Protein AF-0000000078691474 (afdb_homodimer)

Solvent-accessible surface area (backbone atoms only — not comparable to full-atom values): 63925 Å² total; per-residue (Å²): 129,56,75,61,35,24,53,47,14,34,52,48,34,53,45,51,38,50,26,44,78,65,62,46,87,50,66,32,31,40,30,20,85,85,46,79,43,72,34,40,60,69,60,46,31,60,56,12,62,55,48,30,50,48,67,67,67,74,45,78,73,46,78,50,57,57,50,81,44,86,90,37,59,45,69,41,49,52,45,51,50,43,25,74,45,62,53,48,74,96,74,49,92,84,49,37,66,58,36,33,51,37,24,58,74,48,42,23,59,72,60,29,51,51,39,51,54,51,51,66,72,68,60,45,64,84,47,28,67,60,51,23,53,52,25,52,75,75,63,37,60,67,60,19,50,51,25,48,52,50,45,24,58,40,27,68,60,26,67,72,32,70,66,59,58,70,45,52,66,67,63,46,40,60,58,51,59,46,58,59,36,33,36,76,52,55,55,58,53,52,52,44,51,52,50,44,41,58,75,54,63,88,45,73,68,44,54,57,45,42,50,59,42,52,71,43,43,63,57,70,71,33,59,62,70,55,53,55,54,48,37,69,73,36,43,78,67,38,58,32,69,69,40,32,50,54,52,52,60,43,61,53,76,89,69,75,80,82,75,71,71,76,80,70,75,78,68,37,45,41,57,56,52,41,68,26,43,35,39,39,38,46,71,31,83,81,43,66,60,45,90,95,53,68,25,54,40,55,18,32,28,34,29,72,90,75,69,42,78,37,30,42,66,24,60,47,59,62,53,73,65,57,66,45,51,46,36,52,41,57,48,87,88,42,45,37,37,33,29,40,38,65,49,98,79,67,46,61,31,32,34,34,32,36,60,36,74,77,80,70,60,38,50,42,81,75,52,72,46,77,48,69,41,46,47,24,45,40,60,57,90,61,29,39,35,46,39,37,4,34,35,76,52,96,45,23,53,40,68,30,29,50,26,38,37,37,38,70,82,76,47,87,70,77,41,81,54,61,55,50,96,57,41,27,24,43,26,47,52,48,68,56,94,88,26,42,38,37,37,42,6,35,27,80,44,92,52,62,47,48,61,76,62,31,44,26,25,52,30,37,37,34,36,75,89,76,51,43,79,45,80,53,64,59,54,65,48,8,24,31,34,33,23,47,37,60,54,95,83,23,44,39,41,38,37,6,41,27,35,80,37,75,56,80,77,69,80,48,42,65,26,31,52,23,44,33,35,35,74,89,75,53,44,74,44,81,45,66,60,48,95,53,41,32,25,29,32,89,48,32,22,28,26,29,37,53,57,94,84,26,40,33,37,57,37,35,29,64,46,56,39,50,61,54,47,44,44,42,33,28,36,34,34,40,74,88,74,57,45,80,41,78,76,35,74,78,46,86,53,56,45,40,44,18,31,38,41,49,39,66,45,42,66,86,79,40,87,130,56,75,61,34,24,53,45,14,34,52,47,34,53,44,51,37,50,27,44,78,68,62,46,88,51,65,32,32,40,31,22,84,85,44,78,42,72,35,40,59,70,59,46,31,59,56,12,62,57,48,32,51,48,67,66,68,75,44,77,74,46,78,51,56,58,49,81,45,84,90,37,58,45,70,40,48,51,47,51,51,42,24,74,45,62,52,50,74,94,73,49,92,85,49,37,67,58,37,34,51,36,23,58,74,48,43,23,61,72,60,28,52,52,41,51,52,52,51,64,73,69,60,46,65,82,47,26,68,60,50,22,54,51,25,52,75,74,62,39,59,68,59,18,52,52,27,49,51,49,45,24,56,40,26,68,59,24,66,73,32,69,67,58,59,69,45,53,66,66,62,45,38,60,59,52,56,45,58,57,36,33,37,75,53,55,56,60,53,55,53,45,51,53,50,43,40,58,75,54,62,88,45,72,67,45,54,57,46,41,50,58,43,53,72,43,43,64,58,68,72,32,59,61,71,55,52,54,52,49,37,69,73,35,42,79,66,39,58,31,69,70,40,33,52,54,51,52,61,41,62,51,74,88,73,76,81,83,75,70,70,77,79,71,75,79,68,38,46,42,57,55,53,42,66,28,43,35,41,39,38,47,70,30,85,80,41,67,58,44,91,94,53,68,23,54,36,53,19,32,27,37,29,73,90,77,68,40,80,38,30,42,66,24,63,48,58,62,54,74,65,56,66,45,51,46,37,53,42,55,46,87,88,42,43,37,35,34,30,42,38,64,48,97,79,67,47,61,29,32,33,34,32,35,61,36,75,77,81,70,61,39,51,43,81,75,53,73,45,78,47,68,43,46,46,24,45,41,60,58,91,62,28,40,35,45,39,37,3,33,36,75,52,98,44,23,53,40,68,30,28,51,26,38,38,38,38,70,82,78,47,88,68,76,41,82,54,61,55,49,97,58,40,27,24,42,27,46,50,48,69,56,94,87,25,42,38,38,37,41,6,35,27,78,43,92,54,64,46,47,62,77,63,32,43,27,27,50,29,37,38,35,36,73,88,76,50,43,78,43,80,53,64,59,53,64,48,7,24,30,34,30,23,48,38,61,53,95,82,23,42,38,39,38,36,7,40,26,35,81,36,73,57,81,76,70,80,46,41,61,26,32,50,22,42,34,36,36,74,88,76,53,45,77,46,80,46,66,60,49,97,54,40,34,25,30,30,90,48,31,21,29,26,29,37,56,58,94,83,26,40,33,38,55,37,33,29,63,48,58,39,52,61,54,48,43,45,42,33,27,36,33,35,40,73,87,74,58,47,79,41,80,77,33,74,77,46,85,53,55,45,39,45,18,30,40,42,49,41,65,45,42,68,87,79,39,86

InterPro domains:
  IPR000210 BTB/POZ domain [PF00651] (16-121)
  IPR000210 BTB/POZ domain [PS50097] (26-93)
  IPR000210 BTB/POZ domain [SM00225] (26-123)
  IPR006652 Kelch repeat type 1 [PF01344] (424-476)
  IPR006652 Kelch repeat type 1 [PF01344] (479-531)
  IPR006652 Kelch repeat type 1 [SM00612] (383-434)
  IPR006652 Kelch repeat type 1 [SM00612] (435-489)
  IPR006652 Kelch repeat type 1 [SM00612] (490-544)
  IPR011333 SKP1/BTB/POZ domain superfamily [G3DSA:3.30.710.10] (1-152)
  IPR011333 SKP1/BTB/POZ domain superfamily [SSF54695] (5-120)
  IPR011705 BTB/Kelch-associated [PF07707] (128-229)
  IPR011705 BTB/Kelch-associated [SM00875] (128-232)
  IPR015915 Kelch-type beta-propeller [G3DSA:2.120.10.80] (265-600)
  IPR015915 Kelch-type beta-propeller [SSF117281] (276-597)
  IPR017096 BTB-kelch protein [PIRSF037037] (3-600)

Radius of gyration: 40.2 Å; Cα contacts (8 Å, |Δi|>4): 2580; chains: 2; bounding box: 98×126×91 Å

Nearest PDB structures (foldseek):
  7qzq-assembly2_B  TM=9.396E-01  e=5.297E-43  Homo sapiens
  8h37-assembly1_N  TM=5.622E-01  e=1.179E-32  Homo sapiens
  8h37-assembly1_P  TM=5.519E-01  e=1.524E-32  Homo sapiens
  8h33-assembly1_B  TM=5.808E-01  e=5.503E-32  Homo sapiens
  8h37-assembly1_A  TM=5.442E-01  e=7.611E-30  Homo sapiens

Organism: Tetraodon nigroviridis (NCBI:txid99883)

Structure (mmCIF, N/CA/C/O backbone):
data_AF-0000000078691474-model_v1
#
loop_
_entity.id
_entity.type
_entity.pdbx_description
1 polymer 'Kelch repeat and BTB domain containing 12'
#
loop_
_atom_site.group_PDB
_atom_site.id
_atom_site.type_symbol
_atom_site.label_atom_id
_atom_site.label_alt_id
_atom_site.label_comp_id
_atom_site.label_asym_id
_atom_site.label_entity_id
_atom_site.label_seq_id
_atom_site.pdbx_PDB_ins_code
_atom_site.Cartn_x
_atom_site.Cartn_y
_atom_site.Cartn_z
_atom_site.occupancy
_atom_site.B_iso_or_equiv
_atom_site.auth_seq_id
_atom_site.auth_comp_id
_atom_site.auth_asym_id
_atom_site.auth_atom_id
_atom_site.pdbx_PDB_model_num
ATOM 1 N N . MET A 1 1 ? -21.641 1.423 -4.473 1 51.44 1 MET A N 1
ATOM 2 C CA . MET A 1 1 ? -22.391 1.849 -3.293 1 51.44 1 MET A CA 1
ATOM 3 C C . MET A 1 1 ? -21.469 2.516 -2.275 1 51.44 1 MET A C 1
ATOM 5 O O . MET A 1 1 ? -20.359 2.029 -2.014 1 51.44 1 MET A O 1
ATOM 9 N N . SER A 1 2 ? -21.859 3.68 -1.994 1 68.56 2 SER A N 1
ATOM 10 C CA . SER A 1 2 ? -21.016 4.457 -1.081 1 68.56 2 SER A CA 1
ATOM 11 C C . SER A 1 2 ? -20.953 3.805 0.297 1 68.56 2 SER A C 1
ATOM 13 O O . SER A 1 2 ? -21.859 3.059 0.679 1 68.56 2 SER A O 1
ATOM 15 N N . THR A 1 3 ? -19.859 3.684 0.901 1 75.31 3 THR A N 1
ATOM 16 C CA . THR A 1 3 ? -19.656 3.188 2.256 1 75.31 3 THR A CA 1
ATOM 17 C C . THR A 1 3 ? -20.75 3.693 3.193 1 75.31 3 THR A C 1
ATOM 19 O O . THR A 1 3 ? -21.188 2.969 4.086 1 75.31 3 THR A O 1
ATOM 22 N N . THR A 1 4 ? -21.328 4.801 2.877 1 80.5 4 THR A N 1
ATOM 23 C CA . THR A 1 4 ? -22.344 5.398 3.727 1 80.5 4 THR A CA 1
ATOM 24 C C . THR A 1 4 ? -23.688 4.699 3.533 1 80.5 4 THR A C 1
ATOM 26 O O . THR A 1 4 ? -24.422 4.465 4.5 1 80.5 4 THR A O 1
ATOM 29 N N . GLN A 1 5 ? -23.984 4.301 2.375 1 82.06 5 GLN A N 1
ATOM 30 C CA . GLN A 1 5 ? -25.234 3.615 2.092 1 82.06 5 GLN A CA 1
ATOM 31 C C . GLN A 1 5 ? -25.25 2.209 2.684 1 82.06 5 GLN A C 1
ATOM 33 O O . GLN A 1 5 ? -26.281 1.736 3.166 1 82.06 5 GLN A O 1
ATOM 38 N N . ALA A 1 6 ? -24.094 1.66 2.635 1 85.12 6 ALA A N 1
ATOM 39 C CA . ALA A 1 6 ? -23.953 0.315 3.191 1 85.12 6 ALA A CA 1
ATOM 40 C C . ALA A 1 6 ? -24.203 0.318 4.699 1 85.12 6 ALA A C 1
ATOM 42 O O . ALA A 1 6 ? -24.906 -0.546 5.223 1 85.12 6 ALA A O 1
ATOM 43 N N . GLN A 1 7 ? -23.703 1.312 5.348 1 87.19 7 GLN A N 1
ATOM 44 C CA . GLN A 1 7 ? -23.922 1.427 6.789 1 87.19 7 GLN A CA 1
ATOM 45 C C . GLN A 1 7 ? -25.375 1.736 7.113 1 87.19 7 GLN A C 1
ATOM 47 O O . GLN A 1 7 ? -25.922 1.229 8.094 1 87.19 7 GLN A O 1
ATOM 52 N N . HIS A 1 8 ? -25.938 2.576 6.242 1 92.5 8 HIS A N 1
ATOM 53 C CA . HIS A 1 8 ? -27.344 2.938 6.398 1 92.5 8 HIS A CA 1
ATOM 54 C C . HIS A 1 8 ? -28.25 1.713 6.27 1 92.5 8 HIS A C 1
ATOM 56 O O . HIS A 1 8 ? -29.172 1.528 7.07 1 92.5 8 HIS A O 1
ATOM 62 N N . GLY A 1 9 ? -27.953 0.844 5.359 1 92.31 9 GLY A N 1
ATOM 63 C CA . GLY A 1 9 ? -28.703 -0.384 5.168 1 92.31 9 GLY A CA 1
ATOM 64 C C . GLY A 1 9 ? -28.531 -1.372 6.309 1 92.31 9 GLY A C 1
ATOM 65 O O . GLY A 1 9 ? -29.5 -2.008 6.734 1 92.31 9 GLY A O 1
ATOM 66 N N . SER A 1 10 ? -27.359 -1.49 6.695 1 92.12 10 SER A N 1
ATOM 67 C CA . SER A 1 10 ? -27.094 -2.385 7.816 1 92.12 10 SER A CA 1
ATOM 68 C C . SER A 1 10 ? -27.828 -1.934 9.07 1 92.12 10 SER A C 1
ATOM 70 O O . SER A 1 10 ? -28.281 -2.764 9.867 1 92.12 10 SER A O 1
ATOM 72 N N . TYR A 1 11 ? -27.938 -0.633 9.25 1 92.81 11 TYR A N 1
ATOM 73 C CA . TYR A 1 11 ? -28.672 -0.071 10.375 1 92.81 11 TYR A CA 1
ATOM 74 C C . TYR A 1 11 ? -30.141 -0.474 10.312 1 92.81 11 TYR A C 1
ATOM 76 O O . TYR A 1 11 ? -30.719 -0.895 11.32 1 92.81 11 TYR A O 1
ATOM 84 N N . LEU A 1 12 ? -30.672 -0.357 9.164 1 94.81 12 LEU A N 1
ATOM 85 C CA . LEU A 1 12 ? -32.062 -0.742 8.969 1 94.81 12 LEU A CA 1
ATOM 86 C C . LEU A 1 12 ? -32.281 -2.229 9.25 1 94.81 12 LEU A C 1
ATOM 88 O O . LEU A 1 12 ? -33.219 -2.613 9.938 1 94.81 12 LEU A O 1
ATOM 92 N N . LEU A 1 13 ? -31.391 -3.025 8.727 1 94.25 13 LEU A N 1
ATOM 93 C CA . LEU A 1 13 ? -31.469 -4.473 8.891 1 94.25 13 LEU A CA 1
ATOM 94 C C . LEU A 1 13 ? -31.438 -4.855 10.367 1 94.25 13 LEU A C 1
ATOM 96 O O . LEU A 1 13 ? -32.219 -5.707 10.812 1 94.25 13 LEU A O 1
ATOM 100 N N . MET A 1 14 ? -30.672 -4.293 11.117 1 94.38 14 MET A N 1
ATOM 101 C CA . MET A 1 14 ? -30.547 -4.559 12.547 1 94.38 14 MET A CA 1
ATOM 102 C C . MET A 1 14 ? -31.844 -4.254 13.273 1 94.38 14 MET A C 1
ATOM 104 O O . MET A 1 14 ? -32.281 -5.023 14.141 1 94.38 14 MET A O 1
ATOM 108 N N . HIS A 1 15 ? -32.438 -3.145 12.914 1 94.88 15 HIS A N 1
ATOM 109 C CA . HIS A 1 15 ? -33.688 -2.766 13.57 1 94.88 15 HIS A CA 1
ATOM 110 C C . HIS A 1 15 ? -34.812 -3.715 13.188 1 94.88 15 HIS A C 1
ATOM 112 O O . HIS A 1 15 ? -35.656 -4.062 14.031 1 94.88 15 HIS A O 1
ATOM 118 N N . LEU A 1 16 ? -34.812 -4.141 11.938 1 95.81 16 LEU A N 1
ATOM 119 C CA . LEU A 1 16 ? -35.844 -5.082 11.508 1 95.81 16 LEU A CA 1
ATOM 120 C C . LEU A 1 16 ? -35.688 -6.422 12.219 1 95.81 16 LEU A C 1
ATOM 122 O O . LEU A 1 16 ? -36.688 -7.055 12.594 1 95.81 16 LEU A O 1
ATOM 126 N N . GLN A 1 17 ? -34.469 -6.898 12.336 1 95.19 17 GLN A N 1
ATOM 127 C CA . GLN A 1 17 ? -34.219 -8.133 13.078 1 95.19 17 GLN A CA 1
ATOM 128 C C . GLN A 1 17 ? -34.688 -8.016 14.523 1 95.19 17 GLN A C 1
ATOM 130 O O . GLN A 1 17 ? -35.281 -8.961 15.062 1 95.19 17 GLN A O 1
ATOM 135 N N . ARG A 1 18 ? -34.5 -6.887 15.141 1 95.38 18 ARG A N 1
ATOM 136 C CA . ARG A 1 18 ? -34.969 -6.66 16.5 1 95.38 18 ARG A CA 1
ATOM 137 C C . ARG A 1 18 ? -36.469 -6.688 16.578 1 95.38 18 ARG A C 1
ATOM 139 O O . ARG A 1 18 ? -37.062 -7.27 17.5 1 95.38 18 ARG A O 1
ATOM 146 N N . MET A 1 19 ? -37.094 -6.055 15.609 1 95.88 19 MET A N 1
ATOM 147 C CA . MET A 1 19 ? -38.562 -6.043 15.562 1 95.88 19 MET A CA 1
ATOM 148 C C . MET A 1 19 ? -39.094 -7.457 15.414 1 95.88 19 MET A C 1
ATOM 150 O O . MET A 1 19 ? -40.125 -7.801 16.016 1 95.88 19 MET A O 1
ATOM 154 N N . ARG A 1 20 ? -38.438 -8.289 14.609 1 95.81 20 ARG A N 1
ATOM 155 C CA . ARG A 1 20 ? -38.875 -9.672 14.422 1 95.81 20 ARG A CA 1
ATOM 156 C C . ARG A 1 20 ? -38.75 -10.461 15.719 1 95.81 20 ARG A C 1
ATOM 158 O O . ARG A 1 20 ? -39.656 -11.172 16.109 1 95.81 20 ARG A O 1
ATOM 165 N N . SER A 1 21 ? -37.625 -10.32 16.359 1 94.94 21 SER A N 1
ATOM 166 C CA . SER A 1 21 ? -37.375 -11.047 17.609 1 94.94 21 SER A CA 1
ATOM 167 C C . SER A 1 21 ? -38.375 -10.68 18.672 1 94.94 21 SER A C 1
ATOM 169 O O . SER A 1 21 ? -38.812 -11.531 19.469 1 94.94 21 SER A O 1
ATOM 171 N N . SER A 1 22 ? -38.844 -9.375 18.625 1 94.12 22 SER A N 1
ATOM 172 C CA . SER A 1 22 ? -39.812 -8.914 19.609 1 94.12 22 SER A CA 1
ATOM 173 C C . SER A 1 22 ? -41.219 -9 19.078 1 94.12 22 SER A C 1
ATOM 175 O O . SER A 1 22 ? -42.188 -8.562 19.734 1 94.12 22 SER A O 1
ATOM 177 N N . LYS A 1 23 ? -41.438 -9.547 17.844 1 94.06 23 LYS A N 1
ATOM 178 C CA . LYS A 1 23 ? -42.719 -9.68 17.156 1 94.06 23 LYS A CA 1
ATOM 179 C C . LYS A 1 23 ? -43.406 -8.328 17.047 1 94.06 23 LYS A C 1
ATOM 181 O O . LYS A 1 23 ? -44.625 -8.234 17.266 1 94.06 23 LYS A O 1
ATOM 186 N N . GLU A 1 24 ? -42.5 -7.285 16.875 1 92.12 24 GLU A N 1
ATOM 187 C CA . GLU A 1 24 ? -43.062 -5.941 16.703 1 92.12 24 GLU A CA 1
ATOM 188 C C . GLU A 1 24 ? -43.344 -5.652 15.234 1 92.12 24 GLU A C 1
ATOM 190 O O . GLU A 1 24 ? -42.5 -5.887 14.367 1 92.12 24 GLU A O 1
ATOM 195 N N . LEU A 1 25 ? -44.531 -5.191 14.945 1 91.69 25 LEU A N 1
ATOM 196 C CA . LEU A 1 25 ? -45 -4.738 13.633 1 91.69 25 LEU A CA 1
ATOM 197 C C . LEU A 1 25 ? -44.938 -5.871 12.609 1 91.69 25 LEU A C 1
ATOM 199 O O . LEU A 1 25 ? -44.75 -5.629 11.414 1 91.69 25 LEU A O 1
ATOM 203 N N . THR A 1 26 ? -44.875 -7.137 13.109 1 94.06 26 THR A N 1
ATOM 204 C CA . THR A 1 26 ? -44.938 -8.266 12.188 1 94.06 26 THR A CA 1
ATOM 205 C C . THR A 1 26 ? -46.312 -8.398 11.586 1 94.06 26 THR A C 1
ATOM 207 O O . THR A 1 26 ? -47.312 -8.188 12.273 1 94.06 26 THR A O 1
ATOM 210 N N . ASP A 1 27 ? -46.375 -8.727 10.32 1 92 27 ASP A N 1
ATOM 211 C CA . ASP A 1 27 ? -47.656 -8.766 9.656 1 92 27 ASP A CA 1
ATOM 212 C C . ASP A 1 27 ? -47.875 -10.078 8.898 1 92 27 ASP A C 1
ATOM 214 O O . ASP A 1 27 ? -48.812 -10.219 8.133 1 92 27 ASP A O 1
ATOM 218 N N . MET A 1 28 ? -46.938 -11.148 9.102 1 93.25 28 MET A N 1
ATOM 219 C CA . MET A 1 28 ? -47.062 -12.453 8.445 1 93.25 28 MET A CA 1
ATOM 220 C C . MET A 1 28 ? -46.5 -13.562 9.328 1 93.25 28 MET A C 1
ATOM 222 O O . MET A 1 28 ? -45.469 -13.375 9.992 1 93.25 28 MET A O 1
ATOM 226 N N . VAL A 1 29 ? -47.188 -14.766 9.273 1 96.12 29 VAL A N 1
ATOM 227 C CA . VAL A 1 29 ? -46.719 -15.953 9.984 1 96.12 29 VAL A CA 1
ATOM 228 C C . VAL A 1 29 ? -46.562 -17.109 9 1 96.12 29 VAL A C 1
ATOM 230 O O . VAL A 1 29 ? -47.531 -17.5 8.336 1 96.12 29 VAL A O 1
ATOM 233 N N . LEU A 1 30 ? -45.406 -17.719 8.867 1 95.5 30 LEU A N 1
ATOM 234 C CA . LEU A 1 30 ? -45.156 -18.891 8.039 1 95.5 30 LEU A CA 1
ATOM 235 C C . LEU A 1 30 ? -45.188 -20.172 8.883 1 95.5 30 LEU A C 1
ATOM 237 O O . LEU A 1 30 ? -44.656 -20.188 10 1 95.5 30 LEU A O 1
ATOM 241 N N . LEU A 1 31 ? -45.75 -21.25 8.32 1 95.88 31 LEU A N 1
ATOM 242 C CA . LEU A 1 31 ? -45.844 -22.531 9.016 1 95.88 31 LEU A CA 1
ATOM 243 C C . LEU A 1 31 ? -45.094 -23.625 8.25 1 95.88 31 LEU A C 1
ATOM 245 O O . LEU A 1 31 ? -45.438 -23.891 7.098 1 95.88 31 LEU A O 1
ATOM 249 N N . ALA A 1 32 ? -44.094 -24.234 8.82 1 95.44 32 ALA A N 1
ATOM 250 C CA . ALA A 1 32 ? -43.344 -25.359 8.25 1 95.44 32 ALA A CA 1
ATOM 251 C C . ALA A 1 32 ? -43.25 -26.516 9.242 1 95.44 32 ALA A C 1
ATOM 253 O O . ALA A 1 32 ? -42.75 -26.344 10.359 1 95.44 32 ALA A O 1
ATOM 254 N N . GLU A 1 33 ? -43.656 -27.625 8.891 1 95 33 GLU A N 1
ATOM 255 C CA . GLU A 1 33 ? -43.688 -28.812 9.742 1 95 33 GLU A CA 1
ATOM 256 C C . GLU A 1 33 ? -44.312 -28.516 11.094 1 95 33 GLU A C 1
ATOM 258 O O . GLU A 1 33 ? -43.781 -28.922 12.133 1 95 33 GLU A O 1
ATOM 263 N N . GLY A 1 34 ? -45.312 -27.594 11.141 1 91.94 34 GLY A N 1
ATOM 264 C CA . GLY A 1 34 ? -46.094 -27.297 12.336 1 91.94 34 GLY A CA 1
ATOM 265 C C . GLY A 1 34 ? -45.469 -26.203 13.18 1 91.94 34 GLY A C 1
ATOM 266 O O . GLY A 1 34 ? -46.031 -25.781 14.188 1 91.94 34 GLY A O 1
ATOM 267 N N . VAL A 1 35 ? -44.375 -25.625 12.812 1 95.88 35 VAL A N 1
ATOM 268 C CA . VAL A 1 35 ? -43.688 -24.594 13.578 1 95.88 35 VAL A CA 1
ATOM 269 C C . VAL A 1 35 ? -43.969 -23.219 12.953 1 95.88 35 VAL A C 1
ATOM 271 O O . VAL A 1 35 ? -43.719 -23.016 11.766 1 95.88 35 VAL A O 1
ATOM 274 N N . PRO A 1 36 ? -44.469 -22.266 13.766 1 96.06 36 PRO A N 1
ATOM 275 C CA . PRO A 1 36 ? -44.75 -20.938 13.227 1 96.06 36 PRO A CA 1
ATOM 276 C C . PRO A 1 36 ? -43.531 -20.016 13.258 1 96.06 36 PRO A C 1
ATOM 278 O O . PRO A 1 36 ? -42.781 -20.047 14.219 1 96.06 36 PRO A O 1
ATOM 281 N N . PHE A 1 37 ? -43.406 -19.094 12.219 1 97.19 37 PHE A N 1
ATOM 282 C CA . PHE A 1 37 ? -42.344 -18.094 12.117 1 97.19 37 PHE A CA 1
ATOM 283 C C . PHE A 1 37 ? -42.938 -16.719 11.805 1 97.19 37 PHE A C 1
ATOM 285 O O . PHE A 1 37 ? -43.531 -16.531 10.734 1 97.19 37 PHE A O 1
ATOM 292 N N . HIS A 1 38 ? -42.781 -15.789 12.773 1 96.31 38 HIS A N 1
ATOM 293 C CA . HIS A 1 38 ? -43.281 -14.43 12.562 1 96.31 38 HIS A CA 1
ATOM 294 C C . HIS A 1 38 ? -42.312 -13.633 11.695 1 96.31 38 HIS A C 1
ATOM 296 O O . HIS A 1 38 ? -41.094 -13.633 11.953 1 96.31 38 HIS A O 1
ATOM 302 N N . CYS A 1 39 ? -42.875 -12.961 10.648 1 96.62 39 CYS A N 1
ATOM 303 C CA . CYS A 1 39 ? -42 -12.25 9.711 1 96.62 39 CYS A CA 1
ATOM 304 C C . CYS A 1 39 ? -42.688 -10.977 9.211 1 96.62 39 CYS A C 1
ATOM 306 O O . CYS A 1 39 ? -43.844 -10.711 9.547 1 96.62 39 CYS A O 1
ATOM 308 N N . HIS A 1 40 ? -42 -10.148 8.617 1 96 40 HIS A N 1
ATOM 309 C CA . HIS A 1 40 ? -42.5 -8.961 7.941 1 96 40 HIS A CA 1
ATOM 310 C C . HIS A 1 40 ? -42.656 -9.203 6.445 1 96 40 HIS A C 1
ATOM 312 O O . HIS A 1 40 ? -41.719 -9.664 5.785 1 96 40 HIS A O 1
ATOM 318 N N . LYS A 1 41 ? -43.781 -8.844 5.887 1 94.81 41 LYS A N 1
ATOM 319 C CA . LYS A 1 41 ? -44.062 -9.062 4.469 1 94.81 41 LYS A CA 1
ATOM 320 C C . LYS A 1 41 ? -43.031 -8.359 3.594 1 94.81 41 LYS A C 1
ATOM 322 O O . LYS A 1 41 ? -42.594 -8.898 2.566 1 94.81 41 LYS A O 1
ATOM 327 N N . VAL A 1 42 ? -42.594 -7.184 4.043 1 95.44 42 VAL A N 1
ATOM 328 C CA . VAL A 1 42 ? -41.688 -6.387 3.232 1 95.44 42 VAL A CA 1
ATOM 329 C C . VAL A 1 42 ? -40.312 -7.074 3.16 1 95.44 42 VAL A C 1
ATOM 331 O O . VAL A 1 42 ? -39.656 -7.059 2.113 1 95.44 42 VAL A O 1
ATOM 334 N N . VAL A 1 43 ? -39.875 -7.762 4.242 1 96.88 43 VAL A N 1
ATOM 335 C CA . VAL A 1 43 ? -38.594 -8.453 4.262 1 96.88 43 VAL A CA 1
ATOM 336 C C . VAL A 1 43 ? -38.688 -9.703 3.395 1 96.88 43 VAL A C 1
ATOM 338 O O . VAL A 1 43 ? -37.781 -9.953 2.572 1 96.88 43 VAL A O 1
ATOM 341 N N . LEU A 1 44 ? -39.75 -10.469 3.576 1 96.12 44 LEU A N 1
ATOM 342 C CA . LEU A 1 44 ? -39.938 -11.672 2.777 1 96.12 44 LEU A CA 1
ATOM 343 C C . LEU A 1 44 ? -39.969 -11.336 1.29 1 96.12 44 LEU A C 1
ATOM 345 O O . LEU A 1 44 ? -39.312 -12.008 0.487 1 96.12 44 LEU A O 1
ATOM 349 N N . SER A 1 45 ? -40.719 -10.258 0.985 1 94.75 45 SER A N 1
ATOM 350 C CA . SER A 1 45 ? -40.875 -9.859 -0.408 1 94.75 45 SER A CA 1
ATOM 351 C C . SER A 1 45 ? -39.594 -9.352 -1.001 1 94.75 45 SER A C 1
ATOM 353 O O . SER A 1 45 ? -39.344 -9.477 -2.205 1 94.75 45 SER A O 1
ATOM 355 N N . ALA A 1 46 ? -38.75 -8.805 -0.179 1 95.94 46 ALA A N 1
ATOM 356 C CA . ALA A 1 46 ? -37.469 -8.242 -0.65 1 95.94 46 ALA A CA 1
ATOM 357 C C . ALA A 1 46 ? -36.5 -9.352 -1.066 1 95.94 46 ALA A C 1
ATOM 359 O O . ALA A 1 46 ? -35.75 -9.195 -2.037 1 95.94 46 ALA A O 1
ATOM 360 N N . PHE A 1 47 ? -36.562 -10.508 -0.386 1 96.88 47 PHE A N 1
ATOM 361 C CA . PHE A 1 47 ? -35.531 -11.516 -0.594 1 96.88 47 PHE A CA 1
ATOM 362 C C . PHE A 1 47 ? -36.094 -12.719 -1.354 1 96.88 47 PHE A C 1
ATOM 364 O O . PHE A 1 47 ? -35.344 -13.586 -1.783 1 96.88 47 PHE A O 1
ATOM 371 N N . SER A 1 48 ? -37.406 -12.82 -1.562 1 96 48 SER A N 1
ATOM 372 C CA . SER A 1 48 ? -38 -13.977 -2.219 1 96 48 SER A CA 1
ATOM 373 C C . SER A 1 48 ? -39.094 -13.547 -3.205 1 96 48 SER A C 1
ATOM 375 O O . SER A 1 48 ? -40.188 -13.172 -2.801 1 96 48 SER A O 1
ATOM 377 N N . PRO A 1 49 ? -38.844 -13.648 -4.449 1 94.25 49 PRO A N 1
ATOM 378 C CA . PRO A 1 49 ? -39.875 -13.383 -5.445 1 94.25 49 PRO A CA 1
ATOM 379 C C . PRO A 1 49 ? -41.094 -14.266 -5.258 1 94.25 49 PRO A C 1
ATOM 381 O O . PRO A 1 49 ? -42.219 -13.859 -5.602 1 94.25 49 PRO A O 1
ATOM 384 N N . TYR A 1 50 ? -40.875 -15.5 -4.664 1 93.31 50 TYR A N 1
ATOM 385 C CA . TYR A 1 50 ? -42 -16.391 -4.332 1 93.31 50 TYR A CA 1
ATOM 386 C C . TYR A 1 50 ? -42.969 -15.703 -3.389 1 93.31 50 TYR A C 1
ATOM 388 O O . TYR A 1 50 ? -44.156 -15.633 -3.674 1 93.31 50 TYR A O 1
ATOM 396 N N . PHE A 1 51 ? -42.5 -15.039 -2.375 1 93.19 51 PHE A N 1
ATOM 397 C CA . PHE A 1 51 ? -43.344 -14.367 -1.404 1 93.19 51 PHE A CA 1
ATOM 398 C C . PHE A 1 51 ? -43.875 -13.039 -1.959 1 93.19 51 PHE A C 1
ATOM 400 O O . PHE A 1 51 ? -45 -12.648 -1.695 1 93.19 51 PHE A O 1
ATOM 407 N N . GLN A 1 52 ? -43 -12.328 -2.652 1 92.69 52 GLN A N 1
ATOM 408 C CA . GLN A 1 52 ? -43.438 -11.078 -3.26 1 92.69 52 GLN A CA 1
ATOM 409 C C . GLN A 1 52 ? -44.656 -11.281 -4.125 1 92.69 52 GLN A C 1
ATOM 411 O O . GLN A 1 52 ? -45.656 -10.531 -4.02 1 92.69 52 GLN A O 1
ATOM 416 N N . ALA A 1 53 ? -44.594 -12.312 -4.957 1 90.75 53 ALA A N 1
ATOM 417 C CA . ALA A 1 53 ? -45.75 -12.633 -5.82 1 90.75 53 ALA A CA 1
ATOM 418 C C . ALA A 1 53 ? -46.969 -13.023 -4.996 1 90.75 53 ALA A C 1
ATOM 420 O O . ALA A 1 53 ? -48.094 -12.656 -5.332 1 90.75 53 ALA A O 1
ATOM 421 N N . MET A 1 54 ? -46.719 -13.664 -3.945 1 89.19 54 MET A N 1
ATOM 422 C CA . MET A 1 54 ? -47.812 -14.125 -3.082 1 89.19 54 MET A CA 1
ATOM 423 C C . MET A 1 54 ? -48.562 -12.945 -2.453 1 89.19 54 MET A C 1
ATOM 425 O O . MET A 1 54 ? -49.781 -12.953 -2.361 1 89.19 54 MET A O 1
ATOM 429 N N . PHE A 1 55 ? -47.844 -11.844 -2.098 1 89.88 55 PHE A N 1
ATOM 430 C CA . PHE A 1 55 ? -48.406 -10.75 -1.339 1 89.88 55 PHE A CA 1
ATOM 431 C C . PHE A 1 55 ? -48.969 -9.672 -2.273 1 89.88 55 PHE A C 1
ATOM 433 O O . PHE A 1 55 ? -49.75 -8.828 -1.858 1 89.88 55 PHE A O 1
ATOM 440 N N . THR A 1 56 ? -48.5 -9.531 -3.439 1 85.19 56 THR A N 1
ATOM 441 C CA . THR A 1 56 ? -48.906 -8.438 -4.32 1 85.19 56 THR A CA 1
ATOM 442 C C . THR A 1 56 ? -49.938 -8.914 -5.328 1 85.19 56 THR A C 1
ATOM 444 O O . THR A 1 56 ? -50.656 -8.094 -5.938 1 85.19 56 THR A O 1
ATOM 447 N N . CYS A 1 57 ? -50.062 -10.188 -5.844 1 74.06 57 CYS A N 1
ATOM 448 C CA . CYS A 1 57 ? -50.938 -10.656 -6.914 1 74.06 57 CYS A CA 1
ATOM 449 C C . CYS A 1 57 ? -52.344 -10.844 -6.41 1 74.06 57 CYS A C 1
ATOM 451 O O . CYS A 1 57 ? -53.25 -11.195 -7.184 1 74.06 57 CYS A O 1
ATOM 453 N N . GLY A 1 58 ? -52.875 -10.164 -5.285 1 64.19 58 GLY A N 1
ATOM 454 C CA . GLY A 1 58 ? -54.281 -10.125 -4.918 1 64.19 58 GLY A CA 1
ATOM 455 C C . GLY A 1 58 ? -54.875 -11.492 -4.625 1 64.19 58 GLY A C 1
ATOM 456 O O . GLY A 1 58 ? -56.094 -11.68 -4.668 1 64.19 58 GLY A O 1
ATOM 457 N N . LEU A 1 59 ? -54.188 -12.633 -4.672 1 54.53 59 LEU A N 1
ATOM 458 C CA . LEU A 1 59 ? -54.812 -13.945 -4.496 1 54.53 59 LEU A CA 1
ATOM 459 C C . LEU A 1 59 ? -55.344 -14.094 -3.082 1 54.53 59 LEU A C 1
ATOM 461 O O . LEU A 1 59 ? -54.875 -13.461 -2.146 1 54.53 59 LEU A O 1
ATOM 465 N N . ARG A 1 60 ? -56.5 -14.719 -2.922 1 50.66 60 ARG A N 1
ATOM 466 C CA . ARG A 1 60 ? -57.312 -14.969 -1.722 1 50.66 60 ARG A CA 1
ATOM 467 C C . ARG A 1 60 ? -56.406 -15.383 -0.554 1 50.66 60 ARG A C 1
ATOM 469 O O . ARG A 1 60 ? -56.75 -15.109 0.604 1 50.66 60 ARG A O 1
ATOM 476 N N . GLU A 1 61 ? -55.406 -16.156 -0.817 1 50.69 61 GLU A N 1
ATOM 477 C CA . GLU A 1 61 ? -54.5 -16.656 0.203 1 50.69 61 GLU A CA 1
ATOM 478 C C . GLU A 1 61 ? -53.812 -15.5 0.919 1 50.69 61 GLU A C 1
ATOM 480 O O . GLU A 1 61 ? -53.219 -15.688 1.997 1 50.69 61 GLU A O 1
ATOM 485 N N . THR A 1 62 ? -53.844 -14.266 0.23 1 52.44 62 THR A N 1
ATOM 486 C CA . THR A 1 62 ? -53.156 -13.031 0.592 1 52.44 62 THR A CA 1
ATOM 487 C C . THR A 1 62 ? -53.875 -12.328 1.739 1 52.44 62 THR A C 1
ATOM 489 O O . THR A 1 62 ? -53.344 -11.398 2.34 1 52.44 62 THR A O 1
ATOM 492 N N . GLN A 1 63 ? -55.094 -12.641 1.741 1 55.88 63 GLN A N 1
ATOM 493 C CA . GLN A 1 63 ? -55.844 -11.883 2.738 1 55.88 63 GLN A CA 1
ATOM 494 C C . GLN A 1 63 ? -55.5 -12.336 4.152 1 55.88 63 GLN A C 1
ATOM 496 O O . GLN A 1 63 ? -55.688 -11.594 5.117 1 55.88 63 GLN A O 1
ATOM 501 N N . GLY A 1 64 ? -54.875 -13.586 4.27 1 67.06 64 GLY A N 1
ATOM 502 C CA . GLY A 1 64 ? -54.594 -14.07 5.613 1 67.06 64 GLY A CA 1
ATOM 503 C C . GLY A 1 64 ? -53.188 -13.773 6.078 1 67.06 64 GLY A C 1
ATOM 504 O O . GLY A 1 64 ? -52.312 -13.453 5.27 1 67.06 64 GLY A O 1
ATOM 505 N N . ASN A 1 65 ? -52.969 -13.641 7.406 1 83.81 65 ASN A N 1
ATOM 506 C CA . ASN A 1 65 ? -51.719 -13.367 8.07 1 83.81 65 ASN A CA 1
ATOM 507 C C . ASN A 1 65 ? -50.938 -14.648 8.352 1 83.81 65 ASN A C 1
ATOM 509 O O . ASN A 1 65 ? -50 -14.648 9.141 1 83.81 65 ASN A O 1
ATOM 513 N N . GLU A 1 66 ? -51.375 -15.852 7.543 1 90.81 66 GLU A N 1
ATOM 514 C CA . GLU A 1 66 ? -50.656 -17.109 7.77 1 90.81 66 GLU A CA 1
ATOM 515 C C . GLU A 1 66 ? -50.5 -17.891 6.469 1 90.81 66 GLU A C 1
ATOM 517 O O . GLU A 1 66 ? -51.438 -17.984 5.676 1 90.81 66 GLU A O 1
ATOM 522 N N . VAL A 1 67 ? -49.312 -18.516 6.164 1 91.25 67 VAL A N 1
ATOM 523 C CA . VAL A 1 67 ? -49 -19.312 4.977 1 91.25 67 VAL A CA 1
ATOM 524 C C . VAL A 1 67 ? -48.375 -20.641 5.391 1 91.25 67 VAL A C 1
ATOM 526 O O . VAL A 1 67 ? -47.438 -20.672 6.164 1 91.25 67 VAL A O 1
ATOM 529 N N . LEU A 1 68 ? -48.875 -21.797 4.832 1 92.5 68 LEU A N 1
ATOM 530 C CA . LEU A 1 68 ? -48.344 -23.125 5.094 1 92.5 68 LEU A CA 1
ATOM 531 C C . LEU A 1 68 ? -47.375 -23.547 4 1 92.5 68 LEU A C 1
ATOM 533 O O . LEU A 1 68 ? -47.719 -23.547 2.818 1 92.5 68 LEU A O 1
ATOM 537 N N . LEU A 1 69 ? -46.188 -24.016 4.426 1 93.31 69 LEU A N 1
ATOM 538 C CA . LEU A 1 69 ? -45.188 -24.5 3.504 1 93.31 69 LEU A CA 1
ATOM 539 C C . LEU A 1 69 ? -45.031 -26.016 3.615 1 93.31 69 LEU A C 1
ATOM 541 O O . LEU A 1 69 ? -44.562 -26.516 4.641 1 93.31 69 LEU A O 1
ATOM 545 N N . ARG A 1 70 ? -45.219 -26.875 2.705 1 90.62 70 ARG A N 1
ATOM 546 C CA . ARG A 1 70 ? -45.281 -28.328 2.771 1 90.62 70 ARG A CA 1
ATOM 547 C C . ARG A 1 70 ? -43.906 -28.953 2.457 1 90.62 70 ARG A C 1
ATOM 549 O O . ARG A 1 70 ? -43.531 -29.969 3.055 1 90.62 70 ARG A O 1
ATOM 556 N N . ASP A 1 71 ? -43.125 -28.625 1.574 1 88.56 71 ASP A N 1
ATOM 557 C CA . ASP A 1 71 ? -41.938 -29.297 1.096 1 88.56 71 ASP A CA 1
ATOM 558 C C . ASP A 1 71 ? -40.656 -28.609 1.606 1 88.56 71 ASP A C 1
ATOM 560 O O . ASP A 1 71 ? -39.625 -28.656 0.955 1 88.56 71 ASP A O 1
ATOM 564 N N . VAL A 1 72 ? -40.844 -27.938 2.811 1 94.06 72 VAL A N 1
ATOM 565 C CA . VAL A 1 72 ? -39.688 -27.25 3.365 1 94.06 72 VAL A CA 1
ATOM 566 C C . VAL A 1 72 ? -39.5 -27.641 4.828 1 94.06 72 VAL A C 1
ATOM 568 O O . VAL A 1 72 ? -40.375 -27.422 5.656 1 94.06 72 VAL A O 1
ATOM 571 N N . PRO A 1 73 ? -38.344 -28.297 5.109 1 95.25 73 PRO A N 1
ATOM 572 C CA . PRO A 1 73 ? -38.062 -28.609 6.516 1 95.25 73 PRO A CA 1
ATOM 573 C C . PRO A 1 73 ? -38 -27.359 7.391 1 95.25 73 PRO A C 1
ATOM 575 O O . PRO A 1 73 ? -37.531 -26.312 6.941 1 95.25 73 PRO A O 1
ATOM 578 N N . ALA A 1 74 ? -38.438 -27.5 8.609 1 96.62 74 ALA A N 1
ATOM 579 C CA . ALA A 1 74 ? -38.5 -26.375 9.547 1 96.62 74 ALA A CA 1
ATOM 580 C C . ALA A 1 74 ? -37.094 -25.797 9.789 1 96.62 74 ALA A C 1
ATOM 582 O O . ALA A 1 74 ? -36.938 -24.578 9.852 1 96.62 74 ALA A O 1
ATOM 583 N N . GLN A 1 75 ? -36.219 -26.688 9.914 1 95.62 75 GLN A N 1
ATOM 584 C CA . GLN A 1 75 ? -34.844 -26.234 10.195 1 95.62 75 GLN A CA 1
ATOM 585 C C . GLN A 1 75 ? -34.281 -25.438 9.023 1 95.62 75 GLN A C 1
ATOM 587 O O . GLN A 1 75 ? -33.625 -24.422 9.227 1 95.62 75 GLN A O 1
ATOM 592 N N . SER A 1 76 ? -34.562 -25.781 7.785 1 96.56 76 SER A N 1
ATOM 593 C CA . SER A 1 76 ? -34.094 -25.094 6.594 1 96.56 76 SER A CA 1
ATOM 594 C C . SER A 1 76 ? -34.75 -23.719 6.461 1 96.56 76 SER A C 1
ATOM 596 O O . SER A 1 76 ? -34.094 -22.75 6.074 1 96.56 76 SER A O 1
ATOM 598 N N . LEU A 1 77 ? -36.031 -23.703 6.859 1 97.12 77 LEU A N 1
ATOM 599 C CA . LEU A 1 77 ? -36.719 -22.422 6.801 1 97.12 77 LEU A CA 1
ATOM 600 C C . LEU A 1 77 ? -36.156 -21.438 7.809 1 97.12 77 LEU A C 1
ATOM 602 O O . LEU A 1 77 ? -35.969 -20.25 7.492 1 97.12 77 LEU A O 1
ATOM 606 N N . GLN A 1 78 ? -35.938 -21.984 8.953 1 96.75 78 GLN A N 1
ATOM 607 C CA . GLN A 1 78 ? -35.344 -21.141 9.992 1 96.75 78 GLN A CA 1
ATOM 608 C C . GLN A 1 78 ? -34.031 -20.531 9.516 1 96.75 78 GLN A C 1
ATOM 610 O O . GLN A 1 78 ? -33.781 -19.344 9.703 1 96.75 78 GLN A O 1
ATOM 615 N N . MET A 1 79 ? -33.219 -21.312 8.859 1 96.81 79 MET A N 1
ATOM 616 C CA . MET A 1 79 ? -31.922 -20.859 8.383 1 96.81 79 MET A CA 1
ATOM 617 C C . MET A 1 79 ? -32.094 -19.812 7.285 1 96.81 79 MET A C 1
ATOM 619 O O . MET A 1 79 ? -31.344 -18.812 7.25 1 96.81 79 MET A O 1
ATOM 623 N N . LEU A 1 80 ? -33.062 -19.969 6.48 1 97.44 80 LEU A N 1
ATOM 624 C CA . LEU A 1 80 ? -33.312 -19.016 5.398 1 97.44 80 LEU A CA 1
ATOM 625 C C . LEU A 1 80 ? -33.812 -17.688 5.941 1 97.44 80 LEU A C 1
ATOM 627 O O . LEU A 1 80 ? -33.438 -16.625 5.461 1 97.44 80 LEU A O 1
ATOM 631 N N . LEU A 1 81 ? -34.719 -17.734 6.926 1 97.31 81 LEU A N 1
ATOM 632 C CA . LEU A 1 81 ? -35.219 -16.516 7.543 1 97.31 81 LEU A CA 1
ATOM 633 C C . LEU A 1 81 ? -34.094 -15.773 8.258 1 97.31 81 LEU A C 1
ATOM 635 O O . LEU A 1 81 ? -34.031 -14.547 8.18 1 97.31 81 LEU A O 1
ATOM 639 N N . ASP A 1 82 ? -33.344 -16.562 8.953 1 95.94 82 ASP A N 1
ATOM 640 C CA . ASP A 1 82 ? -32.188 -15.93 9.602 1 95.94 82 ASP A CA 1
ATOM 641 C C . ASP A 1 82 ? -31.297 -15.242 8.586 1 95.94 82 ASP A C 1
ATOM 643 O O . ASP A 1 82 ? -30.781 -14.164 8.844 1 95.94 82 ASP A O 1
ATOM 647 N N . TYR A 1 83 ? -31.188 -15.812 7.469 1 96.06 83 TYR A N 1
ATOM 648 C CA . TYR A 1 83 ? -30.422 -15.211 6.387 1 96.06 83 TYR A CA 1
ATOM 649 C C . TYR A 1 83 ? -31.047 -13.906 5.93 1 96.06 83 TYR A C 1
ATOM 651 O O . TYR A 1 83 ? -30.359 -12.906 5.738 1 96.06 83 TYR A O 1
ATOM 659 N N . MET A 1 84 ? -32.312 -13.859 5.824 1 96.94 84 MET A N 1
ATOM 660 C CA . MET A 1 84 ? -33 -12.664 5.352 1 96.94 84 MET A CA 1
ATOM 661 C C . MET A 1 84 ? -32.844 -11.516 6.344 1 96.94 84 MET A C 1
ATOM 663 O O . MET A 1 84 ? -32.625 -10.367 5.949 1 96.94 84 MET A O 1
ATOM 667 N N . TYR A 1 85 ? -32.844 -11.859 7.59 1 96.38 85 TYR A N 1
ATOM 668 C CA . TYR A 1 85 ? -32.906 -10.828 8.617 1 96.38 85 TYR A CA 1
ATOM 669 C C . TYR A 1 85 ? -31.516 -10.484 9.125 1 96.38 85 TYR A C 1
ATOM 671 O O . TYR A 1 85 ? -31.312 -9.445 9.758 1 96.38 85 TYR A O 1
ATOM 679 N N . GLN A 1 86 ? -30.578 -11.414 8.914 1 93.5 86 GLN A N 1
ATOM 680 C CA . GLN A 1 86 ? -29.266 -11.195 9.508 1 93.5 86 GLN A CA 1
ATOM 681 C C . GLN A 1 86 ? -28.172 -11.211 8.453 1 93.5 86 GLN A C 1
ATOM 683 O O . GLN A 1 86 ? -27.062 -10.742 8.688 1 93.5 86 GLN A O 1
ATOM 688 N N . GLY A 1 87 ? -28.391 -11.836 7.391 1 92.94 87 GLY A N 1
ATOM 689 C CA . GLY A 1 87 ? -27.406 -11.914 6.328 1 92.94 87 GLY A CA 1
ATOM 690 C C . GLY A 1 87 ? -26.391 -13.023 6.543 1 92.94 87 GLY A C 1
ATOM 691 O O . GLY A 1 87 ? -25.312 -13.008 5.941 1 92.94 87 GLY A O 1
ATOM 692 N N . GLU A 1 88 ? -26.688 -13.992 7.449 1 92.56 88 GLU A N 1
ATOM 693 C CA . GLU A 1 88 ? -25.766 -15.094 7.734 1 92.56 88 GLU A CA 1
ATOM 694 C C . GLU A 1 88 ? -26.438 -16.438 7.488 1 92.56 88 GLU A C 1
ATOM 696 O O . GLU A 1 88 ? -27.625 -16.609 7.773 1 92.56 88 GLU A O 1
ATOM 701 N N . LEU A 1 89 ? -25.656 -17.359 6.84 1 93.81 89 LEU A N 1
ATOM 702 C CA . LEU A 1 89 ? -26.125 -18.703 6.551 1 93.81 89 LEU A CA 1
ATOM 703 C C . LEU A 1 89 ? -25.078 -19.75 6.934 1 93.81 89 LEU A C 1
ATOM 705 O O . LEU A 1 89 ? -24.25 -20.125 6.105 1 93.81 89 LEU A O 1
ATOM 709 N N . PRO A 1 90 ? -25.078 -20.234 8.195 1 94 90 PRO A N 1
ATOM 710 C CA . PRO A 1 90 ? -24.094 -21.234 8.633 1 94 90 PRO A CA 1
ATOM 711 C C . PRO A 1 90 ? -24.312 -22.594 7.984 1 94 90 PRO A C 1
ATOM 713 O O . PRO A 1 90 ? -25.234 -23.312 8.359 1 94 90 PRO A O 1
ATOM 716 N N . LEU A 1 91 ? -23.438 -22.953 7.066 1 92.88 91 LEU A N 1
ATOM 717 C CA . LEU A 1 91 ? -23.578 -24.172 6.297 1 92.88 91 LEU A CA 1
ATOM 718 C C . LEU A 1 91 ? -22.562 -25.219 6.75 1 92.88 91 LEU A C 1
ATOM 720 O O . LEU A 1 91 ? -21.469 -24.875 7.176 1 92.88 91 LEU A O 1
ATOM 724 N N . ASP A 1 92 ? -22.938 -26.422 6.777 1 89.19 92 ASP A N 1
ATOM 725 C CA . ASP A 1 92 ? -22.062 -27.562 7.008 1 89.19 92 ASP A CA 1
ATOM 726 C C . ASP A 1 92 ? -22.406 -28.719 6.078 1 89.19 92 ASP A C 1
ATOM 728 O O . ASP A 1 92 ? -23.359 -28.625 5.301 1 89.19 92 ASP A O 1
ATOM 732 N N . ASN A 1 93 ? -21.656 -29.859 6.094 1 81.38 93 ASN A N 1
ATOM 733 C CA . ASN A 1 93 ? -21.812 -30.969 5.168 1 81.38 93 ASN A CA 1
ATOM 734 C C . ASN A 1 93 ? -23.125 -31.719 5.398 1 81.38 93 ASN A C 1
ATOM 736 O O . ASN A 1 93 ? -23.688 -32.312 4.473 1 81.38 93 ASN A O 1
ATOM 740 N N . ASP A 1 94 ? -23.719 -31.547 6.531 1 86.12 94 ASP A N 1
ATOM 741 C CA . ASP A 1 94 ? -24.922 -32.312 6.879 1 86.12 94 ASP A CA 1
ATOM 742 C C . ASP A 1 94 ? -26.188 -31.578 6.449 1 86.12 94 ASP A C 1
ATOM 744 O O . ASP A 1 94 ? -27.203 -32.219 6.141 1 86.12 94 ASP A O 1
ATOM 748 N N . ASN A 1 95 ? -26.047 -30.266 6.469 1 92.12 95 ASN A N 1
ATOM 749 C CA . ASN A 1 95 ? -27.281 -29.531 6.238 1 92.12 95 ASN A CA 1
ATOM 750 C C . ASN A 1 95 ? -27.312 -28.891 4.852 1 92.12 95 ASN A C 1
ATOM 752 O O . ASN A 1 95 ? -28.359 -28.453 4.383 1 92.12 95 ASN A O 1
ATOM 756 N N . ILE A 1 96 ? -26.25 -28.906 4.133 1 91.56 96 ILE A N 1
ATOM 757 C CA . ILE A 1 96 ? -26.062 -28.078 2.949 1 91.56 96 ILE A CA 1
ATOM 758 C C . ILE A 1 96 ? -27.031 -28.516 1.854 1 91.56 96 ILE A C 1
ATOM 760 O O . ILE A 1 96 ? -27.641 -27.672 1.174 1 91.56 96 ILE A O 1
ATOM 764 N N . GLN A 1 97 ? -27.266 -29.719 1.659 1 87.94 97 GLN A N 1
ATOM 765 C CA . GLN A 1 97 ? -28.141 -30.188 0.582 1 87.94 97 GLN A CA 1
ATOM 766 C C . GLN A 1 97 ? -29.594 -29.812 0.848 1 87.94 97 GLN A C 1
ATOM 768 O O . GLN A 1 97 ? -30.297 -29.359 -0.053 1 87.94 97 GLN A O 1
ATOM 773 N N . ALA A 1 98 ? -30.031 -29.891 2.125 1 92.5 98 ALA A N 1
ATOM 774 C CA . ALA A 1 98 ? -31.406 -29.578 2.494 1 92.5 98 ALA A CA 1
ATOM 775 C C . ALA A 1 98 ? -31.688 -28.078 2.357 1 92.5 98 ALA A C 1
ATOM 777 O O . ALA A 1 98 ? -32.719 -27.688 1.819 1 92.5 98 ALA A O 1
ATOM 778 N N . VAL A 1 99 ? -30.781 -27.359 2.822 1 95.94 99 VAL A N 1
ATOM 779 C CA . VAL A 1 99 ? -30.922 -25.906 2.781 1 95.94 99 VAL A CA 1
ATOM 780 C C . VAL A 1 99 ? -30.922 -25.438 1.332 1 95.94 99 VAL A C 1
ATOM 782 O O . VAL A 1 99 ? -31.719 -24.578 0.947 1 95.94 99 VAL A O 1
ATOM 785 N N . ALA A 1 100 ? -29.984 -26.031 0.531 1 94.94 100 ALA A N 1
ATOM 786 C CA . ALA A 1 100 ? -29.906 -25.656 -0.88 1 94.94 100 ALA A CA 1
ATOM 787 C C . ALA A 1 100 ? -31.219 -25.984 -1.604 1 94.94 100 ALA A C 1
ATOM 789 O O . ALA A 1 100 ? -31.719 -25.172 -2.393 1 94.94 100 ALA A O 1
ATOM 790 N N . THR A 1 101 ? -31.812 -27.078 -1.281 1 92.94 101 THR A N 1
ATOM 791 C CA . THR A 1 101 ? -33.094 -27.469 -1.896 1 92.94 101 THR A CA 1
ATOM 792 C C . THR A 1 101 ? -34.188 -26.531 -1.479 1 92.94 101 THR A C 1
ATOM 794 O O . THR A 1 101 ? -35 -26.094 -2.316 1 92.94 101 THR A O 1
ATOM 797 N N . ALA A 1 102 ? -34.281 -26.125 -0.235 1 95.81 102 ALA A N 1
ATOM 798 C CA . ALA A 1 102 ? -35.281 -25.203 0.265 1 95.81 102 ALA A CA 1
ATOM 799 C C . ALA A 1 102 ? -35.125 -23.828 -0.385 1 95.81 102 ALA A C 1
ATOM 801 O O . ALA A 1 102 ? -36.125 -23.219 -0.784 1 95.81 102 ALA A O 1
ATOM 802 N N . ALA A 1 103 ? -33.875 -23.375 -0.409 1 96.75 103 ALA A N 1
ATOM 803 C CA . ALA A 1 103 ? -33.625 -22.094 -1.024 1 96.75 103 ALA A CA 1
ATOM 804 C C . ALA A 1 103 ? -34.031 -22.078 -2.486 1 96.75 103 ALA A C 1
ATOM 806 O O . ALA A 1 103 ? -34.594 -21.078 -2.971 1 96.75 103 ALA A O 1
ATOM 807 N N . PHE A 1 104 ? -33.844 -23.203 -3.125 1 93.56 104 PHE A N 1
ATOM 808 C CA . PHE A 1 104 ? -34.25 -23.328 -4.52 1 93.56 104 PHE A CA 1
ATOM 809 C C . PHE A 1 104 ? -35.781 -23.312 -4.648 1 93.56 104 PHE A C 1
ATOM 811 O O . PHE A 1 104 ? -36.312 -22.594 -5.492 1 93.56 104 PHE A O 1
ATOM 818 N N . LEU A 1 105 ? -36.531 -23.953 -3.746 1 94.12 105 LEU A N 1
ATOM 819 C CA . LEU A 1 105 ? -37.969 -24.062 -3.795 1 94.12 105 LEU A CA 1
ATOM 820 C C . LEU A 1 105 ? -38.625 -22.719 -3.508 1 94.12 105 LEU A C 1
ATOM 822 O O . LEU A 1 105 ? -39.625 -22.359 -4.137 1 94.12 105 LEU A O 1
ATOM 826 N N . LEU A 1 106 ? -38.094 -21.922 -2.596 1 95.5 106 LEU A N 1
ATOM 827 C CA . LEU A 1 106 ? -38.688 -20.656 -2.172 1 95.5 106 LEU A CA 1
ATOM 828 C C . LEU A 1 106 ? -38.094 -19.484 -2.957 1 95.5 106 LEU A C 1
ATOM 830 O O . LEU A 1 106 ? -38.406 -18.328 -2.68 1 95.5 106 LEU A O 1
ATOM 834 N N . ASP A 1 107 ? -37.219 -19.766 -3.84 1 95.5 107 ASP A N 1
ATOM 835 C CA . ASP A 1 107 ? -36.625 -18.797 -4.746 1 95.5 107 ASP A CA 1
ATOM 836 C C . ASP A 1 107 ? -35.875 -17.734 -3.975 1 95.5 107 ASP A C 1
ATOM 838 O O . ASP A 1 107 ? -36.062 -16.531 -4.188 1 95.5 107 ASP A O 1
ATOM 842 N N . VAL A 1 108 ? -35.094 -18.172 -3.01 1 96.81 108 VAL A N 1
ATOM 843 C CA . VAL A 1 108 ? -34.188 -17.281 -2.297 1 96.81 108 VAL A CA 1
ATOM 844 C C . VAL A 1 108 ? -32.812 -17.344 -2.941 1 96.81 108 VAL A C 1
ATOM 846 O O . VAL A 1 108 ? -31.922 -18.047 -2.463 1 96.81 108 VAL A O 1
ATOM 849 N N . ASP A 1 109 ? -32.594 -16.625 -3.895 1 93.94 109 ASP A N 1
ATOM 850 C CA . ASP A 1 109 ? -31.438 -16.703 -4.797 1 93.94 109 ASP A CA 1
ATOM 851 C C . ASP A 1 109 ? -30.125 -16.484 -4.043 1 93.94 109 ASP A C 1
ATOM 853 O O . ASP A 1 109 ? -29.141 -17.203 -4.266 1 93.94 109 ASP A O 1
ATOM 857 N N . GLY A 1 110 ? -30.109 -15.492 -3.15 1 94 110 GLY A N 1
ATOM 858 C CA . GLY A 1 110 ? -28.891 -15.203 -2.412 1 94 110 GLY A CA 1
ATOM 859 C C . GLY A 1 110 ? -28.406 -16.359 -1.563 1 94 110 GLY A C 1
ATOM 860 O O . GLY A 1 110 ? -27.219 -16.688 -1.564 1 94 110 GLY A O 1
ATOM 861 N N . ALA A 1 111 ? -29.266 -17.016 -0.922 1 95.69 111 ALA A N 1
ATOM 862 C CA . ALA A 1 111 ? -28.938 -18.156 -0.08 1 95.69 111 ALA A CA 1
ATOM 863 C C . ALA A 1 111 ? -28.5 -19.344 -0.925 1 95.69 111 ALA A C 1
ATOM 865 O O . ALA A 1 111 ? -27.562 -20.062 -0.563 1 95.69 111 ALA A O 1
ATOM 866 N N . PHE A 1 112 ? -29.172 -19.594 -1.988 1 95.25 112 PHE A N 1
ATOM 867 C CA . PHE A 1 112 ? -28.828 -20.703 -2.881 1 95.25 112 PHE A CA 1
ATOM 868 C C . PHE A 1 112 ? -27.422 -20.547 -3.432 1 95.25 112 PHE A C 1
ATOM 870 O O . PHE A 1 112 ? -26.672 -21.516 -3.502 1 95.25 112 PHE A O 1
ATOM 877 N N . LYS A 1 113 ? -27.125 -19.391 -3.793 1 93.69 113 LYS A N 1
ATOM 878 C CA . LYS A 1 113 ? -25.781 -19.109 -4.293 1 93.69 113 LYS A CA 1
ATOM 879 C C . LYS A 1 113 ? -24.734 -19.375 -3.217 1 93.69 113 LYS A C 1
ATOM 881 O O . LYS A 1 113 ? -23.656 -19.922 -3.506 1 93.69 113 LYS A O 1
ATOM 886 N N . LEU A 1 114 ? -25.047 -19 -2.01 1 93.56 114 LEU A N 1
ATOM 887 C CA . LEU A 1 114 ? -24.125 -19.25 -0.906 1 93.56 114 LEU A CA 1
ATOM 888 C C . LEU A 1 114 ? -23.906 -20.75 -0.71 1 93.56 114 LEU A C 1
ATOM 890 O O . LEU A 1 114 ? -22.797 -21.188 -0.435 1 93.56 114 LEU A O 1
ATOM 894 N N . CYS A 1 115 ? -24.906 -21.516 -0.855 1 94.12 115 CYS A N 1
ATOM 895 C CA . CYS A 1 115 ? -24.797 -22.969 -0.756 1 94.12 115 CYS A CA 1
ATOM 896 C C . CYS A 1 115 ? -23.906 -23.531 -1.85 1 94.12 115 CYS A C 1
ATOM 898 O O . CYS A 1 115 ? -23.031 -24.359 -1.58 1 94.12 115 CYS A O 1
ATOM 900 N N . GLN A 1 116 ? -24.094 -23.078 -3.031 1 91.81 116 GLN A N 1
ATOM 901 C CA . GLN A 1 116 ? -23.281 -23.531 -4.156 1 91.81 116 GLN A CA 1
ATOM 902 C C . GLN A 1 116 ? -21.812 -23.234 -3.934 1 91.81 116 GLN A C 1
ATOM 904 O O . GLN A 1 116 ? -20.953 -24.094 -4.156 1 91.81 116 GLN A O 1
ATOM 909 N N . ASN A 1 117 ? -21.562 -22.047 -3.5 1 91.38 117 ASN A N 1
ATOM 910 C CA . ASN A 1 117 ? -20.188 -21.656 -3.227 1 91.38 117 ASN A CA 1
ATOM 911 C C . ASN A 1 117 ? -19.547 -22.531 -2.164 1 91.38 117 ASN A C 1
ATOM 913 O O . ASN A 1 117 ? -18.375 -22.906 -2.281 1 91.38 117 ASN A O 1
ATOM 917 N N . HIS A 1 118 ? -20.328 -22.812 -1.172 1 92 118 HIS A N 1
ATOM 918 C CA . HIS A 1 118 ? -19.828 -23.672 -0.102 1 92 118 HIS A CA 1
ATOM 919 C C . HIS A 1 118 ? -19.516 -25.062 -0.618 1 92 118 HIS A C 1
ATOM 921 O O . HIS A 1 118 ? -18.484 -25.656 -0.263 1 92 118 HIS A O 1
ATOM 927 N N . MET A 1 119 ? -20.281 -25.594 -1.416 1 91.19 119 MET A N 1
ATOM 928 C CA . MET A 1 119 ? -20.078 -26.922 -1.993 1 91.19 119 MET A CA 1
ATOM 929 C C . MET A 1 119 ? -18.844 -26.953 -2.889 1 91.19 119 MET A C 1
ATOM 931 O O . MET A 1 119 ? -18.078 -27.922 -2.863 1 91.19 119 MET A O 1
ATOM 935 N N . GLU A 1 120 ? -18.688 -25.984 -3.629 1 88.31 120 GLU A N 1
ATOM 936 C CA . GLU A 1 120 ? -17.516 -25.875 -4.488 1 88.31 120 GLU A CA 1
ATOM 937 C C . GLU A 1 120 ? -16.234 -25.797 -3.668 1 88.31 120 GLU A C 1
ATOM 939 O O . GLU A 1 120 ? -15.227 -26.422 -4.02 1 88.31 120 GLU A O 1
ATOM 944 N N . ALA A 1 121 ? -16.328 -25.094 -2.604 1 85.19 121 ALA A N 1
ATOM 945 C CA . ALA A 1 121 ? -15.148 -24.875 -1.766 1 85.19 121 ALA A CA 1
ATOM 946 C C . ALA A 1 121 ? -14.766 -26.141 -1.016 1 85.19 121 ALA A C 1
ATOM 948 O O . ALA A 1 121 ? -13.594 -26.344 -0.673 1 85.19 121 ALA A O 1
ATOM 949 N N . ASN A 1 122 ? -15.656 -27.094 -0.77 1 87.06 122 ASN A N 1
ATOM 950 C CA . ASN A 1 122 ? -15.398 -28.281 0.031 1 87.06 122 ASN A CA 1
ATOM 951 C C . ASN A 1 122 ? -15.422 -29.547 -0.823 1 87.06 122 ASN A C 1
ATOM 953 O O . ASN A 1 122 ? -15.688 -30.641 -0.314 1 87.06 122 ASN A O 1
ATOM 957 N N . MET A 1 123 ? -15.094 -29.359 -2.021 1 88.69 123 MET A N 1
ATOM 958 C CA . MET A 1 123 ? -15.055 -30.484 -2.945 1 88.69 123 MET A CA 1
ATOM 959 C C . MET A 1 123 ? -13.773 -31.281 -2.766 1 88.69 123 MET A C 1
ATOM 961 O O . MET A 1 123 ? -12.695 -30.703 -2.582 1 88.69 123 MET A O 1
ATOM 965 N N . ASP A 1 124 ? -13.805 -32.625 -2.732 1 89.56 124 ASP A N 1
ATOM 966 C CA . ASP A 1 124 ? -12.664 -33.531 -2.611 1 89.56 124 ASP A CA 1
ATOM 967 C C . ASP A 1 124 ? -12.867 -34.812 -3.441 1 89.56 124 ASP A C 1
ATOM 969 O O . ASP A 1 124 ? -13.969 -35.031 -3.939 1 89.56 124 ASP A O 1
ATOM 973 N N . PRO A 1 125 ? -11.789 -35.594 -3.693 1 91.25 125 PRO A N 1
ATOM 974 C CA . PRO A 1 125 ? -11.898 -36.781 -4.551 1 91.25 125 PRO A CA 1
ATOM 975 C C . PRO A 1 125 ? -12.938 -37.781 -4.047 1 91.25 125 PRO A C 1
ATOM 977 O O . PRO A 1 125 ? -13.508 -38.531 -4.84 1 91.25 125 PRO A O 1
ATOM 980 N N . SER A 1 126 ? -13.297 -37.812 -2.826 1 89.88 126 SER A N 1
ATOM 981 C CA . SER A 1 126 ? -14.211 -38.781 -2.25 1 89.88 126 SER A CA 1
ATOM 982 C C . SER A 1 126 ? -15.664 -38.344 -2.453 1 89.88 126 SER A C 1
ATOM 984 O O . SER A 1 126 ? -16.578 -39.188 -2.355 1 89.88 126 SER A O 1
ATOM 986 N N . ASN A 1 127 ? -15.883 -37.094 -2.699 1 89.88 127 ASN A N 1
ATOM 987 C CA . ASN A 1 127 ? -17.281 -36.656 -2.754 1 89.88 127 ASN A CA 1
ATOM 988 C C . ASN A 1 127 ? -17.609 -36.031 -4.102 1 89.88 127 ASN A C 1
ATOM 990 O O . ASN A 1 127 ? -18.781 -35.719 -4.367 1 89.88 127 ASN A O 1
ATOM 994 N N . CYS A 1 128 ? -16.703 -35.812 -4.988 1 92.44 128 CYS A N 1
ATOM 995 C CA . CYS A 1 128 ? -16.891 -35.031 -6.207 1 92.44 128 CYS A CA 1
ATOM 996 C C . CYS A 1 128 ? -17.828 -35.75 -7.164 1 92.44 128 CYS A C 1
ATOM 998 O O . CYS A 1 128 ? -18.594 -35.125 -7.895 1 92.44 128 CYS A O 1
ATOM 1000 N N . VAL A 1 129 ? -17.812 -37.094 -7.164 1 93 129 VAL A N 1
ATOM 1001 C CA . VAL A 1 129 ? -18.703 -37.844 -8.047 1 93 129 VAL A CA 1
ATOM 1002 C C . VAL A 1 129 ? -20.156 -37.625 -7.625 1 93 129 VAL A C 1
ATOM 1004 O O . VAL A 1 129 ? -21 -37.312 -8.461 1 93 129 VAL A O 1
ATOM 1007 N N . GLY A 1 130 ? -20.469 -37.719 -6.34 1 90.19 130 GLY A N 1
ATOM 1008 C CA . GLY A 1 130 ? -21.797 -37.5 -5.816 1 90.19 130 GLY A CA 1
ATOM 1009 C C . GLY A 1 130 ? -22.281 -36.062 -6.043 1 90.19 130 GLY A C 1
ATOM 1010 O O . GLY A 1 130 ? -23.438 -35.844 -6.391 1 90.19 130 GLY A O 1
ATOM 1011 N N . LEU A 1 131 ? -21.438 -35.188 -5.785 1 91.62 131 LEU A N 1
ATOM 1012 C CA . LEU A 1 131 ? -21.766 -33.781 -5.98 1 91.62 131 LEU A CA 1
ATOM 1013 C C . LEU A 1 131 ? -22.125 -33.5 -7.434 1 91.62 131 LEU A C 1
ATOM 1015 O O . LEU A 1 131 ? -23.078 -32.781 -7.715 1 91.62 131 LEU A O 1
ATOM 1019 N N . TYR A 1 132 ? -21.359 -34.156 -8.367 1 93.38 132 TYR A N 1
ATOM 1020 C CA . TYR A 1 132 ? -21.625 -33.969 -9.789 1 93.38 132 TYR A CA 1
ATOM 1021 C C . TYR A 1 132 ? -23.031 -34.438 -10.141 1 93.38 132 TYR A C 1
ATOM 1023 O O . TYR A 1 132 ? -23.797 -33.75 -10.805 1 93.38 132 TYR A O 1
ATOM 1031 N N . HIS A 1 133 ? -23.484 -35.531 -9.672 1 91.25 133 HIS A N 1
ATOM 1032 C CA . HIS A 1 133 ? -24.797 -36.094 -10 1 91.25 133 HIS A CA 1
ATOM 1033 C C . HIS A 1 133 ? -25.906 -35.312 -9.32 1 91.25 133 HIS A C 1
ATOM 1035 O O . HIS A 1 133 ? -26.969 -35.094 -9.906 1 91.25 133 HIS A O 1
ATOM 1041 N N . TRP A 1 134 ? -25.656 -34.875 -8.109 1 89.88 134 TRP A N 1
ATOM 1042 C CA . TRP A 1 134 ? -26.625 -34.062 -7.395 1 89.88 134 TRP A CA 1
ATOM 1043 C C . TRP A 1 134 ? -26.875 -32.75 -8.141 1 89.88 134 TRP A C 1
ATOM 1045 O O . TRP A 1 134 ? -28.031 -32.375 -8.352 1 89.88 134 TRP A O 1
ATOM 1055 N N . ALA A 1 135 ? -25.844 -32.062 -8.477 1 92.81 135 ALA A N 1
ATOM 1056 C CA . ALA A 1 135 ? -25.938 -30.812 -9.195 1 92.81 135 ALA A CA 1
ATOM 1057 C C . ALA A 1 135 ? -26.656 -30.984 -10.539 1 92.81 135 ALA A C 1
ATOM 1059 O O . ALA A 1 135 ? -27.469 -30.156 -10.93 1 92.81 135 ALA A O 1
ATOM 1060 N N . ARG A 1 136 ? -26.344 -32.094 -11.148 1 91.38 136 ARG A N 1
ATOM 1061 C CA . ARG A 1 136 ? -26.969 -32.406 -12.438 1 91.38 136 ARG A CA 1
ATOM 1062 C C . ARG A 1 136 ? -28.469 -32.625 -12.266 1 91.38 136 ARG A C 1
ATOM 1064 O O . ARG A 1 136 ? -29.281 -32.125 -13.055 1 91.38 136 ARG A O 1
ATOM 1071 N N . ASP A 1 137 ? -28.953 -33.25 -11.234 1 90.62 137 ASP A N 1
ATOM 1072 C CA . ASP A 1 137 ? -30.359 -33.562 -10.984 1 90.62 137 ASP A CA 1
ATOM 1073 C C . ASP A 1 137 ? -31.156 -32.281 -10.664 1 90.62 137 ASP A C 1
ATOM 1075 O O . ASP A 1 137 ? -32.312 -32.188 -11.031 1 90.62 137 ASP A O 1
ATOM 1079 N N . LEU A 1 138 ? -30.469 -31.359 -9.984 1 89.25 138 LEU A N 1
ATOM 1080 C CA . LEU A 1 138 ? -31.125 -30.125 -9.602 1 89.25 138 LEU A CA 1
ATOM 1081 C C . LEU A 1 138 ? -31.078 -29.109 -10.742 1 89.25 138 LEU A C 1
ATOM 1083 O O . LEU A 1 138 ? -31.766 -28.078 -10.695 1 89.25 138 LEU A O 1
ATOM 1087 N N . GLY A 1 139 ? -30.25 -29.469 -11.734 1 88.81 139 GLY A N 1
ATOM 1088 C CA . GLY A 1 139 ? -30.156 -28.609 -12.898 1 88.81 139 GLY A CA 1
ATOM 1089 C C . GLY A 1 139 ? -29.203 -27.438 -12.703 1 88.81 139 GLY A C 1
ATOM 1090 O O . GLY A 1 139 ? -29.359 -26.391 -13.336 1 88.81 139 GLY A O 1
ATOM 1091 N N . VAL A 1 140 ? -28.375 -27.5 -11.781 1 91.69 140 VAL A N 1
ATOM 1092 C CA . VAL A 1 140 ? -27.391 -26.453 -11.531 1 91.69 140 VAL A CA 1
ATOM 1093 C C . VAL A 1 140 ? -26.156 -26.688 -12.406 1 91.69 140 VAL A C 1
ATOM 1095 O O . VAL A 1 140 ? -25.172 -27.281 -11.953 1 91.69 140 VAL A O 1
ATOM 1098 N N . ALA A 1 141 ? -26.141 -26.25 -13.531 1 91.44 141 ALA A N 1
ATOM 1099 C CA . ALA A 1 141 ? -25.125 -26.531 -14.555 1 91.44 141 ALA A CA 1
ATOM 1100 C C . ALA A 1 141 ? -23.75 -26.062 -14.109 1 91.44 141 ALA A C 1
ATOM 1102 O O . ALA A 1 141 ? -22.75 -26.734 -14.359 1 91.44 141 ALA A O 1
ATOM 1103 N N . GLY A 1 142 ? -23.797 -24.938 -13.5 1 90.44 142 GLY A N 1
ATOM 1104 C CA . GLY A 1 142 ? -22.516 -24.391 -13.07 1 90.44 142 GLY A CA 1
ATOM 1105 C C . GLY A 1 142 ? -21.781 -25.297 -12.086 1 90.44 142 GLY A C 1
ATOM 1106 O O . GLY A 1 142 ? -20.594 -25.594 -12.273 1 90.44 142 GLY A O 1
ATOM 1107 N N . LEU A 1 143 ? -22.438 -25.672 -11.102 1 91.31 143 LEU A N 1
ATOM 1108 C CA . LEU A 1 143 ? -21.844 -26.547 -10.086 1 91.31 143 LEU A CA 1
ATOM 1109 C C . LEU A 1 143 ? -21.484 -27.906 -10.672 1 91.31 143 LEU A C 1
ATOM 1111 O O . LEU A 1 143 ? -20.453 -28.484 -10.336 1 91.31 143 LEU A O 1
ATOM 1115 N N . ALA A 1 144 ? -22.266 -28.422 -11.516 1 92.88 144 ALA A N 1
ATOM 1116 C CA . ALA A 1 144 ? -22 -29.703 -12.18 1 92.88 144 ALA A CA 1
ATOM 1117 C C . ALA A 1 144 ? -20.719 -29.625 -13.016 1 92.88 144 ALA A C 1
ATOM 1119 O O . ALA A 1 144 ? -19.891 -30.547 -12.984 1 92.88 144 ALA A O 1
ATOM 1120 N N . GLY A 1 145 ? -20.641 -28.656 -13.742 1 92.06 145 GLY A N 1
ATOM 1121 C CA . GLY A 1 145 ? -19.438 -28.453 -14.539 1 92.06 145 GLY A CA 1
ATOM 1122 C C . GLY A 1 145 ? -18.172 -28.375 -13.695 1 92.06 145 GLY A C 1
ATOM 1123 O O . GLY A 1 145 ? -17.156 -28.969 -14.039 1 92.06 145 GLY A O 1
ATOM 1124 N N . CYS A 1 146 ? -18.297 -27.688 -12.617 1 90.62 146 CYS A N 1
ATOM 1125 C CA . CYS A 1 146 ? -17.156 -27.562 -11.711 1 90.62 146 CYS A CA 1
ATOM 1126 C C . CYS A 1 146 ? -16.766 -28.922 -11.133 1 90.62 146 CYS A C 1
ATOM 1128 O O . CYS A 1 146 ? -15.586 -29.234 -11.039 1 90.62 146 CYS A O 1
ATOM 1130 N N . ALA A 1 147 ? -17.734 -29.625 -10.719 1 92.19 147 ALA A N 1
ATOM 1131 C CA . ALA A 1 147 ? -17.469 -30.953 -10.156 1 92.19 147 ALA A CA 1
ATOM 1132 C C . ALA A 1 147 ? -16.812 -31.859 -11.195 1 92.19 147 ALA A C 1
ATOM 1134 O O . ALA A 1 147 ? -15.914 -32.625 -10.867 1 92.19 147 ALA A O 1
ATOM 1135 N N . LEU A 1 148 ? -17.203 -31.766 -12.391 1 92 148 LEU A N 1
ATOM 1136 C CA . LEU A 1 148 ? -16.625 -32.594 -13.461 1 92 148 LEU A CA 1
ATOM 1137 C C . LEU A 1 148 ? -15.172 -32.188 -13.703 1 92 148 LEU A C 1
ATOM 1139 O O . LEU A 1 148 ? -14.312 -33.062 -13.852 1 92 148 LEU A O 1
ATOM 1143 N N . ARG A 1 149 ? -14.914 -30.984 -13.781 1 88.69 149 ARG A N 1
ATOM 1144 C CA . ARG A 1 149 ? -13.547 -30.516 -13.961 1 88.69 149 ARG A CA 1
ATOM 1145 C C . ARG A 1 149 ? -12.648 -31.016 -12.836 1 88.69 149 ARG A C 1
ATOM 1147 O O . ARG A 1 149 ? -11.516 -31.453 -13.07 1 88.69 149 ARG A O 1
ATOM 1154 N N . PHE A 1 150 ? -13.125 -30.875 -11.664 1 90.06 150 PHE A N 1
ATOM 1155 C CA . PHE A 1 150 ? -12.383 -31.375 -10.508 1 90.06 150 PHE A CA 1
ATOM 1156 C C . PHE A 1 150 ? -12.078 -32.844 -10.648 1 90.06 150 PHE A C 1
ATOM 1158 O O . PHE A 1 150 ? -10.961 -33.281 -10.375 1 90.06 150 PHE A O 1
ATOM 1165 N N . MET A 1 151 ? -13.078 -33.562 -11.047 1 90.81 151 MET A N 1
ATOM 1166 C CA . MET A 1 151 ? -12.938 -35 -11.25 1 90.81 151 MET A CA 1
ATOM 1167 C C . MET A 1 151 ? -11.844 -35.281 -12.266 1 90.81 151 MET A C 1
ATOM 1169 O O . MET A 1 151 ? -11.008 -36.156 -12.039 1 90.81 151 MET A O 1
ATOM 1173 N N . CYS A 1 152 ? -11.773 -34.594 -13.305 1 89.19 152 CYS A N 1
ATOM 1174 C CA . CYS A 1 152 ? -10.781 -34.812 -14.352 1 89.19 152 CYS A CA 1
ATOM 1175 C C . CYS A 1 152 ? -9.391 -34.406 -13.867 1 89.19 152 CYS A C 1
ATOM 1177 O O . CYS A 1 152 ? -8.422 -35.156 -14.086 1 89.19 152 CYS A O 1
ATOM 1179 N N . GLN A 1 153 ? -9.398 -33.344 -13.195 1 86.19 153 GLN A N 1
ATOM 1180 C CA . GLN A 1 153 ? -8.117 -32.812 -12.734 1 86.19 153 GLN A CA 1
ATOM 1181 C C . GLN A 1 153 ? -7.492 -33.75 -11.695 1 86.19 153 GLN A C 1
ATOM 1183 O O . GLN A 1 153 ? -6.266 -33.875 -11.625 1 86.19 153 GLN A O 1
ATOM 1188 N N . HIS A 1 154 ? -8.312 -34.375 -10.898 1 88.44 154 HIS A N 1
ATOM 1189 C CA . HIS A 1 154 ? -7.816 -35.25 -9.828 1 88.44 154 HIS A CA 1
ATOM 1190 C C . HIS A 1 154 ? -8.172 -36.719 -10.086 1 88.44 154 HIS A C 1
ATOM 1192 O O . HIS A 1 154 ? -8.438 -37.469 -9.148 1 88.44 154 HIS A O 1
ATOM 1198 N N . PHE A 1 155 ? -8.117 -37.031 -11.266 1 92.06 155 PHE A N 1
ATOM 1199 C CA . PHE A 1 155 ? -8.648 -38.344 -11.641 1 92.06 155 PHE A CA 1
ATOM 1200 C C . PHE A 1 155 ? -7.773 -39.438 -11.078 1 92.06 155 PHE A C 1
ATOM 1202 O O . PHE A 1 155 ? -8.273 -40.531 -10.75 1 92.06 155 PHE A O 1
ATOM 1209 N N . ALA A 1 156 ? -6.438 -39.188 -11.031 1 89.25 156 ALA A N 1
ATOM 1210 C CA . ALA A 1 156 ? -5.543 -40.188 -10.5 1 89.25 156 ALA A CA 1
ATOM 1211 C C . ALA A 1 156 ? -5.973 -40.625 -9.102 1 89.25 156 ALA A C 1
ATOM 1213 O O . ALA A 1 156 ? -5.883 -41.812 -8.75 1 89.25 156 ALA A O 1
ATOM 1214 N N . GLU A 1 157 ? -6.512 -39.75 -8.32 1 91.62 157 GLU A N 1
ATOM 1215 C CA . GLU A 1 157 ? -6.992 -40.031 -6.973 1 91.62 157 GLU A CA 1
ATOM 1216 C C . GLU A 1 157 ? -8.445 -40.5 -6.992 1 91.62 157 GLU A C 1
ATOM 1218 O O . GLU A 1 157 ? -8.82 -41.406 -6.25 1 91.62 157 GLU A O 1
ATOM 1223 N N . VAL A 1 158 ? -9.227 -39.875 -7.812 1 93.31 158 VAL A N 1
ATOM 1224 C CA . VAL A 1 158 ? -10.656 -40.125 -7.895 1 93.31 158 VAL A CA 1
ATOM 1225 C C . VAL A 1 158 ? -10.883 -41.594 -8.305 1 93.31 158 VAL A C 1
ATOM 1227 O O . VAL A 1 158 ? -11.789 -42.25 -7.785 1 93.31 158 VAL A O 1
ATOM 1230 N N . CYS A 1 159 ? -10.031 -42.094 -9.172 1 92.88 159 CYS A N 1
ATOM 1231 C CA . CYS A 1 159 ? -10.211 -43.438 -9.703 1 92.88 159 CYS A CA 1
ATOM 1232 C C . CYS A 1 159 ? -9.992 -44.5 -8.625 1 92.88 159 CYS A C 1
ATOM 1234 O O . CYS A 1 159 ? -10.391 -45.656 -8.789 1 92.88 159 CYS A O 1
ATOM 1236 N N . GLU A 1 160 ? -9.375 -44.094 -7.547 1 92 160 GLU A N 1
ATOM 1237 C CA . GLU A 1 160 ? -9.117 -45.031 -6.453 1 92 160 GLU A CA 1
ATOM 1238 C C . GLU A 1 160 ? -10.273 -45.031 -5.453 1 92 160 GLU A C 1
ATOM 1240 O O . GLU A 1 160 ? -10.336 -45.906 -4.574 1 92 160 GLU A O 1
ATOM 1245 N N . GLU A 1 161 ? -11.164 -44.188 -5.633 1 91.5 161 GLU A N 1
ATOM 1246 C CA . GLU A 1 161 ? -12.266 -44.031 -4.68 1 91.5 161 GLU A CA 1
ATOM 1247 C C . GLU A 1 161 ? -13.406 -45 -5.016 1 91.5 161 GLU A C 1
ATOM 1249 O O . GLU A 1 161 ? -13.609 -45.344 -6.184 1 91.5 161 GLU A O 1
ATOM 1254 N N . GLU A 1 162 ? -14.266 -45.375 -4.039 1 90.38 162 GLU A N 1
ATOM 1255 C CA . GLU A 1 162 ? -15.336 -46.344 -4.199 1 90.38 162 GLU A CA 1
ATOM 1256 C C . GLU A 1 162 ? -16.5 -45.781 -4.996 1 90.38 162 GLU A C 1
ATOM 1258 O O . GLU A 1 162 ? -17.219 -46.5 -5.684 1 90.38 162 GLU A O 1
ATOM 1263 N N . GLU A 1 163 ? -16.562 -44.531 -4.949 1 89.81 163 GLU A N 1
ATOM 1264 C CA . GLU A 1 163 ? -17.703 -43.875 -5.586 1 89.81 163 GLU A CA 1
ATOM 1265 C C . GLU A 1 163 ? -17.688 -44.062 -7.098 1 89.81 163 GLU A C 1
ATOM 1267 O O . GLU A 1 163 ? -18.734 -44.188 -7.727 1 89.81 163 GLU A O 1
ATOM 1272 N N . VAL A 1 164 ? -16.531 -44.156 -7.617 1 91.81 164 VAL A N 1
ATOM 1273 C CA . VAL A 1 164 ? -16.406 -44.281 -9.062 1 91.81 164 VAL A CA 1
ATOM 1274 C C . VAL A 1 164 ? -16.844 -45.688 -9.484 1 91.81 164 VAL A C 1
ATOM 1276 O O . VAL A 1 164 ? -17.391 -45.875 -10.57 1 91.81 164 VAL A O 1
ATOM 1279 N N . LEU A 1 165 ? -16.641 -46.656 -8.609 1 91.06 165 LEU A N 1
ATOM 1280 C CA . LEU A 1 165 ? -16.984 -48.031 -8.906 1 91.06 165 LEU A CA 1
ATOM 1281 C C . LEU A 1 165 ? -18.5 -48.219 -8.867 1 91.06 165 LEU A C 1
ATOM 1283 O O . LEU A 1 165 ? -19.016 -49.219 -9.398 1 91.06 165 LEU A O 1
ATOM 1287 N N . LYS A 1 166 ? -19.172 -47.312 -8.234 1 89.88 166 LYS A N 1
ATOM 1288 C CA . LYS A 1 166 ? -20.625 -47.406 -8.125 1 89.88 166 LYS A CA 1
ATOM 1289 C C . LYS A 1 166 ? -21.312 -46.812 -9.352 1 89.88 166 LYS A C 1
ATOM 1291 O O . LYS A 1 166 ? -22.531 -46.969 -9.523 1 89.88 166 LYS A O 1
ATOM 1296 N N . LEU A 1 167 ? -20.547 -46.281 -10.188 1 91.88 167 LEU A N 1
ATOM 1297 C CA . LEU A 1 167 ? -21.109 -45.656 -11.383 1 91.88 167 LEU A CA 1
ATOM 1298 C C . LEU A 1 167 ? -21.594 -46.719 -12.367 1 91.88 167 LEU A C 1
ATOM 1300 O O . LEU A 1 167 ? -21.016 -47.812 -12.453 1 91.88 167 LEU A O 1
ATOM 1304 N N . ASP A 1 168 ? -22.672 -46.375 -13.07 1 91.25 168 ASP A N 1
ATOM 1305 C CA . ASP A 1 168 ? -23.125 -47.281 -14.133 1 91.25 168 ASP A CA 1
ATOM 1306 C C . ASP A 1 168 ? -22.188 -47.188 -15.344 1 91.25 168 ASP A C 1
ATOM 1308 O O . ASP A 1 168 ? -21.312 -46.344 -15.398 1 91.25 168 ASP A O 1
ATOM 1312 N N . ALA A 1 169 ? -22.312 -48.094 -16.234 1 92.44 169 ALA A N 1
ATOM 1313 C CA . ALA A 1 169 ? -21.422 -48.219 -17.391 1 92.44 169 ALA A CA 1
ATOM 1314 C C . ALA A 1 169 ? -21.438 -46.969 -18.25 1 92.44 169 ALA A C 1
ATOM 1316 O O . ALA A 1 169 ? -20.391 -46.531 -18.75 1 92.44 169 ALA A O 1
ATOM 1317 N N . GLN A 1 170 ? -22.562 -46.469 -18.328 1 92.44 170 GLN A N 1
ATOM 1318 C CA . GLN A 1 170 ? -22.672 -45.281 -19.172 1 92.44 170 GLN A CA 1
ATOM 1319 C C . GLN A 1 170 ? -21.938 -44.094 -18.547 1 92.44 170 GLN A C 1
ATOM 1321 O O . GLN A 1 170 ? -21.188 -43.406 -19.234 1 92.44 170 GLN A O 1
ATOM 1326 N N . SER A 1 171 ? -22.141 -43.812 -17.25 1 92.12 171 SER A N 1
ATOM 1327 C CA . SER A 1 171 ? -21.5 -42.719 -16.547 1 92.12 171 SER A CA 1
ATOM 1328 C C . SER A 1 171 ? -19.984 -42.875 -16.516 1 92.12 171 SER A C 1
ATOM 1330 O O . SER A 1 171 ? -19.25 -41.906 -16.719 1 92.12 171 SER A O 1
ATOM 1332 N N . LEU A 1 172 ? -19.547 -44.062 -16.312 1 93.94 172 LEU A N 1
ATOM 1333 C CA . LEU A 1 172 ? -18.109 -44.312 -16.297 1 93.94 172 LEU A CA 1
ATOM 1334 C C . LEU A 1 172 ? -17.516 -44.156 -17.703 1 93.94 172 LEU A C 1
ATOM 1336 O O . LEU A 1 172 ? -16.422 -43.625 -17.844 1 93.94 172 LEU A O 1
ATOM 1340 N N . GLY A 1 173 ? -18.172 -44.688 -18.656 1 93.75 173 GLY A N 1
ATOM 1341 C CA . GLY A 1 173 ? -17.734 -44.531 -20.031 1 93.75 173 GLY A CA 1
ATOM 1342 C C . GLY A 1 173 ? -17.547 -43.094 -20.438 1 93.75 173 GLY A C 1
ATOM 1343 O O . GLY A 1 173 ? -16.562 -42.75 -21.078 1 93.75 173 GLY A O 1
ATOM 1344 N N . ASN A 1 174 ? -18.422 -42.281 -20.016 1 91.12 174 ASN A N 1
ATOM 1345 C CA . ASN A 1 174 ? -18.344 -40.844 -20.297 1 91.12 174 ASN A CA 1
ATOM 1346 C C . ASN A 1 174 ? -17.094 -40.219 -19.656 1 91.12 174 ASN A C 1
ATOM 1348 O O . ASN A 1 174 ? -16.516 -39.312 -20.219 1 91.12 174 ASN A O 1
ATOM 1352 N N . LEU A 1 175 ? -16.75 -40.688 -18.547 1 91 175 LEU A N 1
ATOM 1353 C CA . LEU A 1 175 ? -15.555 -40.219 -17.875 1 91 175 LEU A CA 1
ATOM 1354 C C . LEU A 1 175 ? -14.297 -40.688 -18.594 1 91 175 LEU A C 1
ATOM 1356 O O . LEU A 1 175 ? -13.383 -39.906 -18.828 1 91 175 LEU A O 1
ATOM 1360 N N . LEU A 1 176 ? -14.266 -41.938 -19.031 1 92.94 176 LEU A N 1
ATOM 1361 C CA . LEU A 1 176 ? -13.086 -42.562 -19.625 1 92.94 176 LEU A CA 1
ATOM 1362 C C . LEU A 1 176 ? -12.805 -41.969 -21.016 1 92.94 176 LEU A C 1
ATOM 1364 O O . LEU A 1 176 ? -11.656 -41.969 -21.469 1 92.94 176 LEU A O 1
ATOM 1368 N N . CYS A 1 177 ? -13.773 -41.531 -21.625 1 90.5 177 CYS A N 1
ATOM 1369 C CA . CYS A 1 177 ? -13.617 -41.031 -22.984 1 90.5 177 CYS A CA 1
ATOM 1370 C C . CYS A 1 177 ? -13.008 -39.625 -22.969 1 90.5 177 CYS A C 1
ATOM 1372 O O . CYS A 1 177 ? -12.523 -39.156 -23.984 1 90.5 177 CYS A O 1
ATOM 1374 N N . SER A 1 178 ? -12.891 -39 -21.828 1 89.81 178 SER A N 1
ATOM 1375 C CA . SER A 1 178 ? -12.445 -37.625 -21.734 1 89.81 178 SER A CA 1
ATOM 1376 C C . SER A 1 178 ? -10.945 -37.5 -22 1 89.81 178 SER A C 1
ATOM 1378 O O . SER A 1 178 ? -10.164 -38.312 -21.5 1 89.81 178 SER A O 1
ATOM 1380 N N . ASP A 1 179 ? -10.523 -36.5 -22.766 1 87.88 179 ASP A N 1
ATOM 1381 C CA . ASP A 1 179 ? -9.117 -36.219 -23.016 1 87.88 179 ASP A CA 1
ATOM 1382 C C . ASP A 1 179 ? -8.5 -35.406 -21.859 1 87.88 179 ASP A C 1
ATOM 1384 O O . ASP A 1 179 ? -7.277 -35.281 -21.781 1 87.88 179 ASP A O 1
ATOM 1388 N N . ASP A 1 180 ? -9.359 -35.062 -20.938 1 87.44 180 ASP A N 1
ATOM 1389 C CA . ASP A 1 180 ? -8.922 -34.094 -19.938 1 87.44 180 ASP A CA 1
ATOM 1390 C C . ASP A 1 180 ? -8.516 -34.812 -18.641 1 87.44 180 ASP A C 1
ATOM 1392 O O . ASP A 1 180 ? -8.266 -34.125 -17.625 1 87.44 180 ASP A O 1
ATOM 1396 N N . LEU A 1 181 ? -8.453 -36.094 -18.688 1 89.69 181 LEU A N 1
ATOM 1397 C CA . LEU A 1 181 ? -8.07 -36.812 -17.484 1 89.69 181 LEU A CA 1
ATOM 1398 C C . LEU A 1 181 ? -6.605 -36.594 -17.141 1 89.69 181 LEU A C 1
ATOM 1400 O O . LEU A 1 181 ? -5.73 -36.75 -18 1 89.69 181 LEU A O 1
ATOM 1404 N N . ASN A 1 182 ? -6.414 -36.188 -15.992 1 87.75 182 ASN A N 1
ATOM 1405 C CA . ASN A 1 182 ? -5.051 -35.906 -15.531 1 87.75 182 ASN A CA 1
ATOM 1406 C C . ASN A 1 182 ? -4.383 -37.188 -15.008 1 87.75 182 ASN A C 1
ATOM 1408 O O . ASN A 1 182 ? -4.27 -37.375 -13.797 1 87.75 182 ASN A O 1
ATOM 1412 N N . ILE A 1 183 ? -3.936 -38 -15.914 1 88.25 183 ILE A N 1
ATOM 1413 C CA . ILE A 1 183 ? -3.211 -39.25 -15.602 1 88.25 183 ILE A CA 1
ATOM 1414 C C . ILE A 1 183 ? -1.871 -39.25 -16.328 1 88.25 183 ILE A C 1
ATOM 1416 O O . ILE A 1 183 ? -1.76 -38.719 -17.438 1 88.25 183 ILE A O 1
ATOM 1420 N N . SER A 1 184 ? -0.901 -39.781 -15.727 1 84.06 184 SER A N 1
ATOM 1421 C CA . SER A 1 184 ? 0.439 -39.812 -16.297 1 84.06 184 SER A CA 1
ATOM 1422 C C . SER A 1 184 ? 0.598 -40.969 -17.281 1 84.06 184 SER A C 1
ATOM 1424 O O . SER A 1 184 ? 1.424 -40.906 -18.203 1 84.06 184 SER A O 1
ATOM 1426 N N . GLU A 1 185 ? -0.149 -42 -17.047 1 89.19 185 GLU A N 1
ATOM 1427 C CA . GLU A 1 185 ? -0.083 -43.219 -17.859 1 89.19 185 GLU A CA 1
ATOM 1428 C C . GLU A 1 185 ? -1.479 -43.75 -18.172 1 89.19 185 GLU A C 1
ATOM 1430 O O . GLU A 1 185 ? -2.354 -43.75 -17.297 1 89.19 185 GLU A O 1
ATOM 1435 N N . GLU A 1 186 ? -1.704 -44.219 -19.328 1 91.75 186 GLU A N 1
ATOM 1436 C CA . GLU A 1 186 ? -3 -44.75 -19.75 1 91.75 186 GLU A CA 1
ATOM 1437 C C . GLU A 1 186 ? -3.344 -46.031 -19.016 1 91.75 186 GLU A C 1
ATOM 1439 O O . GLU A 1 186 ? -4.508 -46.438 -18.953 1 91.75 186 GLU A O 1
ATOM 1444 N N . GLN A 1 187 ? -2.312 -46.656 -18.469 1 91.94 187 GLN A N 1
ATOM 1445 C CA . GLN A 1 187 ? -2.508 -47.938 -17.766 1 91.94 187 GLN A CA 1
ATOM 1446 C C . GLN A 1 187 ? -3.48 -47.75 -16.609 1 91.94 187 GLN A C 1
ATOM 1448 O O . GLN A 1 187 ? -4.164 -48.719 -16.219 1 91.94 187 GLN A O 1
ATOM 1453 N N . VAL A 1 188 ? -3.59 -46.625 -16.094 1 92.62 188 VAL A N 1
ATOM 1454 C CA . VAL A 1 188 ? -4.473 -46.344 -14.961 1 92.62 188 VAL A CA 1
ATOM 1455 C C . VAL A 1 188 ? -5.922 -46.594 -15.359 1 92.62 188 VAL A C 1
ATOM 1457 O O . VAL A 1 188 ? -6.711 -47.125 -14.57 1 92.62 188 VAL A O 1
ATOM 1460 N N . LEU A 1 189 ? -6.297 -46.312 -16.516 1 94.06 189 LEU A N 1
ATOM 1461 C CA . LEU A 1 189 ? -7.66 -46.5 -17 1 94.06 189 LEU A CA 1
ATOM 1462 C C . LEU A 1 189 ? -7.973 -47.969 -17.21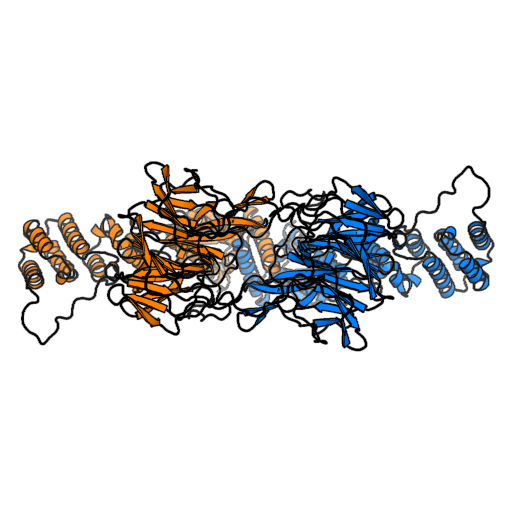9 1 94.06 189 LEU A C 1
ATOM 1464 O O . LEU A 1 189 ? -9.086 -48.438 -16.938 1 94.06 189 LEU A O 1
ATOM 1468 N N . LEU A 1 190 ? -6.98 -48.656 -17.719 1 94 190 LEU A N 1
ATOM 1469 C CA . LEU A 1 190 ? -7.18 -50.094 -17.891 1 94 190 LEU A CA 1
ATOM 1470 C C . LEU A 1 190 ? -7.441 -50.781 -16.547 1 94 190 LEU A C 1
ATOM 1472 O O . LEU A 1 190 ? -8.391 -51.562 -16.422 1 94 190 LEU A O 1
ATOM 1476 N N . GLU A 1 191 ? -6.699 -50.406 -15.609 1 93.75 191 GLU A N 1
ATOM 1477 C CA . GLU A 1 191 ? -6.863 -50.969 -14.273 1 93.75 191 GLU A CA 1
ATOM 1478 C C . GLU A 1 191 ? -8.227 -50.625 -13.695 1 93.75 191 GLU A C 1
ATOM 1480 O O . GLU A 1 191 ? -8.859 -51.469 -13.031 1 93.75 191 GLU A O 1
ATOM 1485 N N . LEU A 1 192 ? -8.664 -49.469 -13.914 1 94.69 192 LEU A N 1
ATOM 1486 C CA . LEU A 1 192 ? -9.961 -49.031 -13.414 1 94.69 192 LEU A CA 1
ATOM 1487 C C . LEU A 1 192 ? -11.086 -49.875 -14.016 1 94.69 192 LEU A C 1
ATOM 1489 O O . LEU A 1 192 ? -11.984 -50.312 -13.297 1 94.69 192 LEU A O 1
ATOM 1493 N N . VAL A 1 193 ? -11.078 -50.094 -15.266 1 93.25 193 VAL A N 1
ATOM 1494 C CA . VAL A 1 193 ? -12.094 -50.875 -15.945 1 93.25 193 VAL A CA 1
ATOM 1495 C C . VAL A 1 193 ? -12.094 -52.312 -15.406 1 93.25 193 VAL A C 1
ATOM 1497 O O . VAL A 1 193 ? -13.156 -52.906 -15.18 1 93.25 193 VAL A O 1
ATOM 1500 N N . LEU A 1 194 ? -10.922 -52.812 -15.195 1 91.31 194 LEU A N 1
ATOM 1501 C CA . LEU A 1 194 ? -10.812 -54.188 -14.664 1 91.31 194 LEU A CA 1
ATOM 1502 C C . LEU A 1 194 ? -11.383 -54.25 -13.258 1 91.31 194 LEU A C 1
ATOM 1504 O O . LEU A 1 194 ? -12.117 -55.188 -12.93 1 91.31 194 LEU A O 1
ATOM 1508 N N . ARG A 1 195 ? -11.18 -53.344 -12.438 1 92.38 195 ARG A N 1
ATOM 1509 C CA . ARG A 1 195 ? -11.734 -53.281 -11.094 1 92.38 195 ARG A CA 1
ATOM 1510 C C . ARG A 1 195 ? -13.25 -53.125 -11.125 1 92.38 195 ARG A C 1
ATOM 1512 O O . ARG A 1 195 ? -13.961 -53.75 -10.328 1 92.38 195 ARG A O 1
ATOM 1519 N N . TRP A 1 196 ? -13.641 -52.25 -11.906 1 93.19 196 TRP A N 1
ATOM 1520 C CA . TRP A 1 196 ? -15.07 -52.031 -12.086 1 93.19 196 TRP A CA 1
ATOM 1521 C C . TRP A 1 196 ? -15.781 -53.312 -12.469 1 93.19 196 TRP A C 1
ATOM 1523 O O . TRP A 1 196 ? -16.844 -53.625 -11.922 1 93.19 196 TRP A O 1
ATOM 1533 N N . ALA A 1 197 ? -15.25 -54.156 -13.328 1 89.25 197 ALA A N 1
ATOM 1534 C CA . ALA A 1 197 ? -15.82 -55.406 -13.781 1 89.25 197 ALA A CA 1
ATOM 1535 C C . ALA A 1 197 ? -15.758 -56.469 -12.68 1 89.25 197 ALA A C 1
ATOM 1537 O O . ALA A 1 197 ? -16.688 -57.25 -12.523 1 89.25 197 ALA A O 1
ATOM 1538 N N . GLN A 1 198 ? -14.711 -56.438 -11.969 1 87.75 198 GLN A N 1
ATOM 1539 C CA . GLN A 1 198 ? -14.523 -57.406 -10.906 1 87.75 198 GLN A CA 1
ATOM 1540 C C . GLN A 1 198 ? -15.547 -57.219 -9.789 1 87.75 198 GLN A C 1
ATOM 1542 O O . GLN A 1 198 ? -16.031 -58.188 -9.211 1 87.75 198 GLN A O 1
ATOM 1547 N N . LYS A 1 199 ? -15.836 -56.031 -9.508 1 86.88 199 LYS A N 1
ATOM 1548 C CA . LYS A 1 199 ? -16.781 -55.75 -8.445 1 86.88 199 LYS A CA 1
ATOM 1549 C C . LYS A 1 199 ? -18.188 -56.156 -8.82 1 86.88 199 LYS A C 1
ATOM 1551 O O . LYS A 1 199 ? -19 -56.531 -7.957 1 86.88 199 LYS A O 1
ATOM 1556 N N . ARG A 1 200 ? -18.484 -56.125 -10.086 1 81.94 200 ARG A N 1
ATOM 1557 C CA . ARG A 1 200 ? -19.812 -56.469 -10.562 1 81.94 200 ARG A CA 1
ATOM 1558 C C . ARG A 1 200 ? -19.859 -57.906 -11.086 1 81.94 200 ARG A C 1
ATOM 1560 O O . ARG A 1 200 ? -20.844 -58.312 -11.703 1 81.94 200 ARG A O 1
ATOM 1567 N N . SER A 1 201 ? -18.844 -58.75 -10.734 1 73.19 201 SER A N 1
ATOM 1568 C CA . SER A 1 201 ? -18.609 -60.125 -11.242 1 73.19 201 SER A CA 1
ATOM 1569 C C . SER A 1 201 ? -19.859 -60.969 -11.094 1 73.19 201 SER A C 1
ATOM 1571 O O . SER A 1 201 ? -20.641 -60.812 -10.148 1 73.19 201 SER A O 1
ATOM 1573 N N . GLY A 1 202 ? -20.266 -61.688 -12.156 1 63.12 202 GLY A N 1
ATOM 1574 C CA . GLY A 1 202 ? -21.25 -62.75 -12.203 1 63.12 202 GLY A CA 1
ATOM 1575 C C . GLY A 1 202 ? -22.25 -62.594 -13.344 1 63.12 202 GLY A C 1
ATOM 1576 O O . GLY A 1 202 ? -22.969 -63.531 -13.68 1 63.12 202 GLY A O 1
ATOM 1577 N N . ASP A 1 203 ? -22.312 -61.344 -13.789 1 70.38 203 ASP A N 1
ATOM 1578 C CA . ASP A 1 203 ? -23.391 -61.219 -14.758 1 70.38 203 ASP A CA 1
ATOM 1579 C C . ASP A 1 203 ? -22.859 -60.969 -16.172 1 70.38 203 ASP A C 1
ATOM 1581 O O . ASP A 1 203 ? -21.844 -60.281 -16.344 1 70.38 203 ASP A O 1
ATOM 1585 N N . LEU A 1 204 ? -23.25 -61.719 -17.188 1 74.5 204 LEU A N 1
ATOM 1586 C CA . LEU A 1 204 ? -22.922 -61.594 -18.594 1 74.5 204 LEU A CA 1
ATOM 1587 C C . LEU A 1 204 ? -23.062 -60.156 -19.078 1 74.5 204 LEU A C 1
ATOM 1589 O O . LEU A 1 204 ? -22.266 -59.656 -19.875 1 74.5 204 LEU A O 1
ATOM 1593 N N . GLN A 1 205 ? -23.969 -59.5 -18.562 1 82.25 205 GLN A N 1
ATOM 1594 C CA . GLN A 1 205 ? -24.203 -58.125 -18.953 1 82.25 205 GLN A CA 1
ATOM 1595 C C . GLN A 1 205 ? -23.031 -57.219 -18.547 1 82.25 205 GLN A C 1
ATOM 1597 O O . GLN A 1 205 ? -22.641 -56.344 -19.297 1 82.25 205 GLN A O 1
ATOM 1602 N N . THR A 1 206 ? -22.438 -57.562 -17.547 1 84.56 206 THR A N 1
ATOM 1603 C CA . THR A 1 206 ? -21.312 -56.781 -17.047 1 84.56 206 THR A CA 1
ATOM 1604 C C . THR A 1 206 ? -20.094 -56.938 -17.953 1 84.56 206 THR A C 1
ATOM 1606 O O . THR A 1 206 ? -19.344 -55.969 -18.172 1 84.56 206 THR A O 1
ATOM 1609 N N . GLU A 1 207 ? -20.016 -58.094 -18.453 1 81.88 207 GLU A N 1
ATOM 1610 C CA . GLU A 1 207 ? -18.875 -58.375 -19.328 1 81.88 207 GLU A CA 1
ATOM 1611 C C . GLU A 1 207 ? -19 -57.562 -20.641 1 81.88 207 GLU A C 1
ATOM 1613 O O . GLU A 1 207 ? -18 -57.031 -21.141 1 81.88 207 GLU A O 1
ATOM 1618 N N . THR A 1 208 ? -20.172 -57.594 -21.125 1 85.62 208 THR A N 1
ATOM 1619 C CA . THR A 1 208 ? -20.406 -56.812 -22.344 1 85.62 208 THR A CA 1
ATOM 1620 C C . THR A 1 208 ? -20.156 -55.312 -22.078 1 85.62 208 THR A C 1
ATOM 1622 O O . THR A 1 208 ? -19.594 -54.625 -22.922 1 85.62 208 THR A O 1
ATOM 1625 N N . GLU A 1 209 ? -20.562 -54.906 -20.953 1 90.06 209 GLU A N 1
ATOM 1626 C CA . GLU A 1 209 ? -20.375 -53.5 -20.594 1 90.06 209 GLU A CA 1
ATOM 1627 C C . GLU A 1 209 ? -18.906 -53.188 -20.391 1 90.06 209 GLU A C 1
ATOM 1629 O O . GLU A 1 209 ? -18.438 -52.094 -20.766 1 90.06 209 GLU A O 1
ATOM 1634 N N . ALA A 1 210 ? -18.188 -54.062 -19.859 1 89.88 210 ALA A N 1
ATOM 1635 C CA . ALA A 1 210 ? -16.766 -53.875 -19.625 1 89.88 210 ALA A CA 1
ATOM 1636 C C . ALA A 1 210 ? -16.016 -53.781 -20.953 1 89.88 210 ALA A C 1
ATOM 1638 O O . ALA A 1 210 ? -15.07 -52.969 -21.078 1 89.88 210 ALA A O 1
ATOM 1639 N N . ALA A 1 211 ? -16.406 -54.594 -21.875 1 88.69 211 ALA A N 1
ATOM 1640 C CA . ALA A 1 211 ? -15.805 -54.531 -23.203 1 88.69 211 ALA A CA 1
ATOM 1641 C C . ALA A 1 211 ? -16.047 -53.156 -23.844 1 88.69 211 ALA A C 1
ATOM 1643 O O . ALA A 1 211 ? -15.172 -52.594 -24.5 1 88.69 211 ALA A O 1
ATOM 1644 N N . GLY A 1 212 ? -17.234 -52.75 -23.656 1 89.94 212 GLY A N 1
ATOM 1645 C CA . GLY A 1 212 ? -17.562 -51.406 -24.141 1 89.94 212 GLY A CA 1
ATOM 1646 C C . GLY A 1 212 ? -16.719 -50.312 -23.484 1 89.94 212 GLY A C 1
ATOM 1647 O O . GLY A 1 212 ? -16.312 -49.344 -24.125 1 89.94 212 GLY A O 1
ATOM 1648 N N . LEU A 1 213 ? -16.391 -50.406 -22.219 1 93.5 213 LEU A N 1
ATOM 1649 C CA . LEU A 1 213 ? -15.57 -49.438 -21.484 1 93.5 213 LEU A CA 1
ATOM 1650 C C . LEU A 1 213 ? -14.125 -49.469 -21.984 1 93.5 213 LEU A C 1
ATOM 1652 O O . LEU A 1 213 ? -13.469 -48.438 -22.062 1 93.5 213 LEU A O 1
ATOM 1656 N N . LEU A 1 214 ? -13.633 -50.625 -22.328 1 92.06 214 LEU A N 1
ATOM 1657 C CA . LEU A 1 214 ? -12.258 -50.812 -22.781 1 92.06 214 LEU A CA 1
ATOM 1658 C C . LEU A 1 214 ? -12.008 -50.062 -24.078 1 92.06 214 LEU A C 1
ATOM 1660 O O . LEU A 1 214 ? -10.867 -49.688 -24.391 1 92.06 214 LEU A O 1
ATOM 1664 N N . ARG A 1 215 ? -13.055 -49.875 -24.859 1 90.25 215 ARG A N 1
ATOM 1665 C CA . ARG A 1 215 ? -12.953 -49.125 -26.109 1 90.25 215 ARG A CA 1
ATOM 1666 C C . ARG A 1 215 ? -12.539 -47.688 -25.875 1 90.25 215 ARG A C 1
ATOM 1668 O O . ARG A 1 215 ? -11.977 -47.031 -26.75 1 90.25 215 ARG A O 1
ATOM 1675 N N . HIS A 1 216 ? -12.781 -47.219 -24.672 1 93.12 216 HIS A N 1
ATOM 1676 C CA . HIS A 1 216 ? -12.453 -45.812 -24.344 1 93.12 216 HIS A CA 1
ATOM 1677 C C . HIS A 1 216 ? -11.047 -45.719 -23.781 1 93.12 216 HIS A C 1
ATOM 1679 O O . HIS A 1 216 ? -10.555 -44.594 -23.531 1 93.12 216 HIS A O 1
ATOM 1685 N N . VAL A 1 217 ? -10.461 -46.844 -23.562 1 93.69 217 VAL A N 1
ATOM 1686 C CA . VAL A 1 217 ? -9.07 -46.844 -23.125 1 93.69 217 VAL A CA 1
ATOM 1687 C C . VAL A 1 217 ? -8.141 -46.844 -24.328 1 93.69 217 VAL A C 1
ATOM 1689 O O . VAL A 1 217 ? -8.305 -47.656 -25.234 1 93.69 217 VAL A O 1
ATOM 1692 N N . ARG A 1 218 ? -7.211 -45.969 -24.375 1 92.25 218 ARG A N 1
ATOM 1693 C CA . ARG A 1 218 ? -6.25 -45.875 -25.469 1 92.25 218 ARG A CA 1
ATOM 1694 C C . ARG A 1 218 ? -5.125 -46.906 -25.281 1 92.25 218 ARG A C 1
ATOM 1696 O O . ARG A 1 218 ? -4.02 -46.531 -24.875 1 92.25 218 ARG A O 1
ATOM 1703 N N . LEU A 1 219 ? -5.316 -48.062 -25.734 1 90.25 219 LEU A N 1
ATOM 1704 C CA . LEU A 1 219 ? -4.465 -49.219 -25.453 1 90.25 219 LEU A CA 1
ATOM 1705 C C . LEU A 1 219 ? -3.109 -49.062 -26.141 1 90.25 219 LEU A C 1
ATOM 1707 O O . LEU A 1 219 ? -2.111 -49.594 -25.672 1 90.25 219 LEU A O 1
ATOM 1711 N N . GLU A 1 220 ? -3.053 -48.156 -27.219 1 88.25 220 GLU A N 1
ATOM 1712 C CA . GLU A 1 220 ? -1.814 -47.938 -27.953 1 88.25 220 GLU A CA 1
ATOM 1713 C C . GLU A 1 220 ? -0.793 -47.188 -27.125 1 88.25 220 GLU A C 1
ATOM 1715 O O . GLU A 1 220 ? 0.404 -47.219 -27.422 1 88.25 220 GLU A O 1
ATOM 1720 N N . LEU A 1 221 ? -1.28 -46.469 -26.156 1 88.94 221 LEU A N 1
ATOM 1721 C CA . LEU A 1 221 ? -0.393 -45.625 -25.344 1 88.94 221 LEU A CA 1
ATOM 1722 C C . LEU A 1 221 ? 0.139 -46.438 -24.156 1 88.94 221 LEU A C 1
ATOM 1724 O O . LEU A 1 221 ? 0.961 -45.938 -23.391 1 88.94 221 LEU A O 1
ATOM 1728 N N . ILE A 1 222 ? -0.378 -47.656 -23.984 1 90.69 222 ILE A N 1
ATOM 1729 C CA . ILE A 1 222 ? 0.032 -48.5 -22.859 1 90.69 222 ILE A CA 1
ATOM 1730 C C . ILE A 1 222 ? 1.256 -49.312 -23.234 1 90.69 222 ILE A C 1
ATOM 1732 O O . ILE A 1 222 ? 1.367 -49.781 -24.375 1 90.69 222 ILE A O 1
ATOM 1736 N N . ASP A 1 223 ? 2.123 -49.469 -22.281 1 89 223 ASP A N 1
ATOM 1737 C CA . ASP A 1 223 ? 3.297 -50.312 -22.469 1 89 223 ASP A CA 1
ATOM 1738 C C . ASP A 1 223 ? 2.893 -51.75 -22.875 1 89 223 ASP A C 1
ATOM 1740 O O . ASP A 1 223 ? 2.043 -52.344 -22.234 1 89 223 ASP A O 1
ATOM 1744 N N . PRO A 1 224 ? 3.459 -52.25 -23.922 1 89.19 224 PRO A N 1
ATOM 1745 C CA . PRO A 1 224 ? 3.098 -53.594 -24.406 1 89.19 224 PRO A CA 1
ATOM 1746 C C . PRO A 1 224 ? 3.328 -54.688 -23.359 1 89.19 224 PRO A C 1
ATOM 1748 O O . PRO A 1 224 ? 2.537 -55.625 -23.25 1 89.19 224 PRO A O 1
ATOM 1751 N N . GLY A 1 225 ? 4.406 -54.531 -22.641 1 90.44 225 GLY A N 1
ATOM 1752 C CA . GLY A 1 225 ? 4.641 -55.469 -21.578 1 90.44 225 GLY A CA 1
ATOM 1753 C C . GLY A 1 225 ? 3.533 -55.5 -20.531 1 90.44 225 GLY A C 1
ATOM 1754 O O . GLY A 1 225 ? 3.102 -56.562 -20.094 1 90.44 225 GLY A O 1
ATOM 1755 N N . PHE A 1 226 ? 3.068 -54.406 -20.297 1 91.5 226 PHE A N 1
ATOM 1756 C CA . PHE A 1 226 ? 1.993 -54.312 -19.312 1 91.5 226 PHE A CA 1
ATOM 1757 C C . PHE A 1 226 ? 0.696 -54.875 -19.859 1 91.5 226 PHE A C 1
ATOM 1759 O O . PHE A 1 226 ? -0.047 -55.531 -19.125 1 91.5 226 PHE A O 1
ATOM 1766 N N . LEU A 1 227 ? 0.39 -54.656 -21.031 1 90.06 227 LEU A N 1
ATOM 1767 C CA . LEU A 1 227 ? -0.825 -55.156 -21.656 1 90.06 227 LEU A CA 1
ATOM 1768 C C . LEU A 1 227 ? -0.846 -56.688 -21.672 1 90.06 227 LEU A C 1
ATOM 1770 O O . LEU A 1 227 ? -1.871 -57.312 -21.359 1 90.06 227 LEU A O 1
ATOM 1774 N N . ARG A 1 228 ? 0.231 -57.281 -21.938 1 89.44 228 ARG A N 1
ATOM 1775 C CA . ARG A 1 228 ? 0.333 -58.75 -21.953 1 89.44 228 ARG A CA 1
ATOM 1776 C C . ARG A 1 228 ? 0.146 -59.312 -20.562 1 89.44 228 ARG A C 1
ATOM 1778 O O . ARG A 1 228 ? -0.552 -60.312 -20.391 1 89.44 228 ARG A O 1
ATOM 1785 N N . LYS A 1 229 ? 0.747 -58.656 -19.672 1 91.69 229 LYS A N 1
ATOM 1786 C CA . LYS A 1 229 ? 0.616 -59.094 -18.281 1 91.69 229 LYS A CA 1
ATOM 1787 C C . LYS A 1 229 ? -0.833 -59.031 -17.812 1 91.69 229 LYS A C 1
ATOM 1789 O O . LYS A 1 229 ? -1.329 -59.938 -17.156 1 91.69 229 LYS A O 1
ATOM 1794 N N . SER A 1 230 ? -1.432 -57.969 -18.188 1 90.75 230 SER A N 1
ATOM 1795 C CA . SER A 1 230 ? -2.818 -57.781 -17.781 1 90.75 230 SER A CA 1
ATOM 1796 C C . SER A 1 230 ? -3.738 -58.812 -18.422 1 90.75 230 SER A C 1
ATOM 1798 O O . SER A 1 230 ? -4.691 -59.281 -17.781 1 90.75 230 SER A O 1
ATOM 1800 N N . ARG A 1 231 ? -3.514 -59.156 -19.609 1 88.62 231 ARG A N 1
ATOM 1801 C CA . ARG A 1 231 ? -4.305 -60.188 -20.297 1 88.62 231 ARG A CA 1
ATOM 1802 C C . ARG A 1 231 ? -4.195 -61.531 -19.609 1 88.62 231 ARG A C 1
ATOM 1804 O O . ARG A 1 231 ? -5.188 -62.25 -19.484 1 88.62 231 ARG A O 1
ATOM 1811 N N . ARG A 1 232 ? -3.064 -61.812 -19.125 1 87.81 232 ARG A N 1
ATOM 1812 C CA . ARG A 1 232 ? -2.83 -63.094 -18.453 1 87.81 232 ARG A CA 1
ATOM 1813 C C . ARG A 1 232 ? -3.537 -63.125 -17.109 1 87.81 232 ARG A C 1
ATOM 1815 O O . ARG A 1 232 ? -4.066 -64.188 -16.703 1 87.81 232 ARG A O 1
ATOM 1822 N N . ARG A 1 233 ? -3.57 -62.031 -16.531 1 88.31 233 ARG A N 1
ATOM 1823 C CA . ARG A 1 233 ? -4.117 -61.969 -15.18 1 88.31 233 ARG A CA 1
ATOM 1824 C C . ARG A 1 233 ? -5.641 -61.906 -15.203 1 88.31 233 ARG A C 1
ATOM 1826 O O . ARG A 1 233 ? -6.297 -62.219 -14.219 1 88.31 233 ARG A O 1
ATOM 1833 N N . ASN A 1 234 ? -6.156 -61.375 -16.297 1 85.88 234 ASN A N 1
ATOM 1834 C CA . ASN A 1 234 ? -7.602 -61.219 -16.406 1 85.88 234 ASN A CA 1
ATOM 1835 C C . ASN A 1 234 ? -8.141 -61.938 -17.641 1 85.88 234 ASN A C 1
ATOM 1837 O O . ASN A 1 234 ? -8.727 -61.312 -18.531 1 85.88 234 ASN A O 1
ATOM 1841 N N . PRO A 1 235 ? -8.117 -63.188 -17.656 1 80.62 235 PRO A N 1
ATOM 1842 C CA . PRO A 1 235 ? -8.438 -63.938 -18.875 1 80.62 235 PRO A CA 1
ATOM 1843 C C . PRO A 1 235 ? -9.922 -63.875 -19.234 1 80.62 235 PRO A C 1
ATOM 1845 O O . PRO A 1 235 ? -10.273 -63.812 -20.422 1 80.62 235 PRO A O 1
ATOM 1848 N N . ILE A 1 236 ? -10.75 -63.938 -18.281 1 75.44 236 ILE A N 1
ATOM 1849 C CA . ILE A 1 236 ? -12.18 -64 -18.547 1 75.44 236 ILE A CA 1
ATOM 1850 C C . ILE A 1 236 ? -12.609 -62.75 -19.328 1 75.44 236 ILE A C 1
ATOM 1852 O O . ILE A 1 236 ? -13.328 -62.844 -20.328 1 75.44 236 ILE A O 1
ATOM 1856 N N . LEU A 1 237 ? -12.125 -61.656 -18.891 1 76 237 LEU A N 1
ATOM 1857 C CA . LEU A 1 237 ? -12.547 -60.406 -19.516 1 76 237 LEU A CA 1
ATOM 1858 C C . LEU A 1 237 ? -11.695 -60.094 -20.75 1 76 237 LEU A C 1
ATOM 1860 O O . LEU A 1 237 ? -12.227 -59.812 -21.828 1 76 237 LEU A O 1
ATOM 1864 N N . LEU A 1 238 ? -10.461 -60.312 -20.688 1 74.56 238 LEU A N 1
ATOM 1865 C CA . LEU A 1 238 ? -9.562 -59.812 -21.703 1 74.56 238 LEU A CA 1
ATOM 1866 C C . LEU A 1 238 ? -9.289 -60.875 -22.766 1 74.56 238 LEU A C 1
ATOM 1868 O O . LEU A 1 238 ? -8.672 -60.562 -23.797 1 74.56 238 LEU A O 1
ATOM 1872 N N . GLN A 1 239 ? -9.852 -62.094 -22.578 1 69.38 239 GLN A N 1
ATOM 1873 C CA . GLN A 1 239 ? -9.695 -63.125 -23.609 1 69.38 239 GLN A CA 1
ATOM 1874 C C . GLN A 1 239 ? -10.977 -63.312 -24.406 1 69.38 239 GLN A C 1
ATOM 1876 O O . GLN A 1 239 ? -11.023 -64.062 -25.375 1 69.38 239 GLN A O 1
ATOM 1881 N N . ASP A 1 240 ? -11.891 -62.5 -23.891 1 75.19 240 ASP A N 1
ATOM 1882 C CA . ASP A 1 240 ? -13.102 -62.469 -24.719 1 75.19 240 ASP A CA 1
ATOM 1883 C C . ASP A 1 240 ? -12.781 -61.969 -26.125 1 75.19 240 ASP A C 1
ATOM 1885 O O . ASP A 1 240 ? -11.844 -61.219 -26.328 1 75.19 240 ASP A O 1
ATOM 1889 N N . ALA A 1 241 ? -13.523 -62.406 -27.047 1 79.19 241 ALA A N 1
ATOM 1890 C CA . ALA A 1 241 ? -13.203 -62.219 -28.469 1 79.19 241 ALA A CA 1
ATOM 1891 C C . ALA A 1 241 ? -13.016 -60.75 -28.766 1 79.19 241 ALA A C 1
ATOM 1893 O O . ALA A 1 241 ? -12.031 -60.344 -29.406 1 79.19 241 ALA A O 1
ATOM 1894 N N . VAL A 1 242 ? -13.883 -59.969 -28.328 1 84.31 242 VAL A N 1
ATOM 1895 C CA . VAL A 1 242 ? -13.859 -58.562 -28.656 1 84.31 242 VAL A CA 1
ATOM 1896 C C . VAL A 1 242 ? -12.664 -57.875 -27.984 1 84.31 242 VAL A C 1
ATOM 1898 O O . VAL A 1 242 ? -11.922 -57.125 -28.625 1 84.31 242 VAL A O 1
ATOM 1901 N N . CYS A 1 243 ? -12.469 -58.156 -26.75 1 87.62 243 CYS A N 1
ATOM 1902 C CA . CYS A 1 243 ? -11.375 -57.562 -25.984 1 87.62 243 CYS A CA 1
ATOM 1903 C C . CYS A 1 243 ? -10.023 -58.031 -26.5 1 87.62 243 CYS A C 1
ATOM 1905 O O . CYS A 1 243 ? -9.078 -57.25 -26.578 1 87.62 243 CYS A O 1
ATOM 1907 N N . SER A 1 244 ? -10.023 -59.281 -26.828 1 87.38 244 SER A N 1
ATOM 1908 C CA . SER A 1 244 ? -8.781 -59.844 -27.328 1 87.38 244 SER A CA 1
ATOM 1909 C C . SER A 1 244 ? -8.375 -59.188 -28.656 1 87.38 244 SER A C 1
ATOM 1911 O O . SER A 1 244 ? -7.191 -58.906 -28.875 1 87.38 244 SER A O 1
ATOM 1913 N N . GLU A 1 245 ? -9.328 -58.969 -29.469 1 87.88 245 GLU A N 1
ATOM 1914 C CA . GLU A 1 245 ? -9.055 -58.281 -30.734 1 87.88 245 GLU A CA 1
ATOM 1915 C C . GLU A 1 245 ? -8.508 -56.875 -30.5 1 87.88 245 GLU A C 1
ATOM 1917 O O . GLU A 1 245 ? -7.598 -56.438 -31.203 1 87.88 245 GLU A O 1
ATOM 1922 N N . MET A 1 246 ? -9.031 -56.219 -29.578 1 89 246 MET A N 1
ATOM 1923 C CA . MET A 1 246 ? -8.594 -54.844 -29.266 1 89 246 MET A CA 1
ATOM 1924 C C . MET A 1 246 ? -7.152 -54.844 -28.766 1 89 246 MET A C 1
ATOM 1926 O O . MET A 1 246 ? -6.355 -54 -29.172 1 89 246 MET A O 1
ATOM 1930 N N . ILE A 1 247 ? -6.844 -55.75 -27.969 1 89.25 247 ILE A N 1
ATOM 1931 C CA . ILE A 1 247 ? -5.512 -55.844 -27.375 1 89.25 247 ILE A CA 1
ATOM 1932 C C . ILE A 1 247 ? -4.5 -56.219 -28.453 1 89.25 247 ILE A C 1
ATOM 1934 O O . ILE A 1 247 ? -3.404 -55.656 -28.516 1 89.25 247 ILE A O 1
ATOM 1938 N N . ASP A 1 248 ? -4.879 -57.125 -29.328 1 87.94 248 ASP A N 1
ATOM 1939 C CA . ASP A 1 248 ? -3.996 -57.562 -30.406 1 87.94 248 ASP A CA 1
ATOM 1940 C C . ASP A 1 248 ? -3.703 -56.406 -31.375 1 87.94 248 ASP A C 1
ATOM 1942 O O . ASP A 1 248 ? -2.576 -56.281 -31.844 1 87.94 248 ASP A O 1
ATOM 1946 N N . ALA A 1 249 ? -4.652 -55.656 -31.578 1 86.12 249 ALA A N 1
ATOM 1947 C CA . ALA A 1 249 ? -4.477 -54.5 -32.469 1 86.12 249 ALA A CA 1
ATOM 1948 C C . ALA A 1 249 ? -3.5 -53.5 -31.844 1 86.12 249 ALA A C 1
ATOM 1950 O O . ALA A 1 249 ? -2.703 -52.906 -32.562 1 86.12 249 ALA A O 1
ATOM 1951 N N . ALA A 1 250 ? -3.588 -53.344 -30.531 1 87.69 250 ALA A N 1
ATOM 1952 C CA . ALA A 1 250 ? -2.721 -52.375 -29.844 1 87.69 250 ALA A CA 1
ATOM 1953 C C . ALA A 1 250 ? -1.285 -52.906 -29.781 1 87.69 250 ALA A C 1
ATOM 1955 O O . ALA A 1 250 ? -0.339 -52.125 -29.719 1 87.69 250 ALA A O 1
ATOM 1956 N N . LEU A 1 251 ? -1.068 -54.219 -29.812 1 86.81 251 LEU A N 1
ATOM 1957 C CA . LEU A 1 251 ? 0.254 -54.844 -29.672 1 86.81 251 LEU A CA 1
ATOM 1958 C C . LEU A 1 251 ? 0.937 -54.969 -31.031 1 86.81 251 LEU A C 1
ATOM 1960 O O . LEU A 1 251 ? 2.127 -55.281 -31.109 1 86.81 251 LEU A O 1
ATOM 1964 N N . ARG A 1 252 ? 0.308 -54.75 -32.156 1 79.25 252 ARG A N 1
ATOM 1965 C CA . ARG A 1 252 ? 0.904 -54.844 -33.5 1 79.25 252 ARG A CA 1
ATOM 1966 C C . ARG A 1 252 ? 1.925 -53.719 -33.719 1 79.25 252 ARG A C 1
ATOM 1968 O O . ARG A 1 252 ? 1.66 -52.562 -33.406 1 79.25 252 ARG A O 1
ATOM 1975 N N . PRO A 1 253 ? 3.23 -54.031 -33.812 1 61.12 253 PRO A N 1
ATOM 1976 C CA . PRO A 1 253 ? 4.285 -53.031 -34.031 1 61.12 253 PRO A CA 1
ATOM 1977 C C . PRO A 1 253 ? 3.943 -52.062 -35.156 1 61.12 253 PRO A C 1
ATOM 1979 O O . PRO A 1 253 ? 3.242 -52.406 -36.094 1 61.12 253 PRO A O 1
ATOM 1982 N N . SER A 1 254 ? 3.885 -50.75 -34.875 1 55.19 254 SER A N 1
ATOM 1983 C CA . SER A 1 254 ? 3.754 -49.75 -35.906 1 55.19 254 SER A CA 1
ATOM 1984 C C . SER A 1 254 ? 4.715 -50 -37.062 1 55.19 254 SER A C 1
ATOM 1986 O O . SER A 1 254 ? 5.738 -49.312 -37.188 1 55.19 254 SER A O 1
ATOM 1988 N N . GLY A 1 255 ? 5.371 -51 -37.281 1 43.28 255 GLY A N 1
ATOM 1989 C CA . GLY A 1 255 ? 6.402 -51.125 -38.281 1 43.28 255 GLY A CA 1
ATOM 1990 C C . GLY A 1 255 ? 6.016 -50.5 -39.625 1 43.28 255 GLY A C 1
ATOM 1991 O O . GLY A 1 255 ? 6.809 -49.781 -40.219 1 43.28 255 GLY A O 1
ATOM 1992 N N . LEU A 1 256 ? 5.414 -51.281 -40.656 1 40.59 256 LEU A N 1
ATOM 1993 C CA . LEU A 1 256 ? 5.621 -51.344 -42.125 1 40.59 256 LEU A CA 1
ATOM 1994 C C . LEU A 1 256 ? 5.141 -50.062 -42.781 1 40.59 256 LEU A C 1
ATOM 1996 O O . LEU A 1 256 ? 5.785 -49.531 -43.688 1 40.59 256 LEU A O 1
ATOM 2000 N N . CYS A 1 257 ? 3.756 -49.906 -43.25 1 38.75 257 CYS A N 1
ATOM 2001 C CA . CYS A 1 257 ? 3.465 -49.062 -44.406 1 38.75 257 CYS A CA 1
ATOM 2002 C C . CYS A 1 257 ? 3.842 -47.594 -44.125 1 38.75 257 CYS A C 1
ATOM 2004 O O . CYS A 1 257 ? 3.479 -47.062 -43.094 1 38.75 257 CYS A O 1
ATOM 2006 N N . GLU A 1 258 ? 4.949 -47.062 -44.75 1 42.62 258 GLU A N 1
ATOM 2007 C CA . GLU A 1 258 ? 5.492 -45.719 -45 1 42.62 258 GLU A CA 1
ATOM 2008 C C . GLU A 1 258 ? 4.391 -44.656 -44.938 1 42.62 258 GLU A C 1
ATOM 2010 O O . GLU A 1 258 ? 4.664 -43.469 -44.75 1 42.62 258 GLU A O 1
ATOM 2015 N N . THR A 1 259 ? 3.34 -44.938 -45.812 1 42.03 259 THR A N 1
ATOM 2016 C CA . THR A 1 259 ? 2.488 -43.812 -46.219 1 42.03 259 THR A CA 1
ATOM 2017 C C . THR A 1 259 ? 1.744 -43.25 -45.031 1 42.03 259 THR A C 1
ATOM 2019 O O . THR A 1 259 ? 1.414 -42.062 -45 1 42.03 259 THR A O 1
ATOM 2022 N N . ALA A 1 260 ? 0.641 -44 -44.562 1 43.53 260 ALA A N 1
ATOM 2023 C CA . ALA A 1 260 ? -0.333 -43.344 -43.688 1 43.53 260 ALA A CA 1
ATOM 2024 C C . ALA A 1 260 ? 0.181 -43.25 -42.25 1 43.53 260 ALA A C 1
ATOM 2026 O O . ALA A 1 260 ? 0.453 -44.281 -41.625 1 43.53 260 ALA A O 1
ATOM 2027 N N . ALA A 1 261 ? 0.977 -42.312 -41.875 1 44.66 261 ALA A N 1
ATOM 2028 C CA . ALA A 1 261 ? 1.386 -41.938 -40.531 1 44.66 261 ALA A CA 1
ATOM 2029 C C . ALA A 1 261 ? 0.334 -42.375 -39.5 1 44.66 261 ALA A C 1
ATOM 2031 O O . ALA A 1 261 ? -0.81 -41.906 -39.562 1 44.66 261 ALA A O 1
ATOM 2032 N N . PRO A 1 262 ? 0.244 -43.531 -38.969 1 46.69 262 PRO A N 1
ATOM 2033 C CA . PRO A 1 262 ? -0.793 -43.812 -37.969 1 46.69 262 PRO A CA 1
ATOM 2034 C C . PRO A 1 262 ? -1 -42.656 -37 1 46.69 262 PRO A C 1
ATOM 2036 O O . PRO A 1 262 ? -0.03 -42.062 -36.531 1 46.69 262 PRO A O 1
ATOM 2039 N N . THR A 1 263 ? -2.107 -42 -37.094 1 55.56 263 THR A N 1
ATOM 2040 C CA . THR A 1 263 ? -2.521 -40.844 -36.281 1 55.56 263 THR A CA 1
ATOM 2041 C C . THR A 1 263 ? -2.4 -41.188 -34.781 1 55.56 263 THR A C 1
ATOM 2043 O O . THR A 1 263 ? -3.076 -42.062 -34.281 1 55.56 263 THR A O 1
ATOM 2046 N N . ARG A 1 264 ? -1.25 -41.156 -34.094 1 63.44 264 ARG A N 1
ATOM 2047 C CA . ARG A 1 264 ? -1.103 -41.312 -32.656 1 63.44 264 ARG A CA 1
ATOM 2048 C C . ARG A 1 264 ? -2.266 -40.656 -31.922 1 63.44 264 ARG A C 1
ATOM 2050 O O . ARG A 1 264 ? -2.676 -39.531 -32.25 1 63.44 264 ARG A O 1
ATOM 2057 N N . PRO A 1 265 ? -2.803 -41.531 -31.062 1 77.75 265 PRO A N 1
ATOM 2058 C CA . PRO A 1 265 ? -3.906 -40.969 -30.297 1 77.75 265 PRO A CA 1
ATOM 2059 C C . PRO A 1 265 ? -3.482 -39.719 -29.5 1 77.75 265 PRO A C 1
ATOM 2061 O O . PRO A 1 265 ? -2.299 -39.562 -29.188 1 77.75 265 PRO A O 1
ATOM 2064 N N . ALA A 1 266 ? -4.355 -38.906 -29.453 1 81.31 266 ALA A N 1
ATOM 2065 C CA . ALA A 1 266 ? -4.117 -37.688 -28.672 1 81.31 266 ALA A CA 1
ATOM 2066 C C . ALA A 1 266 ? -3.744 -38.031 -27.219 1 81.31 266 ALA A C 1
ATOM 2068 O O . ALA A 1 266 ? -4.316 -38.938 -26.641 1 81.31 266 ALA A O 1
ATOM 2069 N N . LEU A 1 267 ? -2.68 -37.438 -26.688 1 82.88 267 LEU A N 1
ATOM 2070 C CA . LEU A 1 267 ? -2.264 -37.656 -25.312 1 82.88 267 LEU A CA 1
ATOM 2071 C C . LEU A 1 267 ? -3.289 -37.062 -24.344 1 82.88 267 LEU A C 1
ATOM 2073 O O . LEU A 1 267 ? -3.994 -36.125 -24.688 1 82.88 267 LEU A O 1
ATOM 2077 N N . ARG A 1 268 ? -3.299 -37.844 -23.219 1 86.31 268 ARG A N 1
ATOM 2078 C CA . ARG A 1 268 ? -4.156 -37.281 -22.172 1 86.31 268 ARG A CA 1
ATOM 2079 C C . ARG A 1 268 ? -3.529 -36.062 -21.547 1 86.31 268 ARG A C 1
ATOM 2081 O O . ARG A 1 268 ? -2.348 -35.781 -21.75 1 86.31 268 ARG A O 1
ATOM 2088 N N . TYR A 1 269 ? -4.312 -35.312 -20.922 1 81.88 269 TYR A N 1
ATOM 2089 C CA . TYR A 1 269 ? -3.879 -34.062 -20.297 1 81.88 269 TYR A CA 1
ATOM 2090 C C . TYR A 1 269 ? -2.58 -34.281 -19.531 1 81.88 269 TYR A C 1
ATOM 2092 O O . TYR A 1 269 ? -1.602 -33.562 -19.75 1 81.88 269 TYR A O 1
ATOM 2100 N N . GLY A 1 270 ? -2.443 -35.25 -18.734 1 77.12 270 GLY A N 1
ATOM 2101 C CA . GLY A 1 270 ? -1.301 -35.438 -17.844 1 77.12 270 GLY A CA 1
ATOM 2102 C C . GLY A 1 270 ? -0.044 -35.875 -18.594 1 77.12 270 GLY A C 1
ATOM 2103 O O . GLY A 1 270 ? 1.06 -35.781 -18.047 1 77.12 270 GLY A O 1
ATOM 2104 N N . MET A 1 271 ? -0.081 -36.25 -19.828 1 80.31 271 MET A N 1
ATOM 2105 C CA . MET A 1 271 ? 1.036 -36.75 -20.609 1 80.31 271 MET A CA 1
ATOM 2106 C C . MET A 1 271 ? 1.681 -35.656 -21.438 1 80.31 271 MET A C 1
ATOM 2108 O O . MET A 1 271 ? 2.738 -35.844 -22.031 1 80.31 271 MET A O 1
ATOM 2112 N N . GLU A 1 272 ? 1.205 -34.531 -21.453 1 81.56 272 GLU A N 1
ATOM 2113 C CA . GLU A 1 272 ? 1.661 -33.406 -22.266 1 81.56 272 GLU A CA 1
ATOM 2114 C C . GLU A 1 272 ? 2.543 -32.469 -21.469 1 81.56 272 GLU A C 1
ATOM 2116 O O . GLU A 1 272 ? 3.041 -31.469 -22 1 81.56 272 GLU A O 1
ATOM 2121 N N . SER A 1 273 ? 3.045 -32.75 -20.359 1 82.62 273 SER A N 1
ATOM 2122 C CA . SER A 1 273 ? 3.846 -31.844 -19.531 1 82.62 273 SER A CA 1
ATOM 2123 C C . SER A 1 273 ? 5.25 -31.688 -20.109 1 82.62 273 SER A C 1
ATOM 2125 O O . SER A 1 273 ? 5.812 -32.625 -20.672 1 82.62 273 SER A O 1
ATOM 2127 N N . THR A 1 274 ? 5.855 -30.453 -20.125 1 86.56 274 THR A N 1
ATOM 2128 C CA . THR A 1 274 ? 7.184 -30.141 -20.625 1 86.56 274 THR A CA 1
ATOM 2129 C C . THR A 1 274 ? 7.895 -29.156 -19.688 1 86.56 274 THR A C 1
ATOM 2131 O O . THR A 1 274 ? 7.25 -28.469 -18.906 1 86.56 274 THR A O 1
ATOM 2134 N N . ASP A 1 275 ? 9.289 -29.203 -19.859 1 91.12 275 ASP A N 1
ATOM 2135 C CA . ASP A 1 275 ? 10.07 -28.25 -19.062 1 91.12 275 ASP A CA 1
ATOM 2136 C C . ASP A 1 275 ? 10.031 -26.859 -19.688 1 91.12 275 ASP A C 1
ATOM 2138 O O . ASP A 1 275 ? 10.258 -26.703 -20.891 1 91.12 275 ASP A O 1
ATOM 2142 N N . LEU A 1 276 ? 9.734 -25.938 -18.875 1 94.06 276 LEU A N 1
ATOM 2143 C CA . LEU A 1 276 ? 9.602 -24.562 -19.328 1 94.06 276 LEU A CA 1
ATOM 2144 C C . LEU A 1 276 ? 10.492 -23.641 -18.516 1 94.06 276 LEU A C 1
ATOM 2146 O O . LEU A 1 276 ? 10.805 -23.922 -17.359 1 94.06 276 LEU A O 1
ATOM 2150 N N . LEU A 1 277 ? 10.977 -22.562 -19.188 1 96.56 277 LEU A N 1
ATOM 2151 C CA . LEU A 1 277 ? 11.602 -21.422 -18.5 1 96.56 277 LEU A CA 1
ATOM 2152 C C . LEU A 1 277 ? 10.547 -20.438 -18 1 96.56 277 LEU A C 1
ATOM 2154 O O . LEU A 1 277 ? 9.758 -19.922 -18.797 1 96.56 277 LEU A O 1
ATOM 2158 N N . LEU A 1 278 ? 10.531 -20.234 -16.688 1 95.81 278 LEU A N 1
ATOM 2159 C CA . LEU A 1 278 ? 9.555 -19.344 -16.094 1 95.81 278 LEU A CA 1
ATOM 2160 C C . LEU A 1 278 ? 10.219 -18.031 -15.664 1 95.81 278 LEU A C 1
ATOM 2162 O O . LEU A 1 278 ? 11.156 -18.031 -14.859 1 95.81 278 LEU A O 1
ATOM 2166 N N . CYS A 1 279 ? 9.844 -16.906 -16.141 1 94.81 279 CYS A N 1
ATOM 2167 C CA . CYS A 1 279 ? 10.281 -15.594 -15.703 1 94.81 279 CYS A CA 1
ATOM 2168 C C . CYS A 1 279 ? 9.219 -14.93 -14.836 1 94.81 279 CYS A C 1
ATOM 2170 O O . CYS A 1 279 ? 8.273 -14.328 -15.352 1 94.81 279 CYS A O 1
ATOM 2172 N N . LEU A 1 280 ? 9.461 -14.938 -13.547 1 92.75 280 LEU A N 1
ATOM 2173 C CA . LEU A 1 280 ? 8.406 -14.562 -12.609 1 92.75 280 LEU A CA 1
ATOM 2174 C C . LEU A 1 280 ? 8.664 -13.172 -12.039 1 92.75 280 LEU A C 1
ATOM 2176 O O . LEU A 1 280 ? 9.812 -12.812 -11.758 1 92.75 280 LEU A O 1
ATOM 2180 N N . GLY A 1 281 ? 7.566 -12.477 -11.781 1 85.06 281 GLY A N 1
ATOM 2181 C CA . GLY A 1 281 ? 7.621 -11.164 -11.156 1 85.06 281 GLY A CA 1
ATOM 2182 C C . GLY A 1 281 ? 7.543 -10.023 -12.148 1 85.06 281 GLY A C 1
ATOM 2183 O O . GLY A 1 281 ? 7.262 -10.242 -13.328 1 85.06 281 GLY A O 1
ATOM 2184 N N . GLY A 1 282 ? 7.773 -8.836 -11.617 1 72.88 282 GLY A N 1
ATOM 2185 C CA . GLY A 1 282 ? 7.754 -7.637 -12.438 1 72.88 282 GLY A CA 1
ATOM 2186 C C . GLY A 1 282 ? 6.355 -7.094 -12.656 1 72.88 282 GLY A C 1
ATOM 2187 O O . GLY A 1 282 ? 5.371 -7.832 -12.562 1 72.88 282 GLY A O 1
ATOM 2188 N N . VAL A 1 283 ? 6.145 -5.785 -12.57 1 59.78 283 VAL A N 1
ATOM 2189 C CA . VAL A 1 283 ? 4.855 -5.18 -12.875 1 59.78 283 VAL A CA 1
ATOM 2190 C C . VAL A 1 283 ? 4.969 -4.332 -14.141 1 59.78 283 VAL A C 1
ATOM 2192 O O . VAL A 1 283 ? 5.914 -3.549 -14.289 1 59.78 283 VAL A O 1
ATOM 2195 N N . ASN A 1 284 ? 4.734 -5.109 -15.359 1 55.69 284 ASN A N 1
ATOM 2196 C CA . ASN A 1 284 ? 4.73 -4.207 -16.5 1 55.69 284 ASN A CA 1
ATOM 2197 C C . ASN A 1 284 ? 3.572 -3.215 -16.438 1 55.69 284 ASN A C 1
ATOM 2199 O O . ASN A 1 284 ? 2.408 -3.615 -16.391 1 55.69 284 ASN A O 1
ATOM 2203 N N . ARG A 1 285 ? 3.881 -2.033 -16.141 1 48.22 285 ARG A N 1
ATOM 2204 C CA . ARG A 1 285 ? 2.859 -0.991 -16.141 1 48.22 285 ARG A CA 1
ATOM 2205 C C . ARG A 1 285 ? 2.139 -0.924 -17.484 1 48.22 285 ARG A C 1
ATOM 2207 O O . ARG A 1 285 ? 0.959 -0.571 -17.547 1 48.22 285 ARG A O 1
ATOM 2214 N N . ASP A 1 286 ? 2.877 -1.02 -18.578 1 46.75 286 ASP A N 1
ATOM 2215 C CA . ASP A 1 286 ? 2.334 -0.93 -19.938 1 46.75 286 ASP A CA 1
ATOM 2216 C C . ASP A 1 286 ? 1.99 -2.312 -20.469 1 46.75 286 ASP A C 1
ATOM 2218 O O . ASP A 1 286 ? 1.751 -2.471 -21.672 1 46.75 286 ASP A O 1
ATOM 2222 N N . GLY A 1 287 ? 2.27 -3.262 -19.859 1 42.28 287 GLY A N 1
ATOM 2223 C CA . GLY A 1 287 ? 2.232 -4.578 -20.484 1 42.28 287 GLY A CA 1
ATOM 2224 C C . GLY A 1 287 ? 0.85 -4.969 -20.969 1 42.28 287 GLY A C 1
ATOM 2225 O O . GLY A 1 287 ? -0.123 -4.25 -20.734 1 42.28 287 GLY A O 1
ATOM 2226 N N . VAL A 1 288 ? 0.84 -6.121 -21.891 1 40.06 288 VAL A N 1
ATOM 2227 C CA . VAL A 1 288 ? -0.17 -6.754 -22.734 1 40.06 288 VAL A CA 1
ATOM 2228 C C . VAL A 1 288 ? -1.38 -7.141 -21.891 1 40.06 288 VAL A C 1
ATOM 2230 O O . VAL A 1 288 ? -1.25 -7.883 -20.906 1 40.06 288 VAL A O 1
ATOM 2233 N N . PRO A 1 289 ? -2.338 -6.438 -22.031 1 42.81 289 PRO A N 1
ATOM 2234 C CA . PRO A 1 289 ? -3.604 -6.859 -21.422 1 42.81 289 PRO A CA 1
ATOM 2235 C C . PRO A 1 289 ? -3.887 -8.344 -21.625 1 42.81 289 PRO A C 1
ATOM 2237 O O . PRO A 1 289 ? -3.607 -8.891 -22.703 1 42.81 289 PRO A O 1
ATOM 2240 N N . SER A 1 290 ? -3.666 -9.242 -20.641 1 41.16 290 SER A N 1
ATOM 2241 C CA . SER A 1 290 ? -4.242 -10.555 -20.906 1 41.16 290 SER A CA 1
ATOM 2242 C C . SER A 1 290 ? -5.676 -10.43 -21.422 1 41.16 290 SER A C 1
ATOM 2244 O O . SER A 1 290 ? -6.359 -9.445 -21.141 1 41.16 290 SER A O 1
ATOM 2246 N N . LYS A 1 291 ? -5.961 -11.008 -22.5 1 41.53 291 LYS A N 1
ATOM 2247 C CA . LYS A 1 291 ? -7.32 -11.023 -23.031 1 41.53 291 LYS A CA 1
ATOM 2248 C C . LYS A 1 291 ? -8.352 -10.883 -21.922 1 41.53 291 LYS A C 1
ATOM 2250 O O . LYS A 1 291 ? -9.438 -10.328 -22.141 1 41.53 291 LYS A O 1
ATOM 2255 N N . ARG A 1 292 ? -8.406 -11.648 -21.016 1 37.75 292 ARG A N 1
ATOM 2256 C CA . ARG A 1 292 ? -9.469 -11.836 -20.031 1 37.75 292 ARG A CA 1
ATOM 2257 C C . ARG A 1 292 ? -9.117 -11.156 -18.719 1 37.75 292 ARG A C 1
ATOM 2259 O O . ARG A 1 292 ? -9.734 -11.438 -17.688 1 37.75 292 ARG A O 1
ATOM 2266 N N . GLY A 1 293 ? -8.352 -9.75 -18.625 1 39.09 293 GLY A N 1
ATOM 2267 C CA . GLY A 1 293 ? -8.086 -8.742 -17.609 1 39.09 293 GLY A CA 1
ATOM 2268 C C . GLY A 1 293 ? -6.684 -8.164 -17.703 1 39.09 293 GLY A C 1
ATOM 2269 O O . GLY A 1 293 ? -5.914 -8.523 -18.594 1 39.09 293 GLY A O 1
ATOM 2270 N N . GLY A 1 294 ? -5.914 -7.391 -16.516 1 40.41 294 GLY A N 1
ATOM 2271 C CA . GLY A 1 294 ? -4.828 -6.438 -16.359 1 40.41 294 GLY A CA 1
ATOM 2272 C C . GLY A 1 294 ? -3.467 -7.027 -16.688 1 40.41 294 GLY A C 1
ATOM 2273 O O . GLY A 1 294 ? -3.246 -8.227 -16.516 1 40.41 294 GLY A O 1
ATOM 2274 N N . LEU A 1 295 ? -2.725 -6.648 -17.766 1 48 295 LEU A N 1
ATOM 2275 C CA . LEU A 1 295 ? -1.383 -6.93 -18.25 1 48 295 LEU A CA 1
ATOM 2276 C C . LEU A 1 295 ? -0.443 -7.293 -17.109 1 48 295 LEU A C 1
ATOM 2278 O O . LEU A 1 295 ? 0.429 -8.148 -17.266 1 48 295 LEU A O 1
ATOM 2282 N N . ALA A 1 296 ? -0.612 -6.754 -16 1 55.94 296 ALA A N 1
ATOM 2283 C CA . ALA A 1 296 ? 0.267 -6.844 -14.844 1 55.94 296 ALA A CA 1
ATOM 2284 C C . ALA A 1 296 ? -0.041 -8.094 -14.016 1 55.94 296 ALA A C 1
ATOM 2286 O O . ALA A 1 296 ? 0.656 -8.391 -13.047 1 55.94 296 ALA A O 1
ATOM 2287 N N . ASP A 1 297 ? -0.893 -9.133 -14.742 1 74.88 297 ASP A N 1
ATOM 2288 C CA . ASP A 1 297 ? -1.333 -10.234 -13.883 1 74.88 297 ASP A CA 1
ATOM 2289 C C . ASP A 1 297 ? -0.713 -11.555 -14.328 1 74.88 297 ASP A C 1
ATOM 2291 O O . ASP A 1 297 ? -0.885 -12.586 -13.664 1 74.88 297 ASP A O 1
ATOM 2295 N N . LEU A 1 298 ? 0.049 -11.609 -15.484 1 83.94 298 LEU A N 1
ATOM 2296 C CA . LEU A 1 298 ? 0.642 -12.844 -15.984 1 83.94 298 LEU A CA 1
ATOM 2297 C C . LEU A 1 298 ? 2.162 -12.734 -16.031 1 83.94 298 LEU A C 1
ATOM 2299 O O . LEU A 1 298 ? 2.711 -11.641 -16.141 1 83.94 298 LEU A O 1
ATOM 2303 N N . SER A 1 299 ? 2.812 -13.883 -15.953 1 90.25 299 SER A N 1
ATOM 2304 C CA . SER A 1 299 ? 4.262 -13.992 -16.062 1 90.25 299 SER A CA 1
ATOM 2305 C C . SER A 1 299 ? 4.656 -14.797 -17.312 1 90.25 299 SER A C 1
ATOM 2307 O O . SER A 1 299 ? 3.982 -15.766 -17.656 1 90.25 299 SER A O 1
ATOM 2309 N N . PHE A 1 300 ? 5.75 -14.523 -17.891 1 91.62 300 PHE A N 1
ATOM 2310 C CA . PHE A 1 300 ? 6.254 -15.086 -19.141 1 91.62 300 PHE A CA 1
ATOM 2311 C C . PHE A 1 300 ? 6.832 -16.484 -18.906 1 91.62 300 PHE A C 1
ATOM 2313 O O . PHE A 1 300 ? 7.566 -16.703 -17.953 1 91.62 300 PHE A O 1
ATOM 2320 N N . CYS A 1 301 ? 6.426 -17.422 -19.797 1 93.5 301 CYS A N 1
ATOM 2321 C CA . CYS A 1 301 ? 6.992 -18.766 -19.859 1 93.5 301 CYS A CA 1
ATOM 2322 C C . CYS A 1 301 ? 7.422 -19.109 -21.266 1 93.5 301 CYS A C 1
ATOM 2324 O O . CYS A 1 301 ? 6.793 -18.688 -22.234 1 93.5 301 CYS A O 1
ATOM 2326 N N . PHE A 1 302 ? 8.539 -19.906 -21.297 1 95.25 302 PHE A N 1
ATOM 2327 C CA . PHE A 1 302 ? 9.062 -20.234 -22.625 1 95.25 302 PHE A CA 1
ATOM 2328 C C . PHE A 1 302 ? 9.461 -21.703 -22.688 1 95.25 302 PHE A C 1
ATOM 2330 O O . PHE A 1 302 ? 10.164 -22.203 -21.797 1 95.25 302 PHE A O 1
ATOM 2337 N N . ALA A 1 303 ? 8.906 -22.375 -23.734 1 93.88 303 ALA A N 1
ATOM 2338 C CA . ALA A 1 303 ? 9.336 -23.75 -24.031 1 93.88 303 ALA A CA 1
ATOM 2339 C C . ALA A 1 303 ? 10.383 -23.766 -25.141 1 93.88 303 ALA A C 1
ATOM 2341 O O . ALA A 1 303 ? 10.039 -23.672 -26.312 1 93.88 303 ALA A O 1
ATOM 2342 N N . PRO A 1 304 ? 11.586 -23.969 -24.688 1 93.06 304 PRO A N 1
ATOM 2343 C CA . PRO A 1 304 ? 12.633 -23.844 -25.703 1 93.06 304 PRO A CA 1
ATOM 2344 C C . PRO A 1 304 ? 12.578 -24.953 -26.75 1 93.06 304 PRO A C 1
ATOM 2346 O O . PRO A 1 304 ? 12.945 -24.734 -27.906 1 93.06 304 PRO A O 1
ATOM 2349 N N . HIS A 1 305 ? 12.133 -26.156 -26.453 1 87.94 305 HIS A N 1
ATOM 2350 C CA . HIS A 1 305 ? 12.117 -27.281 -27.375 1 87.94 305 HIS A CA 1
ATOM 2351 C C . HIS A 1 305 ? 11.227 -26.984 -28.578 1 87.94 305 HIS A C 1
ATOM 2353 O O . HIS A 1 305 ? 11.586 -27.281 -29.719 1 87.94 305 HIS A O 1
ATOM 2359 N N . ILE A 1 306 ? 10.141 -26.422 -28.281 1 87.38 306 ILE A N 1
ATOM 2360 C CA . ILE A 1 306 ? 9.195 -26.141 -29.359 1 87.38 306 ILE A CA 1
ATOM 2361 C C . ILE A 1 306 ? 9.188 -24.641 -29.641 1 87.38 306 ILE A C 1
ATOM 2363 O O . ILE A 1 306 ? 8.461 -24.172 -30.531 1 87.38 306 ILE A O 1
ATOM 2367 N N . ARG A 1 307 ? 9.984 -23.844 -29 1 90.38 307 ARG A N 1
ATOM 2368 C CA . ARG A 1 307 ? 10.109 -22.406 -29.156 1 90.38 307 ARG A CA 1
ATOM 2369 C C . ARG A 1 307 ? 8.75 -21.719 -29.078 1 90.38 307 ARG A C 1
ATOM 2371 O O . ARG A 1 307 ? 8.398 -20.922 -29.953 1 90.38 307 ARG A O 1
ATOM 2378 N N . LYS A 1 308 ? 8.039 -22.062 -28.094 1 92.06 308 LYS A N 1
ATOM 2379 C CA . LYS A 1 308 ? 6.703 -21.5 -27.891 1 92.06 308 LYS A CA 1
ATOM 2380 C C . LYS A 1 308 ? 6.625 -20.734 -26.578 1 92.06 308 LYS A C 1
ATOM 2382 O O . LYS A 1 308 ? 7.215 -21.156 -25.578 1 92.06 308 LYS A O 1
ATOM 2387 N N . THR A 1 309 ? 5.891 -19.625 -26.656 1 91.62 309 THR A N 1
ATOM 2388 C CA . THR A 1 309 ? 5.711 -18.766 -25.5 1 91.62 309 THR A CA 1
ATOM 2389 C C . THR A 1 309 ? 4.379 -19.062 -24.812 1 91.62 309 THR A C 1
ATOM 2391 O O . THR A 1 309 ? 3.359 -19.25 -25.469 1 91.62 309 THR A O 1
ATOM 2394 N N . TYR A 1 310 ? 4.43 -19.219 -23.531 1 90.56 310 TYR A N 1
ATOM 2395 C CA . TYR A 1 310 ? 3.248 -19.375 -22.688 1 90.56 310 TYR A CA 1
ATOM 2396 C C . TYR A 1 310 ? 3.23 -18.344 -21.578 1 90.56 310 TYR A C 1
ATOM 2398 O O . TYR A 1 310 ? 4.164 -17.547 -21.438 1 90.56 310 TYR A O 1
ATOM 2406 N N . TYR A 1 311 ? 2.119 -18.281 -20.812 1 89.12 311 TYR A N 1
ATOM 2407 C CA . TYR A 1 311 ? 2.021 -17.391 -19.672 1 89.12 311 TYR A CA 1
ATOM 2408 C C . TYR A 1 311 ? 1.399 -18.109 -18.469 1 89.12 311 TYR A C 1
ATOM 2410 O O . TYR A 1 311 ? 0.576 -19.016 -18.641 1 89.12 311 TYR A O 1
ATOM 2418 N N . ILE A 1 312 ? 1.825 -17.719 -17.328 1 88.62 312 ILE A N 1
ATOM 2419 C CA . ILE A 1 312 ? 1.262 -18.219 -16.078 1 88.62 312 ILE A CA 1
ATOM 2420 C C . ILE A 1 312 ? 0.841 -17.062 -15.188 1 88.62 312 ILE A C 1
ATOM 2422 O O . ILE A 1 312 ? 1.357 -15.945 -15.328 1 88.62 312 ILE A O 1
ATOM 2426 N N . PRO A 1 313 ? -0.116 -17.297 -14.219 1 85.62 313 PRO A N 1
ATOM 2427 C CA . PRO A 1 313 ? -0.493 -16.203 -13.328 1 85.62 313 PRO A CA 1
ATOM 2428 C C . PRO A 1 313 ? 0.681 -15.68 -12.492 1 85.62 313 PRO A C 1
ATOM 2430 O O . PRO A 1 313 ? 1.509 -16.469 -12.031 1 85.62 313 PRO A O 1
ATOM 2433 N N . SER A 1 314 ? 0.738 -14.367 -12.328 1 88.38 314 SER A N 1
ATOM 2434 C CA . SER A 1 314 ? 1.8 -13.75 -11.539 1 88.38 314 SER A CA 1
ATOM 2435 C C . SER A 1 314 ? 1.619 -14.031 -10.055 1 88.38 314 SER A C 1
ATOM 2437 O O . SER A 1 314 ? 0.499 -13.992 -9.539 1 88.38 314 SER A O 1
ATOM 2439 N N . PRO A 1 315 ? 2.695 -14.336 -9.422 1 88.44 315 PRO A N 1
ATOM 2440 C CA . PRO A 1 315 ? 2.588 -14.508 -7.973 1 88.44 315 PRO A CA 1
ATOM 2441 C C . PRO A 1 315 ? 2.107 -13.242 -7.262 1 88.44 315 PRO A C 1
ATOM 2443 O O . PRO A 1 315 ? 1.57 -13.32 -6.152 1 88.44 315 PRO A O 1
ATOM 2446 N N . LEU A 1 316 ? 2.295 -12.117 -7.781 1 83.19 316 LEU A N 1
ATOM 2447 C CA . LEU A 1 316 ? 1.944 -10.852 -7.152 1 83.19 316 LEU A CA 1
ATOM 2448 C C . LEU A 1 316 ? 0.431 -10.656 -7.125 1 83.19 316 LEU A C 1
ATOM 2450 O O . LEU A 1 316 ? -0.082 -9.859 -6.34 1 83.19 316 LEU A O 1
ATOM 2454 N N . LYS A 1 317 ? -0.282 -11.32 -7.988 1 77.81 317 LYS A N 1
ATOM 2455 C CA . LYS A 1 317 ? -1.741 -11.281 -7.953 1 77.81 317 LYS A CA 1
ATOM 2456 C C . LYS A 1 317 ? -2.275 -11.836 -6.637 1 77.81 317 LYS A C 1
ATOM 2458 O O . LYS A 1 317 ? -3.25 -11.312 -6.09 1 77.81 317 LYS A O 1
ATOM 2463 N N . ALA A 1 318 ? -1.605 -12.812 -6.25 1 75.69 318 ALA A N 1
ATOM 2464 C CA . ALA A 1 318 ? -2.039 -13.469 -5.02 1 75.69 318 ALA A CA 1
ATOM 2465 C C . ALA A 1 318 ? -1.729 -12.617 -3.797 1 75.69 318 ALA A C 1
ATOM 2467 O O . ALA A 1 318 ? -2.346 -12.781 -2.742 1 75.69 318 ALA A O 1
ATOM 2468 N N . CYS A 1 319 ? -0.818 -11.711 -3.852 1 75.31 319 CYS A N 1
ATOM 2469 C CA . CYS A 1 319 ? -0.413 -10.891 -2.713 1 75.31 319 CYS A CA 1
ATOM 2470 C C . CYS A 1 319 ? -1.125 -9.547 -2.727 1 75.31 319 CYS A C 1
ATOM 2472 O O . CYS A 1 319 ? -0.767 -8.641 -1.97 1 75.31 319 CYS A O 1
ATOM 2474 N N . GLY A 1 320 ? -2.18 -9.43 -3.436 1 67.31 320 GLY A N 1
ATOM 2475 C CA . GLY A 1 320 ? -2.93 -8.188 -3.48 1 67.31 320 GLY A CA 1
ATOM 2476 C C . GLY A 1 320 ? -2.232 -7.102 -4.281 1 67.31 320 GLY A C 1
ATOM 2477 O O . GLY A 1 320 ? -2.59 -5.926 -4.18 1 67.31 320 GLY A O 1
ATOM 2478 N N . GLY A 1 321 ? -1.305 -7.535 -5.043 1 63.88 321 GLY A N 1
ATOM 2479 C CA . GLY A 1 321 ? -0.645 -6.602 -5.938 1 63.88 321 GLY A CA 1
ATOM 2480 C C . GLY A 1 321 ? 0.444 -5.789 -5.262 1 63.88 321 GLY A C 1
ATOM 2481 O O . GLY A 1 321 ? 1.164 -5.035 -5.918 1 63.88 321 GLY A O 1
ATOM 2482 N N . ALA A 1 322 ? 0.431 -5.938 -3.908 1 69.5 322 ALA A N 1
ATOM 2483 C CA . ALA A 1 322 ? 1.429 -5.152 -3.186 1 69.5 322 ALA A CA 1
ATOM 2484 C C . ALA A 1 322 ? 2.635 -6.008 -2.812 1 69.5 322 ALA A C 1
ATOM 2486 O O . ALA A 1 322 ? 2.508 -7.219 -2.613 1 69.5 322 ALA A O 1
ATOM 2487 N N . GLY A 1 323 ? 3.898 -5.785 -3.381 1 76.38 323 GLY A N 1
ATOM 2488 C CA . GLY A 1 323 ? 5.105 -6.5 -2.998 1 76.38 323 GLY A CA 1
ATOM 2489 C C . GLY A 1 323 ? 6.078 -6.688 -4.148 1 76.38 323 GLY A C 1
ATOM 2490 O O . GLY A 1 323 ? 5.832 -6.207 -5.258 1 76.38 323 GLY A O 1
ATOM 2491 N N . GLN A 1 324 ? 7.188 -7.441 -3.859 1 84.38 324 GLN A N 1
ATOM 2492 C CA . GLN A 1 324 ? 8.227 -7.73 -4.844 1 84.38 324 GLN A CA 1
ATOM 2493 C C . GLN A 1 324 ? 8.758 -9.148 -4.676 1 84.38 324 GLN A C 1
ATOM 2495 O O . GLN A 1 324 ? 9.102 -9.562 -3.566 1 84.38 324 GLN A O 1
ATOM 2500 N N . VAL A 1 325 ? 8.703 -9.891 -5.832 1 91.75 325 VAL A N 1
ATOM 2501 C CA . VAL A 1 325 ? 9.359 -11.195 -5.793 1 91.75 325 VAL A CA 1
ATOM 2502 C C . VAL A 1 325 ? 10.867 -11.008 -5.637 1 91.75 325 VAL A C 1
ATOM 2504 O O . VAL A 1 325 ? 11.484 -10.234 -6.371 1 91.75 325 VAL A O 1
ATOM 2507 N N . THR A 1 326 ? 11.43 -11.695 -4.676 1 93 326 THR A N 1
ATOM 2508 C CA . THR A 1 326 ? 12.852 -11.484 -4.398 1 93 326 THR A CA 1
ATOM 2509 C C . THR A 1 326 ? 13.664 -12.727 -4.746 1 93 326 THR A C 1
ATOM 2511 O O . THR A 1 326 ? 14.852 -12.633 -5.047 1 93 326 THR A O 1
ATOM 2514 N N . ALA A 1 327 ? 13.039 -13.867 -4.664 1 94.62 327 ALA A N 1
ATOM 2515 C CA . ALA A 1 327 ? 13.742 -15.117 -4.945 1 94.62 327 ALA A CA 1
ATOM 2516 C C . ALA A 1 327 ? 12.766 -16.234 -5.301 1 94.62 327 ALA A C 1
ATOM 2518 O O . ALA A 1 327 ? 11.547 -16.062 -5.164 1 94.62 327 ALA A O 1
ATOM 2519 N N . GLY A 1 328 ? 13.312 -17.344 -5.793 1 95.31 328 GLY A N 1
ATOM 2520 C CA . GLY A 1 328 ? 12.508 -18.516 -6.129 1 95.31 328 GLY A CA 1
ATOM 2521 C C . GLY A 1 328 ? 13.328 -19.766 -6.316 1 95.31 328 GLY A C 1
ATOM 2522 O O . GLY A 1 328 ? 14.547 -19.703 -6.488 1 95.31 328 GLY A O 1
ATOM 2523 N N . ALA A 1 329 ? 12.617 -20.859 -6.234 1 94.38 329 ALA A N 1
ATOM 2524 C CA . ALA A 1 329 ? 13.211 -22.188 -6.461 1 94.38 329 ALA A CA 1
ATOM 2525 C C . ALA A 1 329 ? 12.164 -23.172 -6.953 1 94.38 329 ALA A C 1
ATOM 2527 O O . ALA A 1 329 ? 10.984 -23.062 -6.617 1 94.38 329 ALA A O 1
ATOM 2528 N N . ALA A 1 330 ? 12.648 -24.109 -7.762 1 92.94 330 ALA A N 1
ATOM 2529 C CA . ALA A 1 330 ? 11.719 -25.078 -8.312 1 92.94 330 ALA A CA 1
ATOM 2530 C C . ALA A 1 330 ? 12.297 -26.484 -8.25 1 92.94 330 ALA A C 1
ATOM 2532 O O . ALA A 1 330 ? 13.516 -26.672 -8.344 1 92.94 330 ALA A O 1
ATOM 2533 N N . SER A 1 331 ? 11.398 -27.438 -8.039 1 88.25 331 SER A N 1
ATOM 2534 C CA . SER A 1 331 ? 11.664 -28.875 -8.148 1 88.25 331 SER A CA 1
ATOM 2535 C C . SER A 1 331 ? 10.633 -29.547 -9.047 1 88.25 331 SER A C 1
ATOM 2537 O O . SER A 1 331 ? 9.867 -28.875 -9.742 1 88.25 331 SER A O 1
ATOM 2539 N N . ARG A 1 332 ? 10.664 -30.766 -9.008 1 79.44 332 ARG A N 1
ATOM 2540 C CA . ARG A 1 332 ? 9.75 -31.516 -9.859 1 79.44 332 ARG A CA 1
ATOM 2541 C C . ARG A 1 332 ? 8.297 -31.266 -9.469 1 79.44 332 ARG A C 1
ATOM 2543 O O . ARG A 1 332 ? 7.422 -31.172 -10.336 1 79.44 332 ARG A O 1
ATOM 2550 N N . ASP A 1 333 ? 8.156 -31.078 -8.227 1 78.5 333 ASP A N 1
ATOM 2551 C CA . ASP A 1 333 ? 6.777 -31.047 -7.746 1 78.5 333 ASP A CA 1
ATOM 2552 C C . ASP A 1 333 ? 6.406 -29.672 -7.211 1 78.5 333 ASP A C 1
ATOM 2554 O O . ASP A 1 333 ? 5.23 -29.391 -6.957 1 78.5 333 ASP A O 1
ATOM 2558 N N . ASN A 1 334 ? 7.465 -28.906 -7.121 1 87.12 334 ASN A N 1
ATOM 2559 C CA . ASN A 1 334 ? 7.184 -27.656 -6.43 1 87.12 334 ASN A CA 1
ATOM 2560 C C . ASN A 1 334 ? 7.766 -26.453 -7.172 1 87.12 334 ASN A C 1
ATOM 2562 O O . ASN A 1 334 ? 8.875 -26.531 -7.695 1 87.12 334 ASN A O 1
ATOM 2566 N N . ILE A 1 335 ? 6.969 -25.453 -7.289 1 93.38 335 ILE A N 1
ATOM 2567 C CA . ILE A 1 335 ? 7.422 -24.125 -7.711 1 93.38 335 ILE A CA 1
ATOM 2568 C C . ILE A 1 335 ? 7.172 -23.125 -6.594 1 93.38 335 ILE A C 1
ATOM 2570 O O . ILE A 1 335 ? 6.023 -22.844 -6.242 1 93.38 335 ILE A O 1
ATOM 2574 N N . LEU A 1 336 ? 8.25 -22.609 -6.082 1 95.62 336 LEU A N 1
ATOM 2575 C CA . LEU A 1 336 ? 8.141 -21.719 -4.93 1 95.62 336 LEU A CA 1
ATOM 2576 C C . LEU A 1 336 ? 8.742 -20.344 -5.242 1 95.62 336 LEU A C 1
ATOM 2578 O O . LEU A 1 336 ? 9.75 -20.25 -5.957 1 95.62 336 LEU A O 1
ATOM 2582 N N . VAL A 1 337 ? 8.164 -19.297 -4.664 1 95.44 337 VAL A N 1
ATOM 2583 C CA . VAL A 1 337 ? 8.727 -17.953 -4.766 1 95.44 337 VAL A CA 1
ATOM 2584 C C . VAL A 1 337 ? 8.688 -17.266 -3.404 1 95.44 337 VAL A C 1
ATOM 2586 O O . VAL A 1 337 ? 7.793 -17.531 -2.596 1 95.44 337 VAL A O 1
ATOM 2589 N N . ALA A 1 338 ? 9.68 -16.484 -3.145 1 95.56 338 ALA A N 1
ATOM 2590 C CA . ALA A 1 338 ? 9.727 -15.617 -1.969 1 95.56 338 ALA A CA 1
ATOM 2591 C C . ALA A 1 338 ? 9.352 -14.188 -2.326 1 95.56 338 ALA A C 1
ATOM 2593 O O . ALA A 1 338 ? 9.922 -13.594 -3.248 1 95.56 338 ALA A O 1
ATOM 2594 N N . VAL A 1 339 ? 8.367 -13.625 -1.565 1 93 339 VAL A N 1
ATOM 2595 C CA . VAL A 1 339 ? 7.867 -12.281 -1.842 1 93 339 VAL A CA 1
ATOM 2596 C C . VAL A 1 339 ? 8.07 -11.391 -0.618 1 93 339 VAL A C 1
ATOM 2598 O O . VAL A 1 339 ? 7.707 -11.766 0.499 1 93 339 VAL A O 1
ATOM 2601 N N . GLU A 1 340 ? 8.734 -10.234 -0.829 1 90.75 340 GLU A N 1
ATOM 2602 C CA . GLU A 1 340 ? 8.781 -9.211 0.214 1 90.75 340 GLU A CA 1
ATOM 2603 C C . GLU A 1 340 ? 7.457 -8.469 0.321 1 90.75 340 G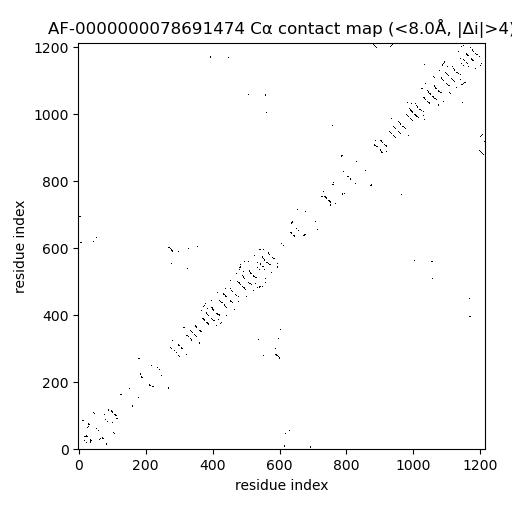LU A C 1
ATOM 2605 O O . GLU A 1 340 ? 6.961 -7.93 -0.67 1 90.75 340 GLU A O 1
ATOM 2610 N N . ALA A 1 341 ? 6.793 -8.469 1.497 1 84.31 341 ALA A N 1
ATOM 2611 C CA . ALA A 1 341 ? 5.508 -7.82 1.739 1 84.31 341 ALA A CA 1
ATOM 2612 C C . ALA A 1 341 ? 5.57 -6.922 2.969 1 84.31 341 ALA A C 1
ATOM 2614 O O . ALA A 1 341 ? 6.449 -7.082 3.82 1 84.31 341 ALA A O 1
ATOM 2615 N N . GLU A 1 342 ? 4.801 -5.816 2.92 1 77.62 342 GLU A N 1
ATOM 2616 C CA . GLU A 1 342 ? 4.684 -4.891 4.043 1 77.62 342 GLU A CA 1
ATOM 2617 C C . GLU A 1 342 ? 3.27 -4.902 4.621 1 77.62 342 GLU A C 1
ATOM 2619 O O . GLU A 1 342 ? 2.289 -4.852 3.877 1 77.62 342 GLU A O 1
ATOM 2624 N N . ASP A 1 343 ? 3.221 -5.039 5.871 1 71.81 343 ASP A N 1
ATOM 2625 C CA . ASP A 1 343 ? 1.9 -5.074 6.496 1 71.81 343 ASP A CA 1
ATOM 2626 C C . ASP A 1 343 ? 1.368 -3.664 6.734 1 71.81 343 ASP A C 1
ATOM 2628 O O . ASP A 1 343 ? 1.991 -2.682 6.328 1 71.81 343 ASP A O 1
ATOM 2632 N N . GLN A 1 344 ? 0.231 -3.598 7.301 1 61.38 344 GLN A N 1
ATOM 2633 C CA . GLN A 1 344 ? -0.444 -2.328 7.539 1 61.38 344 GLN A CA 1
ATOM 2634 C C . GLN A 1 344 ? 0.371 -1.44 8.477 1 61.38 344 GLN A C 1
ATOM 2636 O O . GLN A 1 344 ? 0.236 -0.215 8.453 1 61.38 344 GLN A O 1
ATOM 2641 N N . HIS A 1 345 ? 1.284 -2.076 9.273 1 60 345 HIS A N 1
ATOM 2642 C CA . HIS A 1 345 ? 2.113 -1.335 10.219 1 60 345 HIS A CA 1
ATOM 2643 C C . HIS A 1 345 ? 3.484 -1.028 9.625 1 60 345 HIS A C 1
ATOM 2645 O O . HIS A 1 345 ? 4.414 -0.666 10.352 1 60 345 HIS A O 1
ATOM 2651 N N . ARG A 1 346 ? 3.59 -1.286 8.359 1 66.94 346 ARG A N 1
ATOM 2652 C CA . ARG A 1 346 ? 4.801 -1 7.594 1 66.94 346 ARG A CA 1
ATOM 2653 C C . ARG A 1 346 ? 5.957 -1.879 8.055 1 66.94 346 ARG A C 1
ATOM 2655 O O . ARG A 1 346 ? 7.113 -1.453 8.023 1 66.94 346 ARG A O 1
ATOM 2662 N N . VAL A 1 347 ? 5.492 -2.955 8.633 1 74.69 347 VAL A N 1
ATOM 2663 C CA . VAL A 1 347 ? 6.52 -3.936 8.969 1 74.69 347 VAL A CA 1
ATOM 2664 C C . VAL A 1 347 ? 6.77 -4.848 7.766 1 74.69 347 VAL A C 1
ATOM 2666 O O . VAL A 1 347 ? 5.836 -5.441 7.223 1 74.69 347 VAL A O 1
ATOM 2669 N N . LYS A 1 348 ? 8.023 -4.848 7.434 1 82.12 348 LYS A N 1
ATOM 2670 C CA . LYS A 1 348 ? 8.406 -5.672 6.293 1 82.12 348 LYS A CA 1
ATOM 2671 C C . LYS A 1 348 ? 8.586 -7.133 6.703 1 82.12 348 LYS A C 1
ATOM 2673 O O . LYS A 1 348 ? 9.078 -7.418 7.793 1 82.12 348 LYS A O 1
ATOM 2678 N N . ARG A 1 349 ? 8.141 -8.086 5.871 1 89.38 349 ARG A N 1
ATOM 2679 C CA . ARG A 1 349 ? 8.297 -9.523 6.051 1 89.38 349 ARG A CA 1
ATOM 2680 C C . ARG A 1 349 ? 8.578 -10.211 4.719 1 89.38 349 ARG A C 1
ATOM 2682 O O . ARG A 1 349 ? 8.438 -9.602 3.656 1 89.38 349 ARG A O 1
ATOM 2689 N N . VAL A 1 350 ? 9.141 -11.5 4.781 1 93.81 350 VAL A N 1
ATOM 2690 C CA . VAL A 1 350 ? 9.273 -12.352 3.604 1 93.81 350 VAL A CA 1
ATOM 2691 C C . VAL A 1 350 ? 8.211 -13.445 3.633 1 93.81 350 VAL A C 1
ATOM 2693 O O . VAL A 1 350 ? 8.133 -14.219 4.586 1 93.81 350 VAL A O 1
ATOM 2696 N N . GLU A 1 351 ? 7.391 -13.5 2.568 1 94 351 GLU A N 1
ATOM 2697 C CA . GLU A 1 351 ? 6.355 -14.523 2.445 1 94 351 GLU A CA 1
ATOM 2698 C C . GLU A 1 351 ? 6.691 -15.523 1.341 1 94 351 GLU A C 1
ATOM 2700 O O . GLU A 1 351 ? 7.172 -15.133 0.273 1 94 351 GLU A O 1
ATOM 2705 N N . ILE A 1 352 ? 6.43 -16.812 1.586 1 95.38 352 ILE A N 1
ATOM 2706 C CA . ILE A 1 352 ? 6.711 -17.859 0.611 1 95.38 352 ILE A CA 1
ATOM 2707 C C . ILE A 1 352 ? 5.406 -18.359 -0.005 1 95.38 352 ILE A C 1
ATOM 2709 O O . ILE A 1 352 ? 4.457 -18.672 0.713 1 95.38 352 ILE A O 1
ATOM 2713 N N . TYR A 1 353 ? 5.383 -18.391 -1.372 1 93.62 353 TYR A N 1
ATOM 2714 C CA . TYR A 1 353 ? 4.215 -18.859 -2.107 1 93.62 353 TYR A CA 1
ATOM 2715 C C . TYR A 1 353 ? 4.547 -20.094 -2.941 1 93.62 353 TYR A C 1
ATOM 2717 O O . TYR A 1 353 ? 5.66 -20.219 -3.459 1 93.62 353 TYR A O 1
ATOM 2725 N N . ARG A 1 354 ? 3.572 -20.922 -3.102 1 93.19 354 ARG A N 1
ATOM 2726 C CA . ARG A 1 354 ? 3.674 -22.109 -3.943 1 93.19 354 ARG A CA 1
ATOM 2727 C C . ARG A 1 354 ? 2.645 -22.078 -5.066 1 93.19 354 ARG A C 1
ATOM 2729 O O . ARG A 1 354 ? 1.5 -21.656 -4.855 1 93.19 354 ARG A O 1
ATOM 2736 N N . TYR A 1 355 ? 3.057 -22.453 -6.234 1 91.62 355 TYR A N 1
ATOM 2737 C CA . TYR A 1 355 ? 2.131 -22.484 -7.363 1 91.62 355 TYR A CA 1
ATOM 2738 C C . TYR A 1 355 ? 1.306 -23.766 -7.348 1 91.62 355 TYR A C 1
ATOM 2740 O O . TYR A 1 355 ? 1.856 -24.859 -7.258 1 91.62 355 TYR A O 1
ATOM 2748 N N . ASP A 1 356 ? -0.047 -23.484 -7.391 1 78.5 356 ASP A N 1
ATOM 2749 C CA . ASP A 1 356 ? -0.975 -24.594 -7.484 1 78.5 356 ASP A CA 1
ATOM 2750 C C . ASP A 1 356 ? -1.479 -24.781 -8.914 1 78.5 356 ASP A C 1
ATOM 2752 O O . ASP A 1 356 ? -2.301 -23.984 -9.391 1 78.5 356 ASP A O 1
ATOM 2756 N N . HIS A 1 357 ? -0.927 -25.625 -9.656 1 65.31 357 HIS A N 1
ATOM 2757 C CA . HIS A 1 357 ? -1.294 -25.781 -11.055 1 65.31 357 HIS A CA 1
ATOM 2758 C C . HIS A 1 357 ? -2.557 -26.625 -11.203 1 65.31 357 HIS A C 1
ATOM 2760 O O . HIS A 1 357 ? -3.166 -26.656 -12.281 1 65.31 357 HIS A O 1
ATOM 2766 N N . ALA A 1 358 ? -2.902 -27.344 -10.227 1 57.94 358 ALA A N 1
ATOM 2767 C CA . ALA A 1 358 ? -4.02 -28.266 -10.406 1 57.94 358 ALA A CA 1
ATOM 2768 C C . ALA A 1 358 ? -5.352 -27.516 -10.398 1 57.94 358 ALA A C 1
ATOM 2770 O O . ALA A 1 358 ? -6.172 -27.688 -11.305 1 57.94 358 ALA A O 1
ATOM 2771 N N . GLU A 1 359 ? -5.551 -26.797 -9.289 1 54.69 359 GLU A N 1
ATOM 2772 C CA . GLU A 1 359 ? -6.93 -26.375 -9.055 1 54.69 359 GLU A CA 1
ATOM 2773 C C . GLU A 1 359 ? -7.156 -24.938 -9.508 1 54.69 359 GLU A C 1
ATOM 2775 O O . GLU A 1 359 ? -8.055 -24.672 -10.305 1 54.69 359 GLU A O 1
ATOM 2780 N N . LEU A 1 360 ? -6.363 -24.141 -9.008 1 55.53 360 LEU A N 1
ATOM 2781 C CA . LEU A 1 360 ? -6.789 -22.734 -9.039 1 55.53 360 LEU A CA 1
ATOM 2782 C C . LEU A 1 360 ? -5.855 -21.906 -9.914 1 55.53 360 LEU A C 1
ATOM 2784 O O . LEU A 1 360 ? -6.191 -20.781 -10.297 1 55.53 360 LEU A O 1
ATOM 2788 N N . LYS A 1 361 ? -4.809 -22.719 -10.758 1 71.69 361 LYS A N 1
ATOM 2789 C CA . LYS A 1 361 ? -3.844 -21.938 -11.523 1 71.69 361 LYS A CA 1
ATOM 2790 C C . LYS A 1 361 ? -3.52 -20.625 -10.812 1 71.69 361 LYS A C 1
ATOM 2792 O O . LYS A 1 361 ? -3.635 -19.547 -11.398 1 71.69 361 LYS A O 1
ATOM 2797 N N . SER A 1 362 ? -3.266 -20.844 -9.453 1 84.19 362 SER A N 1
ATOM 2798 C CA . SER A 1 362 ? -3.002 -19.656 -8.633 1 84.19 362 SER A CA 1
ATOM 2799 C C . SER A 1 362 ? -1.887 -19.922 -7.629 1 84.19 362 SER A C 1
ATOM 2801 O O . SER A 1 362 ? -1.458 -21.078 -7.453 1 84.19 362 SER A O 1
ATOM 2803 N N . TRP A 1 363 ? -1.357 -18.875 -7.059 1 90.44 363 TRP A N 1
ATOM 2804 C CA . TRP A 1 363 ? -0.314 -18.938 -6.043 1 90.44 363 TRP A CA 1
ATOM 2805 C C . TRP A 1 363 ? -0.92 -18.938 -4.641 1 90.44 363 TRP A C 1
ATOM 2807 O O . TRP A 1 363 ? -1.841 -18.172 -4.355 1 90.44 363 TRP A O 1
ATOM 2817 N N . GLU A 1 364 ? -0.453 -19.906 -3.795 1 89.88 364 GLU A N 1
ATOM 2818 C CA . GLU A 1 364 ? -0.943 -20.016 -2.424 1 89.88 364 GLU A CA 1
ATOM 2819 C C . GLU A 1 364 ? 0.159 -19.703 -1.416 1 89.88 364 GLU A C 1
ATOM 2821 O O . GLU A 1 364 ? 1.287 -20.188 -1.551 1 89.88 364 GLU A O 1
ATOM 2826 N N . LYS A 1 365 ? -0.165 -18.969 -0.334 1 91.25 365 LYS A N 1
ATOM 2827 C CA . LYS A 1 365 ? 0.8 -18.625 0.709 1 91.25 365 LYS A CA 1
ATOM 2828 C C . LYS A 1 365 ? 1.064 -19.828 1.617 1 91.25 365 LYS A C 1
ATOM 2830 O O . LYS A 1 365 ? 0.127 -20.438 2.133 1 91.25 365 LYS A O 1
ATOM 2835 N N . MET A 1 366 ? 2.344 -20.141 1.842 1 92.06 366 MET A N 1
ATOM 2836 C CA . MET A 1 366 ? 2.719 -21.297 2.66 1 92.06 366 MET A CA 1
ATOM 2837 C C . MET A 1 366 ? 3.125 -20.859 4.062 1 92.06 366 MET A C 1
ATOM 2839 O O . MET A 1 366 ? 2.693 -21.453 5.055 1 92.06 366 MET A O 1
ATOM 2843 N N . CYS A 1 367 ? 3.994 -19.891 4.098 1 93.56 367 CYS A N 1
ATOM 2844 C CA . CYS A 1 367 ? 4.527 -19.422 5.367 1 93.56 367 CYS A CA 1
ATOM 2845 C C . CYS A 1 367 ? 5.121 -18.031 5.227 1 93.56 367 CYS A C 1
ATOM 2847 O O . CYS A 1 367 ? 5.07 -17.438 4.145 1 93.56 367 CYS A O 1
ATOM 2849 N N . SER A 1 368 ? 5.609 -17.438 6.355 1 93 368 SER A N 1
ATOM 2850 C CA . SER A 1 368 ? 6.285 -16.141 6.402 1 93 368 SER A CA 1
ATOM 2851 C C . SER A 1 368 ? 7.426 -16.156 7.414 1 93 368 SER A C 1
ATOM 2853 O O . SER A 1 368 ? 7.465 -17 8.305 1 93 368 SER A O 1
ATOM 2855 N N . THR A 1 369 ? 8.406 -15.305 7.211 1 92.69 369 THR A N 1
ATOM 2856 C CA . THR A 1 369 ? 9.539 -15.148 8.117 1 92.69 369 THR A CA 1
ATOM 2857 C C . THR A 1 369 ? 9.938 -13.68 8.234 1 92.69 369 THR A C 1
ATOM 2859 O O . THR A 1 369 ? 9.383 -12.828 7.547 1 92.69 369 THR A O 1
ATOM 2862 N N . GLY A 1 370 ? 10.828 -13.461 9.258 1 90.12 370 GLY A N 1
ATOM 2863 C CA . GLY A 1 370 ? 11.328 -12.102 9.406 1 90.12 370 GLY A CA 1
ATOM 2864 C C . GLY A 1 370 ? 11.945 -11.547 8.141 1 90.12 370 GLY A C 1
ATOM 2865 O O . GLY A 1 370 ? 12.43 -12.305 7.297 1 90.12 370 GLY A O 1
ATOM 2866 N N . HIS A 1 371 ? 11.883 -10.25 8.094 1 90.5 371 HIS A N 1
ATOM 2867 C CA . HIS A 1 371 ? 12.383 -9.578 6.895 1 90.5 371 HIS A CA 1
ATOM 2868 C C . HIS A 1 371 ? 13.875 -9.836 6.707 1 90.5 371 HIS A C 1
ATOM 2870 O O . HIS A 1 371 ? 14.641 -9.82 7.676 1 90.5 371 HIS A O 1
ATOM 2876 N N . ARG A 1 372 ? 14.258 -10.078 5.477 1 92.19 372 ARG A N 1
ATOM 2877 C CA . ARG A 1 372 ? 15.625 -10.273 5.008 1 92.19 372 ARG A CA 1
ATOM 2878 C C . ARG A 1 372 ? 15.766 -9.859 3.549 1 92.19 372 ARG A C 1
ATOM 2880 O O . ARG A 1 372 ? 14.891 -10.133 2.73 1 92.19 372 ARG A O 1
ATOM 2887 N N . ASP A 1 373 ? 16.922 -9.109 3.41 1 89.69 373 ASP A N 1
ATOM 2888 C CA . ASP A 1 373 ? 17.188 -8.664 2.045 1 89.69 373 ASP A CA 1
ATOM 2889 C C . ASP A 1 373 ? 18.406 -9.352 1.46 1 89.69 373 ASP A C 1
ATOM 2891 O O . ASP A 1 373 ? 19.297 -9.789 2.199 1 89.69 373 ASP A O 1
ATOM 2895 N N . MET A 1 374 ? 18.438 -9.5 0.155 1 94.25 374 MET A N 1
ATOM 2896 C CA . MET A 1 374 ? 19.594 -9.938 -0.604 1 94.25 374 MET A CA 1
ATOM 2897 C C . MET A 1 374 ? 20.062 -11.32 -0.144 1 94.25 374 MET A C 1
ATOM 2899 O O . MET A 1 374 ? 21.266 -11.57 -0.019 1 94.25 374 MET A O 1
ATOM 2903 N N . PHE A 1 375 ? 19.203 -12.141 0.266 1 96.38 375 PHE A N 1
ATOM 2904 C CA . PHE A 1 375 ? 19.516 -13.508 0.683 1 96.38 375 PHE A CA 1
ATOM 2905 C C . PHE A 1 375 ? 19.5 -14.453 -0.511 1 96.38 375 PHE A C 1
ATOM 2907 O O . PHE A 1 375 ? 19.062 -14.078 -1.604 1 96.38 375 PHE A O 1
ATOM 2914 N N . ALA A 1 376 ? 20.031 -15.633 -0.324 1 96.94 376 ALA A N 1
ATOM 2915 C CA . ALA A 1 376 ? 19.906 -16.719 -1.302 1 96.94 376 ALA A CA 1
ATOM 2916 C C . ALA A 1 376 ? 18.828 -17.703 -0.882 1 96.94 376 ALA A C 1
ATOM 2918 O O . ALA A 1 376 ? 18.625 -17.953 0.31 1 96.94 376 ALA A O 1
ATOM 2919 N N . PHE A 1 377 ? 18.141 -18.203 -1.88 1 96.38 377 PHE A N 1
ATOM 2920 C CA . PHE A 1 377 ? 17 -19.109 -1.687 1 96.38 377 PHE A CA 1
ATOM 2921 C C . PHE A 1 377 ? 17.266 -20.469 -2.324 1 96.38 377 PHE A C 1
ATOM 2923 O O . PHE A 1 377 ? 17.688 -20.547 -3.484 1 96.38 377 PHE A O 1
ATOM 2930 N N . GLY A 1 378 ? 17.094 -21.547 -1.496 1 94.75 378 GLY A N 1
ATOM 2931 C CA . GLY A 1 378 ? 17.391 -22.875 -2.021 1 94.75 378 GLY A CA 1
ATOM 2932 C C . GLY A 1 378 ? 16.344 -23.906 -1.644 1 94.75 378 GLY A C 1
ATOM 2933 O O . GLY A 1 378 ? 15.664 -23.766 -0.626 1 94.75 378 GLY A O 1
ATOM 2934 N N . LEU A 1 379 ? 16.234 -24.891 -2.48 1 95.06 379 LEU A N 1
ATOM 2935 C CA . LEU A 1 379 ? 15.352 -26.031 -2.254 1 95.06 379 LEU A CA 1
ATOM 2936 C C . LEU A 1 379 ? 16.125 -27.344 -2.297 1 95.06 379 LEU A C 1
ATOM 2938 O O . LEU A 1 379 ? 16.812 -27.625 -3.283 1 95.06 379 LEU A O 1
ATOM 2942 N N . LEU A 1 380 ? 16.109 -28.078 -1.213 1 93.06 380 LEU A N 1
ATOM 2943 C CA . LEU A 1 380 ? 16.703 -29.406 -1.097 1 93.06 380 LEU A CA 1
ATOM 2944 C C . LEU A 1 380 ? 15.664 -30.422 -0.631 1 93.06 380 LEU A C 1
ATOM 2946 O O . LEU A 1 380 ? 15.242 -30.406 0.529 1 93.06 380 LEU A O 1
ATOM 2950 N N . GLY A 1 381 ? 15.281 -31.297 -1.505 1 88.19 381 GLY A N 1
ATOM 2951 C CA . GLY A 1 381 ? 14.195 -32.219 -1.156 1 88.19 381 GLY A CA 1
ATOM 2952 C C . GLY A 1 381 ? 12.891 -31.484 -0.856 1 88.19 381 GLY A C 1
ATOM 2953 O O . GLY A 1 381 ? 12.398 -30.719 -1.68 1 88.19 381 GLY A O 1
ATOM 2954 N N . ASP A 1 382 ? 12.422 -31.734 0.366 1 90.19 382 ASP A N 1
ATOM 2955 C CA . ASP A 1 382 ? 11.156 -31.109 0.753 1 90.19 382 ASP A CA 1
ATOM 2956 C C . ASP A 1 382 ? 11.391 -29.984 1.756 1 90.19 382 ASP A C 1
ATOM 2958 O O . ASP A 1 382 ? 10.586 -29.766 2.66 1 90.19 382 ASP A O 1
ATOM 2962 N N . SER A 1 383 ? 12.602 -29.391 1.524 1 94.44 383 SER A N 1
ATOM 2963 C CA . SER A 1 383 ? 12.922 -28.328 2.459 1 94.44 383 SER A CA 1
ATOM 2964 C C . SER A 1 383 ? 13.391 -27.062 1.725 1 94.44 383 SER A C 1
ATOM 2966 O O . SER A 1 383 ? 14.117 -27.156 0.734 1 94.44 383 SER A O 1
ATOM 2968 N N . VAL A 1 384 ? 12.992 -25.969 2.32 1 95.94 384 VAL A N 1
ATOM 2969 C CA . VAL A 1 384 ? 13.398 -24.656 1.793 1 95.94 384 VAL A CA 1
ATOM 2970 C C . VAL A 1 384 ? 14.453 -24.047 2.701 1 95.94 384 VAL A C 1
ATOM 2972 O O . VAL A 1 384 ? 14.359 -24.141 3.928 1 95.94 384 VAL A O 1
ATOM 2975 N N . TYR A 1 385 ? 15.477 -23.453 2.084 1 97 385 TYR A N 1
ATOM 2976 C CA . TYR A 1 385 ? 16.562 -22.828 2.838 1 97 385 TYR A CA 1
ATOM 2977 C C . TYR A 1 385 ? 16.656 -21.344 2.51 1 97 385 TYR A C 1
ATOM 2979 O O . TYR A 1 385 ? 16.594 -20.953 1.34 1 97 385 TYR A O 1
ATOM 2987 N N . ILE A 1 386 ? 16.812 -20.531 3.492 1 97.31 386 ILE A N 1
ATOM 2988 C CA . ILE A 1 386 ? 17.203 -19.125 3.369 1 97.31 386 ILE A CA 1
ATOM 2989 C C . ILE A 1 386 ? 18.625 -18.938 3.924 1 97.31 386 ILE A C 1
ATOM 2991 O O . ILE A 1 386 ? 18.875 -19.234 5.09 1 97.31 386 ILE A O 1
ATOM 2995 N N . VAL A 1 387 ? 19.484 -18.422 3.062 1 97.81 387 VAL A N 1
ATOM 2996 C CA . VAL A 1 387 ? 20.906 -18.406 3.398 1 97.81 387 VAL A CA 1
ATOM 2997 C C . VAL A 1 387 ? 21.422 -16.969 3.332 1 97.81 387 VAL A C 1
ATOM 2999 O O . VAL A 1 387 ? 21.344 -16.328 2.285 1 97.81 387 VAL A O 1
ATOM 3002 N N . GLY A 1 388 ? 22.031 -16.547 4.449 1 97.38 388 GLY A N 1
ATOM 3003 C CA . GLY A 1 388 ? 22.672 -15.242 4.492 1 97.38 388 GLY A CA 1
ATOM 3004 C C . GLY A 1 388 ? 21.719 -14.094 4.234 1 97.38 388 GLY A C 1
ATOM 3005 O O . GLY A 1 388 ? 20.562 -14.148 4.641 1 97.38 388 GLY A O 1
ATOM 3006 N N . GLY A 1 389 ? 22.328 -13.023 3.646 1 95.31 389 GLY A N 1
ATOM 3007 C CA . GLY A 1 389 ? 21.562 -11.812 3.395 1 95.31 389 GLY A CA 1
ATOM 3008 C C . GLY A 1 389 ? 21.812 -10.719 4.41 1 95.31 389 GLY A C 1
ATOM 3009 O O . GLY A 1 389 ? 22.812 -10.758 5.133 1 95.31 389 GLY A O 1
ATOM 3010 N N . GLN A 1 390 ? 20.984 -9.727 4.352 1 91.44 390 GLN A N 1
ATOM 3011 C CA . GLN A 1 390 ? 21.062 -8.602 5.277 1 91.44 390 GLN A CA 1
ATOM 3012 C C . GLN A 1 390 ? 19.844 -8.547 6.191 1 91.44 390 GLN A C 1
ATOM 3014 O O . GLN A 1 390 ? 18.719 -8.719 5.734 1 91.44 390 GLN A O 1
ATOM 3019 N N . MET A 1 391 ? 20.047 -8.422 7.457 1 88.5 391 MET A N 1
ATOM 3020 C CA . MET A 1 391 ? 18.984 -8.352 8.453 1 88.5 391 MET A CA 1
ATOM 3021 C C . MET A 1 391 ? 19.141 -7.121 9.344 1 88.5 391 MET A C 1
ATOM 3023 O O . MET A 1 391 ? 20.25 -6.594 9.484 1 88.5 391 MET A O 1
ATOM 3027 N N . LYS A 1 392 ? 18.047 -6.773 9.898 1 78.31 392 LYS A N 1
ATOM 3028 C CA . LYS A 1 392 ? 18.062 -5.672 10.852 1 78.31 392 LYS A CA 1
ATOM 3029 C C . LYS A 1 392 ? 18.234 -6.184 12.281 1 78.31 392 LYS A C 1
ATOM 3031 O O . LYS A 1 392 ? 17.422 -6.98 12.758 1 78.31 392 LYS A O 1
ATOM 3036 N N . VAL A 1 393 ? 19.359 -5.867 12.93 1 75.56 393 VAL A N 1
ATOM 3037 C CA . VAL A 1 393 ? 19.641 -6.23 14.312 1 75.56 393 VAL A CA 1
ATOM 3038 C C . VAL A 1 393 ? 19.875 -4.973 15.148 1 75.56 393 VAL A C 1
ATOM 3040 O O . VAL A 1 393 ? 20.797 -4.203 14.859 1 75.56 393 VAL A O 1
ATOM 3043 N N . GLU A 1 394 ? 19.188 -4.793 16.25 1 71.69 394 GLU A N 1
ATOM 3044 C CA . GLU A 1 394 ? 19.328 -3.639 17.141 1 71.69 394 GLU A CA 1
ATOM 3045 C C . GLU A 1 394 ? 19.359 -2.338 16.344 1 71.69 394 GLU A C 1
ATOM 3047 O O . GLU A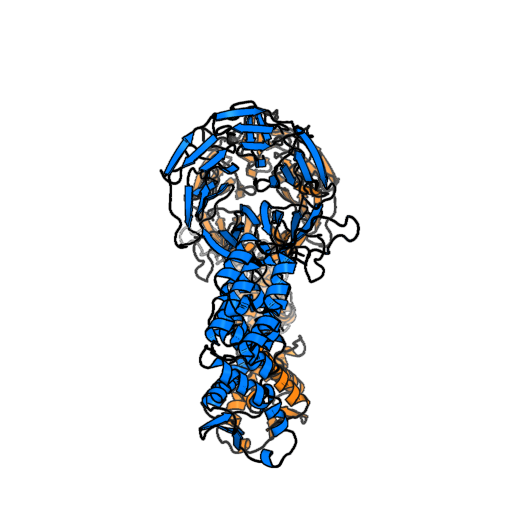 1 394 ? 20.266 -1.515 16.531 1 71.69 394 GLU A O 1
ATOM 3052 N N . HIS A 1 395 ? 18.609 -2.248 15.266 1 66.62 395 HIS A N 1
ATOM 3053 C CA . HIS A 1 395 ? 18.406 -1.06 14.445 1 66.62 395 HIS A CA 1
ATOM 3054 C C . HIS A 1 395 ? 19.578 -0.846 13.484 1 66.62 395 HIS A C 1
ATOM 3056 O O . HIS A 1 395 ? 19.797 0.269 13.008 1 66.62 395 HIS A O 1
ATOM 3062 N N . HIS A 1 396 ? 20.391 -1.902 13.328 1 72.62 396 HIS A N 1
ATOM 3063 C CA . HIS A 1 396 ? 21.469 -1.894 12.344 1 72.62 396 HIS A CA 1
ATOM 3064 C C . HIS A 1 396 ? 21.297 -3.01 11.32 1 72.62 396 HIS A C 1
ATOM 3066 O O . HIS A 1 396 ? 20.938 -4.137 11.68 1 72.62 396 HIS A O 1
ATOM 3072 N N . TYR A 1 397 ? 21.453 -2.51 10.031 1 76.62 397 TYR A N 1
ATOM 3073 C CA . TYR A 1 397 ? 21.484 -3.564 9.023 1 76.62 397 TYR A CA 1
ATOM 3074 C C . TYR A 1 397 ? 22.859 -4.227 8.969 1 76.62 397 TYR A C 1
ATOM 3076 O O . TYR A 1 397 ? 23.891 -3.545 8.883 1 76.62 397 TYR A O 1
ATOM 3084 N N . ILE A 1 398 ? 22.844 -5.5 9.039 1 83.44 398 ILE A N 1
ATOM 3085 C CA . ILE A 1 398 ? 24.094 -6.242 9.016 1 83.44 398 ILE A CA 1
ATOM 3086 C C . ILE A 1 398 ? 23.984 -7.41 8.039 1 83.44 398 ILE A C 1
ATOM 3088 O O . ILE A 1 398 ? 22.922 -8.023 7.898 1 83.44 398 ILE A O 1
ATOM 3092 N N . ILE A 1 399 ? 25.109 -7.605 7.336 1 90.25 399 ILE A N 1
ATOM 3093 C CA . ILE A 1 399 ? 25.203 -8.828 6.547 1 90.25 399 ILE A CA 1
ATOM 3094 C C . ILE A 1 399 ? 25.391 -10.031 7.477 1 90.25 399 ILE A C 1
ATOM 3096 O O . ILE A 1 399 ? 26.297 -10.039 8.312 1 90.25 399 ILE A O 1
ATOM 3100 N N . THR A 1 400 ? 24.562 -11.031 7.309 1 93.12 400 THR A N 1
ATOM 3101 C CA . THR A 1 400 ? 24.531 -12.125 8.273 1 93.12 400 THR A CA 1
ATOM 3102 C C . THR A 1 400 ? 25.047 -13.422 7.648 1 93.12 400 THR A C 1
ATOM 3104 O O . THR A 1 400 ? 25.109 -13.539 6.422 1 93.12 400 THR A O 1
ATOM 3107 N N . ASP A 1 401 ? 25.453 -14.352 8.555 1 96.5 401 ASP A N 1
ATOM 3108 C CA . ASP A 1 401 ? 25.844 -15.703 8.148 1 96.5 401 ASP A CA 1
ATOM 3109 C C . ASP A 1 401 ? 24.75 -16.719 8.492 1 96.5 401 ASP A C 1
ATOM 3111 O O . ASP A 1 401 ? 24.953 -17.922 8.367 1 96.5 401 ASP A O 1
ATOM 3115 N N . SER A 1 402 ? 23.609 -16.281 8.812 1 96.56 402 SER A N 1
ATOM 3116 C CA . SER A 1 402 ? 22.516 -17.125 9.305 1 96.56 402 SER A CA 1
ATOM 3117 C C . SER A 1 402 ? 21.953 -18.016 8.203 1 96.56 402 SER A C 1
ATOM 3119 O O . SER A 1 402 ? 21.812 -17.578 7.059 1 96.56 402 SER A O 1
ATOM 3121 N N . VAL A 1 403 ? 21.641 -19.281 8.578 1 97.75 403 VAL A N 1
ATOM 3122 C CA . VAL A 1 403 ? 20.984 -20.25 7.703 1 97.75 403 VAL A CA 1
ATOM 3123 C C . VAL A 1 403 ? 19.766 -20.859 8.414 1 97.75 403 VAL A C 1
ATOM 3125 O O . VAL A 1 403 ? 19.891 -21.406 9.508 1 97.75 403 VAL A O 1
ATOM 3128 N N . VAL A 1 404 ? 18.594 -20.734 7.754 1 97.12 404 VAL A N 1
ATOM 3129 C CA . VAL A 1 404 ? 17.391 -21.312 8.352 1 97.12 404 VAL A CA 1
ATOM 3130 C C . VAL A 1 404 ? 16.703 -22.203 7.336 1 97.12 404 VAL A C 1
ATOM 3132 O O . VAL A 1 404 ? 16.859 -22.031 6.125 1 97.12 404 VAL A O 1
ATOM 3135 N N . ARG A 1 405 ? 15.906 -23.203 7.855 1 96.19 405 ARG A N 1
ATOM 3136 C CA . ARG A 1 405 ? 15.227 -24.203 7.035 1 96.19 405 ARG A CA 1
ATOM 3137 C C . ARG A 1 405 ? 13.758 -24.328 7.43 1 96.19 405 ARG A C 1
ATOM 3139 O O . ARG A 1 405 ? 13.414 -24.219 8.609 1 96.19 405 ARG A O 1
ATOM 3146 N N . TRP A 1 406 ? 12.891 -24.547 6.484 1 96.5 406 TRP A N 1
ATOM 3147 C CA . TRP A 1 406 ? 11.469 -24.828 6.688 1 96.5 406 TRP A CA 1
ATOM 3148 C C . TRP A 1 406 ? 11.031 -26.047 5.891 1 96.5 406 TRP A C 1
ATOM 3150 O O . TRP A 1 406 ? 11.344 -26.172 4.703 1 96.5 406 TRP A O 1
ATOM 3160 N N . SER A 1 407 ? 10.25 -26.906 6.473 1 94.19 407 SER A N 1
ATOM 3161 C CA . SER A 1 407 ? 9.812 -28.156 5.84 1 94.19 407 SER A CA 1
ATOM 3162 C C . SER A 1 407 ? 8.484 -27.953 5.105 1 94.19 407 SER A C 1
ATOM 3164 O O . SER A 1 407 ? 7.496 -27.531 5.703 1 94.19 407 SER A O 1
ATOM 3166 N N . LEU A 1 408 ? 8.438 -28.328 3.871 1 90.5 408 LEU A N 1
ATOM 3167 C CA . LEU A 1 408 ? 7.223 -28.234 3.074 1 90.5 408 LEU A CA 1
ATOM 3168 C C . LEU A 1 408 ? 6.199 -29.281 3.514 1 90.5 408 LEU A C 1
ATOM 3170 O O . LEU A 1 408 ? 4.992 -29.078 3.369 1 90.5 408 LEU A O 1
ATOM 3174 N N . ARG A 1 409 ? 6.594 -30.375 3.936 1 85.38 409 ARG A N 1
ATOM 3175 C CA . ARG A 1 409 ? 5.734 -31.484 4.32 1 85.38 409 ARG A CA 1
ATOM 3176 C C . ARG A 1 409 ? 5.156 -31.281 5.715 1 85.38 409 ARG A C 1
ATOM 3178 O O . ARG A 1 409 ? 3.949 -31.422 5.918 1 85.38 409 ARG A O 1
ATOM 3185 N N . ARG A 1 410 ? 6.016 -30.906 6.59 1 87.19 410 ARG A N 1
ATOM 3186 C CA . ARG A 1 410 ? 5.621 -30.812 7.992 1 87.19 410 ARG A CA 1
ATOM 3187 C C . ARG A 1 410 ? 5.09 -29.422 8.32 1 87.19 410 ARG A C 1
ATOM 3189 O O . ARG A 1 410 ? 4.262 -29.266 9.227 1 87.19 410 ARG A O 1
ATOM 3196 N N . GLY A 1 411 ? 5.508 -28.5 7.547 1 87.56 411 GLY A N 1
ATOM 3197 C CA . GLY A 1 411 ? 5.188 -27.141 7.91 1 87.56 411 GLY A CA 1
ATOM 3198 C C . GLY A 1 411 ? 5.742 -26.734 9.266 1 87.56 411 GLY A C 1
ATOM 3199 O O . GLY A 1 411 ? 6.801 -27.203 9.672 1 87.56 411 GLY A O 1
ATOM 3200 N N . GLY A 1 412 ? 5.211 -25.688 9.914 1 86 412 GLY A N 1
ATOM 3201 C CA . GLY A 1 412 ? 5.594 -25.297 11.258 1 86 412 GLY A CA 1
ATOM 3202 C C . GLY A 1 412 ? 6.551 -24.109 11.289 1 86 412 GLY A C 1
ATOM 3203 O O . GLY A 1 412 ? 6.328 -23.109 10.609 1 86 412 GLY A O 1
ATOM 3204 N N . SER A 1 413 ? 7.703 -24.312 12.289 1 90.81 413 SER A N 1
ATOM 3205 C CA . SER A 1 413 ? 8.602 -23.188 12.539 1 90.81 413 SER A CA 1
ATOM 3206 C C . SER A 1 413 ? 9.875 -23.312 11.711 1 90.81 413 SER A C 1
ATOM 3208 O O . SER A 1 413 ? 10.242 -24.406 11.281 1 90.81 413 SER A O 1
ATOM 3210 N N . TRP A 1 414 ? 10.445 -22.25 11.539 1 94.81 414 TRP A N 1
ATOM 3211 C CA . TRP A 1 414 ? 11.766 -22.219 10.922 1 94.81 414 TRP A CA 1
ATOM 3212 C C . TRP A 1 414 ? 12.828 -22.703 11.898 1 94.81 414 TRP A C 1
ATOM 3214 O O . TRP A 1 414 ? 12.805 -22.359 13.086 1 94.81 414 TRP A O 1
ATOM 3224 N N . LEU A 1 415 ? 13.812 -23.547 11.414 1 95.12 415 LEU A N 1
ATOM 3225 C CA . LEU A 1 415 ? 14.891 -24.062 12.242 1 95.12 415 LEU A CA 1
ATOM 3226 C C . LEU A 1 415 ? 16.234 -23.516 11.805 1 95.12 415 LEU A C 1
ATOM 3228 O O . LEU A 1 415 ? 16.484 -23.359 10.602 1 95.12 415 LEU A O 1
ATOM 3232 N N . SER A 1 416 ? 17.109 -23.266 12.805 1 95.88 416 SER A N 1
ATOM 3233 C CA . SER A 1 416 ? 18.438 -22.781 12.5 1 95.88 416 SER A CA 1
ATOM 3234 C C . SER A 1 416 ? 19.391 -23.938 12.219 1 95.88 416 SER A C 1
ATOM 3236 O O . SER A 1 416 ? 19.359 -24.969 12.898 1 95.88 416 SER A O 1
ATOM 3238 N N . PHE A 1 417 ? 20.297 -23.781 11.273 1 96.56 417 PHE A N 1
ATOM 3239 C CA . PHE A 1 417 ? 21.312 -24.75 10.883 1 96.56 417 PHE A CA 1
ATOM 3240 C C . PHE A 1 417 ? 22.703 -24.125 10.93 1 96.56 417 PHE A C 1
ATOM 3242 O O . PHE A 1 417 ? 22.875 -22.984 11.367 1 96.56 417 PHE A O 1
ATOM 3249 N N . ALA A 1 418 ? 23.734 -24.922 10.547 1 97.25 418 ALA A N 1
ATOM 3250 C CA . ALA A 1 418 ? 25.109 -24.422 10.578 1 97.25 418 ALA A CA 1
ATOM 3251 C C . ALA A 1 418 ? 25.234 -23.109 9.82 1 97.25 418 ALA A C 1
ATOM 3253 O O . ALA A 1 418 ? 24.828 -23.016 8.656 1 97.25 418 ALA A O 1
ATOM 3254 N N . PRO A 1 419 ? 25.797 -22.125 10.461 1 97.69 419 PRO A N 1
ATOM 3255 C CA . PRO A 1 419 ? 25.953 -20.844 9.781 1 97.69 419 PRO A CA 1
ATOM 3256 C C . PRO A 1 419 ? 26.984 -20.906 8.656 1 97.69 419 PRO A C 1
ATOM 3258 O O . PRO A 1 419 ? 27.875 -21.766 8.672 1 97.69 419 PRO A O 1
ATOM 3261 N N . LEU A 1 420 ? 26.859 -19.984 7.742 1 97.31 420 LEU A N 1
ATOM 3262 C CA . LEU A 1 420 ? 27.875 -19.828 6.707 1 97.31 420 LEU A CA 1
ATOM 3263 C C . LEU A 1 420 ? 29.234 -19.547 7.32 1 97.31 420 LEU A C 1
ATOM 3265 O O . LEU A 1 420 ? 29.328 -18.859 8.344 1 97.31 420 LEU A O 1
ATOM 3269 N N . PRO A 1 421 ? 30.25 -20.047 6.664 1 96.62 421 PRO A N 1
ATOM 3270 C CA . PRO A 1 421 ? 31.594 -19.719 7.141 1 96.62 421 PRO A CA 1
ATOM 3271 C C . PRO A 1 421 ? 31.922 -18.234 7.016 1 96.62 421 PRO A C 1
ATOM 3273 O O . PRO A 1 421 ? 32.844 -17.75 7.664 1 96.62 421 PRO A O 1
ATOM 3276 N N . LEU A 1 422 ? 31.266 -17.578 6.148 1 94.56 422 LEU A N 1
ATOM 3277 C CA . LEU A 1 422 ? 31.406 -16.156 5.871 1 94.56 422 LEU A CA 1
ATOM 3278 C C . LEU A 1 422 ? 30.047 -15.5 5.648 1 94.56 422 LEU A C 1
ATOM 3280 O O . LEU A 1 422 ? 29.234 -16 4.867 1 94.56 422 LEU A O 1
ATOM 3284 N N . PRO A 1 423 ? 29.844 -14.305 6.402 1 95.19 423 PRO A N 1
ATOM 3285 C CA . PRO A 1 423 ? 28.594 -13.625 6.074 1 95.19 423 PRO A CA 1
ATOM 3286 C C . PRO A 1 423 ? 28.547 -13.156 4.621 1 95.19 423 PRO A C 1
ATOM 3288 O O . PRO A 1 423 ? 29.531 -12.633 4.098 1 95.19 423 PRO A O 1
ATOM 3291 N N . LEU A 1 424 ? 27.375 -13.344 3.953 1 96.62 424 LEU A N 1
ATOM 3292 C CA . LEU A 1 424 ? 27.281 -13.031 2.531 1 96.62 424 LEU A CA 1
ATOM 3293 C C . LEU A 1 424 ? 25.938 -12.391 2.211 1 96.62 424 LEU A C 1
ATOM 3295 O O . LEU A 1 424 ? 24.906 -12.766 2.787 1 96.62 424 LEU A O 1
ATOM 3299 N N . ALA A 1 425 ? 25.984 -11.43 1.299 1 95.25 425 ALA A N 1
ATOM 3300 C CA . ALA A 1 425 ? 24.797 -10.844 0.686 1 95.25 425 ALA A CA 1
ATOM 3301 C C . ALA A 1 425 ? 24.922 -10.789 -0.833 1 95.25 425 ALA A C 1
ATOM 3303 O O . ALA A 1 425 ? 26.047 -10.797 -1.364 1 95.25 425 ALA A O 1
ATOM 3304 N N . CYS A 1 426 ? 23.781 -10.805 -1.587 1 95.56 426 CYS A N 1
ATOM 3305 C CA . CYS A 1 426 ? 23.75 -10.766 -3.045 1 95.56 426 CYS A CA 1
ATOM 3306 C C . CYS A 1 426 ? 24.516 -11.945 -3.633 1 95.56 426 CYS A C 1
ATOM 3308 O O . CYS A 1 426 ? 25.203 -11.812 -4.656 1 95.56 426 CYS A O 1
ATOM 3310 N N . HIS A 1 427 ? 24.625 -13.055 -2.947 1 97.31 427 HIS A N 1
ATOM 3311 C CA . HIS A 1 427 ? 25.266 -14.281 -3.404 1 97.31 427 HIS A CA 1
ATOM 3312 C C . HIS A 1 427 ? 24.25 -15.211 -4.062 1 97.31 427 HIS A C 1
ATOM 3314 O O . HIS A 1 427 ? 23.047 -14.945 -4.051 1 97.31 427 HIS A O 1
ATOM 3320 N N . CYS A 1 428 ? 24.781 -16.266 -4.672 1 96.38 428 CYS A N 1
ATOM 3321 C CA . CYS A 1 428 ? 23.938 -17.234 -5.367 1 96.38 428 CYS A CA 1
ATOM 3322 C C . CYS A 1 428 ? 23.922 -18.578 -4.621 1 96.38 428 CYS A C 1
ATOM 3324 O O . CYS A 1 428 ? 24.875 -18.891 -3.898 1 96.38 428 CYS A O 1
ATOM 3326 N N . ALA A 1 429 ? 22.844 -19.266 -4.816 1 96.44 429 ALA A N 1
ATOM 3327 C CA . ALA A 1 429 ? 22.719 -20.625 -4.312 1 96.44 429 ALA A CA 1
ATOM 3328 C C . ALA A 1 429 ? 22.172 -21.562 -5.387 1 96.44 429 ALA A C 1
ATOM 3330 O O . ALA A 1 429 ? 21.266 -21.188 -6.137 1 96.44 429 ALA A O 1
ATOM 3331 N N . VAL A 1 430 ? 22.703 -22.781 -5.477 1 96.19 430 VAL A N 1
ATOM 3332 C CA . VAL A 1 430 ? 22.219 -23.766 -6.43 1 96.19 430 VAL A CA 1
ATOM 3333 C C . VAL A 1 430 ? 22.281 -25.156 -5.801 1 96.19 430 VAL A C 1
ATOM 3335 O O . VAL A 1 430 ? 23.156 -25.438 -4.973 1 96.19 430 VAL A O 1
ATOM 3338 N N . THR A 1 431 ? 21.344 -25.969 -6.191 1 96.06 431 THR A N 1
ATOM 3339 C CA . THR A 1 431 ? 21.297 -27.344 -5.699 1 96.06 431 THR A CA 1
ATOM 3340 C C . THR A 1 431 ? 21.922 -28.297 -6.703 1 96.06 431 THR A C 1
ATOM 3342 O O . THR A 1 431 ? 21.594 -28.266 -7.891 1 96.06 431 THR A O 1
ATOM 3345 N N . LEU A 1 432 ? 22.828 -29.094 -6.246 1 96.25 432 LEU A N 1
ATOM 3346 C CA . LEU A 1 432 ? 23.484 -30.109 -7.074 1 96.25 432 LEU A CA 1
ATOM 3347 C C . LEU A 1 432 ? 23.828 -31.344 -6.254 1 96.25 432 LEU A C 1
ATOM 3349 O O . LEU A 1 432 ? 24.469 -31.234 -5.199 1 96.25 432 LEU A O 1
ATOM 3353 N N . LYS A 1 433 ? 23.375 -32.5 -6.684 1 93.19 433 LYS A N 1
ATOM 3354 C CA . LYS A 1 433 ? 23.656 -33.812 -6.051 1 93.19 433 LYS A CA 1
ATOM 3355 C C . LYS A 1 433 ? 23.297 -33.781 -4.57 1 93.19 433 LYS A C 1
ATOM 3357 O O . LYS A 1 433 ? 24.109 -34.125 -3.717 1 93.19 433 LYS A O 1
ATOM 3362 N N . GLU A 1 434 ? 22.188 -33.281 -4.223 1 93.31 434 GLU A N 1
ATOM 3363 C CA . GLU A 1 434 ? 21.594 -33.281 -2.893 1 93.31 434 GLU A CA 1
ATOM 3364 C C . GLU A 1 434 ? 22.391 -32.375 -1.937 1 93.31 434 GLU A C 1
ATOM 3366 O O . GLU A 1 434 ? 22.375 -32.594 -0.723 1 93.31 434 GLU A O 1
ATOM 3371 N N . HIS A 1 435 ? 23.188 -31.5 -2.59 1 97.06 435 HIS A N 1
ATOM 3372 C CA . HIS A 1 435 ? 23.891 -30.484 -1.82 1 97.06 435 HIS A CA 1
ATOM 3373 C C . HIS A 1 435 ? 23.516 -29.078 -2.289 1 97.06 435 HIS A C 1
ATOM 3375 O O . HIS A 1 435 ? 23.047 -28.906 -3.412 1 97.06 435 HIS A O 1
ATOM 3381 N N . LEU A 1 436 ? 23.766 -28.188 -1.332 1 97.06 436 LEU A N 1
ATOM 3382 C CA . LEU A 1 436 ? 23.578 -26.781 -1.662 1 97.06 436 LEU A CA 1
ATOM 3383 C C . LEU A 1 436 ? 24.922 -26.078 -1.821 1 97.06 436 LEU A C 1
ATOM 3385 O O . LEU A 1 436 ? 25.781 -26.172 -0.943 1 97.06 436 LEU A O 1
ATOM 3389 N N . TYR A 1 437 ? 25.188 -25.469 -2.947 1 98.19 437 TYR A N 1
ATOM 3390 C CA . TYR A 1 437 ? 26.391 -24.688 -3.203 1 98.19 437 TYR A CA 1
ATOM 3391 C C . TYR A 1 437 ? 26.109 -23.188 -3.131 1 98.19 437 TYR A C 1
ATOM 3393 O O . TYR A 1 437 ? 25.156 -22.703 -3.738 1 98.19 437 TYR A O 1
ATOM 3401 N N . VAL A 1 438 ? 26.938 -22.453 -2.424 1 98.12 438 VAL A N 1
ATOM 3402 C CA . VAL A 1 438 ? 26.828 -21.016 -2.287 1 98.12 438 VAL A CA 1
ATOM 3403 C C . VAL A 1 438 ? 28.078 -20.328 -2.838 1 98.12 438 VAL A C 1
ATOM 3405 O O . VAL A 1 438 ? 29.203 -20.719 -2.502 1 98.12 438 VAL A O 1
ATOM 3408 N N . LEU A 1 439 ? 27.891 -19.312 -3.699 1 97.38 439 LEU A N 1
ATOM 3409 C CA . LEU A 1 439 ? 29.047 -18.688 -4.34 1 97.38 439 LEU A CA 1
ATOM 3410 C C . LEU A 1 439 ? 28.812 -17.203 -4.57 1 97.38 439 LEU A C 1
ATOM 3412 O O . LEU A 1 439 ? 27.656 -16.75 -4.645 1 97.38 439 LEU A O 1
ATOM 3416 N N . ALA A 1 440 ? 29.953 -16.391 -4.684 1 97.19 440 ALA A N 1
ATOM 3417 C CA . ALA A 1 440 ? 29.969 -14.961 -5.016 1 97.19 440 ALA A CA 1
ATOM 3418 C C . ALA A 1 440 ? 29.312 -14.133 -3.912 1 97.19 440 ALA A C 1
ATOM 3420 O O . ALA A 1 440 ? 29.156 -14.602 -2.781 1 97.19 440 ALA A O 1
ATOM 3421 N N . GLY A 1 441 ? 29.109 -12.844 -4.238 1 95.88 441 GLY A N 1
ATOM 3422 C CA . GLY A 1 441 ? 28.375 -11.977 -3.33 1 95.88 441 GLY A CA 1
ATOM 3423 C C . GLY A 1 441 ? 29.25 -10.953 -2.645 1 95.88 441 GLY A C 1
ATOM 3424 O O . GLY A 1 441 ? 30.406 -10.766 -3.027 1 95.88 441 GLY A O 1
ATOM 3425 N N . TRP A 1 442 ? 28.578 -10.266 -1.659 1 92.31 442 TRP A N 1
ATOM 3426 C CA . TRP A 1 442 ? 29.219 -9.25 -0.833 1 92.31 442 TRP A CA 1
ATOM 3427 C C . TRP A 1 442 ? 29.531 -9.789 0.555 1 92.31 442 TRP A C 1
ATOM 3429 O O . TRP A 1 442 ? 28.781 -10.586 1.109 1 92.31 442 TRP A O 1
ATOM 3439 N N . THR A 1 443 ? 30.641 -9.32 1.106 1 92.25 443 THR A N 1
ATOM 3440 C CA . THR A 1 443 ? 31.016 -9.594 2.488 1 92.25 443 THR A CA 1
ATOM 3441 C C . THR A 1 443 ? 31.516 -8.328 3.176 1 92.25 443 THR A C 1
ATOM 3443 O O . THR A 1 443 ? 32.062 -7.441 2.523 1 92.25 443 THR A O 1
ATOM 3446 N N . PRO A 1 444 ? 31.234 -8.234 4.477 1 85.12 444 PRO A N 1
ATOM 3447 C CA . PRO A 1 444 ? 31.609 -6.996 5.164 1 85.12 444 PRO A CA 1
ATOM 3448 C C . PRO A 1 444 ? 33.125 -6.715 5.094 1 85.12 444 PRO A C 1
ATOM 3450 O O . PRO A 1 444 ? 33.938 -7.648 5.066 1 85.12 444 PRO A O 1
ATOM 3453 N N . GLN A 1 445 ? 33.344 -5.363 5.188 1 77.25 445 GLN A N 1
ATOM 3454 C CA . GLN A 1 445 ? 34.75 -4.93 5.312 1 77.25 445 GLN A CA 1
ATOM 3455 C C . GLN A 1 445 ? 35.25 -5.156 6.73 1 77.25 445 GLN A C 1
ATOM 3457 O O . GLN A 1 445 ? 34.469 -5.457 7.641 1 77.25 445 GLN A O 1
ATOM 3462 N N . GLN A 1 446 ? 36.625 -4.992 6.801 1 67.69 446 GLN A N 1
ATOM 3463 C CA . GLN A 1 446 ? 37.281 -5.156 8.102 1 67.69 446 GLN A CA 1
ATOM 3464 C C . GLN A 1 446 ? 36.844 -4.043 9.062 1 67.69 446 GLN A C 1
ATOM 3466 O O . GLN A 1 446 ? 36.594 -4.297 10.234 1 67.69 446 GLN A O 1
ATOM 3471 N N . LEU A 1 447 ? 36.875 -2.865 8.453 1 63.12 447 LEU A N 1
ATOM 3472 C CA . LEU A 1 447 ? 36.406 -1.757 9.281 1 63.12 447 LEU A CA 1
ATOM 3473 C C . LEU A 1 447 ? 34.938 -1.425 8.969 1 63.12 447 LEU A C 1
ATOM 3475 O O . LEU A 1 447 ? 34.625 -0.882 7.902 1 63.12 447 LEU A O 1
ATOM 3479 N N . PRO A 1 448 ? 34.062 -1.787 9.883 1 60 448 PRO A N 1
ATOM 3480 C CA . PRO A 1 448 ? 32.625 -1.733 9.641 1 60 448 PRO A CA 1
ATOM 3481 C C . PRO A 1 448 ? 32.156 -0.345 9.219 1 60 448 PRO A C 1
ATOM 3483 O O . PRO A 1 448 ? 31.094 -0.215 8.578 1 60 448 PRO A O 1
ATOM 3486 N N . GLU A 1 449 ? 33 0.59 9.586 1 61.12 449 GLU A N 1
ATOM 3487 C CA . GLU A 1 449 ? 32.562 1.957 9.312 1 61.12 449 GLU A CA 1
ATOM 3488 C C . GLU A 1 449 ? 32.938 2.375 7.891 1 61.12 449 GLU A C 1
ATOM 3490 O O . GLU A 1 449 ? 32.5 3.424 7.41 1 61.12 449 GLU A O 1
ATOM 3495 N N . ASP A 1 450 ? 33.625 1.442 7.129 1 63.34 450 ASP A N 1
ATOM 3496 C CA . ASP A 1 450 ? 34.094 1.831 5.801 1 63.34 450 ASP A CA 1
ATOM 3497 C C . ASP A 1 450 ? 33.188 1.278 4.711 1 63.34 450 ASP A C 1
ATOM 3499 O O . ASP A 1 450 ? 32.531 0.235 4.895 1 63.34 450 ASP A O 1
ATOM 3503 N N . GLU A 1 451 ? 32.688 2.137 3.773 1 64.69 451 GLU A N 1
ATOM 3504 C CA . GLU A 1 451 ? 32.062 1.7 2.527 1 64.69 451 GLU A CA 1
ATOM 3505 C C . GLU A 1 451 ? 33.031 1.825 1.353 1 64.69 451 GLU A C 1
ATOM 3507 O O . GLU A 1 451 ? 33.969 2.605 1.406 1 64.69 451 GLU A O 1
ATOM 3512 N N . PRO A 1 452 ? 32.906 0.791 0.225 1 64.69 452 PRO A N 1
ATOM 3513 C CA . PRO A 1 452 ? 31.859 -0.229 0.118 1 64.69 452 PRO A CA 1
ATOM 3514 C C . PRO A 1 452 ? 32.281 -1.575 0.7 1 64.69 452 PRO A C 1
ATOM 3516 O O . PRO A 1 452 ? 33.469 -1.811 0.913 1 64.69 452 PRO A O 1
ATOM 3519 N N . ASP A 1 453 ? 31.328 -2.547 0.864 1 77.19 453 ASP A N 1
ATOM 3520 C CA . ASP A 1 453 ? 31.609 -3.934 1.227 1 77.19 453 ASP A CA 1
ATOM 3521 C C . ASP A 1 453 ? 32.469 -4.617 0.161 1 77.19 453 ASP A C 1
ATOM 3523 O O . ASP A 1 453 ? 32.5 -4.176 -0.99 1 77.19 453 ASP A O 1
ATOM 3527 N N . LYS A 1 454 ? 33.125 -5.652 0.57 1 86.5 454 LYS A N 1
ATOM 3528 C CA . LYS A 1 454 ? 34 -6.395 -0.328 1 86.5 454 LYS A CA 1
ATOM 3529 C C . LYS A 1 454 ? 33.219 -7.457 -1.103 1 86.5 454 LYS A C 1
ATOM 3531 O O . LYS A 1 454 ? 32.219 -7.988 -0.61 1 86.5 454 LYS A O 1
ATOM 3536 N N . LEU A 1 455 ? 33.781 -7.746 -2.326 1 91.69 455 LEU A N 1
ATOM 3537 C CA . LEU A 1 455 ? 33.219 -8.844 -3.109 1 91.69 455 LEU A CA 1
ATOM 3538 C C . LEU A 1 455 ? 33.906 -10.164 -2.754 1 91.69 455 LEU A C 1
ATOM 3540 O O . LEU A 1 455 ? 35.062 -10.18 -2.35 1 91.69 455 LEU A O 1
ATOM 3544 N N . SER A 1 456 ? 33.156 -11.234 -2.932 1 95.94 456 SER A N 1
ATOM 3545 C CA . SER A 1 456 ? 33.656 -12.562 -2.617 1 95.94 456 SER A CA 1
ATOM 3546 C C . SER A 1 456 ? 33.812 -13.406 -3.875 1 95.94 456 SER A C 1
ATOM 3548 O O . SER A 1 456 ? 32.969 -13.359 -4.77 1 95.94 456 SER A O 1
ATOM 3550 N N . ASN A 1 457 ? 34.906 -14.25 -3.936 1 97.81 457 ASN A N 1
ATOM 3551 C CA . ASN A 1 457 ? 35.062 -15.281 -4.953 1 97.81 457 ASN A CA 1
ATOM 3552 C C . ASN A 1 457 ? 35.062 -16.672 -4.344 1 97.81 457 ASN A C 1
ATOM 3554 O O . ASN A 1 457 ? 35.406 -17.656 -5.008 1 97.81 457 ASN A O 1
ATOM 3558 N N . ARG A 1 458 ? 34.625 -16.812 -3.154 1 97.56 458 ARG A N 1
ATOM 3559 C CA . ARG A 1 458 ? 34.656 -18.078 -2.436 1 97.56 458 ARG A CA 1
ATOM 3560 C C . ARG A 1 458 ? 33.438 -18.922 -2.74 1 97.56 458 ARG A C 1
ATOM 3562 O O . ARG A 1 458 ? 32.406 -18.406 -3.139 1 97.56 458 ARG A O 1
ATOM 3569 N N . VAL A 1 459 ? 33.625 -20.297 -2.566 1 98.38 459 VAL A N 1
ATOM 3570 C CA . VAL A 1 459 ? 32.562 -21.266 -2.834 1 98.38 459 VAL A CA 1
ATOM 3571 C C . VAL A 1 459 ? 32.406 -22.203 -1.64 1 98.38 459 VAL A C 1
ATOM 3573 O O . VAL A 1 459 ? 33.406 -22.766 -1.154 1 98.38 459 VAL A O 1
ATOM 3576 N N . PHE A 1 460 ? 31.156 -22.391 -1.213 1 98.5 460 PHE A N 1
ATOM 3577 C CA . PHE A 1 460 ? 30.875 -23.266 -0.073 1 98.5 460 PHE A CA 1
ATOM 3578 C C . PHE A 1 460 ? 29.828 -24.312 -0.437 1 98.5 460 PHE A C 1
ATOM 3580 O O . PHE A 1 460 ? 28.875 -24.031 -1.149 1 98.5 460 PHE A O 1
ATOM 3587 N N . ARG A 1 461 ? 30.031 -25.484 0.033 1 98.38 461 ARG A N 1
ATOM 3588 C CA . ARG A 1 461 ? 29.109 -26.594 -0.157 1 98.38 461 ARG A CA 1
ATOM 3589 C C . ARG A 1 461 ? 28.484 -27.016 1.166 1 98.38 461 ARG A C 1
ATOM 3591 O O . ARG A 1 461 ? 29.188 -27.234 2.154 1 98.38 461 ARG A O 1
ATOM 3598 N N . PHE A 1 462 ? 27.219 -27.203 1.149 1 97.88 462 PHE A N 1
ATOM 3599 C CA . PHE A 1 462 ? 26.484 -27.578 2.355 1 97.88 462 PHE A CA 1
ATOM 3600 C C . PHE A 1 462 ? 25.984 -29.016 2.26 1 97.88 462 PHE A C 1
ATOM 3602 O O . PHE A 1 462 ? 25.359 -29.391 1.267 1 97.88 462 PHE A O 1
ATOM 3609 N N . ASP A 1 463 ? 26.172 -29.719 3.332 1 95.94 463 ASP A N 1
ATOM 3610 C CA . ASP A 1 463 ? 25.625 -31.078 3.488 1 95.94 463 ASP A CA 1
ATOM 3611 C C . ASP A 1 463 ? 24.469 -31.094 4.484 1 95.94 463 ASP A C 1
ATOM 3613 O O . ASP A 1 463 ? 24.688 -31.016 5.695 1 95.94 463 ASP A O 1
ATOM 3617 N N . PRO A 1 464 ? 23.312 -31.328 4.047 1 93.44 464 PRO A N 1
ATOM 3618 C CA . PRO A 1 464 ? 22.156 -31.266 4.949 1 93.44 464 PRO A CA 1
ATOM 3619 C C . PRO A 1 464 ? 22.125 -32.406 5.945 1 93.44 464 PRO A C 1
ATOM 3621 O O . PRO A 1 464 ? 21.516 -32.281 7.016 1 93.44 464 PRO A O 1
ATOM 3624 N N . VAL A 1 465 ? 22.656 -33.5 5.578 1 92.31 465 VAL A N 1
ATOM 3625 C CA . VAL A 1 465 ? 22.656 -34.656 6.457 1 92.31 465 VAL A CA 1
ATOM 3626 C C . VAL A 1 465 ? 23.594 -34.438 7.633 1 92.31 465 VAL A C 1
ATOM 3628 O O . VAL A 1 465 ? 23.234 -34.656 8.789 1 92.31 465 VAL A O 1
ATOM 3631 N N . ARG A 1 466 ? 24.734 -33.875 7.398 1 94.81 466 ARG A N 1
ATOM 3632 C CA . ARG A 1 466 ? 25.734 -33.656 8.43 1 94.81 466 ARG A CA 1
ATOM 3633 C C . ARG A 1 466 ? 25.594 -32.25 9.031 1 94.81 466 ARG A C 1
ATOM 3635 O O . ARG A 1 466 ? 26.25 -31.938 10.031 1 94.81 466 ARG A O 1
ATOM 3642 N N . ASP A 1 467 ? 24.812 -31.422 8.406 1 95.94 467 ASP A N 1
ATOM 3643 C CA . ASP A 1 467 ? 24.672 -30.031 8.82 1 95.94 467 ASP A CA 1
ATOM 3644 C C . ASP A 1 467 ? 26.031 -29.344 8.938 1 95.94 467 ASP A C 1
ATOM 3646 O O . ASP A 1 467 ? 26.359 -28.797 9.984 1 95.94 467 ASP A O 1
ATOM 3650 N N . ARG A 1 468 ? 26.703 -29.344 7.84 1 97.31 468 ARG A N 1
ATOM 3651 C CA . ARG A 1 468 ? 28.062 -28.797 7.832 1 97.31 468 ARG A CA 1
ATOM 3652 C C . ARG A 1 468 ? 28.391 -28.188 6.473 1 97.31 468 ARG A C 1
ATOM 3654 O O . ARG A 1 468 ? 27.922 -28.672 5.438 1 97.31 468 ARG A O 1
ATOM 3661 N N . TRP A 1 469 ? 29.297 -27.203 6.562 1 98.12 469 TRP A N 1
ATOM 3662 C CA . TRP A 1 469 ? 29.766 -26.547 5.348 1 98.12 469 TRP A CA 1
ATOM 3663 C C . TRP A 1 469 ? 31.188 -26.984 5.02 1 98.12 469 TRP A C 1
ATOM 3665 O O . TRP A 1 469 ? 32.031 -27.141 5.914 1 98.12 469 TRP A O 1
ATOM 3675 N N . THR A 1 470 ? 31.484 -27.109 3.76 1 98 470 THR A N 1
ATOM 3676 C CA . THR A 1 470 ? 32.812 -27.359 3.244 1 98 470 THR A CA 1
ATOM 3677 C C . THR A 1 470 ? 33.219 -26.312 2.217 1 98 470 THR A C 1
ATOM 3679 O O . THR A 1 470 ? 32.438 -26 1.306 1 98 470 THR A O 1
ATOM 3682 N N . GLU A 1 471 ? 34.406 -25.734 2.379 1 98 471 GLU A N 1
ATOM 3683 C CA . GLU A 1 471 ? 34.906 -24.75 1.414 1 98 471 GLU A CA 1
ATOM 3684 C C . GLU A 1 471 ? 35.531 -25.438 0.197 1 98 471 GLU A C 1
ATOM 3686 O O . GLU A 1 471 ? 36.375 -26.312 0.337 1 98 471 GLU A O 1
ATOM 3691 N N . CYS A 1 472 ? 35.125 -25.016 -0.971 1 98.25 472 CYS A N 1
ATOM 3692 C CA . CYS A 1 472 ? 35.625 -25.547 -2.238 1 98.25 472 CYS A CA 1
ATOM 3693 C C . CYS A 1 472 ? 36.625 -24.562 -2.887 1 98.25 472 CYS A C 1
ATOM 3695 O O . CYS A 1 472 ? 36.938 -23.531 -2.309 1 98.25 472 CYS A O 1
ATOM 3697 N N . THR A 1 473 ? 37.094 -24.984 -4.082 1 98.25 473 THR A N 1
ATOM 3698 C CA . THR A 1 473 ? 38.031 -24.125 -4.809 1 98.25 473 THR A CA 1
ATOM 3699 C C . THR A 1 473 ? 37.344 -22.812 -5.211 1 98.25 473 THR A C 1
ATOM 3701 O O . THR A 1 473 ? 36.219 -22.828 -5.723 1 98.25 473 THR A O 1
ATOM 3704 N N . SER A 1 474 ? 38.094 -21.688 -5.066 1 98.12 474 SER A N 1
ATOM 3705 C CA . SER A 1 474 ? 37.531 -20.375 -5.332 1 98.12 474 SER A CA 1
ATOM 3706 C C . SER A 1 474 ? 37.438 -20.109 -6.828 1 98.12 474 SER A C 1
ATOM 3708 O O . SER A 1 474 ? 38.188 -20.672 -7.617 1 98.12 474 SER A O 1
ATOM 3710 N N . MET A 1 475 ? 36.562 -19.219 -7.133 1 98.12 475 MET A N 1
ATOM 3711 C CA . MET A 1 475 ? 36.438 -18.719 -8.5 1 98.12 475 MET A CA 1
ATOM 3712 C C . MET A 1 475 ? 37.594 -17.781 -8.828 1 98.12 475 MET A C 1
ATOM 3714 O O . MET A 1 475 ? 38.281 -17.297 -7.926 1 98.12 475 MET A O 1
ATOM 3718 N N . ARG A 1 476 ? 37.719 -17.5 -10.023 1 97.56 476 ARG A N 1
ATOM 3719 C CA . ARG A 1 476 ? 38.719 -16.531 -10.445 1 97.56 476 ARG A CA 1
ATOM 3720 C C . ARG A 1 476 ? 38.281 -15.117 -10.086 1 97.56 476 ARG A C 1
ATOM 3722 O O . ARG A 1 476 ? 39.094 -14.336 -9.562 1 97.56 476 ARG A O 1
ATOM 3729 N N . PHE A 1 477 ? 37.125 -14.781 -10.398 1 96.81 477 PHE A N 1
ATOM 3730 C CA . PHE A 1 477 ? 36.625 -13.422 -10.195 1 96.81 477 PHE A CA 1
ATOM 3731 C C . PHE A 1 477 ? 35.781 -13.336 -8.93 1 96.81 477 PHE A C 1
ATOM 3733 O O . PHE A 1 477 ? 35 -14.234 -8.633 1 96.81 477 PHE A O 1
ATOM 3740 N N . SER A 1 478 ? 36.062 -12.219 -8.172 1 96.06 478 SER A N 1
ATOM 3741 C CA . SER A 1 478 ? 35.062 -11.781 -7.203 1 96.06 478 SER A CA 1
ATOM 3742 C C . SER A 1 478 ? 33.938 -11.031 -7.883 1 96.06 478 SER A C 1
ATOM 3744 O O . SER A 1 478 ? 34.156 -10.133 -8.695 1 96.06 478 SER A O 1
ATOM 3746 N N . ARG A 1 479 ? 32.719 -11.43 -7.586 1 95.25 479 ARG A N 1
ATOM 3747 C CA . ARG A 1 479 ? 31.656 -10.812 -8.391 1 95.25 479 ARG A CA 1
ATOM 3748 C C . ARG A 1 479 ? 30.312 -10.898 -7.688 1 95.25 479 ARG A C 1
ATOM 3750 O O . ARG A 1 479 ? 30.156 -11.617 -6.699 1 95.25 479 ARG A O 1
ATOM 3757 N N . TYR A 1 480 ? 29.422 -10.086 -8.125 1 93.06 480 TYR A N 1
ATOM 3758 C CA . TYR A 1 480 ? 28 -10.148 -7.789 1 93.06 480 TYR A CA 1
ATOM 3759 C C . TYR A 1 480 ? 27.141 -9.836 -9 1 93.06 480 TYR A C 1
ATOM 3761 O O . TYR A 1 480 ? 27.656 -9.531 -10.078 1 93.06 480 TYR A O 1
ATOM 3769 N N . ARG A 1 481 ? 25.75 -10.055 -8.953 1 92 481 ARG A N 1
ATOM 3770 C CA . ARG A 1 481 ? 24.797 -9.852 -10.039 1 92 481 ARG A CA 1
ATOM 3771 C C . ARG A 1 481 ? 25.125 -10.758 -11.227 1 92 481 ARG A C 1
ATOM 3773 O O . ARG A 1 481 ? 25.125 -10.312 -12.375 1 92 481 ARG A O 1
ATOM 3780 N N . CYS A 1 482 ? 25.453 -11.914 -10.93 1 95.31 482 CYS A N 1
ATOM 3781 C CA . CYS A 1 482 ? 25.797 -12.922 -11.93 1 95.31 482 CYS A CA 1
ATOM 3782 C C . CYS A 1 482 ? 24.734 -14.008 -12.008 1 95.31 482 CYS A C 1
ATOM 3784 O O . CYS A 1 482 ? 23.953 -14.188 -11.062 1 95.31 482 CYS A O 1
ATOM 3786 N N . GLY A 1 483 ? 24.641 -14.68 -13.148 1 95.38 483 GLY A N 1
ATOM 3787 C CA . GLY A 1 483 ? 23.75 -15.82 -13.312 1 95.38 483 GLY A CA 1
ATOM 3788 C C . GLY A 1 483 ? 24.391 -17.141 -12.961 1 95.38 483 GLY A C 1
ATOM 3789 O O . GLY A 1 483 ? 25.594 -17.312 -13.148 1 95.38 483 GLY A O 1
ATOM 3790 N N . VAL A 1 484 ? 23.547 -18.078 -12.492 1 97.06 484 VAL A N 1
ATOM 3791 C CA . VAL A 1 484 ? 24.078 -19.391 -12.141 1 97.06 484 VAL A CA 1
ATOM 3792 C C . VAL A 1 484 ? 23.062 -20.469 -12.516 1 97.06 484 VAL A C 1
ATOM 3794 O O . VAL A 1 484 ? 21.859 -20.25 -12.438 1 97.06 484 VAL A O 1
ATOM 3797 N N . ALA A 1 485 ? 23.547 -21.609 -12.961 1 97.06 485 ALA A N 1
ATOM 3798 C CA . ALA A 1 485 ? 22.719 -22.766 -13.273 1 97.06 485 ALA A CA 1
ATOM 3799 C C . ALA A 1 485 ? 23.531 -24.047 -13.273 1 97.06 485 ALA A C 1
ATOM 3801 O O . ALA A 1 485 ? 24.766 -24.016 -13.336 1 97.06 485 ALA A O 1
ATOM 3802 N N . VAL A 1 486 ? 22.812 -25.141 -13.164 1 97.19 486 VAL A N 1
ATOM 3803 C CA . VAL A 1 486 ? 23.438 -26.453 -13.234 1 97.19 486 VAL A CA 1
ATOM 3804 C C . VAL A 1 486 ? 23.141 -27.109 -14.586 1 97.19 486 VAL A C 1
ATOM 3806 O O . VAL A 1 486 ? 21.984 -27.203 -14.984 1 97.19 486 VAL A O 1
ATOM 3809 N N . LEU A 1 487 ? 24.125 -27.453 -15.234 1 96.94 487 LEU A N 1
ATOM 3810 C CA . LEU A 1 487 ? 24.031 -28.172 -16.5 1 96.94 487 LEU A CA 1
ATOM 3811 C C . LEU A 1 487 ? 24.984 -29.359 -16.531 1 96.94 487 LEU A C 1
ATOM 3813 O O . LEU A 1 487 ? 26.172 -29.219 -16.266 1 96.94 487 LEU A O 1
ATOM 3817 N N . ASN A 1 488 ? 24.469 -30.531 -16.828 1 94.62 488 ASN A N 1
ATOM 3818 C CA . ASN A 1 488 ? 25.266 -31.766 -16.906 1 94.62 488 ASN A CA 1
ATOM 3819 C C . ASN A 1 488 ? 26.078 -31.984 -15.625 1 94.62 488 ASN A C 1
ATOM 3821 O O . ASN A 1 488 ? 27.281 -32.25 -15.68 1 94.62 488 ASN A O 1
ATOM 3825 N N . GLU A 1 489 ? 25.5 -31.672 -14.492 1 96.06 489 GLU A N 1
ATOM 3826 C CA . GLU A 1 489 ? 26.047 -31.906 -13.164 1 96.06 489 GLU A CA 1
ATOM 3827 C C . GLU A 1 489 ? 27.25 -31 -12.891 1 96.06 489 GLU A C 1
ATOM 3829 O O . GLU A 1 489 ? 28.141 -31.359 -12.109 1 96.06 489 GLU A O 1
ATOM 3834 N N . GLU A 1 490 ? 27.312 -29.969 -13.602 1 97.94 490 GLU A N 1
ATOM 3835 C CA . GLU A 1 490 ? 28.297 -28.938 -13.336 1 97.94 490 GLU A CA 1
ATOM 3836 C C . GLU A 1 490 ? 27.625 -27.594 -13.086 1 97.94 490 GLU A C 1
ATOM 3838 O O . GLU A 1 490 ? 26.516 -27.344 -13.555 1 97.94 490 GLU A O 1
ATOM 3843 N N . ILE A 1 491 ? 28.375 -26.719 -12.383 1 98.31 491 ILE A N 1
ATOM 3844 C CA . ILE A 1 491 ? 27.812 -25.406 -12.062 1 98.31 491 ILE A CA 1
ATOM 3845 C C . ILE A 1 491 ? 28.375 -24.359 -13.016 1 98.31 491 ILE A C 1
ATOM 3847 O O . ILE A 1 491 ? 29.594 -24.234 -13.164 1 98.31 491 ILE A O 1
ATOM 3851 N N . TYR A 1 492 ? 27.562 -23.641 -13.703 1 98.12 492 TYR A N 1
ATOM 3852 C CA . TYR A 1 492 ? 27.906 -22.531 -14.594 1 98.12 492 TYR A CA 1
ATOM 3853 C C . TYR A 1 492 ? 27.641 -21.188 -13.93 1 98.12 492 TYR A C 1
ATOM 3855 O O . TYR A 1 492 ? 26.547 -20.953 -13.406 1 98.12 492 TYR A O 1
ATOM 3863 N N . ILE A 1 493 ? 28.594 -20.266 -13.867 1 97.94 493 ILE A N 1
ATOM 3864 C CA . ILE A 1 493 ? 28.391 -18.906 -13.391 1 97.94 493 ILE A CA 1
ATOM 3865 C C . ILE A 1 493 ? 28.688 -17.906 -14.523 1 97.94 493 ILE A C 1
ATOM 3867 O O . ILE A 1 493 ? 29.719 -18.031 -15.203 1 97.94 493 ILE A O 1
ATOM 3871 N N . LEU A 1 494 ? 27.781 -16.953 -14.719 1 97.12 494 LEU A N 1
ATOM 3872 C CA . LEU A 1 494 ? 27.828 -16.125 -15.914 1 97.12 494 LEU A CA 1
ATOM 3873 C C . LEU A 1 494 ? 27.828 -14.641 -15.547 1 97.12 494 LEU A C 1
ATOM 3875 O O . LEU A 1 494 ? 26.953 -14.164 -14.836 1 97.12 494 LEU A O 1
ATOM 3879 N N . GLY A 1 495 ? 28.828 -13.883 -16.094 1 94.81 495 GLY A N 1
ATOM 3880 C CA . GLY A 1 495 ? 28.844 -12.43 -16.062 1 94.81 495 GLY A CA 1
ATOM 3881 C C . GLY A 1 495 ? 28.875 -11.867 -14.648 1 94.81 495 GLY A C 1
ATOM 3882 O O . GLY A 1 495 ? 29.578 -12.391 -13.781 1 94.81 495 GLY A O 1
ATOM 3883 N N . GLY A 1 496 ? 28.219 -10.641 -14.523 1 92.44 496 GLY A N 1
ATOM 3884 C CA . GLY A 1 496 ? 28.203 -9.93 -13.25 1 92.44 496 GLY A CA 1
ATOM 3885 C C . GLY A 1 496 ? 29.125 -8.734 -13.219 1 92.44 496 GLY A C 1
ATOM 3886 O O . GLY A 1 496 ? 29.625 -8.305 -14.266 1 92.44 496 GLY A O 1
ATOM 3887 N N . ILE A 1 497 ? 29.219 -8.133 -12.086 1 88.88 497 ILE A N 1
ATOM 3888 C CA . ILE A 1 497 ? 30.141 -7.047 -11.797 1 88.88 497 ILE A CA 1
ATOM 3889 C C . ILE A 1 497 ? 31.203 -7.527 -10.805 1 88.88 497 ILE A C 1
ATOM 3891 O O . ILE A 1 497 ? 30.875 -8.141 -9.789 1 88.88 497 ILE A O 1
ATOM 3895 N N . GLY A 1 498 ? 32.375 -7.258 -11.188 1 89.19 498 GLY A N 1
ATOM 3896 C CA . GLY A 1 498 ? 33.406 -7.727 -10.25 1 89.19 498 GLY A CA 1
ATOM 3897 C C . GLY A 1 498 ? 34.812 -7.297 -10.633 1 89.19 498 GLY A C 1
ATOM 3898 O O . GLY A 1 498 ? 35 -6.277 -11.305 1 89.19 498 GLY A O 1
ATOM 3899 N N . CYS A 1 499 ? 35.75 -7.992 -9.977 1 88.5 499 CYS A N 1
ATOM 3900 C CA . CYS A 1 499 ? 37.188 -7.758 -10.219 1 88.5 499 CYS A CA 1
ATOM 3901 C C . CYS A 1 499 ? 37.969 -9.07 -10.242 1 88.5 499 CYS A C 1
ATOM 3903 O O . CYS A 1 499 ? 37.469 -10.102 -9.773 1 88.5 499 CYS A O 1
ATOM 3905 N N . ASP A 1 500 ? 39.094 -8.922 -10.82 1 93.06 500 ASP A N 1
ATOM 3906 C CA . ASP A 1 500 ? 39.938 -10.109 -10.945 1 93.06 500 ASP A CA 1
ATOM 3907 C C . ASP A 1 500 ? 40.594 -10.469 -9.609 1 93.06 500 ASP A C 1
ATOM 3909 O O . ASP A 1 500 ? 41.188 -9.609 -8.961 1 93.06 500 ASP A O 1
ATOM 3913 N N . GLY A 1 501 ? 40.406 -11.68 -9.227 1 94 501 GLY A N 1
ATOM 3914 C CA . GLY A 1 501 ? 40.969 -12.148 -7.977 1 94 501 GLY A CA 1
ATOM 3915 C C . GLY A 1 501 ? 40.188 -11.719 -6.758 1 94 501 GLY A C 1
ATOM 3916 O O . GLY A 1 501 ? 39 -11.422 -6.855 1 94 501 GLY A O 1
ATOM 3917 N N . GLN A 1 502 ? 40.875 -11.75 -5.629 1 91.44 502 GLN A N 1
ATOM 3918 C CA . GLN A 1 502 ? 40.25 -11.312 -4.379 1 91.44 502 GLN A CA 1
ATOM 3919 C C . GLN A 1 502 ? 40.062 -9.805 -4.355 1 91.44 502 GLN A C 1
ATOM 3921 O O . GLN A 1 502 ? 40.938 -9.055 -4.797 1 91.44 502 GLN A O 1
ATOM 3926 N N . ASP A 1 503 ? 38.969 -9.406 -3.881 1 87.75 503 ASP A N 1
ATOM 3927 C CA . ASP A 1 503 ? 38.688 -7.977 -3.84 1 87.75 503 ASP A CA 1
ATOM 3928 C C . ASP A 1 503 ? 39.469 -7.273 -2.746 1 87.75 503 ASP A C 1
ATOM 3930 O O . ASP A 1 503 ? 39.188 -7.434 -1.559 1 87.75 503 ASP A O 1
ATOM 3934 N N . GLY A 1 504 ? 40.438 -6.492 -3.127 1 76.44 504 GLY A N 1
ATOM 3935 C CA . GLY A 1 504 ? 41.219 -5.68 -2.221 1 76.44 504 GLY A CA 1
ATOM 3936 C C . GLY A 1 504 ? 40.938 -4.195 -2.346 1 76.44 504 GLY A C 1
ATOM 3937 O O . GLY A 1 504 ? 41.781 -3.365 -2.014 1 76.44 504 GLY A O 1
ATOM 3938 N N . GLY A 1 505 ? 39.844 -3.947 -2.971 1 70.94 505 GLY A N 1
ATOM 3939 C CA . GLY A 1 505 ? 39.5 -2.547 -3.135 1 70.94 505 GLY A CA 1
ATOM 3940 C C . GLY A 1 505 ? 39.75 -2.023 -4.535 1 70.94 505 GLY A C 1
ATOM 3941 O O . GLY A 1 505 ? 39.5 -0.851 -4.82 1 70.94 505 GLY A O 1
ATOM 3942 N N . GLN A 1 506 ? 40.156 -2.785 -5.406 1 72.94 506 GLN A N 1
ATOM 3943 C CA . GLN A 1 506 ? 40.406 -2.352 -6.773 1 72.94 506 GLN A CA 1
ATOM 3944 C C . GLN A 1 506 ? 39.125 -2.021 -7.516 1 72.94 506 GLN A C 1
ATOM 3946 O O . GLN A 1 506 ? 38.031 -2.34 -7.043 1 72.94 506 GLN A O 1
ATOM 3951 N N . SER A 1 507 ? 39.25 -1.439 -8.703 1 72.31 507 SER A N 1
ATOM 3952 C CA . SER A 1 507 ? 38.125 -1.02 -9.508 1 72.31 507 SER A CA 1
ATOM 3953 C C . SER A 1 507 ? 37.312 -2.221 -9.977 1 72.31 507 SER A C 1
ATOM 3955 O O . SER A 1 507 ? 37.875 -3.242 -10.375 1 72.31 507 SER A O 1
ATOM 3957 N N . ARG A 1 508 ? 36.062 -2.047 -9.898 1 80.56 508 ARG A N 1
ATOM 3958 C CA . ARG A 1 508 ? 35.094 -3.07 -10.336 1 80.56 508 ARG A CA 1
ATOM 3959 C C . ARG A 1 508 ? 34.562 -2.744 -11.719 1 80.56 508 ARG A C 1
ATOM 3961 O O . ARG A 1 508 ? 34.406 -1.574 -12.07 1 80.56 508 ARG A O 1
ATOM 3968 N N . TYR A 1 509 ? 34.281 -3.801 -12.523 1 80.12 509 TYR A N 1
ATOM 3969 C CA . TYR A 1 509 ? 33.75 -3.604 -13.867 1 80.12 509 TYR A CA 1
ATOM 3970 C C . TYR A 1 509 ? 32.781 -4.727 -14.25 1 80.12 509 TYR A C 1
ATOM 3972 O O . TYR A 1 509 ? 32.719 -5.758 -13.578 1 80.12 509 TYR A O 1
ATOM 3980 N N . CYS A 1 510 ? 32.031 -4.512 -15.352 1 86.25 510 CYS A N 1
ATOM 3981 C CA . CYS A 1 510 ? 31.125 -5.531 -15.852 1 86.25 510 CYS A CA 1
ATOM 3982 C C . CYS A 1 510 ? 31.875 -6.648 -16.562 1 86.25 510 CYS A C 1
ATOM 3984 O O . CYS A 1 510 ? 32.781 -6.387 -17.344 1 86.25 510 CYS A O 1
ATOM 3986 N N . LEU A 1 511 ? 31.438 -7.898 -16.312 1 91.31 511 LEU A N 1
ATOM 3987 C CA . LEU A 1 511 ? 32.156 -9.07 -16.797 1 91.31 511 LEU A CA 1
ATOM 3988 C C . LEU A 1 511 ? 31.391 -9.758 -17.922 1 91.31 511 LEU A C 1
ATOM 3990 O O . LEU A 1 511 ? 30.156 -9.812 -17.891 1 91.31 511 LEU A O 1
ATOM 3994 N N . SER A 1 512 ? 32.156 -10.398 -18.859 1 93.44 512 SER A N 1
ATOM 3995 C CA . SER A 1 512 ? 31.594 -11.281 -19.875 1 93.44 512 SER A CA 1
ATOM 3996 C C . SER A 1 512 ? 32.062 -12.719 -19.656 1 93.44 512 SER A C 1
ATOM 3998 O O . SER A 1 512 ? 31.812 -13.586 -20.5 1 93.44 512 SER A O 1
ATOM 4000 N N . SER A 1 513 ? 32.625 -13 -18.609 1 95.81 513 SER A N 1
ATOM 4001 C CA . SER A 1 513 ? 33.25 -14.297 -18.344 1 95.81 513 SER A CA 1
ATOM 4002 C C . SER A 1 513 ? 32.219 -15.344 -17.969 1 95.81 513 SER A C 1
ATOM 4004 O O . SER A 1 513 ? 31.172 -15.023 -17.391 1 95.81 513 SER A O 1
ATOM 4006 N N . VAL A 1 514 ? 32.5 -16.609 -18.344 1 97.75 514 VAL A N 1
ATOM 4007 C CA . VAL A 1 514 ? 31.781 -17.797 -17.906 1 97.75 514 VAL A CA 1
ATOM 4008 C C . VAL A 1 514 ? 32.75 -18.781 -17.234 1 97.75 514 VAL A C 1
ATOM 4010 O O . VAL A 1 514 ? 33.75 -19.172 -17.828 1 97.75 514 VAL A O 1
ATOM 4013 N N . GLU A 1 515 ? 32.438 -19.125 -15.984 1 98.25 515 GLU A N 1
ATOM 4014 C CA . GLU A 1 515 ? 33.219 -20.109 -15.266 1 98.25 515 GLU A CA 1
ATOM 4015 C C . GLU A 1 515 ? 32.406 -21.375 -14.977 1 98.25 515 GLU A C 1
ATOM 4017 O O . GLU A 1 515 ? 31.219 -21.281 -14.648 1 98.25 515 GLU A O 1
ATOM 4022 N N . ILE A 1 516 ? 33.062 -22.516 -15.141 1 98.38 516 ILE A N 1
ATOM 4023 C CA . ILE A 1 516 ? 32.375 -23.797 -14.961 1 98.38 516 ILE A CA 1
ATOM 4024 C C . ILE A 1 516 ? 33.094 -24.594 -13.859 1 98.38 516 ILE A C 1
ATOM 4026 O O . ILE A 1 516 ? 34.281 -24.812 -13.922 1 98.38 516 ILE A O 1
ATOM 4030 N N . TYR A 1 517 ? 32.312 -25.062 -12.961 1 98.56 517 TYR A N 1
ATOM 4031 C CA . TYR A 1 517 ? 32.812 -25.781 -11.812 1 98.56 517 TYR A CA 1
ATOM 4032 C C . TYR A 1 517 ? 32.469 -27.266 -11.898 1 98.56 517 TYR A C 1
ATOM 4034 O O . TYR A 1 517 ? 31.297 -27.625 -12.086 1 98.56 517 TYR A O 1
ATOM 4042 N N . ASN A 1 518 ? 33.375 -28.109 -11.68 1 98.06 518 ASN A N 1
ATOM 4043 C CA . ASN A 1 518 ? 33.188 -29.547 -11.562 1 98.06 518 ASN A CA 1
ATOM 4044 C C . ASN A 1 518 ? 33.25 -30.016 -10.109 1 98.06 518 ASN A C 1
ATOM 4046 O O . ASN A 1 518 ? 34.312 -30.031 -9.516 1 98.06 518 ASN A O 1
ATOM 4050 N N . PRO A 1 519 ? 32.188 -30.438 -9.594 1 96.88 519 PRO A N 1
ATOM 4051 C CA . PRO A 1 519 ? 32.188 -30.797 -8.172 1 96.88 519 PRO A CA 1
ATOM 4052 C C . PRO A 1 519 ? 32.969 -32.094 -7.875 1 96.88 519 PRO A C 1
ATOM 4054 O O . PRO A 1 519 ? 33.406 -32.281 -6.746 1 96.88 519 PRO A O 1
ATOM 4057 N N . ASP A 1 520 ? 33.094 -32.906 -8.82 1 96.81 520 ASP A N 1
ATOM 4058 C CA . ASP A 1 520 ? 33.812 -34.188 -8.602 1 96.81 520 ASP A CA 1
ATOM 4059 C C . ASP A 1 520 ? 35.312 -33.938 -8.477 1 96.81 520 ASP A C 1
ATOM 4061 O O . ASP A 1 520 ? 35.969 -34.562 -7.633 1 96.81 520 ASP A O 1
ATOM 4065 N N . THR A 1 521 ? 35.844 -33.031 -9.219 1 97.44 521 THR A N 1
ATOM 4066 C CA . THR A 1 521 ? 37.281 -32.75 -9.188 1 97.44 521 THR A CA 1
ATOM 4067 C C . THR A 1 521 ? 37.562 -31.484 -8.398 1 97.44 521 THR A C 1
ATOM 4069 O O . THR A 1 521 ? 38.719 -31.156 -8.141 1 97.44 521 THR A O 1
ATOM 4072 N N . ASP A 1 522 ? 36.594 -30.781 -8.047 1 97.88 522 ASP A N 1
ATOM 4073 C CA . ASP A 1 522 ? 36.75 -29.516 -7.332 1 97.88 522 ASP A CA 1
ATOM 4074 C C . ASP A 1 522 ? 37.656 -28.547 -8.094 1 97.88 522 ASP A C 1
ATOM 4076 O O . ASP A 1 522 ? 38.625 -28.031 -7.539 1 97.88 522 ASP A O 1
ATOM 4080 N N . THR A 1 523 ? 37.312 -28.375 -9.336 1 98.19 523 THR A N 1
ATOM 4081 C CA . THR A 1 523 ? 38.125 -27.516 -10.188 1 98.19 523 THR A CA 1
ATOM 4082 C C . THR A 1 523 ? 37.219 -26.625 -11.047 1 98.19 523 THR A C 1
ATOM 4084 O O . THR A 1 523 ? 36.062 -26.938 -11.266 1 98.19 523 THR A O 1
ATOM 4087 N N . TRP A 1 524 ? 37.875 -25.547 -11.484 1 98.25 524 TRP A N 1
ATOM 4088 C CA . TRP A 1 524 ? 37.188 -24.609 -12.367 1 98.25 524 TRP A CA 1
ATOM 4089 C C . TRP A 1 524 ? 37.812 -24.625 -13.766 1 98.25 524 TRP A C 1
ATOM 4091 O O . TRP A 1 524 ? 39.031 -24.797 -13.906 1 98.25 524 TRP A O 1
ATOM 4101 N N . ARG A 1 525 ? 37.031 -24.422 -14.695 1 97.25 525 ARG A N 1
ATOM 4102 C CA . ARG A 1 525 ? 37.5 -24.172 -16.047 1 97.25 525 ARG A CA 1
ATOM 4103 C C . ARG A 1 525 ? 36.75 -23 -16.688 1 97.25 525 ARG A C 1
ATOM 4105 O O . ARG A 1 525 ? 35.656 -22.672 -16.25 1 97.25 525 ARG A O 1
ATOM 4112 N N . GLU A 1 526 ? 37.312 -22.438 -17.719 1 96.5 526 GLU A N 1
ATOM 4113 C CA . GLU A 1 526 ? 36.688 -21.312 -18.422 1 96.5 526 GLU A CA 1
ATOM 4114 C C . GLU A 1 526 ? 35.719 -21.812 -19.484 1 96.5 526 GLU A C 1
ATOM 4116 O O . GLU A 1 526 ? 36.031 -22.734 -20.25 1 96.5 526 GLU A O 1
ATOM 4121 N N . GLY A 1 527 ? 34.562 -21.25 -19.438 1 96.31 527 GLY A N 1
ATOM 4122 C CA . GLY A 1 527 ? 33.594 -21.516 -20.484 1 96.31 527 GLY A CA 1
ATOM 4123 C C . GLY A 1 527 ? 33.594 -20.469 -21.594 1 96.31 527 GLY A C 1
ATOM 4124 O O . GLY A 1 527 ? 34.406 -19.547 -21.578 1 96.31 527 GLY A O 1
ATOM 4125 N N . PRO A 1 528 ? 32.719 -20.75 -22.562 1 96.12 528 PRO A N 1
ATOM 4126 C CA . PRO A 1 528 ? 32.625 -19.75 -23.641 1 96.12 528 PRO A CA 1
ATOM 4127 C C . PRO A 1 528 ? 32.125 -18.391 -23.141 1 96.12 528 PRO A C 1
ATOM 4129 O O . PRO A 1 528 ? 31.078 -18.312 -22.516 1 96.12 528 PRO A O 1
ATOM 4132 N N . SER A 1 529 ? 32.875 -17.375 -23.531 1 95.69 529 SER A N 1
ATOM 4133 C CA . SER A 1 529 ? 32.531 -16.031 -23.078 1 95.69 529 SER A CA 1
ATOM 4134 C C . SER A 1 529 ? 31.156 -15.609 -23.609 1 95.69 529 SER A C 1
ATOM 4136 O O . SER A 1 529 ? 30.766 -15.992 -24.719 1 95.69 529 SER A O 1
ATOM 4138 N N . LEU A 1 530 ? 30.5 -14.789 -22.812 1 95.5 530 LEU A N 1
ATOM 4139 C CA . LEU A 1 530 ? 29.234 -14.195 -23.25 1 95.5 530 LEU A CA 1
ATOM 4140 C C . LEU A 1 530 ? 29.469 -13.211 -24.391 1 95.5 530 LEU A C 1
ATOM 4142 O O . LEU A 1 530 ? 30.562 -12.664 -24.531 1 95.5 530 LEU A O 1
ATOM 4146 N N . PRO A 1 531 ? 28.484 -13 -25.203 1 91.44 531 PRO A N 1
ATOM 4147 C CA . PRO A 1 531 ? 28.641 -12.07 -26.328 1 91.44 531 PRO A CA 1
ATOM 4148 C C . PRO A 1 531 ? 28.922 -10.641 -25.875 1 91.44 531 PRO A C 1
ATOM 4150 O O . PRO A 1 531 ? 29.578 -9.875 -26.578 1 91.44 531 PRO A O 1
ATOM 4153 N N . THR A 1 532 ? 28.406 -10.195 -24.781 1 88.62 532 THR A N 1
ATOM 4154 C CA . THR A 1 532 ? 28.641 -8.906 -24.125 1 88.62 532 THR A CA 1
ATOM 4155 C C . THR A 1 532 ? 28.641 -9.062 -22.609 1 88.62 532 THR A C 1
ATOM 4157 O O . THR A 1 532 ? 28.297 -10.125 -22.094 1 88.62 532 THR A O 1
ATOM 4160 N N . SER A 1 533 ? 29.109 -7.922 -22 1 88.56 533 SER A N 1
ATOM 4161 C CA . SER A 1 533 ? 29 -7.949 -20.547 1 88.56 533 SER A CA 1
ATOM 4162 C C . SER A 1 533 ? 27.547 -7.859 -20.094 1 88.56 533 SER A C 1
ATOM 4164 O O . SER A 1 533 ? 26.797 -6.98 -20.547 1 88.56 533 SER A O 1
ATOM 4166 N N . LEU A 1 534 ? 27.188 -8.828 -19.312 1 89.38 534 LEU A N 1
ATOM 4167 C CA . LEU A 1 534 ? 25.781 -8.914 -18.953 1 89.38 534 LEU A CA 1
ATOM 4168 C C . LEU A 1 534 ? 25.594 -9.016 -17.453 1 89.38 534 LEU A C 1
ATOM 4170 O O . LEU A 1 534 ? 26.453 -9.578 -16.75 1 89.38 534 LEU A O 1
ATOM 4174 N N . LEU A 1 535 ? 24.5 -8.422 -17 1 90 535 LEU A N 1
ATOM 4175 C CA . LEU A 1 535 ? 24.094 -8.516 -15.602 1 90 535 LEU A CA 1
ATOM 4176 C C . LEU A 1 535 ? 22.766 -9.258 -15.469 1 90 535 LEU A C 1
ATOM 4178 O O . LEU A 1 535 ? 21.906 -9.172 -16.359 1 90 535 LEU A O 1
ATOM 4182 N N . THR A 1 536 ? 22.688 -9.914 -14.352 1 91.81 536 THR A N 1
ATOM 4183 C CA . THR A 1 536 ? 21.438 -10.602 -14.062 1 91.81 536 THR A CA 1
ATOM 4184 C C . THR A 1 536 ? 20.359 -9.602 -13.609 1 91.81 536 THR A C 1
ATOM 4186 O O . THR A 1 536 ? 20.453 -8.414 -13.914 1 91.81 536 THR A O 1
ATOM 4189 N N . LEU A 1 537 ? 19.406 -10.18 -12.969 1 89.31 537 LEU A N 1
ATOM 4190 C CA . LEU A 1 537 ? 18.219 -9.414 -12.578 1 89.31 537 LEU A CA 1
ATOM 4191 C C . LEU A 1 537 ? 18.531 -8.469 -11.43 1 89.31 537 LEU A C 1
ATOM 4193 O O . LEU A 1 537 ? 19.547 -8.633 -10.742 1 89.31 537 LEU A O 1
ATOM 4197 N N . ARG A 1 538 ? 17.75 -7.504 -11.211 1 82.56 538 ARG A N 1
ATOM 4198 C CA . ARG A 1 538 ? 17.969 -6.496 -10.18 1 82.56 538 ARG A CA 1
ATOM 4199 C C . ARG A 1 538 ? 17.828 -7.098 -8.789 1 82.56 538 ARG A C 1
ATOM 4201 O O . ARG A 1 538 ? 18.391 -6.586 -7.82 1 82.56 538 ARG A O 1
ATOM 4208 N N . THR A 1 539 ? 17.094 -8.109 -8.695 1 85.94 539 THR A N 1
ATOM 4209 C CA . THR A 1 539 ? 16.938 -8.812 -7.422 1 85.94 539 THR A CA 1
ATOM 4210 C C . THR A 1 539 ? 18.172 -9.641 -7.105 1 85.94 539 THR A C 1
ATOM 4212 O O . THR A 1 539 ? 18.281 -10.234 -6.031 1 85.94 539 THR A O 1
ATOM 4215 N N . ASN A 1 540 ? 19.078 -9.727 -7.973 1 88.5 540 ASN A N 1
ATOM 4216 C CA . ASN A 1 540 ? 20.281 -10.539 -7.871 1 88.5 540 ASN A CA 1
ATOM 4217 C C . ASN A 1 540 ? 19.984 -12.016 -8.07 1 88.5 540 ASN A C 1
ATOM 4219 O O . ASN A 1 540 ? 20.891 -12.859 -7.973 1 88.5 540 ASN A O 1
ATOM 4223 N N . ALA A 1 541 ? 18.766 -12.297 -8.32 1 91.38 541 ALA A N 1
ATOM 4224 C CA . ALA A 1 541 ? 18.422 -13.68 -8.656 1 91.38 541 ALA A CA 1
ATOM 4225 C C . ALA A 1 541 ? 18.922 -14.047 -10.047 1 91.38 541 ALA A C 1
ATOM 4227 O O . ALA A 1 541 ? 19.203 -13.164 -10.867 1 91.38 541 ALA A O 1
ATOM 4228 N N . SER A 1 542 ? 18.922 -15.32 -10.289 1 91.81 542 SER A N 1
ATOM 4229 C CA . SER A 1 542 ? 19.484 -15.789 -11.555 1 91.81 542 SER A CA 1
ATOM 4230 C C . SER A 1 542 ? 18.469 -15.656 -12.68 1 91.81 542 SER A C 1
ATOM 4232 O O . SER A 1 542 ? 17.266 -15.797 -12.461 1 91.81 542 SER A O 1
ATOM 4234 N N . ASN A 1 543 ? 18.984 -15.398 -13.844 1 96 543 ASN A N 1
ATOM 4235 C CA . ASN A 1 543 ? 18.188 -15.344 -15.062 1 96 543 ASN A CA 1
ATOM 4236 C C . ASN A 1 543 ? 18.531 -16.484 -16.016 1 96 543 ASN A C 1
ATOM 4238 O O . ASN A 1 543 ? 18.281 -16.406 -17.219 1 96 543 ASN A O 1
ATOM 4242 N N . THR A 1 544 ? 19.094 -17.547 -15.484 1 96.75 544 THR A N 1
ATOM 4243 C CA . THR A 1 544 ? 19.594 -18.672 -16.297 1 96.75 544 THR A CA 1
ATOM 4244 C C . THR A 1 544 ? 18.922 -19.969 -15.859 1 96.75 544 THR A C 1
ATOM 4246 O O . THR A 1 544 ? 18.625 -20.172 -14.68 1 96.75 544 THR A O 1
ATOM 4249 N N . GLY A 1 545 ? 18.688 -20.859 -16.859 1 96.12 545 GLY A N 1
ATOM 4250 C CA . GLY A 1 545 ? 18.125 -22.172 -16.609 1 96.12 545 GLY A CA 1
ATOM 4251 C C . GLY A 1 545 ? 18.547 -23.219 -17.625 1 96.12 545 GLY A C 1
ATOM 4252 O O . GLY A 1 545 ? 18.844 -22.891 -18.766 1 96.12 545 GLY A O 1
ATOM 4253 N N . ALA A 1 546 ? 18.547 -24.438 -17.141 1 96.62 546 ALA A N 1
ATOM 4254 C CA . ALA A 1 546 ? 18.891 -25.547 -18.016 1 96.62 546 ALA A CA 1
ATOM 4255 C C . ALA A 1 546 ? 17.656 -26.344 -18.422 1 96.62 546 ALA A C 1
ATOM 4257 O O . ALA A 1 546 ? 16.891 -26.781 -17.562 1 96.62 546 ALA A O 1
ATOM 4258 N N . VAL A 1 547 ? 17.484 -26.5 -19.672 1 95.5 547 VAL A N 1
ATOM 4259 C CA . VAL A 1 547 ? 16.391 -27.297 -20.219 1 95.5 547 VAL A CA 1
ATOM 4260 C C . VAL A 1 547 ? 16.891 -28.156 -21.375 1 95.5 547 VAL A C 1
ATOM 4262 O O . VAL A 1 547 ? 17.562 -27.656 -22.281 1 95.5 547 VAL A O 1
ATOM 4265 N N . GLY A 1 548 ? 16.609 -29.422 -21.344 1 91.94 548 GLY A N 1
ATOM 4266 C CA . GLY A 1 548 ? 16.953 -30.312 -22.438 1 91.94 548 GLY A CA 1
ATOM 4267 C C . GLY A 1 548 ? 18.453 -30.422 -22.688 1 91.94 548 GLY A C 1
ATOM 4268 O O . GLY A 1 548 ? 18.891 -30.438 -23.828 1 91.94 548 GLY A O 1
ATOM 4269 N N . GLY A 1 549 ? 19.219 -30.25 -21.719 1 94.06 549 GLY A N 1
ATOM 4270 C CA . GLY A 1 549 ? 20.656 -30.406 -21.844 1 94.06 549 GLY A CA 1
ATOM 4271 C C . GLY A 1 549 ? 21.344 -29.156 -22.359 1 94.06 549 GLY A C 1
ATOM 4272 O O . GLY A 1 549 ? 22.516 -29.188 -22.734 1 94.06 549 GLY A O 1
ATOM 4273 N N . LYS A 1 550 ? 20.656 -28.172 -22.406 1 96.44 550 LYS A N 1
ATOM 4274 C CA . LYS A 1 550 ? 21.219 -26.891 -22.828 1 96.44 550 LYS A CA 1
ATOM 4275 C C . LYS A 1 550 ? 21 -25.812 -21.781 1 96.44 550 LYS A C 1
ATOM 4277 O O . LYS A 1 550 ? 20.172 -25.984 -20.875 1 96.44 550 LYS A O 1
ATOM 4282 N N . LEU A 1 551 ? 21.828 -24.781 -21.953 1 97.44 551 LEU A N 1
ATOM 4283 C CA . LEU A 1 551 ? 21.734 -23.656 -21.031 1 97.44 551 LEU A CA 1
ATOM 4284 C C . LEU A 1 551 ? 21.062 -22.453 -21.688 1 97.44 551 LEU A C 1
ATOM 4286 O O . LEU A 1 551 ? 21.406 -22.109 -22.828 1 97.44 551 LEU A O 1
ATOM 4290 N N . TYR A 1 552 ? 20.125 -21.891 -20.984 1 97.75 552 TYR A N 1
ATOM 4291 C CA . TYR A 1 552 ? 19.422 -20.75 -21.531 1 97.75 552 TYR A CA 1
ATOM 4292 C C . TYR A 1 552 ? 19.547 -19.547 -20.609 1 97.75 552 TYR A C 1
ATOM 4294 O O . TYR A 1 552 ? 19.484 -19.672 -19.391 1 97.75 552 TYR A O 1
ATOM 4302 N N . LEU A 1 553 ? 19.781 -18.438 -21.172 1 96.88 553 LEU A N 1
ATOM 4303 C CA . LEU A 1 553 ? 19.781 -17.141 -20.5 1 96.88 553 LEU A CA 1
ATOM 4304 C C . LEU A 1 553 ? 18.578 -16.297 -20.938 1 96.88 553 LEU A C 1
ATOM 4306 O O . LEU A 1 553 ? 18.469 -15.938 -22.109 1 96.88 553 LEU A O 1
ATOM 4310 N N . CYS A 1 554 ? 17.719 -15.984 -19.938 1 96.56 554 CYS A N 1
ATOM 4311 C CA . CYS A 1 554 ? 16.469 -15.305 -20.25 1 96.56 554 CYS A CA 1
ATOM 4312 C C . CYS A 1 554 ? 16.531 -13.828 -19.906 1 96.56 554 CYS A C 1
ATOM 4314 O O . CYS A 1 554 ? 16.312 -13.438 -18.75 1 96.56 554 CYS A O 1
ATOM 4316 N N . GLY A 1 555 ? 16.766 -12.961 -20.906 1 93.56 555 GLY A N 1
ATOM 4317 C CA . GLY A 1 555 ? 16.859 -11.531 -20.656 1 93.56 555 GLY A CA 1
ATOM 4318 C C . GLY A 1 555 ? 18.031 -11.156 -19.766 1 93.56 555 GLY A C 1
ATOM 4319 O O . GLY A 1 555 ? 18.469 -11.945 -18.922 1 93.56 555 GLY A O 1
ATOM 4320 N N . PHE A 1 556 ? 18.516 -9.977 -19.922 1 91.62 556 PHE A N 1
ATOM 4321 C CA . PHE A 1 556 ? 19.672 -9.531 -19.156 1 91.62 556 PHE A CA 1
ATOM 4322 C C . PHE A 1 556 ? 19.844 -8.016 -19.266 1 91.62 556 PHE A C 1
ATOM 4324 O O . PHE A 1 556 ? 19.234 -7.379 -20.109 1 91.62 556 PHE A O 1
ATOM 4331 N N . PHE A 1 557 ? 20.578 -7.457 -18.328 1 87.56 557 PHE A N 1
ATOM 4332 C CA . PHE A 1 557 ? 20.969 -6.051 -18.391 1 87.56 557 PHE A CA 1
ATOM 4333 C C . PHE A 1 557 ? 22.375 -5.902 -18.984 1 87.56 557 PHE A C 1
ATOM 4335 O O . PHE A 1 557 ? 23.25 -6.715 -18.719 1 87.56 557 PHE A O 1
ATOM 4342 N N . ARG A 1 558 ? 22.422 -4.84 -19.703 1 80.62 558 ARG A N 1
ATOM 4343 C CA . ARG A 1 558 ? 23.734 -4.543 -20.281 1 80.62 558 ARG A CA 1
ATOM 4344 C C . ARG A 1 558 ? 24.469 -3.496 -19.453 1 80.62 558 ARG A C 1
ATOM 4346 O O . ARG A 1 558 ? 23.922 -2.438 -19.141 1 80.62 558 ARG A O 1
ATOM 4353 N N . GLY A 1 559 ? 25.656 -3.799 -19.125 1 70.75 559 GLY A N 1
ATOM 4354 C CA . GLY A 1 559 ? 26.484 -2.842 -18.406 1 70.75 559 GLY A CA 1
ATOM 4355 C C . GLY A 1 559 ? 25.922 -2.461 -17.047 1 70.75 559 GLY A C 1
ATOM 4356 O O . GLY A 1 559 ? 24.922 -3.033 -16.609 1 70.75 559 GLY A O 1
ATOM 4357 N N . ALA A 1 560 ? 26.734 -1.689 -16.344 1 59.75 560 ALA A N 1
ATOM 4358 C CA . ALA A 1 560 ? 26.328 -1.272 -15.008 1 59.75 560 ALA A CA 1
ATOM 4359 C C . ALA A 1 560 ? 25.328 -0.128 -15.07 1 59.75 560 ALA A C 1
ATOM 4361 O O . ALA A 1 560 ? 24.953 0.437 -14.039 1 59.75 560 ALA A O 1
ATOM 4362 N N . GLY A 1 561 ? 24.953 0.139 -16.297 1 57.38 561 GLY A N 1
ATOM 4363 C CA . GLY A 1 561 ? 24.047 1.265 -16.406 1 57.38 561 GLY A CA 1
ATOM 4364 C C . GLY A 1 561 ? 22.734 1.03 -15.695 1 57.38 561 GLY A C 1
ATOM 4365 O O . GLY A 1 561 ? 22.406 -0.104 -15.336 1 57.38 561 GLY A O 1
ATOM 4366 N N . ARG A 1 562 ? 22.25 1.955 -14.992 1 63.38 562 ARG A N 1
ATOM 4367 C CA . ARG A 1 562 ? 21 1.953 -14.227 1 63.38 562 ARG A CA 1
ATOM 4368 C C . ARG A 1 562 ? 19.797 1.78 -15.148 1 63.38 562 ARG A C 1
ATOM 4370 O O . ARG A 1 562 ? 18.953 2.678 -15.258 1 63.38 562 ARG A O 1
ATOM 4377 N N . HIS A 1 563 ? 19.844 0.581 -15.891 1 62.38 563 HIS A N 1
ATOM 4378 C CA . HIS A 1 563 ? 18.734 0.306 -16.797 1 62.38 563 HIS A CA 1
ATOM 4379 C C . HIS A 1 563 ? 17.531 -0.246 -16.031 1 62.38 563 HIS A C 1
ATOM 4381 O O . HIS A 1 563 ? 17.688 -1.039 -15.109 1 62.38 563 HIS A O 1
ATOM 4387 N N . GLU A 1 564 ? 16.406 0.301 -16.484 1 68 564 GLU A N 1
ATOM 4388 C CA . GLU A 1 564 ? 15.18 -0.167 -15.844 1 68 564 GLU A CA 1
ATOM 4389 C C . GLU A 1 564 ? 14.586 -1.356 -16.594 1 68 564 GLU A C 1
ATOM 4391 O O . GLU A 1 564 ? 13.922 -2.205 -16 1 68 564 GLU A O 1
ATOM 4396 N N . ILE A 1 565 ? 14.898 -1.332 -18.016 1 77.81 565 ILE A N 1
ATOM 4397 C CA . ILE A 1 565 ? 14.273 -2.379 -18.812 1 77.81 565 ILE A CA 1
ATOM 4398 C C . ILE A 1 565 ? 15.312 -3.414 -19.219 1 77.81 565 ILE A C 1
ATOM 4400 O O . ILE A 1 565 ? 16.406 -3.061 -19.656 1 77.81 565 ILE A O 1
ATOM 4404 N N . ILE A 1 566 ? 15.031 -4.613 -19.156 1 84.81 566 ILE A N 1
ATOM 4405 C CA . ILE A 1 566 ? 15.914 -5.723 -19.484 1 84.81 566 ILE A CA 1
ATOM 4406 C C . ILE A 1 566 ? 15.984 -5.891 -21 1 84.81 566 ILE A C 1
ATOM 4408 O O . ILE A 1 566 ? 15.047 -5.531 -21.719 1 84.81 566 ILE A O 1
ATOM 4412 N N . THR A 1 567 ? 17.125 -6.277 -21.5 1 87.81 567 THR A N 1
ATOM 4413 C CA . THR A 1 567 ? 17.188 -6.766 -22.875 1 87.81 567 THR A CA 1
ATOM 4414 C C . THR A 1 567 ? 16.406 -8.062 -23.031 1 87.81 567 THR A C 1
ATOM 4416 O O . THR A 1 567 ? 16.734 -9.078 -22.422 1 87.81 567 THR A O 1
ATOM 4419 N N . LYS A 1 568 ? 15.383 -8.016 -23.875 1 91.19 568 LYS A N 1
ATOM 4420 C CA . LYS A 1 568 ? 14.422 -9.109 -23.953 1 91.19 568 LYS A CA 1
ATOM 4421 C C . LYS A 1 568 ? 14.844 -10.148 -25 1 91.19 568 LYS A C 1
ATOM 4423 O O . LYS A 1 568 ? 14.078 -10.477 -25.906 1 91.19 568 LYS A O 1
ATOM 4428 N N . GLU A 1 569 ? 16.016 -10.688 -24.859 1 95.06 569 GLU A N 1
ATOM 4429 C CA . GLU A 1 569 ? 16.547 -11.773 -25.688 1 95.06 569 GLU A CA 1
ATOM 4430 C C . GLU A 1 569 ? 16.781 -13.039 -24.859 1 95.06 569 GLU A C 1
ATOM 4432 O O . GLU A 1 569 ? 17.094 -12.953 -23.672 1 95.06 569 GLU A O 1
ATOM 4437 N N . ILE A 1 570 ? 16.516 -14.133 -25.5 1 97.12 570 ILE A N 1
ATOM 4438 C CA . ILE A 1 570 ? 16.859 -15.414 -24.891 1 97.12 570 ILE A CA 1
ATOM 4439 C C . ILE A 1 570 ? 18.047 -16.031 -25.609 1 97.12 570 ILE A C 1
ATOM 4441 O O . ILE A 1 570 ? 18 -16.25 -26.812 1 97.12 570 ILE A O 1
ATOM 4445 N N . LEU A 1 571 ? 19.141 -16.281 -24.844 1 97.31 571 LEU A N 1
ATOM 4446 C CA . LEU A 1 571 ? 20.344 -16.891 -25.391 1 97.31 571 LEU A CA 1
ATOM 4447 C C . LEU A 1 571 ? 20.406 -18.375 -25.031 1 97.31 571 LEU A C 1
ATOM 4449 O O . LEU A 1 571 ? 19.891 -18.797 -24 1 97.31 571 LEU A O 1
ATOM 4453 N N . GLU A 1 572 ? 20.969 -19.078 -25.891 1 97.06 572 GLU A N 1
ATOM 4454 C CA . GLU A 1 572 ? 21.156 -20.5 -25.688 1 97.06 572 GLU A CA 1
ATOM 4455 C C . GLU A 1 572 ? 22.625 -20.891 -25.844 1 97.06 572 GLU A C 1
ATOM 4457 O O . GLU A 1 572 ? 23.312 -20.391 -26.734 1 97.06 572 GLU A O 1
ATOM 4462 N N . LEU A 1 573 ? 23.094 -21.703 -24.953 1 97.38 573 LEU A N 1
ATOM 4463 C CA . LEU A 1 573 ? 24.391 -22.344 -25.047 1 97.38 573 LEU A CA 1
ATOM 4464 C C . LEU A 1 573 ? 24.266 -23.859 -25.156 1 97.38 573 LEU A C 1
ATOM 4466 O O . LEU A 1 573 ? 23.734 -24.5 -24.25 1 97.38 573 LEU A O 1
ATOM 4470 N N . ASP A 1 574 ? 24.672 -24.328 -26.219 1 94.56 574 ASP A N 1
ATOM 4471 C CA . ASP A 1 574 ? 24.844 -25.766 -26.375 1 94.56 574 ASP A CA 1
ATOM 4472 C C . ASP A 1 574 ? 26.25 -26.203 -25.984 1 94.56 574 ASP A C 1
ATOM 4474 O O . ASP A 1 574 ? 27.219 -25.828 -26.625 1 94.56 574 ASP A O 1
ATOM 4478 N N . PRO A 1 575 ? 26.312 -26.922 -24.953 1 92.12 575 PRO A N 1
ATOM 4479 C CA . PRO A 1 575 ? 27.656 -27.312 -24.484 1 92.12 575 PRO A CA 1
ATOM 4480 C C . PRO A 1 575 ? 28.438 -28.094 -25.531 1 92.12 575 PRO A C 1
ATOM 4482 O O . PRO A 1 575 ? 29.672 -28.141 -25.469 1 92.12 575 PRO A O 1
ATOM 4485 N N . THR A 1 576 ? 27.781 -28.703 -26.438 1 91.44 576 THR A N 1
ATOM 4486 C CA . THR A 1 576 ? 28.469 -29.438 -27.5 1 91.44 576 THR A CA 1
ATOM 4487 C C . THR A 1 576 ? 29.125 -28.484 -28.484 1 91.44 576 THR A C 1
ATOM 4489 O O . THR A 1 576 ? 30.266 -28.688 -28.891 1 91.44 576 THR A O 1
ATOM 4492 N N . ASP A 1 577 ? 28.547 -27.438 -28.844 1 90.31 577 ASP A N 1
ATOM 4493 C CA . ASP A 1 577 ? 29.047 -26.469 -29.812 1 90.31 577 ASP A CA 1
ATOM 4494 C C . ASP A 1 577 ? 29.859 -25.375 -29.125 1 90.31 577 ASP A C 1
ATOM 4496 O O . ASP A 1 577 ? 30.656 -24.688 -29.75 1 90.31 577 ASP A O 1
ATOM 4500 N N . ASN A 1 578 ? 29.656 -25.156 -27.922 1 91.88 578 ASN A N 1
ATOM 4501 C CA . ASN A 1 578 ? 30.328 -24.156 -27.109 1 91.88 578 ASN A CA 1
ATOM 4502 C C . ASN A 1 578 ? 30.156 -22.75 -27.703 1 91.88 578 ASN A C 1
ATOM 4504 O O . ASN A 1 578 ? 31.141 -22 -27.797 1 91.88 578 ASN A O 1
ATOM 4508 N N . ARG A 1 579 ? 28.984 -22.531 -28.141 1 93.19 579 ARG A N 1
ATOM 4509 C CA . ARG A 1 579 ? 28.672 -21.219 -28.703 1 93.19 579 ARG A CA 1
ATOM 4510 C C . ARG A 1 579 ? 27.297 -20.75 -28.25 1 93.19 579 ARG A C 1
ATOM 4512 O O . ARG A 1 579 ? 26.375 -21.547 -28.094 1 93.19 579 ARG A O 1
ATOM 4519 N N . TRP A 1 580 ? 27.281 -19.391 -28.078 1 95.94 580 TRP A N 1
ATOM 4520 C CA . TRP A 1 580 ? 26.016 -18.766 -27.703 1 95.94 580 TRP A CA 1
ATOM 4521 C C . TRP A 1 580 ? 25.203 -18.375 -28.938 1 95.94 580 TRP A C 1
ATOM 4523 O O . TRP A 1 580 ? 25.766 -17.844 -29.906 1 95.94 580 TRP A O 1
ATOM 4533 N N . THR A 1 581 ? 23.969 -18.734 -28.891 1 95.44 581 THR A N 1
ATOM 4534 C CA . THR A 1 581 ? 23.062 -18.359 -29.984 1 95.44 581 THR A CA 1
ATOM 4535 C C . THR A 1 581 ? 21.797 -17.703 -29.422 1 95.44 581 THR A C 1
ATOM 4537 O O . THR A 1 581 ? 21.391 -17.984 -28.297 1 95.44 581 THR A O 1
ATOM 4540 N N . VAL A 1 582 ? 21.203 -16.797 -30.266 1 95.19 582 VAL A N 1
ATOM 4541 C CA . VAL A 1 582 ? 19.953 -16.156 -29.875 1 95.19 582 VAL A CA 1
ATOM 4542 C C . VAL A 1 582 ? 18.766 -17.016 -30.312 1 95.19 582 VAL A C 1
ATOM 4544 O O . VAL A 1 582 ? 18.641 -17.344 -31.484 1 95.19 582 VAL A O 1
ATOM 4547 N N . VAL A 1 583 ? 17.984 -17.422 -29.375 1 94.94 583 VAL A N 1
ATOM 4548 C CA . VAL A 1 583 ? 16.828 -18.25 -29.672 1 94.94 583 VAL A CA 1
ATOM 4549 C C . VAL A 1 583 ? 15.594 -17.375 -29.891 1 94.94 583 VAL A C 1
ATOM 4551 O O . VAL A 1 583 ? 14.742 -17.688 -30.719 1 94.94 583 VAL A O 1
ATOM 4554 N N . GLU A 1 584 ? 15.477 -16.422 -29.094 1 94.19 584 GLU A N 1
ATOM 4555 C CA . GLU A 1 584 ? 14.375 -15.453 -29.172 1 94.19 584 GLU A CA 1
ATOM 4556 C C . GLU A 1 584 ? 14.883 -14.023 -29.031 1 94.19 584 GLU A C 1
ATOM 4558 O O . GLU A 1 584 ? 15.547 -13.688 -28.047 1 94.19 584 GLU A O 1
ATOM 4563 N N . ARG A 1 585 ? 14.641 -13.172 -29.938 1 91.19 585 ARG A N 1
ATOM 4564 C CA . ARG A 1 585 ? 15.172 -11.82 -29.953 1 91.19 585 ARG A CA 1
ATOM 4565 C C . ARG A 1 585 ? 14.227 -10.852 -29.25 1 91.19 585 ARG A C 1
ATOM 4567 O O . ARG A 1 585 ? 14.672 -9.875 -28.625 1 91.19 585 ARG A O 1
ATOM 4574 N N . ARG A 1 586 ? 12.953 -11.055 -29.422 1 89.62 586 ARG A N 1
ATOM 4575 C CA . ARG A 1 586 ? 11.961 -10.18 -28.797 1 89.62 586 ARG A CA 1
ATOM 4576 C C . ARG A 1 586 ? 10.961 -10.977 -27.984 1 89.62 586 ARG A C 1
ATOM 4578 O O . ARG A 1 586 ? 9.781 -11.055 -28.328 1 89.62 586 ARG A O 1
ATOM 4585 N N . ALA A 1 587 ? 11.586 -11.469 -26.906 1 90.5 587 ALA A N 1
ATOM 4586 C CA . ALA A 1 587 ? 10.719 -12.266 -26.031 1 90.5 587 ALA A CA 1
ATOM 4587 C C . ALA A 1 587 ? 9.672 -11.391 -25.359 1 90.5 587 ALA A C 1
ATOM 4589 O O . ALA A 1 587 ? 9.961 -10.266 -24.938 1 90.5 587 ALA A O 1
ATOM 4590 N N . ALA A 1 588 ? 8.508 -11.859 -25.219 1 86.88 588 ALA A N 1
ATOM 4591 C CA . ALA A 1 588 ? 7.402 -11.094 -24.656 1 86.88 588 ALA A CA 1
ATOM 4592 C C . ALA A 1 588 ? 7.438 -11.133 -23.125 1 86.88 588 ALA A C 1
ATOM 4594 O O . ALA A 1 588 ? 6.422 -11.391 -22.484 1 86.88 588 ALA A O 1
ATOM 4595 N N . MET A 1 589 ? 8.609 -10.969 -22.562 1 88.25 589 MET A N 1
ATOM 4596 C CA . MET A 1 589 ? 8.734 -10.945 -21.109 1 88.25 589 MET A CA 1
ATOM 4597 C C . MET A 1 589 ? 8.555 -9.531 -20.562 1 88.25 589 MET A C 1
ATOM 4599 O O . MET A 1 589 ? 8.523 -8.562 -21.344 1 88.25 589 MET A O 1
ATOM 4603 N N . HIS A 1 590 ? 8.375 -9.406 -19.297 1 83.06 590 HIS A N 1
ATOM 4604 C CA . HIS A 1 590 ? 8.234 -8.109 -18.641 1 83.06 590 HIS A CA 1
ATOM 4605 C C . HIS A 1 590 ? 9.516 -7.285 -18.781 1 83.06 590 HIS A C 1
ATOM 4607 O O . HIS A 1 590 ? 10.602 -7.84 -18.969 1 83.06 590 HIS A O 1
ATOM 4613 N N . ASP A 1 591 ? 9.352 -5.93 -18.75 1 80.25 591 ASP A N 1
ATOM 4614 C CA . ASP A 1 591 ? 10.5 -5.023 -18.812 1 80.25 591 ASP A CA 1
ATOM 4615 C C . ASP A 1 591 ? 11.492 -5.32 -17.688 1 80.25 591 ASP A C 1
ATOM 4617 O O . ASP A 1 591 ? 12.688 -5.039 -17.828 1 80.25 591 ASP A O 1
ATOM 4621 N N . SER A 1 592 ? 10.875 -5.715 -16.703 1 82.44 592 SER A N 1
ATOM 4622 C CA . SER A 1 592 ? 11.68 -6.203 -15.578 1 82.44 592 SER A CA 1
ATOM 4623 C C . SER A 1 592 ? 10.961 -7.332 -14.844 1 82.44 592 SER A C 1
ATOM 4625 O O . SER A 1 592 ? 9.75 -7.27 -14.625 1 82.44 592 SER A O 1
ATOM 4627 N N . TYR A 1 593 ? 11.602 -8.453 -14.789 1 89.12 593 TYR A N 1
ATOM 4628 C CA . TYR A 1 593 ? 11.078 -9.531 -13.961 1 89.12 593 TYR A CA 1
ATOM 4629 C C . TYR A 1 593 ? 12.047 -9.859 -12.828 1 89.12 593 TYR A C 1
ATOM 463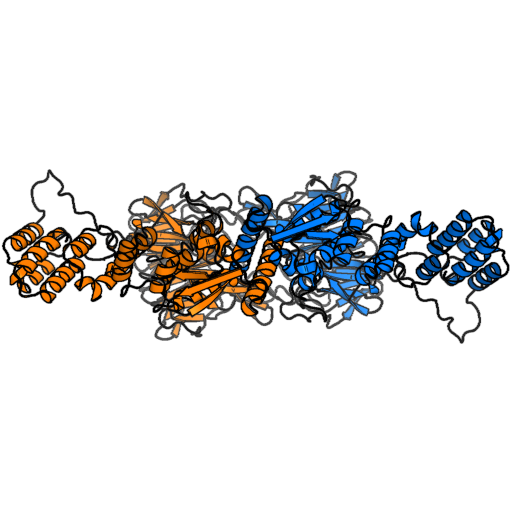1 O O . TYR A 1 593 ? 13.125 -9.273 -12.734 1 89.12 593 TYR A O 1
ATOM 4639 N N . ASP A 1 594 ? 11.734 -10.789 -11.984 1 90.81 594 ASP A N 1
ATOM 4640 C CA . ASP A 1 594 ? 12.445 -10.852 -10.703 1 90.81 594 ASP A CA 1
ATOM 4641 C C . ASP A 1 594 ? 13.242 -12.141 -10.586 1 90.81 594 ASP A C 1
ATOM 4643 O O . ASP A 1 594 ? 14.289 -12.172 -9.922 1 90.81 594 ASP A O 1
ATOM 4647 N N . VAL A 1 595 ? 12.727 -13.234 -11.172 1 94.44 595 VAL A N 1
ATOM 4648 C CA . VAL A 1 595 ? 13.43 -14.508 -11.008 1 94.44 595 VAL A CA 1
ATOM 4649 C C . VAL A 1 595 ? 13.125 -15.414 -12.195 1 94.44 595 VAL A C 1
ATOM 4651 O O . VAL A 1 595 ? 12.016 -15.406 -12.734 1 94.44 595 VAL A O 1
ATOM 4654 N N . CYS A 1 596 ? 14.078 -16.203 -12.586 1 96.56 596 CYS A N 1
ATOM 4655 C CA . CYS A 1 596 ? 13.914 -17.203 -13.633 1 96.56 596 CYS A CA 1
ATOM 4656 C C . CYS A 1 596 ? 14.023 -18.625 -13.055 1 96.56 596 CYS A C 1
ATOM 4658 O O . CYS A 1 596 ? 15.008 -18.953 -12.391 1 96.56 596 CYS A O 1
ATOM 4660 N N . LEU A 1 597 ? 13.008 -19.453 -13.344 1 96.38 597 LEU A N 1
ATOM 4661 C CA . LEU A 1 597 ? 12.977 -20.828 -12.859 1 96.38 597 LEU A CA 1
ATOM 4662 C C . LEU A 1 597 ? 12.711 -21.812 -14 1 96.38 597 LEU A C 1
ATOM 4664 O O . LEU A 1 597 ? 12.289 -21.406 -15.086 1 96.38 597 LEU A O 1
ATOM 4668 N N . VAL A 1 598 ? 13.062 -23.047 -13.758 1 95.88 598 VAL A N 1
ATOM 4669 C CA . VAL A 1 598 ? 12.719 -24.125 -14.672 1 95.88 598 VAL A CA 1
ATOM 4670 C C . VAL A 1 598 ? 11.719 -25.062 -14 1 95.88 598 VAL A C 1
ATOM 4672 O O . VAL A 1 598 ? 11.945 -25.531 -12.883 1 95.88 598 VAL A O 1
ATOM 4675 N N . ALA A 1 599 ? 10.625 -25.266 -14.695 1 93.25 599 ALA A N 1
ATOM 4676 C CA . ALA A 1 599 ? 9.609 -26.156 -14.133 1 93.25 599 ALA A CA 1
ATOM 4677 C C . ALA A 1 599 ? 8.945 -26.984 -15.227 1 93.25 599 ALA A C 1
ATOM 4679 O O . ALA A 1 599 ? 8.945 -26.594 -16.391 1 93.25 599 ALA A O 1
ATOM 4680 N N . ASN A 1 600 ? 8.406 -28.109 -14.766 1 89.25 600 ASN A N 1
ATOM 4681 C CA . ASN A 1 600 ? 7.641 -28.984 -15.656 1 89.25 600 ASN A CA 1
ATOM 4682 C C . ASN A 1 600 ? 6.141 -28.703 -15.555 1 89.25 600 ASN A C 1
ATOM 4684 O O . ASN A 1 600 ? 5.527 -28.969 -14.516 1 89.25 600 ASN A O 1
ATOM 4688 N N . LEU A 1 601 ? 5.602 -28.125 -16.641 1 88.5 601 LEU A N 1
ATOM 4689 C CA . LEU A 1 601 ? 4.188 -27.766 -16.641 1 88.5 601 LEU A CA 1
ATOM 4690 C C . LEU A 1 601 ? 3.51 -28.266 -17.922 1 88.5 601 LEU A C 1
ATOM 4692 O O . LEU A 1 601 ? 4.176 -28.516 -18.922 1 88.5 601 LEU A O 1
ATOM 4696 N N . ASN A 1 602 ? 2.127 -28.422 -17.797 1 83.56 602 ASN A N 1
ATOM 4697 C CA . ASN A 1 602 ? 1.337 -28.781 -18.969 1 83.56 602 ASN A CA 1
ATOM 4698 C C . ASN A 1 602 ? 0.909 -27.547 -19.766 1 83.56 602 ASN A C 1
ATOM 4700 O O . ASN A 1 602 ? 0.22 -26.672 -19.234 1 83.56 602 ASN A O 1
ATOM 4704 N N . PRO A 1 603 ? 1.253 -27.453 -20.969 1 83.12 603 PRO A N 1
ATOM 4705 C CA . PRO A 1 603 ? 0.935 -26.281 -21.797 1 83.12 603 PRO A CA 1
ATOM 4706 C C . PRO A 1 603 ? -0.565 -26.016 -21.875 1 83.12 603 PRO A C 1
ATOM 4708 O O . PRO A 1 603 ? -0.976 -24.875 -22.094 1 83.12 603 PRO A O 1
ATOM 4711 N N . ARG A 1 604 ? -1.38 -26.984 -21.609 1 79.62 604 ARG A N 1
ATOM 4712 C CA . ARG A 1 604 ? -2.828 -26.812 -21.688 1 79.62 604 ARG A CA 1
ATOM 4713 C C . ARG A 1 604 ? -3.336 -25.938 -20.547 1 79.62 604 ARG A C 1
ATOM 4715 O O . ARG A 1 604 ? -4.445 -25.406 -20.609 1 79.62 604 ARG A O 1
ATOM 4722 N N . ASP A 1 605 ? -2.518 -25.906 -19.531 1 81.06 605 ASP A N 1
ATOM 4723 C CA . ASP A 1 605 ? -2.92 -25.156 -18.359 1 81.06 605 ASP A CA 1
ATOM 4724 C C . ASP A 1 605 ? -2.355 -23.734 -18.406 1 81.06 605 ASP A C 1
ATOM 4726 O O . ASP A 1 605 ? -2.51 -22.969 -17.453 1 81.06 605 ASP A O 1
ATOM 4730 N N . LEU A 1 606 ? -1.672 -23.5 -19.406 1 84.62 606 LEU A N 1
ATOM 4731 C CA . LEU A 1 606 ? -1.03 -22.188 -19.531 1 84.62 606 LEU A CA 1
ATOM 4732 C C . LEU A 1 606 ? -1.792 -21.297 -20.516 1 84.62 606 LEU A C 1
ATOM 4734 O O . LEU A 1 606 ? -2.748 -21.75 -21.141 1 84.62 606 LEU A O 1
ATOM 4738 N N . PHE A 1 607 ? -1.615 -20.094 -20.5 1 81.5 607 PHE A N 1
ATOM 4739 C CA . PHE A 1 607 ? -2.303 -19.156 -21.359 1 81.5 607 PHE A CA 1
ATOM 4740 C C . PHE A 1 607 ? -1.455 -18.812 -22.578 1 81.5 607 PHE A C 1
ATOM 4742 O O . PHE A 1 607 ? -0.23 -18.719 -22.484 1 81.5 607 PHE A O 1
ATOM 4749 N N . MET B 1 1 ? -18.812 -4.953 11.117 1 51.34 1 MET B N 1
ATOM 4750 C CA . MET B 1 1 ? -19.797 -5.496 10.203 1 51.34 1 MET B CA 1
ATOM 4751 C C . MET B 1 1 ? -19.141 -6.043 8.945 1 51.34 1 MET B C 1
ATOM 4753 O O . MET B 1 1 ? -18.234 -5.414 8.383 1 51.34 1 MET B O 1
ATOM 4757 N N . SER B 1 2 ? -19.422 -7.266 8.742 1 68.69 2 SER B N 1
ATOM 4758 C CA . SER B 1 2 ? -18.781 -7.934 7.605 1 68.69 2 SER B CA 1
ATOM 4759 C C . SER B 1 2 ? -19.219 -7.312 6.285 1 68.69 2 SER B C 1
ATOM 4761 O O . SER B 1 2 ? -20.297 -6.711 6.199 1 68.69 2 SER B O 1
ATOM 4763 N N . THR B 1 3 ? -18.375 -7.051 5.387 1 75.69 3 THR B N 1
ATOM 4764 C CA . THR B 1 3 ? -18.656 -6.559 4.043 1 75.69 3 THR B CA 1
ATOM 4765 C C . THR B 1 3 ? -19.891 -7.238 3.459 1 75.69 3 THR B C 1
ATOM 4767 O O . THR B 1 3 ? -20.672 -6.602 2.754 1 75.69 3 THR B O 1
ATOM 4770 N N . THR B 1 4 ? -20.172 -8.398 3.92 1 80.75 4 THR B N 1
ATOM 4771 C CA . THR B 1 4 ? -21.312 -9.164 3.395 1 80.75 4 THR B CA 1
ATOM 4772 C C . THR B 1 4 ? -22.625 -8.656 3.986 1 80.75 4 THR B C 1
ATOM 4774 O O . THR B 1 4 ? -23.625 -8.555 3.279 1 80.75 4 THR B O 1
ATOM 4777 N N . GLN B 1 5 ? -22.625 -8.289 5.199 1 82.25 5 GLN B N 1
ATOM 4778 C CA . GLN B 1 5 ? -23.828 -7.785 5.852 1 82.25 5 GLN B CA 1
ATOM 4779 C C . GLN B 1 5 ? -24.203 -6.406 5.316 1 82.25 5 GLN B C 1
ATOM 4781 O O . GLN B 1 5 ? -25.391 -6.098 5.168 1 82.25 5 GLN B O 1
ATOM 4786 N N . ALA B 1 6 ? -23.172 -5.703 5.031 1 85.25 6 ALA B N 1
ATOM 4787 C CA . ALA B 1 6 ? -23.406 -4.367 4.492 1 85.25 6 ALA B CA 1
ATOM 4788 C C . ALA B 1 6 ? -24.078 -4.438 3.123 1 85.25 6 ALA B C 1
ATOM 4790 O O . ALA B 1 6 ? -25.016 -3.693 2.848 1 85.25 6 ALA B O 1
ATOM 4791 N N . GLN B 1 7 ? -23.656 -5.367 2.33 1 87.44 7 GLN B N 1
ATOM 4792 C CA . GLN B 1 7 ? -24.266 -5.539 1.013 1 87.44 7 GLN B CA 1
ATOM 4793 C C . GLN B 1 7 ? -25.688 -6.059 1.125 1 87.44 7 GLN B C 1
ATOM 4795 O O . GLN B 1 7 ? -26.562 -5.656 0.358 1 87.44 7 GLN B O 1
ATOM 4800 N N . HIS B 1 8 ? -25.844 -6.949 2.109 1 92.56 8 HIS B N 1
ATOM 4801 C CA . HIS B 1 8 ? -27.172 -7.512 2.365 1 92.56 8 HIS B CA 1
ATOM 4802 C C . HIS B 1 8 ? -28.156 -6.426 2.779 1 92.56 8 HIS B C 1
ATOM 4804 O O . HIS B 1 8 ? -29.297 -6.395 2.291 1 92.56 8 HIS B O 1
ATOM 4810 N N . GLY B 1 9 ? -27.734 -5.512 3.582 1 92.31 9 GLY B N 1
ATOM 4811 C CA . GLY B 1 9 ? -28.578 -4.402 4.012 1 92.31 9 GLY B CA 1
ATOM 4812 C C . GLY B 1 9 ? -28.891 -3.424 2.896 1 92.31 9 GLY B C 1
ATOM 4813 O O . GLY B 1 9 ? -30.016 -2.938 2.789 1 92.31 9 GLY B O 1
ATOM 4814 N N . SER B 1 10 ? -27.922 -3.148 2.186 1 92.31 10 SER B N 1
ATOM 4815 C CA . SER B 1 10 ? -28.125 -2.248 1.054 1 92.31 10 SER B CA 1
ATOM 4816 C C . SER B 1 10 ? -29.125 -2.824 0.062 1 92.31 10 SER B C 1
ATOM 4818 O O . SER B 1 10 ? -29.906 -2.084 -0.54 1 92.31 10 SER B O 1
ATOM 4820 N N . TYR B 1 11 ? -29.078 -4.148 -0.097 1 92.88 11 TYR B N 1
ATOM 4821 C CA . TYR B 1 11 ? -30.031 -4.832 -0.964 1 92.88 11 TYR B CA 1
ATOM 4822 C C . TYR B 1 11 ? -31.469 -4.648 -0.463 1 92.88 11 TYR B C 1
ATOM 4824 O O . TYR B 1 11 ? -32.375 -4.332 -1.242 1 92.88 11 TYR B O 1
ATOM 4832 N N . LEU B 1 12 ? -31.625 -4.805 0.772 1 94.81 12 LEU B N 1
ATOM 4833 C CA . LEU B 1 12 ? -32.938 -4.621 1.383 1 94.81 12 LEU B CA 1
ATOM 4834 C C . LEU B 1 12 ? -33.406 -3.184 1.208 1 94.81 12 LEU B C 1
ATOM 4836 O O . LEU B 1 12 ? -34.562 -2.953 0.842 1 94.81 12 LEU B O 1
ATOM 4840 N N . LEU B 1 13 ? -32.531 -2.254 1.46 1 94.31 13 LEU B N 1
ATOM 4841 C CA . LEU B 1 13 ? -32.875 -0.838 1.357 1 94.31 13 LEU B CA 1
ATOM 4842 C C . LEU B 1 13 ? -33.312 -0.49 -0.053 1 94.31 13 LEU B C 1
ATOM 4844 O O . LEU B 1 13 ? -34.312 0.231 -0.227 1 94.31 13 LEU B O 1
ATOM 4848 N N . MET B 1 14 ? -32.75 -0.949 -1.007 1 94.44 14 MET B N 1
ATOM 4849 C CA . MET B 1 14 ? -33.094 -0.7 -2.404 1 94.44 14 MET B CA 1
ATOM 4850 C C . MET B 1 14 ? -34.5 -1.209 -2.719 1 94.44 14 MET B C 1
ATOM 4852 O O . MET B 1 14 ? -35.25 -0.531 -3.398 1 94.44 14 MET B O 1
ATOM 4856 N N . HIS B 1 15 ? -34.781 -2.385 -2.219 1 94.88 15 HIS B N 1
ATOM 4857 C CA . HIS B 1 15 ? -36.094 -2.957 -2.48 1 94.88 15 HIS B CA 1
ATOM 4858 C C . HIS B 1 15 ? -37.188 -2.174 -1.767 1 94.88 15 HIS B C 1
ATOM 4860 O O . HIS B 1 15 ? -38.281 -1.975 -2.316 1 94.88 15 HIS B O 1
ATOM 4866 N N . LEU B 1 16 ? -36.906 -1.72 -0.559 1 95.81 16 LEU B N 1
ATOM 4867 C CA . LEU B 1 16 ? -37.875 -0.927 0.173 1 95.81 16 LEU B CA 1
ATOM 4868 C C . LEU B 1 16 ? -38.125 0.403 -0.527 1 95.81 16 LEU B C 1
ATOM 4870 O O . LEU B 1 16 ? -39.281 0.874 -0.578 1 95.81 16 LEU B O 1
ATOM 4874 N N . GLN B 1 17 ? -37.094 1.049 -0.997 1 95.19 17 GLN B N 1
ATOM 4875 C CA . GLN B 1 17 ? -37.219 2.285 -1.758 1 95.19 17 GLN B CA 1
ATOM 4876 C C . GLN B 1 17 ? -38.094 2.07 -2.994 1 95.19 17 GLN B C 1
ATOM 4878 O O . GLN B 1 17 ? -38.938 2.91 -3.32 1 95.19 17 GLN B O 1
ATOM 4883 N N . ARG B 1 18 ? -37.938 0.969 -3.67 1 95.44 18 ARG B N 1
ATOM 4884 C CA . ARG B 1 18 ? -38.75 0.643 -4.84 1 95.44 18 ARG B CA 1
ATOM 4885 C C . ARG B 1 18 ? -40.188 0.45 -4.457 1 95.44 18 ARG B C 1
ATOM 4887 O O . ARG B 1 18 ? -41.094 0.919 -5.16 1 95.44 18 ARG B O 1
ATOM 4894 N N . MET B 1 19 ? -40.406 -0.244 -3.361 1 95.81 19 MET B N 1
ATOM 4895 C CA . MET B 1 19 ? -41.781 -0.466 -2.885 1 95.81 19 MET B CA 1
ATOM 4896 C C . MET B 1 19 ? -42.469 0.856 -2.549 1 95.81 19 MET B C 1
ATOM 4898 O O . MET B 1 19 ? -43.656 1.032 -2.818 1 95.81 19 MET B O 1
ATOM 4902 N N . ARG B 1 20 ? -41.688 1.797 -1.971 1 95.88 20 ARG B N 1
ATOM 4903 C CA . ARG B 1 20 ? -42.25 3.104 -1.638 1 95.88 20 ARG B CA 1
ATOM 4904 C C . ARG B 1 20 ? -42.625 3.875 -2.898 1 95.88 20 ARG B C 1
ATOM 4906 O O . ARG B 1 20 ? -43.719 4.43 -2.986 1 95.88 20 ARG B O 1
ATOM 4913 N N . SER B 1 21 ? -41.75 3.883 -3.842 1 95 21 SER B N 1
ATOM 4914 C CA . SER B 1 21 ? -41.969 4.605 -5.09 1 95 21 SER B CA 1
ATOM 4915 C C . SER B 1 21 ? -43.188 4.07 -5.816 1 95 21 SER B C 1
ATOM 4917 O O . SER B 1 21 ? -43.938 4.832 -6.434 1 95 21 SER B O 1
ATOM 4919 N N . SER B 1 22 ? -43.406 2.707 -5.664 1 94.19 22 SER B N 1
ATOM 4920 C CA . SER B 1 22 ? -44.562 2.084 -6.332 1 94.19 22 SER B CA 1
ATOM 4921 C C . SER B 1 22 ? -45.75 1.973 -5.395 1 94.19 22 SER B C 1
ATOM 4923 O O . SER B 1 22 ? -46.781 1.386 -5.754 1 94.19 22 SER B O 1
ATOM 4925 N N . LYS B 1 23 ? -45.656 2.521 -4.141 1 94.12 23 LYS B N 1
ATOM 4926 C CA . LYS B 1 23 ? -46.688 2.48 -3.111 1 94.12 23 LYS B CA 1
ATOM 4927 C C . LYS B 1 23 ? -47.125 1.045 -2.824 1 94.12 23 LYS B C 1
ATOM 4929 O O . LYS B 1 23 ? -48.312 0.771 -2.664 1 94.12 23 LYS B O 1
ATOM 4934 N N . GLU B 1 24 ? -46.062 0.147 -2.953 1 92.31 24 GLU B N 1
ATOM 4935 C CA . GLU B 1 24 ? -46.312 -1.259 -2.656 1 92.31 24 GLU B CA 1
ATOM 4936 C C . GLU B 1 24 ? -46.125 -1.554 -1.171 1 92.31 24 GLU B C 1
ATOM 4938 O O . GLU B 1 24 ? -45.125 -1.176 -0.579 1 92.31 24 GLU B O 1
ATOM 4943 N N . LEU B 1 25 ? -47.125 -2.186 -0.545 1 91.69 25 LEU B N 1
ATOM 4944 C CA . LEU B 1 25 ? -47.094 -2.668 0.832 1 91.69 25 LEU B CA 1
ATOM 4945 C C . LEU B 1 25 ? -46.906 -1.512 1.809 1 91.69 25 LEU B C 1
ATOM 4947 O O . LEU B 1 25 ? -46.344 -1.695 2.896 1 91.69 25 LEU B O 1
ATOM 4951 N N . THR B 1 26 ? -47.156 -0.259 1.34 1 94.12 26 THR B N 1
ATOM 4952 C CA . THR B 1 26 ? -47.125 0.872 2.26 1 94.12 26 THR B CA 1
ATOM 4953 C C . THR B 1 26 ? -48.281 0.812 3.252 1 94.12 26 THR B C 1
ATOM 4955 O O . THR B 1 26 ? -49.406 0.449 2.885 1 94.12 26 THR B O 1
ATOM 4958 N N . ASP B 1 27 ? -48 1.171 4.492 1 91.94 27 ASP B N 1
ATOM 4959 C CA . ASP B 1 27 ? -49.031 1.031 5.508 1 91.94 27 ASP B CA 1
ATOM 4960 C C . ASP B 1 27 ? -49.188 2.32 6.316 1 91.94 27 ASP B C 1
ATOM 4962 O O . ASP B 1 27 ? -49.875 2.34 7.336 1 91.94 27 ASP B O 1
ATOM 4966 N N . MET B 1 28 ? -48.531 3.51 5.867 1 93.25 28 MET B N 1
ATOM 4967 C CA . MET B 1 28 ? -48.625 4.793 6.555 1 93.25 28 MET B CA 1
ATOM 4968 C C . MET B 1 28 ? -48.531 5.949 5.57 1 93.25 28 MET B C 1
ATOM 4970 O O . MET B 1 28 ? -47.719 5.902 4.637 1 93.25 28 MET B O 1
ATOM 4974 N N . VAL B 1 29 ? -49.344 7.039 5.84 1 96.25 29 VAL B N 1
ATOM 4975 C CA . VAL B 1 29 ? -49.281 8.266 5.051 1 96.25 29 VAL B CA 1
ATOM 4976 C C . VAL B 1 29 ? -49.031 9.453 5.969 1 96.25 29 VAL B C 1
ATOM 4978 O O . VAL B 1 29 ? -49.781 9.711 6.898 1 96.25 29 VAL B O 1
ATOM 4981 N N . LEU B 1 30 ? -47.969 10.227 5.762 1 95.44 30 LEU B N 1
ATOM 4982 C CA . LEU B 1 30 ? -47.656 11.445 6.496 1 95.44 30 LEU B CA 1
ATOM 4983 C C . LEU B 1 30 ? -48.125 12.68 5.719 1 95.44 30 LEU B C 1
ATOM 4985 O O . LEU B 1 30 ? -47.938 12.75 4.5 1 95.44 30 LEU B O 1
ATOM 4989 N N . LEU B 1 31 ? -48.656 13.68 6.445 1 95.81 31 LEU B N 1
ATOM 4990 C CA . LEU B 1 31 ? -49.125 14.914 5.824 1 95.81 31 LEU B CA 1
ATOM 4991 C C . LEU B 1 31 ? -48.375 16.125 6.355 1 95.81 31 LEU B C 1
ATOM 4993 O O . LEU B 1 31 ? -48.375 16.375 7.559 1 95.81 31 LEU B O 1
ATOM 4997 N N . ALA B 1 32 ? -47.656 16.859 5.531 1 95.38 32 ALA B N 1
ATOM 4998 C CA . ALA B 1 32 ? -46.969 18.094 5.871 1 95.38 32 ALA B CA 1
ATOM 4999 C C . ALA B 1 32 ? -47.344 19.219 4.914 1 95.38 32 ALA B C 1
ATOM 5001 O O . ALA B 1 32 ? -47.156 19.094 3.699 1 95.38 32 ALA B O 1
ATOM 5002 N N . GLU B 1 33 ? -47.781 20.281 5.398 1 94.94 33 GLU B N 1
ATOM 5003 C CA . GLU B 1 33 ? -48.219 21.422 4.609 1 94.94 33 GLU B CA 1
ATOM 5004 C C . GLU B 1 33 ? -49.188 21 3.504 1 94.94 33 GLU B C 1
ATOM 5006 O O . GLU B 1 33 ? -49.062 21.438 2.361 1 94.94 33 GLU B O 1
ATOM 5011 N N . GLY B 1 34 ? -50 19.938 3.744 1 91.88 34 GLY B N 1
ATOM 5012 C CA . GLY B 1 34 ? -51.031 19.5 2.82 1 91.88 34 GLY B CA 1
ATOM 5013 C C . GLY B 1 34 ? -50.531 18.484 1.81 1 91.88 34 GLY B C 1
ATOM 5014 O O . GLY B 1 34 ? -51.281 17.953 1.01 1 91.88 34 GLY B O 1
ATOM 5015 N N . VAL B 1 35 ? -49.281 18.094 1.826 1 95.88 35 VAL B N 1
ATOM 5016 C CA . VAL B 1 35 ? -48.719 17.141 0.875 1 95.88 35 VAL B CA 1
ATOM 5017 C C . VAL B 1 35 ? -48.594 15.773 1.529 1 95.88 35 VAL B C 1
ATOM 5019 O O . VAL B 1 35 ? -48 15.633 2.59 1 95.88 35 VAL B O 1
ATOM 5022 N N . PRO B 1 36 ? -49.188 14.742 0.887 1 96 36 PRO B N 1
ATOM 5023 C CA . PRO B 1 36 ? -49.125 13.398 1.459 1 96 36 PRO B CA 1
ATOM 5024 C C . PRO B 1 36 ? -47.844 12.656 1.051 1 96 36 PRO B C 1
ATOM 5026 O O . PRO B 1 36 ? -47.406 12.773 -0.095 1 96 36 PRO B O 1
ATOM 5029 N N . PHE B 1 37 ? -47.281 11.797 1.986 1 97.12 37 PHE B N 1
ATOM 5030 C CA . PHE B 1 37 ? -46.094 10.961 1.753 1 97.12 37 PHE B CA 1
ATOM 5031 C C . PHE B 1 37 ? -46.344 9.531 2.205 1 97.12 37 PHE B C 1
ATOM 5033 O O . PHE B 1 37 ? -46.562 9.273 3.395 1 97.12 37 PHE B O 1
ATOM 5040 N N . HIS B 1 38 ? -46.375 8.602 1.216 1 96.25 38 HIS B N 1
ATOM 5041 C CA . HIS B 1 38 ? -46.562 7.195 1.531 1 96.25 38 HIS B CA 1
ATOM 5042 C C . HIS B 1 38 ? -45.281 6.57 2.057 1 96.25 38 HIS B C 1
ATOM 5044 O O . HIS B 1 38 ? -44.219 6.746 1.464 1 96.25 38 HIS B O 1
ATOM 5050 N N . CYS B 1 39 ? -45.406 5.844 3.217 1 96.62 39 CYS B N 1
ATOM 5051 C CA . CYS B 1 39 ? -44.219 5.285 3.846 1 96.62 39 CYS B CA 1
ATOM 5052 C C . CYS B 1 39 ? -44.5 3.939 4.496 1 96.62 39 CYS B C 1
ATOM 5054 O O . CYS B 1 39 ? -45.656 3.5 4.508 1 96.62 39 CYS B O 1
ATOM 5056 N N . HIS B 1 40 ? -43.562 3.242 4.848 1 96 40 HIS B N 1
ATOM 5057 C CA . HIS B 1 40 ? -43.688 2.01 5.621 1 96 40 HIS B CA 1
ATOM 5058 C C . HIS B 1 40 ? -43.406 2.264 7.102 1 96 40 HIS B C 1
ATOM 5060 O O . HIS B 1 40 ? -42.406 2.869 7.465 1 96 40 HIS B O 1
ATOM 5066 N N . LYS B 1 41 ? -44.281 1.768 7.961 1 94.81 41 LYS B N 1
ATOM 5067 C CA . LYS B 1 41 ? -44.156 1.975 9.398 1 94.81 41 LYS B CA 1
ATOM 5068 C C . LYS B 1 41 ? -42.812 1.455 9.922 1 94.81 41 LYS B C 1
ATOM 5070 O O . LYS B 1 41 ? -42.188 2.074 10.789 1 94.81 41 LYS B O 1
ATOM 5075 N N . VAL B 1 42 ? -42.344 0.34 9.328 1 95.44 42 VAL B N 1
ATOM 5076 C CA . VAL B 1 42 ? -41.125 -0.297 9.82 1 95.44 42 VAL B CA 1
ATOM 5077 C C . VAL B 1 42 ? -39.938 0.582 9.508 1 95.44 42 VAL B C 1
ATOM 5079 O O . VAL B 1 42 ? -39 0.689 10.312 1 95.44 42 VAL B O 1
ATOM 5082 N N . VAL B 1 43 ? -39.938 1.301 8.359 1 96.88 43 VAL B N 1
ATOM 5083 C CA . VAL B 1 43 ? -38.812 2.166 7.973 1 96.88 43 VAL B CA 1
ATOM 5084 C C . VAL B 1 43 ? -38.812 3.42 8.844 1 96.88 43 VAL B C 1
ATOM 5086 O O . VAL B 1 43 ? -37.781 3.812 9.375 1 96.88 43 VAL B O 1
ATOM 5089 N N . LEU B 1 44 ? -40 4.02 9 1 96.12 44 LEU B N 1
ATOM 5090 C CA . LEU B 1 44 ? -40.125 5.203 9.844 1 96.12 44 LEU B CA 1
ATOM 5091 C C . LEU B 1 44 ? -39.656 4.906 11.266 1 96.12 44 LEU B C 1
ATOM 5093 O O . LEU B 1 44 ? -38.906 5.688 11.859 1 96.12 44 LEU B O 1
ATOM 5097 N N . SER B 1 45 ? -40.125 3.738 11.758 1 94.75 45 SER B N 1
ATOM 5098 C CA . SER B 1 45 ? -39.812 3.355 13.133 1 94.75 45 SER B CA 1
ATOM 5099 C C . SER B 1 45 ? -38.344 3.055 13.305 1 94.75 45 SER B C 1
ATOM 5101 O O . SER B 1 45 ? -37.781 3.248 14.391 1 94.75 45 SER B O 1
ATOM 5103 N N . ALA B 1 46 ? -37.688 2.611 12.266 1 95.94 46 ALA B N 1
ATOM 5104 C CA . ALA B 1 46 ? -36.281 2.256 12.328 1 95.94 46 ALA B CA 1
ATOM 5105 C C . ALA B 1 46 ? -35.406 3.5 12.461 1 95.94 46 ALA B C 1
ATOM 5107 O O . ALA B 1 46 ? -34.406 3.484 13.172 1 95.94 46 ALA B O 1
ATOM 5108 N N . PHE B 1 47 ? -35.844 4.625 11.852 1 96.81 47 PHE B N 1
ATOM 5109 C CA . PHE B 1 47 ? -34.938 5.773 11.766 1 96.81 47 PHE B CA 1
ATOM 5110 C C . PHE B 1 47 ? -35.406 6.902 12.672 1 96.81 47 PHE B C 1
ATOM 5112 O O . PHE B 1 47 ? -34.688 7.883 12.883 1 96.81 47 PHE B O 1
ATOM 5119 N N . SER B 1 48 ? -36.625 6.82 13.242 1 95.94 48 SER B N 1
ATOM 5120 C CA . SER B 1 48 ? -37.156 7.891 14.07 1 95.94 48 SER B CA 1
ATOM 5121 C C . SER B 1 48 ? -37.844 7.332 15.328 1 95.94 48 SER B C 1
ATOM 5123 O O . SER B 1 48 ? -38.938 6.797 15.258 1 95.94 48 SER B O 1
ATOM 5125 N N . PRO B 1 49 ? -37.219 7.504 16.438 1 94.19 49 PRO B N 1
ATOM 5126 C CA . PRO B 1 49 ? -37.875 7.117 17.703 1 94.19 49 PRO B CA 1
ATOM 5127 C C . PRO B 1 49 ? -39.219 7.809 17.906 1 94.19 49 PRO B C 1
ATOM 5129 O O . PRO B 1 49 ? -40.125 7.25 18.547 1 94.19 49 PRO B O 1
ATOM 5132 N N . TYR B 1 50 ? -39.375 9.047 17.297 1 93.25 50 TYR B N 1
ATOM 5133 C CA . TYR B 1 50 ? -40.625 9.758 17.328 1 93.25 50 TYR B CA 1
ATOM 5134 C C . TYR B 1 50 ? -41.75 8.914 16.703 1 93.25 50 TYR B C 1
ATOM 5136 O O . TYR B 1 50 ? -42.781 8.68 17.328 1 93.25 50 TYR B O 1
ATOM 5144 N N . PHE B 1 51 ? -41.531 8.289 15.586 1 93.19 51 PHE B N 1
ATOM 5145 C CA . PHE B 1 51 ? -42.5 7.473 14.898 1 93.19 51 PHE B CA 1
ATOM 5146 C C . PHE B 1 51 ? -42.625 6.102 15.555 1 93.19 51 PHE B C 1
ATOM 5148 O O . PHE B 1 51 ? -43.75 5.547 15.633 1 93.19 51 PHE B O 1
ATOM 5155 N N . GLN B 1 52 ? -41.5 5.547 15.945 1 92.69 52 GLN B N 1
ATOM 5156 C CA . GLN B 1 52 ? -41.562 4.258 16.625 1 92.69 52 GLN B CA 1
ATOM 5157 C C . GLN B 1 52 ? -42.5 4.305 17.828 1 92.69 52 GLN B C 1
ATOM 5159 O O . GLN B 1 52 ? -43.344 3.418 18 1 92.69 52 GLN B O 1
ATOM 5164 N N . ALA B 1 53 ? -42.344 5.336 18.609 1 90.62 53 ALA B N 1
ATOM 5165 C CA . ALA B 1 53 ? -43.219 5.512 19.781 1 90.62 53 ALA B CA 1
ATOM 5166 C C . ALA B 1 53 ? -44.656 5.703 19.359 1 90.62 53 ALA B C 1
ATOM 5168 O O . ALA B 1 53 ? -45.562 5.184 20 1 90.62 53 ALA B O 1
ATOM 5169 N N . MET B 1 54 ? -44.844 6.348 18.312 1 89.19 54 MET B N 1
ATOM 5170 C CA . MET B 1 54 ? -46.188 6.625 17.812 1 89.19 54 MET B CA 1
ATOM 5171 C C . MET B 1 54 ? -46.906 5.336 17.406 1 89.19 54 MET B C 1
ATOM 5173 O O . MET B 1 54 ? -48.094 5.16 17.688 1 89.19 54 MET B O 1
ATOM 5177 N N . PHE B 1 55 ? -46.156 4.324 16.844 1 89.88 55 PHE B N 1
ATOM 5178 C CA . PHE B 1 55 ? -46.781 3.131 16.266 1 89.88 55 PHE B CA 1
ATOM 5179 C C . PHE B 1 55 ? -46.844 2.016 17.312 1 89.88 55 PHE B C 1
ATOM 5181 O O . PHE B 1 55 ? -47.594 1.056 17.141 1 89.88 55 PHE B O 1
ATOM 5188 N N . THR B 1 56 ? -46.062 1.968 18.297 1 85.06 56 THR B N 1
ATOM 5189 C CA . THR B 1 56 ? -46.031 0.854 19.234 1 85.06 56 THR B CA 1
ATOM 5190 C C . THR B 1 56 ? -46.781 1.196 20.516 1 85.06 56 THR B C 1
ATOM 5192 O O . THR B 1 56 ? -47.125 0.304 21.281 1 85.06 56 THR B O 1
ATOM 5195 N N . CYS B 1 57 ? -46.906 2.453 21.078 1 74.06 57 CYS B N 1
ATOM 5196 C CA . CYS B 1 57 ? -47.469 2.814 22.359 1 74.06 57 CYS B CA 1
ATOM 5197 C C . CYS B 1 57 ? -49 2.799 22.297 1 74.06 57 CYS B C 1
ATOM 5199 O O . CYS B 1 57 ? -49.688 3.072 23.297 1 74.06 57 CYS B O 1
ATOM 5201 N N . GLY B 1 58 ? -49.719 1.994 21.391 1 64.19 58 GLY B N 1
ATOM 5202 C CA . GLY B 1 58 ? -51.156 1.761 21.469 1 64.19 58 GLY B CA 1
ATOM 5203 C C . GLY B 1 58 ? -51.969 3.035 21.375 1 64.19 58 GLY B C 1
ATOM 5204 O O . GLY B 1 58 ? -53.125 3.066 21.781 1 64.19 58 GLY B O 1
ATOM 5205 N N . LEU B 1 59 ? -51.438 4.246 21.219 1 54.5 59 LEU B N 1
ATOM 5206 C CA . LEU B 1 59 ? -52.25 5.457 21.25 1 54.5 59 LEU B CA 1
ATOM 5207 C C . LEU B 1 59 ? -53.219 5.488 20.078 1 54.5 59 LEU B C 1
ATOM 5209 O O . LEU B 1 59 ? -52.969 4.891 19.031 1 54.5 59 LEU B O 1
ATOM 5213 N N . ARG B 1 60 ? -54.438 5.93 20.297 1 50.41 60 ARG B N 1
ATOM 5214 C CA . ARG B 1 60 ? -55.562 6.031 19.406 1 50.41 60 ARG B CA 1
ATOM 5215 C C . ARG B 1 60 ? -55.156 6.531 18.031 1 50.41 60 ARG B C 1
ATOM 5217 O O . ARG B 1 60 ? -55.781 6.188 17.031 1 50.41 60 ARG B O 1
ATOM 5224 N N . GLU B 1 61 ? -54.219 7.414 18 1 50.53 61 GLU B N 1
ATOM 5225 C CA . GLU B 1 61 ? -53.75 8.008 16.75 1 50.53 61 GLU B CA 1
ATOM 5226 C C . GLU B 1 61 ? -53.156 6.945 15.828 1 50.53 61 GLU B C 1
ATOM 5228 O O . GLU B 1 61 ? -52.969 7.184 14.633 1 50.53 61 GLU B O 1
ATOM 5233 N N . THR B 1 62 ? -52.844 5.746 16.469 1 52.62 62 THR B N 1
ATOM 5234 C CA . THR B 1 62 ? -52.125 4.609 15.898 1 52.62 62 THR B CA 1
ATOM 5235 C C . THR B 1 62 ? -53.062 3.795 15 1 52.62 62 THR B C 1
ATOM 5237 O O . THR B 1 62 ? -52.594 2.945 14.234 1 52.62 62 THR B O 1
ATOM 5240 N N . GLN B 1 63 ? -54.25 3.949 15.367 1 55.88 63 GLN B N 1
ATOM 5241 C CA . GLN B 1 63 ? -55.156 3.066 14.633 1 55.88 63 GLN B CA 1
ATOM 5242 C C . GLN B 1 63 ? -55.312 3.529 13.188 1 55.88 63 GLN B C 1
ATOM 5244 O O . GLN B 1 63 ? -55.688 2.74 12.312 1 55.88 63 GLN B O 1
ATOM 5249 N N . GLY B 1 64 ? -54.906 4.859 12.906 1 67.25 64 GLY B N 1
ATOM 5250 C CA . GLY B 1 64 ? -55.125 5.344 11.555 1 67.25 64 GLY B CA 1
ATOM 5251 C C . GLY B 1 64 ? -53.906 5.238 10.672 1 67.25 64 GLY B C 1
ATOM 5252 O O . GLY B 1 64 ? -52.781 5.051 11.172 1 67.25 64 GLY B O 1
ATOM 5253 N N . ASN B 1 65 ? -54.094 5.117 9.344 1 83.75 65 ASN B N 1
ATOM 5254 C CA . ASN B 1 65 ? -53.062 5.008 8.328 1 83.75 65 ASN B CA 1
ATOM 5255 C C . ASN B 1 65 ? -52.594 6.383 7.848 1 83.75 65 ASN B C 1
ATOM 5257 O O . ASN B 1 65 ? -51.906 6.492 6.82 1 83.75 65 ASN B O 1
ATOM 5261 N N . GLU B 1 66 ? -52.938 7.539 8.758 1 90.75 66 GLU B N 1
ATOM 5262 C CA . GLU B 1 66 ? -52.531 8.883 8.352 1 90.75 66 GLU B CA 1
ATOM 5263 C C . GLU B 1 66 ? -52.094 9.711 9.562 1 90.75 66 GLU B C 1
ATOM 5265 O O . GLU B 1 66 ? -52.781 9.695 10.594 1 90.75 66 GLU B O 1
ATOM 5270 N N . VAL B 1 67 ? -50.969 10.5 9.508 1 91.25 67 VAL B N 1
ATOM 5271 C CA . VAL B 1 67 ? -50.438 11.359 10.57 1 91.25 67 VAL B CA 1
ATOM 5272 C C . VAL B 1 67 ? -50.188 12.758 10.016 1 91.25 67 VAL B C 1
ATOM 5274 O O . VAL B 1 67 ? -49.5 12.914 8.992 1 91.25 67 VAL B O 1
ATOM 5277 N N . LEU B 1 68 ? -50.656 13.844 10.711 1 92.38 68 LEU B N 1
ATOM 5278 C CA . LEU B 1 68 ? -50.438 15.234 10.328 1 92.38 68 LEU B CA 1
ATOM 5279 C C . LEU B 1 68 ? -49.25 15.82 11.094 1 92.38 68 LEU B C 1
ATOM 5281 O O . LEU B 1 68 ? -49.219 15.805 12.32 1 92.38 68 LEU B O 1
ATOM 5285 N N . LEU B 1 69 ? -48.312 16.438 10.344 1 93.31 69 LEU B N 1
ATOM 5286 C CA . LEU B 1 69 ? -47.156 17.094 10.93 1 93.31 69 LEU B CA 1
ATOM 5287 C C . LEU B 1 69 ? -47.25 18.609 10.805 1 93.31 69 LEU B C 1
ATOM 5289 O O . LEU B 1 69 ? -47.188 19.156 9.695 1 93.31 69 LEU B O 1
ATOM 5293 N N . ARG B 1 70 ? -47.281 19.469 11.742 1 90.56 70 ARG B N 1
ATOM 5294 C CA . ARG B 1 70 ? -47.594 20.891 11.727 1 90.56 70 ARG B CA 1
ATOM 5295 C C . ARG B 1 70 ? -46.312 21.719 11.641 1 90.56 70 ARG B C 1
ATOM 5297 O O . ARG B 1 70 ? -46.281 22.766 10.977 1 90.56 70 ARG B O 1
ATOM 5304 N N . ASP B 1 71 ? -45.281 21.531 12.234 1 88.56 71 ASP B N 1
ATOM 5305 C CA . ASP B 1 71 ? -44.094 22.391 12.352 1 88.56 71 ASP B CA 1
ATOM 5306 C C . ASP B 1 71 ? -42.969 21.875 11.469 1 88.56 71 ASP B C 1
ATOM 5308 O O . ASP B 1 71 ? -41.781 22.094 11.789 1 88.56 71 ASP B O 1
ATOM 5312 N N . VAL B 1 72 ? -43.375 21.156 10.367 1 94 72 VAL B N 1
ATOM 5313 C CA . VAL B 1 72 ? -42.344 20.625 9.484 1 94 72 VAL B CA 1
ATOM 5314 C C . VAL B 1 72 ? -42.656 21 8.039 1 94 72 VAL B C 1
ATOM 5316 O O . VAL B 1 72 ? -43.688 20.641 7.5 1 94 72 VAL B O 1
ATOM 5319 N N . PRO B 1 73 ? -41.719 21.828 7.438 1 95.19 73 PRO B N 1
ATOM 5320 C CA . PRO B 1 73 ? -41.938 22.141 6.02 1 95.19 73 PRO B CA 1
ATOM 5321 C C . PRO B 1 73 ? -41.938 20.891 5.141 1 95.19 73 PRO B C 1
ATOM 5323 O O . PRO B 1 73 ? -41.188 19.938 5.402 1 95.19 73 PRO B O 1
ATOM 5326 N N . ALA B 1 74 ? -42.719 20.938 4.105 1 96.56 74 ALA B N 1
ATOM 5327 C CA . ALA B 1 74 ? -42.906 19.781 3.207 1 96.56 74 ALA B CA 1
ATOM 5328 C C . ALA B 1 74 ? -41.562 19.406 2.551 1 96.56 74 ALA B C 1
ATOM 5330 O O . ALA B 1 74 ? -41.25 18.219 2.418 1 96.56 74 ALA B O 1
ATOM 5331 N N . GLN B 1 75 ? -40.906 20.406 2.189 1 95.62 75 GLN B N 1
ATOM 5332 C CA . GLN B 1 75 ? -39.625 20.156 1.513 1 95.62 75 GLN B CA 1
ATOM 5333 C C . GLN B 1 75 ? -38.625 19.469 2.447 1 95.62 75 GLN B C 1
ATOM 5335 O O . GLN B 1 75 ? -37.906 18.562 2.037 1 95.62 75 GLN B O 1
ATOM 5340 N N . SER B 1 76 ? -38.562 19.812 3.719 1 96.5 76 SER B N 1
ATOM 5341 C CA . SER B 1 76 ? -37.688 19.219 4.707 1 96.5 76 SER B CA 1
ATOM 5342 C C . SER B 1 76 ? -38.062 17.781 5.004 1 96.5 76 SER B C 1
ATOM 5344 O O . SER B 1 76 ? -37.188 16.922 5.164 1 96.5 76 SER B O 1
ATOM 5346 N N . LEU B 1 77 ? -39.375 17.562 4.992 1 97.06 77 LEU B N 1
ATOM 5347 C CA . LEU B 1 77 ? -39.844 16.219 5.238 1 97.06 77 LEU B CA 1
ATOM 5348 C C . LEU B 1 77 ? -39.469 15.289 4.086 1 97.06 77 LEU B C 1
ATOM 5350 O O . LEU B 1 77 ? -39.031 14.156 4.316 1 97.06 77 LEU B O 1
ATOM 5354 N N . GLN B 1 78 ? -39.688 15.836 2.936 1 96.75 78 GLN B N 1
ATOM 5355 C CA . GLN B 1 78 ? -39.281 15.062 1.759 1 96.75 78 GLN B CA 1
ATOM 5356 C C . GLN B 1 78 ? -37.812 14.664 1.812 1 96.75 78 GLN B C 1
ATOM 5358 O O . GLN B 1 78 ? -37.469 13.516 1.54 1 96.75 78 GLN B O 1
ATOM 5363 N N . MET B 1 79 ? -36.969 15.562 2.207 1 96.81 79 MET B N 1
ATOM 5364 C CA . MET B 1 79 ? -35.531 15.312 2.275 1 96.81 79 MET B CA 1
ATOM 5365 C C . MET B 1 79 ? -35.219 14.281 3.352 1 96.81 79 MET B C 1
ATOM 5367 O O . MET B 1 79 ? -34.344 13.414 3.154 1 96.81 79 MET B O 1
ATOM 5371 N N . LEU B 1 80 ? -35.938 14.312 4.414 1 97.38 80 LEU B N 1
ATOM 5372 C CA . LEU B 1 80 ? -35.719 13.367 5.508 1 97.38 80 LEU B CA 1
ATOM 5373 C C . LEU B 1 80 ? -36.156 11.969 5.113 1 97.38 80 LEU B C 1
ATOM 5375 O O . LEU B 1 80 ? -35.469 10.984 5.438 1 97.38 80 LEU B O 1
ATOM 5379 N N . LEU B 1 81 ? -37.281 11.867 4.441 1 97.25 81 LEU B N 1
ATOM 5380 C CA . LEU B 1 81 ? -37.781 10.57 3.977 1 97.25 81 LEU B CA 1
ATOM 5381 C C . LEU B 1 81 ? -36.812 9.977 2.947 1 97.25 81 LEU B C 1
ATOM 5383 O O . LEU B 1 81 ? -36.531 8.773 2.98 1 97.25 81 LEU B O 1
ATOM 5387 N N . ASP B 1 82 ? -36.438 10.844 2.076 1 95.94 82 ASP B N 1
ATOM 5388 C CA . ASP B 1 82 ? -35.438 10.375 1.106 1 95.94 82 ASP B CA 1
ATOM 5389 C C . ASP B 1 82 ? -34.188 9.852 1.804 1 95.94 82 ASP B C 1
ATOM 5391 O O . ASP B 1 82 ? -33.594 8.852 1.382 1 95.94 82 ASP B O 1
ATOM 5395 N N . TYR B 1 83 ? -33.844 10.461 2.844 1 96 83 TYR B N 1
ATOM 5396 C CA . TYR B 1 83 ? -32.688 10.008 3.643 1 96 83 TYR B CA 1
ATOM 5397 C C . TYR B 1 83 ? -32.969 8.633 4.242 1 96 83 TYR B C 1
ATOM 5399 O O . TYR B 1 83 ? -32.125 7.746 4.199 1 96 83 TYR B O 1
ATOM 5407 N N . MET B 1 84 ? -34.125 8.406 4.707 1 96.94 84 MET B N 1
ATOM 5408 C CA . MET B 1 84 ? -34.469 7.133 5.34 1 96.94 84 MET B CA 1
ATOM 5409 C C . MET B 1 84 ? -34.438 5.996 4.324 1 96.94 84 MET B C 1
ATOM 5411 O O . MET B 1 84 ? -33.969 4.902 4.617 1 96.94 84 MET B O 1
ATOM 5415 N N . TYR B 1 85 ? -34.875 6.297 3.146 1 96.38 85 TYR B N 1
ATOM 5416 C CA . TYR B 1 85 ? -35.094 5.242 2.16 1 96.38 85 TYR B CA 1
ATOM 5417 C C . TYR B 1 85 ? -33.844 5.094 1.261 1 96.38 85 TYR B C 1
ATOM 5419 O O . TYR B 1 85 ? -33.719 4.082 0.576 1 96.38 85 TYR B O 1
ATOM 5427 N N . GLN B 1 86 ? -33.062 6.16 1.209 1 93.56 86 GLN B N 1
ATOM 5428 C CA . GLN B 1 86 ? -31.953 6.113 0.249 1 93.56 86 GLN B CA 1
ATOM 5429 C C . GLN B 1 86 ? -30.609 6.32 0.94 1 93.56 86 GLN B C 1
ATOM 5431 O O . GLN B 1 86 ? -29.562 6.004 0.376 1 93.56 86 GLN B O 1
ATOM 5436 N N . GLY B 1 87 ? -30.594 6.922 2.023 1 92.94 87 GLY B N 1
ATOM 5437 C CA . GLY B 1 87 ? -29.359 7.168 2.746 1 92.94 87 GLY B CA 1
ATOM 5438 C C . GLY B 1 87 ? -28.625 8.406 2.264 1 92.94 87 GLY B C 1
ATOM 5439 O O . GLY B 1 87 ? -27.422 8.562 2.514 1 92.94 87 GLY B O 1
ATOM 5440 N N . GLU B 1 88 ? -29.312 9.305 1.501 1 92.56 88 GLU B N 1
ATOM 5441 C CA . GLU B 1 88 ? -28.688 10.516 0.978 1 92.56 88 GLU B CA 1
ATOM 5442 C C . GLU B 1 88 ? -29.453 11.766 1.437 1 92.56 88 GLU B C 1
ATOM 5444 O O . GLU B 1 88 ? -30.672 11.75 1.52 1 92.56 88 GLU B O 1
ATOM 5449 N N . LEU B 1 89 ? -28.641 12.805 1.832 1 93.75 89 LEU B N 1
ATOM 5450 C CA . LEU B 1 89 ? -29.203 14.078 2.268 1 93.75 89 LEU B CA 1
ATOM 5451 C C . LEU B 1 89 ? -28.469 15.242 1.609 1 93.75 89 LEU B C 1
ATOM 5453 O O . LEU B 1 89 ? -27.5 15.766 2.166 1 93.75 89 LEU B O 1
ATOM 5457 N N . PRO B 1 90 ? -28.906 15.695 0.411 1 94 90 PRO B N 1
ATOM 5458 C CA . PRO B 1 90 ? -28.25 16.797 -0.278 1 94 90 PRO B CA 1
ATOM 5459 C C . PRO B 1 90 ? -28.469 18.141 0.423 1 94 90 PRO B C 1
ATOM 5461 O O . PRO B 1 90 ? -29.547 18.719 0.334 1 94 90 PRO B O 1
ATOM 5464 N N . LEU B 1 91 ? -27.422 18.656 1.041 1 92.75 91 LEU B N 1
ATOM 5465 C CA . LEU B 1 91 ? -27.516 19.875 1.837 1 92.75 91 LEU B CA 1
ATOM 5466 C C . LEU B 1 91 ? -26.844 21.031 1.119 1 92.75 91 LEU B C 1
ATOM 5468 O O . LEU B 1 91 ? -25.875 20.844 0.379 1 92.75 91 LEU B O 1
ATOM 5472 N N . ASP B 1 92 ? -27.375 22.172 1.214 1 89 92 ASP B N 1
ATOM 5473 C CA . ASP B 1 92 ? -26.781 23.422 0.75 1 89 92 ASP B CA 1
ATOM 5474 C C . ASP B 1 92 ? -27 24.531 1.759 1 89 92 ASP B C 1
ATOM 5476 O O . ASP B 1 92 ? -27.641 24.328 2.793 1 89 92 ASP B O 1
ATOM 5480 N N . ASN B 1 93 ? -26.453 25.766 1.538 1 81.06 93 ASN B N 1
ATOM 5481 C CA . ASN B 1 93 ? -26.5 26.875 2.482 1 81.06 93 ASN B CA 1
ATOM 5482 C C . ASN B 1 93 ? -27.906 27.406 2.666 1 81.06 93 ASN B C 1
ATOM 5484 O O . ASN B 1 93 ? -28.25 27.938 3.729 1 81.06 93 ASN B O 1
ATOM 5488 N N . ASP B 1 94 ? -28.797 27.141 1.767 1 85.94 94 ASP B N 1
ATOM 5489 C CA . ASP B 1 94 ? -30.141 27.703 1.806 1 85.94 94 ASP B CA 1
ATOM 5490 C C . ASP B 1 94 ? -31.109 26.812 2.58 1 85.94 94 ASP B C 1
ATOM 5492 O O . ASP B 1 94 ? -32.062 27.297 3.188 1 85.94 94 ASP B O 1
ATOM 5496 N N . ASN B 1 95 ? -30.797 25.531 2.508 1 92.06 95 ASN B N 1
ATOM 5497 C CA . ASN B 1 95 ? -31.781 24.625 3.08 1 92.06 95 ASN B CA 1
ATOM 5498 C C . ASN B 1 95 ? -31.297 24.031 4.398 1 92.06 95 ASN B C 1
ATOM 5500 O O . ASN B 1 95 ? -32.094 23.469 5.156 1 92.06 95 ASN B O 1
ATOM 5504 N N . ILE B 1 96 ? -30.078 24.219 4.77 1 91.44 96 ILE B N 1
ATOM 5505 C CA . ILE B 1 96 ? -29.438 23.453 5.836 1 91.44 96 ILE B CA 1
ATOM 5506 C C . ILE B 1 96 ? -30.094 23.781 7.172 1 91.44 96 ILE B C 1
ATOM 5508 O O . ILE B 1 96 ? -30.344 22.891 7.988 1 91.44 96 ILE B O 1
ATOM 5512 N N . GLN B 1 97 ? -30.453 24.953 7.445 1 87.69 97 GLN B N 1
ATOM 5513 C CA . GLN B 1 97 ? -31.016 25.312 8.734 1 87.69 97 GLN B CA 1
ATOM 5514 C C . GLN B 1 97 ? -32.406 24.734 8.906 1 87.69 97 GLN B C 1
ATOM 5516 O O . GLN B 1 97 ? -32.75 24.203 9.969 1 87.69 97 GLN B O 1
ATOM 5521 N N . ALA B 1 98 ? -33.219 24.703 7.828 1 92.38 98 ALA B N 1
ATOM 5522 C CA . ALA B 1 98 ? -34.594 24.172 7.879 1 92.38 98 ALA B CA 1
ATOM 5523 C C . ALA B 1 98 ? -34.594 22.656 8.062 1 92.38 98 ALA B C 1
ATOM 5525 O O . ALA B 1 98 ? -35.344 22.125 8.875 1 92.38 98 ALA B O 1
ATOM 5526 N N . VAL B 1 99 ? -33.75 22.062 7.34 1 95.88 99 VAL B N 1
ATOM 5527 C CA . VAL B 1 99 ? -33.656 20.609 7.398 1 95.88 99 VAL B CA 1
ATOM 5528 C C . VAL B 1 99 ? -33.156 20.172 8.773 1 95.88 99 VAL B C 1
ATOM 5530 O O . VAL B 1 99 ? -33.656 19.219 9.359 1 95.88 99 VAL B O 1
ATOM 5533 N N . ALA B 1 100 ? -32.156 20.922 9.266 1 94.94 100 ALA B N 1
ATOM 5534 C CA . ALA B 1 100 ? -31.594 20.609 10.586 1 94.94 100 ALA B CA 1
ATOM 5535 C C . ALA B 1 100 ? -32.656 20.766 11.672 1 94.94 100 ALA B C 1
ATOM 5537 O O . ALA B 1 100 ? -32.781 19.922 12.562 1 94.94 100 ALA B O 1
ATOM 5538 N N . THR B 1 101 ? -33.5 21.734 11.562 1 92.81 101 THR B N 1
ATOM 5539 C CA . THR B 1 101 ? -34.562 21.969 12.531 1 92.81 101 THR B CA 1
ATOM 5540 C C . THR B 1 101 ? -35.594 20.859 12.453 1 92.81 101 THR B C 1
ATOM 5542 O O . THR B 1 101 ? -36.062 20.344 13.477 1 92.81 101 THR B O 1
ATOM 5545 N N . ALA B 1 102 ? -35.969 20.422 11.281 1 95.81 102 ALA B N 1
ATOM 5546 C CA . ALA B 1 102 ? -36.938 19.344 11.094 1 95.81 102 ALA B CA 1
ATOM 5547 C C . ALA B 1 102 ? -36.406 18.031 11.648 1 95.81 102 ALA B C 1
ATOM 5549 O O . ALA B 1 102 ? -37.156 17.297 12.312 1 95.81 102 ALA B O 1
ATOM 5550 N N . ALA B 1 103 ? -35.156 17.766 11.281 1 96.75 103 ALA B N 1
ATOM 5551 C CA . ALA B 1 103 ? -34.531 16.547 11.766 1 96.75 103 ALA B CA 1
ATOM 5552 C C . ALA B 1 103 ? -34.5 16.5 13.297 1 96.75 103 ALA B C 1
ATOM 5554 O O . ALA B 1 103 ? -34.719 15.453 13.898 1 96.75 103 ALA B O 1
ATOM 5555 N N . PHE B 1 104 ? -34.312 17.656 13.867 1 93.56 104 PHE B N 1
ATOM 5556 C CA . PHE B 1 104 ? -34.281 17.766 15.32 1 93.56 104 PHE B CA 1
ATOM 5557 C C . PHE B 1 104 ? -35.688 17.531 15.891 1 93.56 104 PHE B C 1
ATOM 5559 O O . PHE B 1 104 ? -35.844 16.781 16.859 1 93.56 104 PHE B O 1
ATOM 5566 N N . LEU B 1 105 ? -36.75 18.031 15.266 1 94.12 105 LEU B N 1
ATOM 5567 C CA . LEU B 1 105 ? -38.125 17.938 15.742 1 94.12 105 LEU B CA 1
ATOM 5568 C C . LEU B 1 105 ? -38.656 16.5 15.641 1 94.12 105 LEU B C 1
ATOM 5570 O O . LEU B 1 105 ? -39.344 16.031 16.531 1 94.12 105 LEU B O 1
ATOM 5574 N N . LEU B 1 106 ? -38.281 15.758 14.602 1 95.5 106 LEU B N 1
ATOM 5575 C CA . LEU B 1 106 ? -38.781 14.414 14.352 1 95.5 106 LEU B CA 1
ATOM 5576 C C . LEU B 1 106 ? -37.844 13.367 14.906 1 95.5 106 LEU B C 1
ATOM 5578 O O . LEU B 1 106 ? -38.031 12.164 14.711 1 95.5 106 LEU B O 1
ATOM 5582 N N . ASP B 1 107 ? -36.781 13.797 15.492 1 95.5 107 ASP B N 1
ATOM 5583 C CA . ASP B 1 107 ? -35.812 12.938 16.156 1 95.5 107 ASP B CA 1
ATOM 5584 C C . ASP B 1 107 ? -35.156 11.977 15.18 1 95.5 107 ASP B C 1
ATOM 5586 O O . ASP B 1 107 ? -35.125 10.766 15.414 1 95.5 107 ASP B O 1
ATOM 5590 N N . VAL B 1 108 ? -34.781 12.5 14.047 1 96.81 108 VAL B N 1
ATOM 5591 C CA . VAL B 1 108 ? -34 11.742 13.078 1 96.81 108 VAL B CA 1
ATOM 5592 C C . VAL B 1 108 ? -32.531 12.008 13.289 1 96.81 108 VAL B C 1
ATOM 5594 O O . VAL B 1 108 ? -31.922 12.82 12.578 1 96.81 108 VAL B O 1
ATOM 5597 N N . ASP B 1 109 ? -31.922 11.359 14.117 1 94 109 ASP B N 1
ATOM 5598 C CA . ASP B 1 109 ? -30.578 11.633 14.641 1 94 109 ASP B CA 1
ATOM 5599 C C . ASP B 1 109 ? -29.531 11.578 13.531 1 94 109 ASP B C 1
ATOM 5601 O O . ASP B 1 109 ? -28.641 12.43 13.469 1 94 109 ASP B O 1
ATOM 5605 N N . GLY B 1 110 ? -29.641 10.578 12.648 1 94.06 110 GLY B N 1
ATOM 5606 C CA . GLY B 1 110 ? -28.656 10.445 11.578 1 94.06 110 GLY B CA 1
ATOM 5607 C C . GLY B 1 110 ? -28.625 11.641 10.648 1 94.06 110 GLY B C 1
ATOM 5608 O O . GLY B 1 110 ? -27.547 12.133 10.305 1 94.06 110 GLY B O 1
ATOM 5609 N N . ALA B 1 111 ? -29.719 12.148 10.297 1 95.69 111 ALA B N 1
ATOM 5610 C CA . ALA B 1 111 ? -29.812 13.305 9.414 1 95.69 111 ALA B CA 1
ATOM 5611 C C . ALA B 1 111 ? -29.328 14.57 10.109 1 95.69 111 ALA B C 1
ATOM 5613 O O . ALA B 1 111 ? -28.656 15.406 9.5 1 95.69 111 ALA B O 1
ATOM 5614 N N . PHE B 1 112 ? -29.672 14.758 11.328 1 95.25 112 PHE B N 1
ATOM 5615 C CA . PHE B 1 112 ? -29.25 15.922 12.094 1 95.25 112 PHE B CA 1
ATOM 5616 C C . PHE B 1 112 ? -27.734 15.984 12.203 1 95.25 112 PHE B C 1
ATOM 5618 O O . PHE B 1 112 ? -27.141 17.062 12.07 1 95.25 112 PHE B O 1
ATOM 5625 N N . LYS B 1 113 ? -27.188 14.898 12.438 1 93.69 113 LYS B N 1
ATOM 5626 C CA . LYS B 1 113 ? -25.719 14.828 12.516 1 93.69 113 LYS B CA 1
ATOM 5627 C C . LYS B 1 113 ? -25.078 15.219 11.18 1 93.69 113 LYS B C 1
ATOM 5629 O O . LYS B 1 113 ? -24.062 15.906 11.156 1 93.69 113 LYS B O 1
ATOM 5634 N N . LEU B 1 114 ? -25.688 14.766 10.109 1 93.5 114 LEU B N 1
ATOM 5635 C CA . LEU B 1 114 ? -25.172 15.117 8.781 1 93.5 114 LEU B CA 1
ATOM 5636 C C . LEU B 1 114 ? -25.25 16.625 8.555 1 93.5 114 LEU B C 1
ATOM 5638 O O . LEU B 1 114 ? -24.344 17.219 7.965 1 93.5 114 LEU B O 1
ATOM 5642 N N . CYS B 1 115 ? -26.25 17.25 9.008 1 94 115 CYS B N 1
ATOM 5643 C CA . CYS B 1 115 ? -26.406 18.703 8.906 1 94 115 CYS B CA 1
ATOM 5644 C C . CYS B 1 115 ? -25.312 19.422 9.695 1 94 115 CYS B C 1
ATOM 5646 O O . CYS B 1 115 ? -24.688 20.359 9.195 1 94 115 CYS B O 1
ATOM 5648 N N . GLN B 1 116 ? -25.078 18.969 10.867 1 91.69 116 GLN B N 1
ATOM 5649 C CA . GLN B 1 116 ? -24.047 19.562 11.719 1 91.69 116 GLN B CA 1
ATOM 5650 C C . GLN B 1 116 ? -22.672 19.469 11.062 1 91.69 116 GLN B C 1
ATOM 5652 O O . GLN B 1 116 ? -21.922 20.453 11.031 1 91.69 116 GLN B O 1
ATOM 5657 N N . ASN B 1 117 ? -22.391 18.344 10.555 1 91.25 117 ASN B N 1
ATOM 5658 C CA . ASN B 1 117 ? -21.125 18.125 9.875 1 91.25 117 ASN B CA 1
ATOM 5659 C C . ASN B 1 117 ? -20.953 19.062 8.688 1 91.25 117 ASN B C 1
ATOM 5661 O O . ASN B 1 117 ? -19.859 19.594 8.461 1 91.25 117 ASN B O 1
ATOM 5665 N N . HIS B 1 118 ? -22.016 19.203 7.977 1 92 118 HIS B N 1
ATOM 5666 C CA . HIS B 1 118 ? -21.984 20.094 6.82 1 92 118 HIS B CA 1
ATOM 5667 C C . HIS B 1 118 ? -21.734 21.531 7.246 1 92 118 HIS B C 1
ATOM 5669 O O . HIS B 1 118 ? -20.969 22.266 6.602 1 92 118 HIS B O 1
ATOM 5675 N N . MET B 1 119 ? -22.297 21.984 8.234 1 90.94 119 MET B N 1
ATOM 5676 C CA . MET B 1 119 ? -22.141 23.344 8.75 1 90.94 119 MET B CA 1
ATOM 5677 C C . MET B 1 119 ? -20.719 23.578 9.242 1 90.94 119 MET B C 1
ATOM 5679 O O . MET B 1 119 ? -20.141 24.641 9.008 1 90.94 119 MET B O 1
ATOM 5683 N N . GLU B 1 120 ? -20.188 22.656 9.875 1 88.06 120 GLU B N 1
ATOM 5684 C CA . GLU B 1 120 ? -18.812 22.734 10.352 1 88.06 120 GLU B CA 1
ATOM 5685 C C . GLU B 1 120 ? -17.828 22.828 9.18 1 88.06 120 GLU B C 1
ATOM 5687 O O . GLU B 1 120 ? -16.875 23.594 9.234 1 88.06 120 GLU B O 1
ATOM 5692 N N . ALA B 1 121 ? -18.125 22.094 8.188 1 84.81 121 ALA B N 1
ATOM 5693 C CA . ALA B 1 121 ? -17.234 22.016 7.035 1 84.81 121 ALA B CA 1
ATOM 5694 C C . ALA B 1 121 ? -17.281 23.312 6.227 1 84.81 121 ALA B C 1
ATOM 5696 O O . ALA B 1 121 ? -16.297 23.672 5.562 1 84.81 121 ALA B O 1
ATOM 5697 N N . ASN B 1 122 ? -18.328 24.109 6.254 1 86.81 122 ASN B N 1
ATOM 5698 C CA . ASN B 1 122 ? -18.5 25.297 5.434 1 86.81 122 ASN B CA 1
ATOM 5699 C C . ASN B 1 122 ? -18.453 26.578 6.277 1 86.81 122 ASN B C 1
ATOM 5701 O O . ASN B 1 122 ? -19.016 27.594 5.887 1 86.81 122 ASN B O 1
ATOM 5705 N N . MET B 1 123 ? -17.766 26.469 7.32 1 88.56 123 MET B N 1
ATOM 5706 C CA . MET B 1 123 ? -17.609 27.609 8.211 1 88.56 123 MET B CA 1
ATOM 5707 C C . MET B 1 123 ? -16.562 28.594 7.668 1 88.56 123 MET B C 1
ATOM 5709 O O . MET B 1 123 ? -15.523 28.172 7.16 1 88.56 123 MET B O 1
ATOM 5713 N N . ASP B 1 124 ? -16.797 29.922 7.664 1 89.44 124 ASP B N 1
ATOM 5714 C CA . ASP B 1 124 ? -15.883 30.969 7.223 1 89.44 124 ASP B CA 1
ATOM 5715 C C . ASP B 1 124 ? -16.016 32.219 8.094 1 89.44 124 ASP B C 1
ATOM 5717 O O . ASP B 1 124 ? -16.953 32.312 8.898 1 89.44 124 ASP B O 1
ATOM 5721 N N . PRO B 1 125 ? -15.031 33.188 8.023 1 91 125 PRO B N 1
ATOM 5722 C CA . PRO B 1 125 ? -15.055 34.344 8.883 1 91 125 PRO B CA 1
ATOM 5723 C C . PRO B 1 125 ? -16.328 35.188 8.727 1 91 125 PRO B C 1
ATOM 5725 O O . PRO B 1 125 ? -16.75 35.875 9.664 1 91 125 PRO B O 1
ATOM 5728 N N . SER B 1 126 ? -17.031 35.125 7.66 1 89.56 126 SER B N 1
ATOM 5729 C CA . SER B 1 126 ? -18.203 35.938 7.395 1 89.56 126 SER B CA 1
ATOM 5730 C C . SER B 1 126 ? -19.453 35.312 8.016 1 89.56 126 SER B C 1
ATOM 5732 O O . SER B 1 126 ? -20.453 36 8.211 1 89.56 126 SER B O 1
ATOM 5734 N N . ASN B 1 127 ? -19.406 34.062 8.305 1 89.69 127 ASN B N 1
ATOM 5735 C CA . ASN B 1 127 ? -20.641 33.438 8.766 1 89.69 127 ASN B CA 1
ATOM 5736 C C . ASN B 1 127 ? -20.484 32.812 10.141 1 89.69 127 ASN B C 1
ATOM 5738 O O . ASN B 1 127 ? -21.453 32.344 10.734 1 89.69 127 ASN B O 1
ATOM 5742 N N . CYS B 1 128 ? -19.328 32.75 10.703 1 92.19 128 CYS B N 1
ATOM 5743 C CA . CYS B 1 128 ? -19.031 31.984 11.914 1 92.19 128 CYS B CA 1
ATOM 5744 C C . CYS B 1 128 ? -19.75 32.594 13.125 1 92.19 128 CYS B C 1
ATOM 5746 O O . CYS B 1 128 ? -20.156 31.859 14.031 1 92.19 128 CYS B O 1
ATOM 5748 N N . VAL B 1 129 ? -19.922 33.906 13.133 1 92.88 129 VAL B N 1
ATOM 5749 C CA . VAL B 1 129 ? -20.609 34.531 14.258 1 92.88 129 VAL B CA 1
ATOM 5750 C C . VAL B 1 129 ? -22.078 34.125 14.281 1 92.88 129 VAL B C 1
ATOM 5752 O O . VAL B 1 129 ? -22.594 33.719 15.32 1 92.88 129 VAL B O 1
ATOM 5755 N N . GLY B 1 130 ? -22.766 34.125 13.141 1 90.06 130 GLY B N 1
ATOM 5756 C CA . GLY B 1 130 ? -24.156 33.688 13.031 1 90.06 130 GLY B CA 1
ATOM 5757 C C . GLY B 1 130 ? -24.328 32.219 13.375 1 90.06 130 GLY B C 1
ATOM 5758 O O . GLY B 1 130 ? -25.297 31.844 14.055 1 90.06 130 GLY B O 1
ATOM 5759 N N . LEU B 1 131 ? -23.5 31.469 12.867 1 91.5 131 LEU B N 1
ATOM 5760 C CA . LEU B 1 131 ? -23.531 30.031 13.125 1 91.5 131 LEU B CA 1
ATOM 5761 C C . LEU B 1 131 ? -23.406 29.75 14.617 1 91.5 131 LEU B C 1
ATOM 5763 O O . LEU B 1 131 ? -24.109 28.891 15.156 1 91.5 131 LEU B O 1
ATOM 5767 N N . TYR B 1 132 ? -22.5 30.5 15.297 1 93.12 132 TYR B N 1
ATOM 5768 C CA . TYR B 1 132 ? -22.312 30.328 16.734 1 93.12 132 TYR B CA 1
ATOM 5769 C C . TYR B 1 132 ? -23.594 30.609 17.484 1 93.12 132 TYR B C 1
ATOM 5771 O O . TYR B 1 132 ? -24.016 29.828 18.344 1 93.12 132 TYR B O 1
ATOM 5779 N N . HIS B 1 133 ? -24.328 31.609 17.188 1 91.06 133 HIS B N 1
ATOM 5780 C CA . HIS B 1 133 ? -25.547 31.969 17.906 1 91.06 133 HIS B CA 1
ATOM 5781 C C . HIS B 1 133 ? -26.688 31.016 17.562 1 91.06 133 HIS B C 1
ATOM 5783 O O . HIS B 1 133 ? -27.484 30.672 18.438 1 91.06 133 HIS B O 1
ATOM 5789 N N . TRP B 1 134 ? -26.734 30.609 16.344 1 89.69 134 TRP B N 1
ATOM 5790 C CA . TRP B 1 134 ? -27.75 29.625 15.93 1 89.69 134 TRP B CA 1
ATOM 5791 C C . TRP B 1 134 ? -27.578 28.312 16.703 1 89.69 134 TRP B C 1
ATOM 5793 O O . TRP B 1 134 ? -28.547 27.766 17.219 1 89.69 134 TRP B O 1
ATOM 5803 N N . ALA B 1 135 ? -26.406 27.812 16.703 1 92.69 135 ALA B N 1
ATOM 5804 C CA . ALA B 1 135 ? -26.109 26.562 17.391 1 92.69 135 ALA B CA 1
ATOM 5805 C C . ALA B 1 135 ? -26.406 26.672 18.891 1 92.69 135 ALA B C 1
ATOM 5807 O O . ALA B 1 135 ? -26.938 25.75 19.5 1 92.69 135 ALA B O 1
ATOM 5808 N N . ARG B 1 136 ? -26.094 27.844 19.406 1 91.25 136 ARG B N 1
ATOM 5809 C CA . ARG B 1 136 ? -26.359 28.078 20.828 1 91.25 136 ARG B CA 1
ATOM 5810 C C . ARG B 1 136 ? -27.859 28.078 21.109 1 91.25 136 ARG B C 1
ATOM 5812 O O . ARG B 1 136 ? -28.312 27.5 22.094 1 91.25 136 ARG B O 1
ATOM 5819 N N . ASP B 1 137 ? -28.719 28.594 20.281 1 90.38 137 ASP B N 1
ATOM 5820 C CA . ASP B 1 137 ? -30.172 28.688 20.453 1 90.38 137 ASP B CA 1
ATOM 5821 C C . ASP B 1 137 ? -30.812 27.312 20.359 1 90.38 137 ASP B C 1
ATOM 5823 O O . ASP B 1 137 ? -31.797 27.031 21.047 1 90.38 137 ASP B O 1
ATOM 5827 N N . LEU B 1 138 ? -30.234 26.469 19.484 1 89.06 138 LEU B N 1
ATOM 5828 C CA . LEU B 1 138 ? -30.797 25.125 19.297 1 89.06 138 LEU B CA 1
ATOM 5829 C C . LEU B 1 138 ? -30.266 24.172 20.359 1 89.06 138 LEU B C 1
ATOM 5831 O O . LEU B 1 138 ? -30.766 23.047 20.484 1 89.06 138 LEU B O 1
ATOM 5835 N N . GLY B 1 139 ? -29.234 24.688 21.062 1 88.62 139 GLY B N 1
ATOM 5836 C CA . GLY B 1 139 ? -28.672 23.875 22.141 1 88.62 139 GLY B CA 1
ATOM 5837 C C . GLY B 1 139 ? -27.672 22.844 21.656 1 88.62 139 GLY B C 1
ATOM 5838 O O . GLY B 1 139 ? -27.484 21.812 22.297 1 88.62 139 GLY B O 1
ATOM 5839 N N . VAL B 1 140 ? -27.172 23 20.531 1 91.44 140 VAL B N 1
ATOM 5840 C CA . VAL B 1 140 ? -26.156 22.094 20 1 91.44 140 VAL B CA 1
ATOM 5841 C C . VAL B 1 140 ? -24.766 22.531 20.469 1 91.44 140 VAL B C 1
ATOM 5843 O O . VAL B 1 140 ? -24.062 23.25 19.75 1 91.44 140 VAL B O 1
ATOM 5846 N N . ALA B 1 141 ? -24.359 22.156 21.516 1 91.19 141 ALA B N 1
ATOM 5847 C CA . ALA B 1 141 ? -23.141 22.609 22.203 1 91.19 141 ALA B CA 1
ATOM 5848 C C . ALA B 1 141 ? -21.90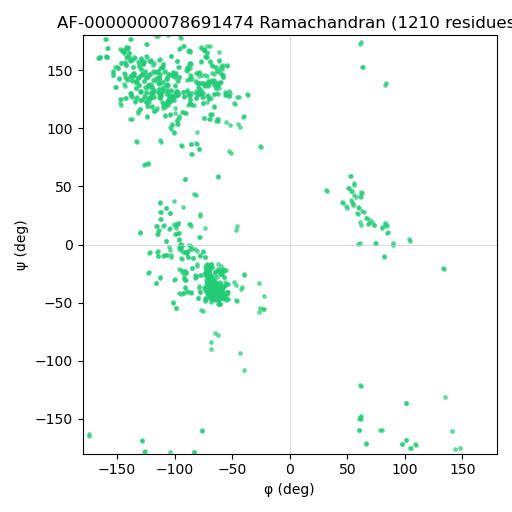6 22.328 21.359 1 91.19 141 ALA B C 1
ATOM 5850 O O . ALA B 1 141 ? -20.969 23.141 21.312 1 91.19 141 ALA B O 1
ATOM 5851 N N . GLY B 1 142 ? -21.953 21.188 20.766 1 90.06 142 GLY B N 1
ATOM 5852 C CA . GLY B 1 142 ? -20.797 20.812 19.969 1 90.06 142 GLY B CA 1
ATOM 5853 C C . GLY B 1 142 ? -20.531 21.781 18.828 1 90.06 142 GLY B C 1
ATOM 5854 O O . GLY B 1 142 ? -19.406 22.266 18.672 1 90.06 142 GLY B O 1
ATOM 5855 N N . LEU B 1 143 ? -21.5 22.047 18.094 1 91.06 143 LEU B N 1
ATOM 5856 C CA . LEU B 1 143 ? -21.359 22.969 16.969 1 91.06 143 LEU B CA 1
ATOM 5857 C C . LEU B 1 143 ? -21.047 24.375 17.438 1 91.06 143 LEU B C 1
ATOM 5859 O O . LEU B 1 143 ? -20.266 25.094 16.812 1 91.06 143 LEU B O 1
ATOM 5863 N N . ALA B 1 144 ? -21.609 24.812 18.484 1 92.69 144 ALA B N 1
ATOM 5864 C CA . ALA B 1 144 ? -21.344 26.125 19.047 1 92.69 144 ALA B CA 1
ATOM 5865 C C . ALA B 1 144 ? -19.875 26.266 19.469 1 92.69 144 ALA B C 1
ATOM 5867 O O . ALA B 1 144 ? -19.234 27.281 19.203 1 92.69 144 ALA B O 1
ATOM 5868 N N . GLY B 1 145 ? -19.438 25.328 20.125 1 91.94 145 GLY B N 1
ATOM 5869 C CA . GLY B 1 145 ? -18.047 25.328 20.531 1 91.94 145 GLY B CA 1
ATOM 5870 C C . GLY B 1 145 ? -17.094 25.406 19.344 1 91.94 145 GLY B C 1
ATOM 5871 O O . GLY B 1 145 ? -16.109 26.156 19.391 1 91.94 145 GLY B O 1
ATOM 5872 N N . CYS B 1 146 ? -17.406 24.672 18.344 1 90.31 146 CYS B N 1
ATOM 5873 C CA . CYS B 1 146 ? -16.594 24.688 17.141 1 90.31 146 CYS B CA 1
ATOM 5874 C C . CYS B 1 146 ? -16.594 26.062 16.5 1 90.31 146 CYS B C 1
ATOM 5876 O O . CYS B 1 146 ? -15.547 26.547 16.047 1 90.31 146 CYS B O 1
ATOM 5878 N N . ALA B 1 147 ? -17.719 26.625 16.375 1 91.94 147 ALA B N 1
ATOM 5879 C CA . ALA B 1 147 ? -17.828 27.953 15.797 1 91.94 147 ALA B CA 1
ATOM 5880 C C . ALA B 1 147 ? -17.047 28.984 16.609 1 91.94 147 ALA B C 1
ATOM 5882 O O . ALA B 1 147 ? -16.406 29.875 16.031 1 91.94 147 ALA B O 1
ATOM 5883 N N . LEU B 1 148 ? -17.047 28.875 17.859 1 91.69 148 LEU B N 1
ATOM 5884 C CA . LEU B 1 148 ? -16.312 29.797 18.719 1 91.69 148 LEU B CA 1
ATOM 5885 C C . LEU B 1 148 ? -14.805 29.625 18.531 1 91.69 148 LEU B C 1
ATOM 5887 O O . LEU B 1 148 ? -14.07 30.625 18.438 1 91.69 148 LEU B O 1
ATOM 5891 N N . ARG B 1 149 ? -14.352 28.469 18.516 1 88.5 149 ARG B N 1
ATOM 5892 C CA . ARG B 1 149 ? -12.938 28.203 18.266 1 88.5 149 ARG B CA 1
ATOM 5893 C C . ARG B 1 149 ? -12.484 28.781 16.938 1 88.5 149 ARG B C 1
ATOM 5895 O O . ARG B 1 149 ? -11.406 29.375 16.844 1 88.5 149 ARG B O 1
ATOM 5902 N N . PHE B 1 150 ? -13.266 28.562 15.961 1 89.94 150 PHE B N 1
ATOM 5903 C CA . PHE B 1 150 ? -12.969 29.125 14.641 1 89.94 150 PHE B CA 1
ATOM 5904 C C . PHE B 1 150 ? -12.859 30.641 14.711 1 89.94 150 PHE B C 1
ATOM 5906 O O . PHE B 1 150 ? -11.953 31.219 14.117 1 89.94 150 PHE B O 1
ATOM 5913 N N . MET B 1 151 ? -13.789 31.203 15.383 1 90.69 151 MET B N 1
ATOM 5914 C CA . MET B 1 151 ? -13.812 32.656 15.562 1 90.69 151 MET B CA 1
ATOM 5915 C C . MET B 1 151 ? -12.523 33.125 16.203 1 90.69 151 MET B C 1
ATOM 5917 O O . MET B 1 151 ? -11.93 34.125 15.766 1 90.69 151 MET B O 1
ATOM 5921 N N . CYS B 1 152 ? -12.047 32.5 17.172 1 88.88 152 CYS B N 1
ATOM 5922 C CA . CYS B 1 152 ? -10.836 32.875 17.875 1 88.88 152 CYS B CA 1
ATOM 5923 C C . CYS B 1 152 ? -9.602 32.656 17 1 88.88 152 CYS B C 1
ATOM 5925 O O . CYS B 1 152 ? -8.734 33.531 16.922 1 88.88 152 CYS B O 1
ATOM 5927 N N . GLN B 1 153 ? -9.648 31.578 16.359 1 85.94 153 GLN B N 1
ATOM 5928 C CA . GLN B 1 153 ? -8.5 31.234 15.531 1 85.94 153 GLN B CA 1
ATOM 5929 C C . GLN B 1 153 ? -8.344 32.219 14.359 1 85.94 153 GLN B C 1
ATOM 5931 O O . GLN B 1 153 ? -7.227 32.5 13.938 1 85.94 153 GLN B O 1
ATOM 5936 N N . HIS B 1 154 ? -9.445 32.688 13.844 1 88.25 154 HIS B N 1
ATOM 5937 C CA . HIS B 1 154 ? -9.422 33.594 12.688 1 88.25 154 HIS B CA 1
ATOM 5938 C C . HIS B 1 154 ? -9.891 35 13.062 1 88.25 154 HIS B C 1
ATOM 5940 O O . HIS B 1 154 ? -10.516 35.688 12.25 1 88.25 154 HIS B O 1
ATOM 5946 N N . PHE B 1 155 ? -9.539 35.344 14.188 1 92 155 PHE B N 1
ATOM 5947 C CA . PHE B 1 155 ? -10.117 36.562 14.711 1 92 155 PHE B CA 1
ATOM 5948 C C . PHE B 1 155 ? -9.617 37.781 13.938 1 92 155 PHE B C 1
ATOM 5950 O O . PHE B 1 155 ? -10.344 38.781 13.781 1 92 155 PHE B O 1
ATOM 5957 N N . ALA B 1 156 ? -8.32 37.688 13.5 1 89 156 ALA B N 1
ATOM 5958 C CA . ALA B 1 156 ? -7.773 38.812 12.742 1 89 156 ALA B CA 1
ATOM 5959 C C . ALA B 1 156 ? -8.648 39.156 11.539 1 89 156 ALA B C 1
ATOM 5961 O O . ALA B 1 156 ? -8.82 40.312 11.18 1 89 156 ALA B O 1
ATOM 5962 N N . GLU B 1 157 ? -9.266 38.156 10.938 1 91.56 157 GLU B N 1
ATOM 5963 C CA . GLU B 1 157 ? -10.156 38.344 9.789 1 91.56 157 GLU B CA 1
ATOM 5964 C C . GLU B 1 157 ? -11.586 38.594 10.242 1 91.56 157 GLU B C 1
ATOM 5966 O O . GLU B 1 157 ? -12.297 39.406 9.656 1 91.56 157 GLU B O 1
ATOM 5971 N N . VAL B 1 158 ? -12 37.875 11.25 1 93.25 158 VAL B N 1
ATOM 5972 C CA . VAL B 1 158 ? -13.367 37.969 11.75 1 93.25 158 VAL B CA 1
ATOM 5973 C C . VAL B 1 158 ? -13.672 39.375 12.227 1 93.25 158 VAL B C 1
ATOM 5975 O O . VAL B 1 158 ? -14.773 39.875 12.016 1 93.25 158 VAL B O 1
ATOM 5978 N N . CYS B 1 159 ? -12.68 40.031 12.82 1 92.75 159 CYS B N 1
ATOM 5979 C CA . CYS B 1 159 ? -12.883 41.344 13.406 1 92.75 159 CYS B CA 1
ATOM 5980 C C . CYS B 1 159 ? -13.148 42.375 12.32 1 92.75 159 CYS B C 1
ATOM 5982 O O . CYS B 1 159 ? -13.648 43.469 12.609 1 92.75 159 CYS B O 1
ATOM 5984 N N . GLU B 1 160 ? -12.82 42.031 11.102 1 91.94 160 GLU B N 1
ATOM 5985 C CA . GLU B 1 160 ? -13.039 42.969 10 1 91.94 160 GLU B CA 1
ATOM 5986 C C . GLU B 1 160 ? -14.422 42.781 9.383 1 91.94 160 GLU B C 1
ATOM 5988 O O . GLU B 1 160 ? -14.867 43.625 8.586 1 91.94 160 GLU B O 1
ATOM 5993 N N . GLU B 1 161 ? -15.094 41.812 9.805 1 91.44 161 GLU B N 1
ATOM 5994 C CA . GLU B 1 161 ? -16.391 41.5 9.219 1 91.44 161 GLU B CA 1
ATOM 5995 C C . GLU B 1 161 ? -17.516 42.312 9.891 1 91.44 161 GLU B C 1
ATOM 5997 O O . GLU B 1 161 ? -17.406 42.625 11.07 1 91.44 161 GLU B O 1
ATOM 6002 N N . GLU B 1 162 ? -18.656 42.531 9.211 1 90.25 162 GLU B N 1
ATOM 6003 C CA . GLU B 1 162 ? -19.766 43.344 9.695 1 90.25 162 GLU B CA 1
ATOM 6004 C C . GLU B 1 162 ? -20.547 42.625 10.789 1 90.25 162 GLU B C 1
ATOM 6006 O O . GLU B 1 162 ? -21.141 43.281 11.664 1 90.25 162 GLU B O 1
ATOM 6011 N N . GLU B 1 163 ? -20.438 41.375 10.727 1 89.62 163 GLU B N 1
ATOM 6012 C CA . GLU B 1 163 ? -21.234 40.594 11.664 1 89.62 163 GLU B CA 1
ATOM 6013 C C . GLU B 1 163 ? -20.812 40.844 13.102 1 89.62 163 GLU B C 1
ATOM 6015 O O . GLU B 1 163 ? -21.625 40.812 14.016 1 89.62 163 GLU B O 1
ATOM 6020 N N . VAL B 1 164 ? -19.578 41.094 13.266 1 91.69 164 VAL B N 1
ATOM 6021 C CA . VAL B 1 164 ? -19.062 41.281 14.617 1 91.69 164 VAL B CA 1
ATOM 6022 C C . VAL B 1 164 ? -19.562 42.625 15.172 1 91.69 164 VAL B C 1
ATOM 6024 O O . VAL B 1 164 ? -19.781 42.75 16.375 1 91.69 164 VAL B O 1
ATOM 6027 N N . LEU B 1 165 ? -19.75 43.594 14.281 1 90.94 165 LEU B N 1
ATOM 6028 C CA . LEU B 1 165 ? -20.188 44.906 14.695 1 90.94 165 LEU B CA 1
ATOM 6029 C C . LEU B 1 165 ? -21.656 44.875 15.102 1 90.94 165 LEU B C 1
ATOM 6031 O O . LEU B 1 165 ? -22.125 45.812 15.789 1 90.94 165 LEU B O 1
ATOM 6035 N N . LYS B 1 166 ? -22.359 43.844 14.688 1 89.75 166 LYS B N 1
ATOM 6036 C CA . LYS B 1 166 ? -23.766 43.75 15.008 1 89.75 166 LYS B CA 1
ATOM 6037 C C . LYS B 1 166 ? -23.969 43.094 16.375 1 89.75 166 LYS B C 1
ATOM 6039 O O . LYS B 1 166 ? -25.094 43.094 16.906 1 89.75 166 LYS B O 1
ATOM 6044 N N . LEU B 1 167 ? -22.938 42.688 16.938 1 91.69 167 LEU B N 1
ATOM 6045 C CA . LEU B 1 167 ? -23.016 42.031 18.234 1 91.69 167 LEU B CA 1
ATOM 6046 C C . LEU B 1 167 ? -23.344 43.031 19.328 1 91.69 167 LEU B C 1
ATOM 6048 O O . LEU B 1 167 ? -22.922 44.188 19.266 1 91.69 167 LEU B O 1
ATOM 6052 N N . ASP B 1 168 ? -24.109 42.562 20.312 1 91.12 168 ASP B N 1
ATOM 6053 C CA . ASP B 1 168 ? -24.344 43.438 21.469 1 91.12 168 ASP B CA 1
ATOM 6054 C C . ASP B 1 168 ? -23.109 43.531 22.359 1 91.12 168 ASP B C 1
ATOM 6056 O O . ASP B 1 168 ? -22.125 42.781 22.141 1 91.12 168 ASP B O 1
ATOM 6060 N N . ALA B 1 169 ? -23.078 44.406 23.266 1 92.25 169 ALA B N 1
ATOM 6061 C CA . ALA B 1 169 ? -21.906 44.719 24.094 1 92.25 169 ALA B CA 1
ATOM 6062 C C . ALA B 1 169 ? -21.484 43.5 24.906 1 92.25 169 ALA B C 1
ATOM 6064 O O . ALA B 1 169 ? -20.297 43.25 25.078 1 92.25 169 ALA B O 1
ATOM 6065 N N . GLN B 1 170 ? -22.469 42.844 25.297 1 92.31 170 GLN B N 1
ATOM 6066 C CA . GLN B 1 170 ? -22.172 41.656 26.125 1 92.31 170 GLN B CA 1
ATOM 6067 C C . GLN B 1 170 ? -21.484 40.594 25.297 1 92.31 170 GLN B C 1
ATOM 6069 O O . GLN B 1 170 ? -20.469 40 25.719 1 92.31 170 GLN B O 1
ATOM 6074 N N . SER B 1 171 ? -22.016 40.25 24.109 1 92.06 171 SER B N 1
ATOM 6075 C CA . SER B 1 171 ? -21.453 39.219 23.234 1 92.06 171 SER B CA 1
ATOM 6076 C C . SER B 1 171 ? -20.047 39.594 22.766 1 92.06 171 SER B C 1
ATOM 6078 O O . SER B 1 171 ? -19.156 38.75 22.703 1 92.06 171 SER B O 1
ATOM 6080 N N . LEU B 1 172 ? -19.875 40.812 22.453 1 93.75 172 LEU B N 1
ATOM 6081 C CA . LEU B 1 172 ? -18.562 41.281 22.016 1 93.75 172 LEU B CA 1
ATOM 6082 C C . LEU B 1 172 ? -17.562 41.25 23.172 1 93.75 172 LEU B C 1
ATOM 6084 O O . LEU B 1 172 ? -16.391 40.875 22.984 1 93.75 172 LEU B O 1
ATOM 6088 N N . GLY B 1 173 ? -17.969 41.719 24.297 1 93.62 173 GLY B N 1
ATOM 6089 C CA . GLY B 1 173 ? -17.125 41.656 25.469 1 93.62 173 GLY B CA 1
ATOM 6090 C C . GLY B 1 173 ? -16.625 40.25 25.781 1 93.62 173 GLY B C 1
ATOM 6091 O O . GLY B 1 173 ? -15.461 40.062 26.125 1 93.62 173 GLY B O 1
ATOM 6092 N N . ASN B 1 174 ? -17.469 39.344 25.625 1 90.94 174 ASN B N 1
ATOM 6093 C CA . ASN B 1 174 ? -17.109 37.938 25.844 1 90.94 174 ASN B CA 1
ATOM 6094 C C . ASN B 1 174 ? -16.031 37.469 24.859 1 90.94 174 ASN B C 1
ATOM 6096 O O . ASN B 1 174 ? -15.18 36.656 25.203 1 90.94 174 ASN B O 1
ATOM 6100 N N . LEU B 1 175 ? -16.094 37.938 23.703 1 90.81 175 LEU B N 1
ATOM 6101 C CA . LEU B 1 175 ? -15.086 37.625 22.703 1 90.81 175 LEU B CA 1
ATOM 6102 C C . LEU B 1 175 ? -13.75 38.281 23.031 1 90.81 175 LEU B C 1
ATOM 6104 O O . LEU B 1 175 ? -12.695 37.656 22.969 1 90.81 175 LEU B O 1
ATOM 6108 N N . LEU B 1 176 ? -13.766 39.531 23.453 1 92.75 176 LEU B N 1
ATOM 6109 C CA . LEU B 1 176 ? -12.57 40.344 23.688 1 92.75 176 LEU B CA 1
ATOM 6110 C C . LEU B 1 176 ? -11.812 39.844 24.922 1 92.75 176 LEU B C 1
ATOM 6112 O O . LEU B 1 176 ? -10.602 40.031 25.031 1 92.75 176 LEU B O 1
ATOM 6116 N N . CYS B 1 177 ? -12.492 39.281 25.781 1 90.25 177 CYS B N 1
ATOM 6117 C CA . CYS B 1 177 ? -11.875 38.844 27.016 1 90.25 177 CYS B CA 1
ATOM 6118 C C . CYS B 1 177 ? -11.094 37.562 26.812 1 90.25 177 CYS B C 1
ATOM 6120 O O . CYS B 1 177 ? -10.258 37.188 27.641 1 90.25 177 CYS B O 1
ATOM 6122 N N . SER B 1 178 ? -11.234 36.938 25.688 1 89.56 178 SER B N 1
ATOM 6123 C CA . SER B 1 178 ? -10.648 35.625 25.438 1 89.56 178 SER B CA 1
ATOM 6124 C C . SER B 1 178 ? -9.133 35.719 25.25 1 89.56 178 SER B C 1
ATOM 6126 O O . SER B 1 178 ? -8.656 36.625 24.562 1 89.56 178 SER B O 1
ATOM 6128 N N . ASP B 1 179 ? -8.375 34.812 25.844 1 87.56 179 ASP B N 1
ATOM 6129 C CA . ASP B 1 179 ? -6.926 34.719 25.672 1 87.56 179 ASP B CA 1
ATOM 6130 C C . ASP B 1 179 ? -6.566 34 24.375 1 87.56 179 ASP B C 1
ATOM 6132 O O . ASP B 1 179 ? -5.414 34.062 23.938 1 87.56 179 ASP B O 1
ATOM 6136 N N . ASP B 1 180 ? -7.602 33.5 23.734 1 87.06 180 ASP B N 1
ATOM 6137 C CA . ASP B 1 180 ? -7.34 32.594 22.625 1 87.06 180 ASP B CA 1
ATOM 6138 C C . ASP B 1 180 ? -7.43 33.312 21.281 1 87.06 180 ASP B C 1
ATOM 6140 O O . ASP B 1 180 ? -7.391 32.656 20.234 1 87.06 180 ASP B O 1
ATOM 6144 N N . LEU B 1 181 ? -7.535 34.594 21.344 1 89.38 181 LEU B N 1
ATOM 6145 C CA . LEU B 1 181 ? -7.629 35.344 20.094 1 89.38 181 LEU B CA 1
ATOM 6146 C C . LEU B 1 181 ? -6.309 35.281 19.344 1 89.38 181 LEU B C 1
ATOM 6148 O O . LEU B 1 181 ? -5.254 35.594 19.906 1 89.38 181 LEU B O 1
ATOM 6152 N N . ASN B 1 182 ? -6.398 34.875 18.172 1 87.62 182 ASN B N 1
ATOM 6153 C CA . ASN B 1 182 ? -5.207 34.812 17.328 1 87.62 182 ASN B CA 1
ATOM 6154 C C . ASN B 1 182 ? -4.91 36.156 16.656 1 87.62 182 ASN B C 1
ATOM 6156 O O . ASN B 1 182 ? -5.176 36.312 15.469 1 87.62 182 ASN B O 1
ATOM 6160 N N . ILE B 1 183 ? -4.344 37.062 17.391 1 88.06 183 ILE B N 1
ATOM 6161 C CA . ILE B 1 183 ? -3.92 38.375 16.906 1 88.06 183 ILE B CA 1
ATOM 6162 C C . ILE B 1 183 ? -2.441 38.594 17.219 1 88.06 183 ILE B C 1
ATOM 6164 O O . ILE B 1 183 ? -1.941 38.094 18.25 1 88.06 183 ILE B O 1
ATOM 6168 N N . SER B 1 184 ? -1.765 39.219 16.359 1 83.5 184 SER B N 1
ATOM 6169 C CA . SER B 1 184 ? -0.333 39.438 16.531 1 83.5 184 SER B CA 1
ATOM 6170 C C . SER B 1 184 ? -0.061 40.625 17.438 1 83.5 184 SER B C 1
ATOM 6172 O O . SER B 1 184 ? 1.003 40.719 18.047 1 83.5 184 SER B O 1
ATOM 6174 N N . GLU B 1 185 ? -0.996 41.562 17.438 1 89 185 GLU B N 1
ATOM 6175 C CA . GLU B 1 185 ? -0.868 42.781 18.219 1 89 185 GLU B CA 1
ATOM 6176 C C . GLU B 1 185 ? -2.178 43.125 18.922 1 89 185 GLU B C 1
ATOM 6178 O O . GLU B 1 185 ? -3.256 42.969 18.344 1 89 185 GLU B O 1
ATOM 6183 N N . GLU B 1 186 ? -2.131 43.594 20.094 1 91.44 186 GLU B N 1
ATOM 6184 C CA . GLU B 1 186 ? -3.307 43.938 20.891 1 91.44 186 GLU B CA 1
ATOM 6185 C C . GLU B 1 186 ? -4.027 45.156 20.312 1 91.44 186 GLU B C 1
ATOM 6187 O O . GLU B 1 186 ? -5.203 45.375 20.609 1 91.44 186 GLU B O 1
ATOM 6192 N N . GLN B 1 187 ? -3.293 45.906 19.484 1 91.81 187 GLN B N 1
ATOM 6193 C CA . GLN B 1 187 ? -3.863 47.094 18.891 1 91.81 187 GLN B CA 1
ATOM 6194 C C . GLN B 1 187 ? -5.098 46.781 18.062 1 91.81 187 GLN B C 1
ATOM 6196 O O . GLN B 1 187 ? -5.992 47.594 17.906 1 91.81 187 GLN B O 1
ATOM 6201 N N . VAL B 1 188 ? -5.195 45.625 17.594 1 92.44 188 VAL B N 1
ATOM 6202 C CA . VAL B 1 188 ? -6.316 45.188 16.766 1 92.44 188 VAL B CA 1
ATOM 6203 C C . VAL B 1 188 ? -7.609 45.219 17.578 1 92.44 188 VAL B C 1
ATOM 6205 O O . VAL B 1 188 ? -8.664 45.625 17.062 1 92.44 188 VAL B O 1
ATOM 6208 N N . LEU B 1 189 ? -7.594 44.938 18.781 1 93.94 189 LEU B N 1
ATOM 6209 C CA . LEU B 1 189 ? -8.766 44.938 19.641 1 93.94 189 LEU B CA 1
ATOM 6210 C C . LEU B 1 189 ? -9.211 46.375 19.969 1 93.94 189 LEU B C 1
ATOM 6212 O O . LEU B 1 189 ? -10.414 46.656 20.047 1 93.94 189 LEU B O 1
ATOM 6216 N N . LEU B 1 190 ? -8.227 47.188 20.172 1 93.88 190 LEU B N 1
ATOM 6217 C CA . LEU B 1 190 ? -8.57 48.594 20.422 1 93.88 190 LEU B CA 1
ATOM 6218 C C . LEU B 1 190 ? -9.305 49.188 19.219 1 93.88 190 LEU B C 1
ATOM 6220 O O . LEU B 1 190 ? -10.344 49.844 19.391 1 93.88 190 LEU B O 1
ATOM 6224 N N . GLU B 1 191 ? -8.82 48.875 18.109 1 93.62 191 GLU B N 1
ATOM 6225 C CA . GLU B 1 191 ? -9.453 49.406 16.891 1 93.62 191 GLU B CA 1
ATOM 6226 C C . GLU B 1 191 ? -10.859 48.844 16.719 1 93.62 191 GLU B C 1
ATOM 6228 O O . GLU B 1 191 ? -11.766 49.562 16.266 1 93.62 191 GLU B O 1
ATOM 6233 N N . LEU B 1 192 ? -11.055 47.656 17.031 1 94.62 192 LEU B N 1
ATOM 6234 C CA . LEU B 1 192 ? -12.367 47.031 16.938 1 94.62 192 LEU B CA 1
ATOM 6235 C C . LEU B 1 192 ? -13.375 47.719 17.844 1 94.62 192 LEU B C 1
ATOM 6237 O O . LEU B 1 192 ? -14.508 47.969 17.438 1 94.62 192 LEU B O 1
ATOM 6241 N N . VAL B 1 193 ? -13.031 47.969 19.047 1 93.12 193 VAL B N 1
ATOM 6242 C CA . VAL B 1 193 ? -13.906 48.625 20.016 1 93.12 193 VAL B CA 1
ATOM 6243 C C . VAL B 1 193 ? -14.266 50 19.516 1 93.12 193 VAL B C 1
ATOM 6245 O O . VAL B 1 193 ? -15.422 50.438 19.625 1 93.12 193 VAL B O 1
ATOM 6248 N N . LEU B 1 194 ? -13.289 50.688 18.969 1 91.12 194 LEU B N 1
ATOM 6249 C CA . LEU B 1 194 ? -13.531 52.031 18.453 1 91.12 194 LEU B CA 1
ATOM 6250 C C . LEU B 1 194 ? -14.5 51.969 17.281 1 91.12 194 LEU B C 1
ATOM 6252 O O . LEU B 1 194 ? -15.414 52.812 17.188 1 91.12 194 LEU B O 1
ATOM 6256 N N . ARG B 1 195 ? -14.422 51.062 16.438 1 92.25 195 ARG B N 1
ATOM 6257 C CA . ARG B 1 195 ? -15.328 50.906 15.297 1 92.25 195 ARG B CA 1
ATOM 6258 C C . ARG B 1 195 ? -16.734 50.531 15.773 1 92.25 195 ARG B C 1
ATOM 6260 O O . ARG B 1 195 ? -17.719 51.031 15.227 1 92.25 195 ARG B O 1
ATOM 6267 N N . TRP B 1 196 ? -16.734 49.625 16.625 1 93.12 196 TRP B N 1
ATOM 6268 C CA . TRP B 1 196 ? -18.016 49.219 17.219 1 93.12 196 TRP B CA 1
ATOM 6269 C C . TRP B 1 196 ? -18.766 50.406 17.812 1 93.12 196 TRP B C 1
ATOM 6271 O O . TRP B 1 196 ? -19.969 50.531 17.609 1 93.12 196 TRP B O 1
ATOM 6281 N N . ALA B 1 197 ? -18.125 51.312 18.484 1 89.06 197 ALA B N 1
ATOM 6282 C CA . ALA B 1 197 ? -18.719 52.5 19.109 1 89.06 197 ALA B CA 1
ATOM 6283 C C . ALA B 1 197 ? -19.125 53.5 18.047 1 89.06 197 ALA B C 1
ATOM 6285 O O . ALA B 1 197 ? -20.172 54.156 18.188 1 89.06 197 ALA B O 1
ATOM 6286 N N . GLN B 1 198 ? -18.344 53.625 17.062 1 87.56 198 GLN B N 1
ATOM 6287 C CA . GLN B 1 198 ? -18.625 54.594 16 1 87.56 198 GLN B CA 1
ATOM 6288 C C . GLN B 1 198 ? -19.891 54.219 15.234 1 87.56 198 GLN B C 1
ATOM 6290 O O . GLN B 1 198 ? -20.656 55.094 14.836 1 87.56 198 GLN B O 1
ATOM 6295 N N . LYS B 1 199 ? -20.078 53 15.031 1 86.69 199 LYS B N 1
ATOM 6296 C CA . LYS B 1 199 ? -21.25 52.531 14.281 1 86.69 199 LYS B CA 1
ATOM 6297 C C . LYS B 1 199 ? -22.531 52.781 15.07 1 86.69 199 LYS B C 1
ATOM 6299 O O . LYS B 1 199 ? -23.594 52.969 14.484 1 86.69 199 LYS B O 1
ATOM 6304 N N . ARG B 1 200 ? -22.422 52.719 16.344 1 81.69 200 ARG B N 1
ATOM 6305 C CA . ARG B 1 200 ? -23.594 52.906 17.203 1 81.69 200 ARG B CA 1
ATOM 6306 C C . ARG B 1 200 ? -23.688 54.344 17.734 1 81.69 200 ARG B C 1
ATOM 6308 O O . ARG B 1 200 ? -24.5 54.625 18.609 1 81.69 200 ARG B O 1
ATOM 6315 N N . SER B 1 201 ? -22.953 55.312 17.125 1 73.19 201 SER B N 1
ATOM 6316 C CA . SER B 1 201 ? -22.766 56.688 17.547 1 73.19 201 SER B CA 1
ATOM 6317 C C . SER B 1 201 ? -24.109 57.375 17.797 1 73.19 201 SER B C 1
ATOM 6319 O O . SER B 1 201 ? -25.094 57.062 17.125 1 73.19 201 SER B O 1
ATOM 6321 N N . GLY B 1 202 ? -24.281 58.031 18.938 1 62.62 202 GLY B N 1
ATOM 6322 C CA . GLY B 1 202 ? -25.344 58.938 19.297 1 62.62 202 GLY B CA 1
ATOM 6323 C C . GLY B 1 202 ? -25.922 58.688 20.672 1 62.62 202 GLY B C 1
ATOM 6324 O O . GLY B 1 202 ? -26.641 59.531 21.219 1 62.62 202 GLY B O 1
ATOM 6325 N N . ASP B 1 203 ? -25.672 57.438 21.109 1 69.81 203 ASP B N 1
ATOM 6326 C CA . ASP B 1 203 ? -26.406 57.219 22.344 1 69.81 203 ASP B CA 1
ATOM 6327 C C . ASP B 1 203 ? -25.438 57.094 23.531 1 69.81 203 ASP B C 1
ATOM 6329 O O . ASP B 1 203 ? -24.344 56.562 23.391 1 69.81 203 ASP B O 1
ATOM 6333 N N . LEU B 1 204 ? -25.641 57.812 24.609 1 74 204 LEU B N 1
ATOM 6334 C CA . LEU B 1 204 ? -24.875 57.75 25.859 1 74 204 LEU B CA 1
ATOM 6335 C C . LEU B 1 204 ? -24.688 56.344 26.344 1 74 204 LEU B C 1
ATOM 6337 O O . LEU B 1 204 ? -23.625 56 26.875 1 74 204 LEU B O 1
ATOM 6341 N N . GLN B 1 205 ? -25.594 55.531 26.109 1 82 205 GLN B N 1
ATOM 6342 C CA . GLN B 1 205 ? -25.516 54.156 26.516 1 82 205 GLN B CA 1
ATOM 6343 C C . GLN B 1 205 ? -24.391 53.406 25.781 1 82 205 GLN B C 1
ATOM 6345 O O . GLN B 1 205 ? -23.672 52.594 26.359 1 82 205 GLN B O 1
ATOM 6350 N N . THR B 1 206 ? -24.156 53.812 24.641 1 84.25 206 THR B N 1
ATOM 6351 C CA . THR B 1 206 ? -23.125 53.188 23.828 1 84.25 206 THR B CA 1
ATOM 6352 C C . THR B 1 206 ? -21.734 53.531 24.344 1 84.25 206 THR B C 1
ATOM 6354 O O . THR B 1 206 ? -20.828 52.688 24.328 1 84.25 206 THR B O 1
ATOM 6357 N N . GLU B 1 207 ? -21.688 54.719 24.828 1 81.69 207 GLU B N 1
ATOM 6358 C CA . GLU B 1 207 ? -20.391 55.156 25.344 1 81.69 207 GLU B CA 1
ATOM 6359 C C . GLU B 1 207 ? -20.016 54.406 26.609 1 81.69 207 GLU B C 1
ATOM 6361 O O . GLU B 1 207 ? -18.844 54.031 26.797 1 81.69 207 GLU B O 1
ATOM 6366 N N . THR B 1 208 ? -20.969 54.25 27.438 1 85.38 208 THR B N 1
ATOM 6367 C CA . THR B 1 208 ? -20.719 53.469 28.641 1 85.38 208 THR B CA 1
ATOM 6368 C C . THR B 1 208 ? -20.359 52.031 28.312 1 85.38 208 THR B C 1
ATOM 6370 O O . THR B 1 208 ? -19.469 51.438 28.938 1 85.38 208 THR B O 1
ATOM 6373 N N . GLU B 1 209 ? -21.016 51.531 27.328 1 89.88 209 GLU B N 1
ATOM 6374 C CA . GLU B 1 209 ? -20.75 50.156 26.922 1 89.88 209 GLU B CA 1
ATOM 6375 C C . GLU B 1 209 ? -19.359 50.031 26.281 1 89.88 209 GLU B C 1
ATOM 6377 O O . GLU B 1 209 ? -18.672 49.031 26.484 1 89.88 209 GLU B O 1
ATOM 6382 N N . ALA B 1 210 ? -18.969 51.031 25.578 1 89.75 210 ALA B N 1
ATOM 6383 C CA . ALA B 1 210 ? -17.656 51.031 24.938 1 89.75 210 ALA B CA 1
ATOM 6384 C C . ALA B 1 210 ? -16.547 51.062 25.984 1 89.75 210 ALA B C 1
ATOM 6386 O O . ALA B 1 210 ? -15.5 50.406 25.812 1 89.75 210 ALA B O 1
ATOM 6387 N N . ALA B 1 211 ? -16.781 51.844 27 1 88.56 211 ALA B N 1
ATOM 6388 C CA . ALA B 1 211 ? -15.812 51.906 28.094 1 88.56 211 ALA B CA 1
ATOM 6389 C C . ALA B 1 211 ? -15.656 50.531 28.75 1 88.56 211 ALA B C 1
ATOM 6391 O O . ALA B 1 211 ? -14.555 50.125 29.125 1 88.56 211 ALA B O 1
ATOM 6392 N N . GLY B 1 212 ? -16.781 49.938 28.906 1 89.81 212 GLY B N 1
ATOM 6393 C CA . GLY B 1 212 ? -16.75 48.562 29.438 1 89.81 212 GLY B CA 1
ATOM 6394 C C . GLY B 1 212 ? -15.984 47.594 28.547 1 89.81 212 GLY B C 1
ATOM 6395 O O . GLY B 1 212 ? -15.289 46.719 29.031 1 89.81 212 GLY B O 1
ATOM 6396 N N . LEU B 1 213 ? -16.062 47.688 27.25 1 93.38 213 LEU B N 1
ATOM 6397 C CA . LEU B 1 213 ? -15.352 46.844 26.297 1 93.38 213 LEU B CA 1
ATOM 6398 C C . LEU B 1 213 ? -13.852 47.094 26.344 1 93.38 213 LEU B C 1
ATOM 6400 O O . LEU B 1 213 ? -13.055 46.156 26.203 1 93.38 213 LEU B O 1
ATOM 6404 N N . LEU B 1 214 ? -13.445 48.312 26.547 1 91.94 214 LEU B N 1
ATOM 6405 C CA . LEU B 1 214 ? -12.039 48.688 26.578 1 91.94 214 LEU B CA 1
ATOM 6406 C C . LEU B 1 214 ? -11.312 48.031 27.75 1 91.94 214 LEU B C 1
ATOM 6408 O O . LEU B 1 214 ? -10.094 47.844 27.703 1 91.94 214 LEU B O 1
ATOM 6412 N N . ARG B 1 215 ? -12.062 47.719 28.781 1 90.06 215 ARG B N 1
ATOM 6413 C CA . ARG B 1 215 ? -11.484 47.062 29.938 1 90.06 215 ARG B CA 1
ATOM 6414 C C . ARG B 1 215 ? -10.953 45.688 29.578 1 90.06 215 ARG B C 1
ATOM 6416 O O . ARG B 1 215 ? -10.07 45.125 30.25 1 90.06 215 ARG B O 1
ATOM 6423 N N . HIS B 1 216 ? -11.469 45.125 28.5 1 92.94 216 HIS B N 1
ATOM 6424 C CA . HIS B 1 216 ? -11.055 43.781 28.062 1 92.94 216 HIS B CA 1
ATOM 6425 C C . HIS B 1 216 ? -9.867 43.875 27.109 1 92.94 216 HIS B C 1
ATOM 6427 O O . HIS B 1 216 ? -9.312 42.844 26.719 1 92.94 216 HIS B O 1
ATOM 6433 N N . VAL B 1 217 ? -9.547 45.062 26.75 1 93.5 217 VAL B N 1
ATOM 6434 C CA . VAL B 1 217 ? -8.367 45.25 25.922 1 93.5 217 VAL B CA 1
ATOM 6435 C C . VAL B 1 217 ? -7.133 45.406 26.797 1 93.5 217 VAL B C 1
ATOM 6437 O O . VAL B 1 217 ? -7.145 46.219 27.734 1 93.5 217 VAL B O 1
ATOM 6440 N N . ARG B 1 218 ? -6.113 44.656 26.547 1 92.12 218 ARG B N 1
ATOM 6441 C CA . ARG B 1 218 ? -4.875 44.75 27.312 1 92.12 218 ARG B CA 1
ATOM 6442 C C . ARG B 1 218 ? -4.016 45.906 26.812 1 92.12 218 ARG B C 1
ATOM 6444 O O . ARG B 1 218 ? -3.027 45.688 26.109 1 92.12 218 ARG B O 1
ATOM 6451 N N . LEU B 1 219 ? -4.234 47.031 27.328 1 90.06 219 LEU B N 1
ATOM 6452 C CA . LEU B 1 219 ? -3.672 48.312 26.828 1 90.06 219 LEU B CA 1
ATOM 6453 C C . LEU B 1 219 ? -2.168 48.344 27.078 1 90.06 219 LEU B C 1
ATOM 6455 O O . LEU B 1 219 ? -1.438 49.031 26.359 1 90.06 219 LEU B O 1
ATOM 6459 N N . GLU B 1 220 ? -1.666 47.5 28.078 1 88 220 GLU B N 1
ATOM 6460 C CA . GLU B 1 220 ? -0.248 47.5 28.438 1 88 220 GLU B CA 1
ATOM 6461 C C . GLU B 1 220 ? 0.587 46.844 27.328 1 88 220 GLU B C 1
ATOM 6463 O O . GLU B 1 220 ? 1.798 47.062 27.25 1 88 220 GLU B O 1
ATOM 6468 N N . LEU B 1 221 ? -0.06 46.031 26.547 1 88.69 221 LEU B N 1
ATOM 6469 C CA . LEU B 1 221 ? 0.662 45.344 25.5 1 88.69 221 LEU B CA 1
ATOM 6470 C C . LEU B 1 221 ? 0.71 46.156 24.219 1 88.69 221 LEU B C 1
ATOM 6472 O O . LEU B 1 221 ? 1.338 45.75 23.234 1 88.69 221 LEU B O 1
ATOM 6476 N N . ILE B 1 222 ? -0.008 47.312 24.219 1 90.44 222 ILE B N 1
ATOM 6477 C CA . ILE B 1 222 ? -0.065 48.156 23.031 1 90.44 222 ILE B CA 1
ATOM 6478 C C . ILE B 1 222 ? 1.087 49.156 23.047 1 90.44 222 ILE B C 1
ATOM 6480 O O . ILE B 1 222 ? 1.456 49.656 24.109 1 90.44 222 ILE B O 1
ATOM 6484 N N . ASP B 1 223 ? 1.614 49.375 21.875 1 88.81 223 ASP B N 1
ATOM 6485 C CA . ASP B 1 223 ? 2.66 50.406 21.734 1 88.81 223 ASP B CA 1
ATOM 6486 C C . ASP B 1 223 ? 2.193 51.75 22.25 1 88.81 223 ASP B C 1
ATOM 6488 O O . ASP B 1 223 ? 1.12 52.219 21.891 1 88.81 223 ASP B O 1
ATOM 6492 N N . PRO B 1 224 ? 2.953 52.375 23.094 1 89 224 PRO B N 1
ATOM 6493 C CA . PRO B 1 224 ? 2.559 53.656 23.672 1 89 224 PRO B CA 1
ATOM 6494 C C . PRO B 1 224 ? 2.318 54.75 22.625 1 89 224 PRO B C 1
ATOM 6496 O O . PRO B 1 224 ? 1.407 55.562 22.766 1 89 224 PRO B O 1
ATOM 6499 N N . GLY B 1 225 ? 3.154 54.719 21.625 1 90.12 225 GLY B N 1
ATOM 6500 C CA . GLY B 1 225 ? 2.93 55.656 20.547 1 90.12 225 GLY B CA 1
ATOM 6501 C C . GLY B 1 225 ? 1.579 55.5 19.875 1 90.12 225 GLY B C 1
ATOM 6502 O O . GLY B 1 225 ? 0.894 56.469 19.609 1 90.12 225 GLY B O 1
ATOM 6503 N N . PHE B 1 226 ? 1.199 54.375 19.766 1 91.31 226 PHE B N 1
ATOM 6504 C CA . PHE B 1 226 ? -0.086 54.062 19.141 1 91.31 226 PHE B CA 1
ATOM 6505 C C . PHE B 1 226 ? -1.236 54.469 20.047 1 91.31 226 PHE B C 1
ATOM 6507 O O . PHE B 1 226 ? -2.246 55 19.578 1 91.31 226 PHE B O 1
ATOM 6514 N N . LEU B 1 227 ? -1.154 54.25 21.25 1 89.94 227 LEU B N 1
ATOM 6515 C CA . LEU B 1 227 ? -2.188 54.594 22.219 1 89.94 227 LEU B CA 1
ATOM 6516 C C . LEU B 1 227 ? -2.424 56.094 22.266 1 89.94 227 LEU B C 1
ATOM 6518 O O . LEU B 1 227 ? -3.568 56.562 22.297 1 89.94 227 LEU B O 1
ATOM 6522 N N . ARG B 1 228 ? -1.406 56.844 22.203 1 89.25 228 ARG B N 1
ATOM 6523 C CA . ARG B 1 228 ? -1.51 58.312 22.219 1 89.25 228 ARG B CA 1
ATOM 6524 C C . ARG B 1 228 ? -2.18 58.812 20.953 1 89.25 228 ARG B C 1
ATOM 6526 O O . ARG B 1 228 ? -3.025 59.719 21 1 89.25 228 ARG B O 1
ATOM 6533 N N . LYS B 1 229 ? -1.771 58.219 19.906 1 91.5 229 LYS B N 1
ATOM 6534 C CA . LYS B 1 229 ? -2.363 58.594 18.625 1 91.5 229 LYS B CA 1
ATOM 6535 C C . LYS B 1 229 ? -3.859 58.312 18.609 1 91.5 229 LYS B C 1
ATOM 6537 O O . LYS B 1 229 ? -4.648 59.094 18.094 1 91.5 229 LYS B O 1
ATOM 6542 N N . SER B 1 230 ? -4.18 57.188 19.109 1 90.56 230 SER B N 1
ATOM 6543 C CA . SER B 1 230 ? -5.578 56.781 19.125 1 90.56 230 SER B CA 1
ATOM 6544 C C . SER B 1 230 ? -6.41 57.688 20.031 1 90.56 230 SER B C 1
ATOM 6546 O O . SER B 1 230 ? -7.562 58 19.719 1 90.56 230 SER B O 1
ATOM 6548 N N . ARG B 1 231 ? -5.898 58.125 21.094 1 88.44 231 ARG B N 1
ATOM 6549 C CA . ARG B 1 231 ? -6.586 59.031 22.016 1 88.44 231 ARG B CA 1
ATOM 6550 C C . ARG B 1 231 ? -6.875 60.375 21.344 1 88.44 231 ARG B C 1
ATOM 6552 O O . ARG B 1 231 ? -7.953 60.938 21.531 1 88.44 231 ARG B O 1
ATOM 6559 N N . ARG B 1 232 ? -6 60.812 20.562 1 87.62 232 ARG B N 1
ATOM 6560 C CA . ARG B 1 232 ? -6.16 62.062 19.859 1 87.62 232 ARG B CA 1
ATOM 6561 C C . ARG B 1 232 ? -7.227 61.969 18.781 1 87.62 232 ARG B C 1
ATOM 6563 O O . ARG B 1 232 ? -7.984 62.906 18.547 1 87.62 232 ARG B O 1
ATOM 6570 N N . ARG B 1 233 ? -7.273 60.844 18.219 1 87.94 233 ARG B N 1
ATOM 6571 C CA . ARG B 1 233 ? -8.172 60.688 17.094 1 87.94 233 ARG B CA 1
ATOM 6572 C C . ARG B 1 233 ? -9.594 60.406 17.562 1 87.94 233 ARG B C 1
ATOM 6574 O O . ARG B 1 233 ? -10.555 60.625 16.812 1 87.94 233 ARG B O 1
ATOM 6581 N N . ASN B 1 234 ? -9.68 59.844 18.734 1 85.5 234 ASN B N 1
ATOM 6582 C CA . ASN B 1 234 ? -10.992 59.5 19.266 1 85.5 234 ASN B CA 1
ATOM 6583 C C . ASN B 1 234 ? -11.25 60.156 20.625 1 85.5 234 ASN B C 1
ATOM 6585 O O . ASN B 1 234 ? -11.461 59.469 21.625 1 85.5 234 ASN B O 1
ATOM 6589 N N . PRO B 1 235 ? -11.414 61.406 20.641 1 80 235 PRO B N 1
ATOM 6590 C CA . PRO B 1 235 ? -11.461 62.125 21.906 1 80 235 PRO B CA 1
ATOM 6591 C C . PRO B 1 235 ? -12.75 61.875 22.688 1 80 235 PRO B C 1
ATOM 6593 O O . PRO B 1 235 ? -12.734 61.812 23.922 1 80 235 PRO B O 1
ATOM 6596 N N . ILE B 1 236 ? -13.82 61.781 22 1 74.81 236 ILE B N 1
ATOM 6597 C CA . ILE B 1 236 ? -15.102 61.656 22.672 1 74.81 236 ILE B CA 1
ATOM 6598 C C . ILE B 1 236 ? -15.109 60.375 23.531 1 74.81 236 ILE B C 1
ATOM 6600 O O . ILE B 1 236 ? -15.508 60.406 24.688 1 74.81 236 ILE B O 1
ATOM 6604 N N . LEU B 1 237 ? -14.617 59.344 22.969 1 75.38 237 LEU B N 1
ATOM 6605 C CA . LEU B 1 237 ? -14.648 58.062 23.688 1 75.38 237 LEU B CA 1
ATOM 6606 C C . LEU B 1 237 ? -13.445 57.938 24.609 1 75.38 237 LEU B C 1
ATOM 6608 O O . LEU B 1 237 ? -13.594 57.625 25.781 1 75.38 237 LEU B O 1
ATOM 6612 N N . LEU B 1 238 ? -12.344 58.312 24.188 1 74.06 238 LEU B N 1
ATOM 6613 C CA . LEU B 1 238 ? -11.109 57.969 24.891 1 74.06 238 LEU B CA 1
ATOM 6614 C C . LEU B 1 238 ? -10.695 59.094 25.844 1 74.06 238 LEU B C 1
ATOM 6616 O O . LEU B 1 238 ? -9.781 58.906 26.641 1 74.06 238 LEU B O 1
ATOM 6620 N N . GLN B 1 239 ? -11.469 60.219 25.844 1 69.12 239 GLN B N 1
ATOM 6621 C CA . GLN B 1 239 ? -11.172 61.281 26.781 1 69.12 239 GLN B CA 1
ATOM 6622 C C . GLN B 1 239 ? -12.18 61.281 27.938 1 69.12 239 GLN B C 1
ATOM 6624 O O . GLN B 1 239 ? -12.055 62.062 28.875 1 69.12 239 GLN B O 1
ATOM 6629 N N . ASP B 1 240 ? -13.07 60.375 27.688 1 74.88 240 ASP B N 1
ATOM 6630 C CA . ASP B 1 240 ? -13.961 60.188 28.828 1 74.88 240 ASP B CA 1
ATOM 6631 C C . ASP B 1 240 ? -13.18 59.781 30.078 1 74.88 240 ASP B C 1
ATOM 6633 O O . ASP B 1 240 ? -12.109 59.156 29.969 1 74.88 240 ASP B O 1
ATOM 6637 N N . ALA B 1 241 ? -13.672 60.125 31.172 1 78.38 241 ALA B N 1
ATOM 6638 C CA . ALA B 1 241 ? -12.93 60.031 32.406 1 78.38 241 ALA B CA 1
ATOM 6639 C C . ALA B 1 241 ? -12.445 58.594 32.656 1 78.38 241 ALA B C 1
ATOM 6641 O O . ALA B 1 241 ? -11.273 58.375 32.938 1 78.38 241 ALA B O 1
ATOM 6642 N N . VAL B 1 242 ? -13.281 57.688 32.438 1 83.75 242 VAL B N 1
ATOM 6643 C CA . VAL B 1 242 ? -12.961 56.312 32.75 1 83.75 242 VAL B CA 1
ATOM 6644 C C . VAL B 1 242 ? -11.93 55.781 31.75 1 83.75 242 VAL B C 1
ATOM 6646 O O . VAL B 1 242 ? -10.938 55.188 32.125 1 83.75 242 VAL B O 1
ATOM 6649 N N . CYS B 1 243 ? -12.148 56.062 30.516 1 87.31 243 CYS B N 1
ATOM 6650 C CA . CYS B 1 243 ? -11.25 55.594 29.469 1 87.31 243 CYS B CA 1
ATOM 6651 C C . CYS B 1 243 ? -9.891 56.25 29.562 1 87.31 243 CYS B C 1
ATOM 6653 O O . CYS B 1 243 ? -8.859 55.625 29.344 1 87.31 243 CYS B O 1
ATOM 6655 N N . SER B 1 244 ? -9.969 57.531 29.906 1 87.06 244 SER B N 1
ATOM 6656 C CA . SER B 1 244 ? -8.727 58.281 30.031 1 87.06 244 SER B CA 1
ATOM 6657 C C . SER B 1 244 ? -7.863 57.719 31.172 1 87.06 244 SER B C 1
ATOM 6659 O O . SER B 1 244 ? -6.637 57.656 31.047 1 87.06 244 SER B O 1
ATOM 6661 N N . GLU B 1 245 ? -8.5 57.375 32.219 1 87.62 245 GLU B N 1
ATOM 6662 C CA . GLU B 1 245 ? -7.77 56.781 33.344 1 87.62 245 GLU B CA 1
ATOM 6663 C C . GLU B 1 245 ? -7.121 55.469 32.938 1 87.62 245 GLU B C 1
ATOM 6665 O O . GLU B 1 245 ? -5.996 55.188 33.344 1 87.62 245 GLU B O 1
ATOM 6670 N N . MET B 1 246 ? -7.789 54.688 32.188 1 88.75 246 MET B N 1
ATOM 6671 C CA . MET B 1 246 ? -7.27 53.406 31.75 1 88.75 246 MET B CA 1
ATOM 6672 C C . MET B 1 246 ? -6.055 53.594 30.844 1 88.75 246 MET B C 1
ATOM 6674 O O . MET B 1 246 ? -5.062 52.875 30.969 1 88.75 246 MET B O 1
ATOM 6678 N N . ILE B 1 247 ? -6.117 54.531 30 1 89 247 ILE B N 1
ATOM 6679 C CA . ILE B 1 247 ? -5.039 54.781 29.047 1 89 247 ILE B CA 1
ATOM 6680 C C . ILE B 1 247 ? -3.826 55.344 29.781 1 89 247 ILE B C 1
ATOM 6682 O O . ILE B 1 247 ? -2.689 54.938 29.516 1 89 247 ILE B O 1
ATOM 6686 N N . ASP B 1 248 ? -4.062 56.188 30.75 1 87.81 248 ASP B N 1
ATOM 6687 C CA . ASP B 1 248 ? -2.977 56.781 31.531 1 87.81 248 ASP B CA 1
ATOM 6688 C C . ASP B 1 248 ? -2.252 55.719 32.344 1 87.81 248 ASP B C 1
ATOM 6690 O O . ASP B 1 248 ? -1.028 55.75 32.5 1 87.81 248 ASP B O 1
ATOM 6694 N N . ALA B 1 249 ? -2.988 54.844 32.812 1 85.88 249 ALA B N 1
ATOM 6695 C CA . ALA B 1 249 ? -2.4 53.75 33.594 1 85.88 249 ALA B CA 1
ATOM 6696 C C . ALA B 1 249 ? -1.511 52.875 32.688 1 85.88 249 ALA B C 1
ATOM 6698 O O . ALA B 1 249 ? -0.471 52.375 33.156 1 85.88 249 ALA B O 1
ATOM 6699 N N . ALA B 1 250 ? -1.956 52.656 31.469 1 87.5 250 ALA B N 1
ATOM 6700 C CA . ALA B 1 250 ? -1.202 51.812 30.547 1 87.5 250 ALA B CA 1
ATOM 6701 C C . ALA B 1 250 ? 0.065 52.531 30.062 1 87.5 250 ALA B C 1
ATOM 6703 O O . ALA B 1 250 ? 1.054 51.875 29.719 1 87.5 250 ALA B O 1
ATOM 6704 N N . LEU B 1 251 ? 0.093 53.875 30.047 1 86.5 251 LEU B N 1
ATOM 6705 C CA . LEU B 1 251 ? 1.221 54.656 29.531 1 86.5 251 LEU B CA 1
ATOM 6706 C C . LEU B 1 251 ? 2.244 54.906 30.641 1 86.5 251 LEU B C 1
ATOM 6708 O O . LEU B 1 251 ? 3.352 55.375 30.359 1 86.5 251 LEU B O 1
ATOM 6712 N N . ARG B 1 252 ? 2.021 54.656 31.891 1 78.94 252 ARG B N 1
ATOM 6713 C CA . ARG B 1 252 ? 2.963 54.875 33 1 78.94 252 ARG B CA 1
ATOM 6714 C C . ARG B 1 252 ? 4.145 53.906 32.875 1 78.94 252 ARG B C 1
ATOM 6716 O O . ARG B 1 252 ? 3.961 52.719 32.656 1 78.94 252 ARG B O 1
ATOM 6723 N N . PRO B 1 253 ? 5.352 54.406 32.594 1 60.72 253 PRO B N 1
ATOM 6724 C CA . PRO B 1 253 ? 6.555 53.562 32.469 1 60.72 253 PRO B CA 1
ATOM 6725 C C . PRO B 1 253 ? 6.691 52.594 33.625 1 60.72 253 PRO B C 1
ATOM 6727 O O . PRO B 1 253 ? 6.25 52.875 34.75 1 60.72 253 PRO B O 1
ATOM 6730 N N . SER B 1 254 ? 6.742 51.312 33.344 1 54.22 254 SER B N 1
ATOM 6731 C CA . SER B 1 254 ? 7.074 50.312 34.344 1 54.22 254 SER B CA 1
ATOM 6732 C C . SER B 1 254 ? 8.281 50.75 35.156 1 54.22 254 SER B C 1
ATOM 6734 O O . SER B 1 254 ? 9.391 50.25 34.938 1 54.22 254 SER B O 1
ATOM 6736 N N . GLY B 1 255 ? 8.781 51.875 35.25 1 42.78 255 GLY B N 1
ATOM 6737 C CA . GLY B 1 255 ? 10.023 52.188 35.938 1 42.78 255 GLY B CA 1
ATOM 6738 C C . GLY B 1 255 ? 10.211 51.406 37.25 1 42.78 255 GLY B C 1
ATOM 6739 O O . GLY B 1 255 ? 11.227 50.75 37.438 1 42.78 255 GLY B O 1
ATOM 6740 N N . LEU B 1 256 ? 10.086 52.125 38.562 1 39.66 256 LEU B N 1
ATOM 6741 C CA . LEU B 1 256 ? 10.797 52.156 39.844 1 39.66 256 LEU B CA 1
ATOM 6742 C C . LEU B 1 256 ? 10.609 50.844 40.594 1 39.66 256 LEU B C 1
ATOM 6744 O O . LEU B 1 256 ? 11.477 50.438 41.344 1 39.66 256 LEU B O 1
ATOM 6748 N N . CYS B 1 257 ? 9.438 50.594 41.406 1 38.16 257 CYS B N 1
ATOM 6749 C CA . CYS B 1 257 ? 9.578 49.75 42.625 1 38.16 257 CYS B CA 1
ATOM 6750 C C . CYS B 1 257 ? 10.023 48.344 42.25 1 38.16 257 CYS B C 1
ATOM 6752 O O . CYS B 1 257 ? 9.43 47.719 41.344 1 38.16 257 CYS B O 1
ATOM 6754 N N . GLU B 1 258 ? 11.305 47.938 42.5 1 42.09 258 GLU B N 1
ATOM 6755 C CA . GLU B 1 258 ? 12.062 46.688 42.562 1 42.09 258 GLU B CA 1
ATOM 6756 C C . GLU B 1 258 ? 11.141 45.5 42.844 1 42.09 258 GLU B C 1
ATOM 6758 O O . GLU B 1 258 ? 11.516 44.344 42.562 1 42.09 258 GLU B O 1
ATOM 6763 N N . THR B 1 259 ? 10.375 45.656 44 1 41.56 259 THR B N 1
ATOM 6764 C CA . THR B 1 259 ? 9.82 44.438 44.594 1 41.56 259 THR B CA 1
ATOM 6765 C C . THR B 1 259 ? 8.852 43.75 43.656 1 41.56 259 THR B C 1
ATOM 6767 O O . THR B 1 259 ? 8.68 42.531 43.688 1 41.56 259 THR B O 1
ATOM 6770 N N . ALA B 1 260 ? 7.566 44.312 43.562 1 43.5 260 ALA B N 1
ATOM 6771 C CA . ALA B 1 260 ? 6.477 43.5 43 1 43.5 260 ALA B CA 1
ATOM 6772 C C . ALA B 1 260 ? 6.535 43.469 41.469 1 43.5 260 ALA B C 1
ATOM 6774 O O . ALA B 1 260 ? 6.445 44.531 40.844 1 43.5 260 ALA B O 1
ATOM 6775 N N . ALA B 1 261 ? 7.297 42.688 40.844 1 44.56 261 ALA B N 1
ATOM 6776 C CA . ALA B 1 261 ? 7.348 42.375 39.406 1 44.56 261 ALA B CA 1
ATOM 6777 C C . ALA B 1 261 ? 5.988 42.594 38.75 1 44.56 261 ALA B C 1
ATOM 6779 O O . ALA B 1 261 ? 5 41.938 39.125 1 44.56 261 ALA B O 1
ATOM 6780 N N . PRO B 1 262 ? 5.551 43.719 38.312 1 46.19 262 PRO B N 1
ATOM 6781 C CA . PRO B 1 262 ? 4.23 43.844 37.688 1 46.19 262 PRO B CA 1
ATOM 6782 C C . PRO B 1 262 ? 3.912 42.656 36.75 1 46.19 262 PRO B C 1
ATOM 6784 O O . PRO B 1 262 ? 4.781 42.188 36.031 1 46.19 262 PRO B O 1
ATOM 6787 N N . THR B 1 263 ? 2.973 41.812 37.156 1 55.09 263 THR B N 1
ATOM 6788 C CA . THR B 1 263 ? 2.51 40.625 36.469 1 55.09 263 THR B CA 1
ATOM 6789 C C . THR B 1 263 ? 2.145 40.906 35.031 1 55.09 263 THR B C 1
ATOM 6791 O O . THR B 1 263 ? 1.223 41.688 34.75 1 55.09 263 THR B O 1
ATOM 6794 N N . ARG B 1 264 ? 3.035 41.031 34.031 1 63.19 264 ARG B N 1
ATOM 6795 C CA . ARG B 1 264 ? 2.73 41.188 32.625 1 63.19 264 ARG B CA 1
ATOM 6796 C C . ARG B 1 264 ? 1.511 40.344 32.25 1 63.19 264 ARG B C 1
ATOM 6798 O O . ARG B 1 264 ? 1.386 39.188 32.656 1 63.19 264 ARG B O 1
ATOM 6805 N N . PRO B 1 265 ? 0.619 41.094 31.594 1 77.25 265 PRO B N 1
ATOM 6806 C CA . PRO B 1 265 ? -0.563 40.344 31.172 1 77.25 265 PRO B CA 1
ATOM 6807 C C . PRO B 1 265 ? -0.218 39.156 30.266 1 77.25 265 PRO B C 1
ATOM 6809 O O . PRO B 1 265 ? 0.84 39.156 29.625 1 77.25 265 PRO B O 1
ATOM 6812 N N . ALA B 1 266 ? -0.926 38.219 30.469 1 80.62 266 ALA B N 1
ATOM 6813 C CA . ALA B 1 266 ? -0.752 37.031 29.625 1 80.62 266 ALA B CA 1
ATOM 6814 C C . ALA B 1 266 ? -0.867 37.375 28.141 1 80.62 266 ALA B C 1
ATOM 6816 O O . ALA B 1 266 ? -1.708 38.188 27.766 1 80.62 266 ALA B O 1
ATOM 6817 N N . LEU B 1 267 ? 0.078 36.938 27.328 1 82.31 267 LEU B N 1
ATOM 6818 C CA . LEU B 1 267 ? 0.042 37.156 25.891 1 82.31 267 LEU B CA 1
ATOM 6819 C C . LEU B 1 267 ? -1.127 36.406 25.25 1 82.31 267 LEU B C 1
ATOM 6821 O O . LEU B 1 267 ? -1.562 35.375 25.766 1 82.31 267 LEU B O 1
ATOM 6825 N N . ARG B 1 268 ? -1.572 37.156 24.203 1 85.88 268 ARG B N 1
ATOM 6826 C CA . ARG B 1 268 ? -2.611 36.469 23.438 1 85.88 268 ARG B CA 1
ATOM 6827 C C . ARG B 1 268 ? -2.025 35.312 22.625 1 85.88 268 ARG B C 1
ATOM 6829 O O . ARG B 1 268 ? -0.806 35.219 22.484 1 85.88 268 ARG B O 1
ATOM 6836 N N . TYR B 1 269 ? -2.834 34.469 22.234 1 81.31 269 TYR B N 1
ATOM 6837 C CA . TYR B 1 269 ? -2.424 33.281 21.484 1 81.31 269 TYR B CA 1
ATOM 6838 C C . TYR B 1 269 ? -1.449 33.656 20.375 1 81.31 269 TYR B C 1
ATOM 6840 O O . TYR B 1 269 ? -0.358 33.094 20.297 1 81.31 269 TYR B O 1
ATOM 6848 N N . GLY B 1 270 ? -1.683 34.625 19.594 1 76.75 270 GLY B N 1
ATOM 6849 C CA . GLY B 1 270 ? -0.883 34.938 18.438 1 76.75 270 GLY B CA 1
ATOM 6850 C C . GLY B 1 270 ? 0.463 35.562 18.781 1 76.75 270 GLY B C 1
ATOM 6851 O O . GLY B 1 270 ? 1.359 35.625 17.938 1 76.75 270 GLY B O 1
ATOM 6852 N N . MET B 1 271 ? 0.737 35.969 19.969 1 79.81 271 MET B N 1
ATOM 6853 C CA . MET B 1 271 ? 1.952 36.625 20.422 1 79.81 271 MET B CA 1
ATOM 6854 C C . MET B 1 271 ? 2.951 35.625 21 1 79.81 271 MET B C 1
ATOM 6856 O O . MET B 1 271 ? 4.098 36 21.266 1 79.81 271 MET B O 1
ATOM 6860 N N . GLU B 1 272 ? 2.668 34.469 21.125 1 81.06 272 GLU B N 1
ATOM 6861 C CA . GLU B 1 272 ? 3.486 33.438 21.766 1 81.06 272 GLU B CA 1
ATOM 6862 C C . GLU B 1 272 ? 4.227 32.594 20.734 1 81.06 272 GLU B C 1
ATOM 6864 O O . GLU B 1 272 ? 4.973 31.688 21.078 1 81.06 272 GLU B O 1
ATOM 6869 N N . SER B 1 273 ? 4.398 32.969 19.516 1 82.19 273 SER B N 1
ATOM 6870 C CA . SER B 1 273 ? 5.047 32.156 18.5 1 82.19 273 SER B CA 1
ATOM 6871 C C . SER B 1 273 ? 6.566 32.188 18.641 1 82.19 273 SER B C 1
ATOM 6873 O O . SER B 1 273 ? 7.137 33.188 19.062 1 82.19 273 SER B O 1
ATOM 6875 N N . THR B 1 274 ? 7.289 31.047 18.469 1 86.5 274 THR B N 1
ATOM 6876 C CA . THR B 1 274 ? 8.742 30.906 18.594 1 86.5 274 THR B CA 1
ATOM 6877 C C . THR B 1 274 ? 9.281 30 17.484 1 86.5 274 THR B C 1
ATOM 6879 O O . THR B 1 274 ? 8.539 29.234 16.875 1 86.5 274 THR B O 1
ATOM 6882 N N . ASP B 1 275 ? 10.648 30.234 17.25 1 91.12 275 ASP B N 1
ATOM 6883 C CA . ASP B 1 275 ? 11.297 29.375 16.25 1 91.12 275 ASP B CA 1
ATOM 6884 C C . ASP B 1 275 ? 11.609 28 16.844 1 91.12 275 ASP B C 1
ATOM 6886 O O . ASP B 1 275 ? 12.172 27.891 17.922 1 91.12 275 ASP B O 1
ATOM 6890 N N . LEU B 1 276 ? 11.219 27.047 16.125 1 94.12 276 LEU B N 1
ATOM 6891 C CA . LEU B 1 276 ? 11.391 25.672 16.578 1 94.12 276 LEU B CA 1
ATOM 6892 C C . LEU B 1 276 ? 12.133 24.844 15.523 1 94.12 276 LEU B C 1
ATOM 6894 O O . LEU B 1 276 ? 12.078 25.156 14.328 1 94.12 276 LEU B O 1
ATOM 6898 N N . LEU B 1 277 ? 12.906 23.844 16.016 1 96.44 277 LEU B N 1
ATOM 6899 C CA . LEU B 1 277 ? 13.453 22.797 15.164 1 96.44 277 LEU B CA 1
ATOM 6900 C C . LEU B 1 277 ? 12.438 21.672 14.961 1 96.44 277 LEU B C 1
ATOM 6902 O O . LEU B 1 277 ? 11.961 21.078 15.93 1 96.44 277 LEU B O 1
ATOM 6906 N N . LEU B 1 278 ? 12.094 21.453 13.695 1 95.69 278 LEU B N 1
ATOM 6907 C CA . LEU B 1 278 ? 11.109 20.438 13.367 1 95.69 278 LEU B CA 1
ATOM 6908 C C . LEU B 1 278 ? 11.789 19.203 12.75 1 95.69 278 LEU B C 1
ATOM 6910 O O . LEU B 1 278 ? 12.461 19.312 11.727 1 95.69 278 LEU B O 1
ATOM 6914 N N . CYS B 1 279 ? 11.695 18.062 13.305 1 94.81 279 CYS B N 1
ATOM 6915 C CA . CYS B 1 279 ? 12.156 16.797 12.734 1 94.81 279 CYS B CA 1
ATOM 6916 C C . CYS B 1 279 ? 10.992 15.992 12.18 1 94.81 279 CYS B C 1
ATOM 6918 O O . CYS B 1 279 ? 10.305 15.289 12.922 1 94.81 279 CYS B O 1
ATOM 6920 N N . LEU B 1 280 ? 10.859 16.016 10.867 1 92.75 280 LEU B N 1
ATOM 6921 C CA . LEU B 1 280 ? 9.648 15.484 10.25 1 92.75 280 LEU B CA 1
ATOM 6922 C C . LEU B 1 280 ? 9.906 14.133 9.602 1 92.75 280 LEU B C 1
ATOM 6924 O O . LEU B 1 280 ? 10.969 13.914 9.008 1 92.75 280 LEU B O 1
ATOM 6928 N N . GLY B 1 281 ? 8.875 13.312 9.648 1 85.06 281 GLY B N 1
ATOM 6929 C CA . GLY B 1 281 ? 8.914 12.008 9 1 85.06 281 GLY B CA 1
ATOM 6930 C C . GLY B 1 281 ? 9.25 10.875 9.953 1 85.06 281 GLY B C 1
ATOM 6931 O O . GLY B 1 281 ? 9.266 11.07 11.172 1 85.06 281 GLY B O 1
ATOM 6932 N N . GLY B 1 282 ? 9.469 9.711 9.352 1 72.5 282 GLY B N 1
ATOM 6933 C CA . GLY B 1 282 ? 9.828 8.531 10.117 1 72.5 282 GLY B CA 1
ATOM 6934 C C . GLY B 1 282 ? 8.625 7.812 10.695 1 72.5 282 GLY B C 1
ATOM 6935 O O . GLY B 1 282 ? 7.555 8.398 10.852 1 72.5 282 GLY B O 1
ATOM 6936 N N . VAL B 1 283 ? 8.57 6.492 10.68 1 59.38 283 VAL B N 1
ATOM 6937 C CA . VAL B 1 283 ? 7.512 5.727 11.328 1 59.38 283 VAL B CA 1
ATOM 6938 C C . VAL B 1 283 ? 8.086 4.949 12.508 1 59.38 283 VAL B C 1
ATOM 6940 O O . VAL B 1 283 ? 9.156 4.348 12.406 1 59.38 283 VAL B O 1
ATOM 6943 N N . ASN B 1 284 ? 8.023 5.727 13.742 1 55.25 284 ASN B N 1
ATOM 6944 C CA . ASN B 1 284 ? 8.469 4.887 14.852 1 55.25 284 ASN B CA 1
ATOM 6945 C C . ASN B 1 284 ? 7.555 3.684 15.047 1 55.25 284 ASN B C 1
ATOM 6947 O O . ASN B 1 284 ? 6.355 3.842 15.266 1 55.25 284 ASN B O 1
ATOM 6951 N N . ARG B 1 285 ? 8.031 2.561 14.711 1 47.78 285 ARG B N 1
ATOM 6952 C CA . ARG B 1 285 ? 7.285 1.334 14.984 1 47.78 285 ARG B CA 1
ATOM 6953 C C . ARG B 1 285 ? 6.922 1.23 16.453 1 47.78 285 ARG B C 1
ATOM 6955 O O . ARG B 1 285 ? 5.883 0.666 16.812 1 47.78 285 ARG B O 1
ATOM 6962 N N . ASP B 1 286 ? 7.844 1.552 17.344 1 46.59 286 ASP B N 1
ATOM 6963 C CA . ASP B 1 286 ? 7.668 1.463 18.781 1 46.59 286 ASP B CA 1
ATOM 6964 C C . ASP B 1 286 ? 7.266 2.812 19.375 1 46.59 286 ASP B C 1
ATOM 6966 O O . ASP B 1 286 ? 7.348 3.018 20.594 1 46.59 286 ASP B O 1
ATOM 6970 N N . GLY B 1 287 ? 7.172 3.705 18.656 1 42.09 287 GLY B N 1
ATOM 6971 C CA . GLY B 1 287 ? 7.059 5.055 19.188 1 42.09 287 GLY B CA 1
ATOM 6972 C C . GLY B 1 287 ? 5.871 5.238 20.109 1 42.09 287 GLY B C 1
ATOM 6973 O O . GLY B 1 287 ? 5.012 4.359 20.203 1 42.09 287 GLY B O 1
ATOM 6974 N N . VAL B 1 288 ? 5.977 6.266 21.062 1 39.56 288 VAL B N 1
ATOM 6975 C CA . VAL B 1 288 ? 5.102 6.715 22.141 1 39.56 288 VAL B CA 1
ATOM 6976 C C . VAL B 1 288 ? 3.695 6.957 21.594 1 39.56 288 VAL B C 1
ATOM 6978 O O . VAL B 1 288 ? 3.502 7.773 20.688 1 39.56 288 VAL B O 1
ATOM 6981 N N . PRO B 1 289 ? 2.896 6.078 21.859 1 42.69 289 PRO B N 1
ATOM 6982 C CA . PRO B 1 289 ? 1.493 6.336 21.531 1 42.69 289 PRO B CA 1
ATOM 6983 C C . PRO B 1 289 ? 1.038 7.734 21.938 1 42.69 289 PRO B C 1
ATOM 6985 O O . PRO B 1 289 ? 1.453 8.242 22.984 1 42.69 289 PRO B O 1
ATOM 6988 N N . SER B 1 290 ? 0.88 8.703 21.031 1 41.34 290 SER B N 1
ATOM 6989 C CA . SER B 1 290 ? 0.216 9.906 21.516 1 41.34 290 SER B CA 1
ATOM 6990 C C . SER B 1 290 ? -0.99 9.562 22.375 1 41.34 290 SER B C 1
ATOM 6992 O O . SER B 1 290 ? -1.58 8.492 22.234 1 41.34 290 SER B O 1
ATOM 6994 N N . LYS B 1 291 ? -1.093 10.062 23.562 1 41.69 291 LYS B N 1
ATOM 6995 C CA . LYS B 1 291 ? -2.256 9.875 24.422 1 41.69 291 LYS B CA 1
ATOM 6996 C C . LYS B 1 291 ? -3.516 9.617 23.609 1 41.69 291 LYS B C 1
ATOM 6998 O O . LYS B 1 291 ? -4.461 8.992 24.094 1 41.69 291 LYS B O 1
ATOM 7003 N N . ARG B 1 292 ? -3.865 10.375 22.75 1 38.94 292 ARG B N 1
ATOM 7004 C CA . ARG B 1 292 ? -5.156 10.352 22.062 1 38.94 292 ARG B CA 1
ATOM 7005 C C . ARG B 1 292 ? -5.082 9.523 20.781 1 38.94 292 ARG B C 1
ATOM 7007 O O . ARG B 1 292 ? -5.973 9.609 19.938 1 38.94 292 ARG B O 1
ATOM 7014 N N . GLY B 1 293 ? -4.199 8.305 20.594 1 39.38 293 GLY B N 1
ATOM 7015 C CA . GLY B 1 293 ? -4.105 7.211 19.641 1 39.38 293 GLY B CA 1
ATOM 7016 C C . GLY B 1 293 ? -2.682 6.926 19.203 1 39.38 293 GLY B C 1
ATOM 7017 O O . GLY B 1 293 ? -1.727 7.402 19.812 1 39.38 293 GLY B O 1
ATOM 7018 N N . GLY B 1 294 ? -2.16 6.754 17.672 1 38.62 294 GLY B N 1
ATOM 7019 C CA . GLY B 1 294 ? -1.09 6.07 16.969 1 38.62 294 GLY B CA 1
ATOM 7020 C C . GLY B 1 294 ? 0.235 6.805 17.031 1 38.62 294 GLY B C 1
ATOM 7021 O O . GLY B 1 294 ? 0.283 8.023 16.875 1 38.62 294 GLY B O 1
ATOM 7022 N N . LEU B 1 295 ? 1.236 6.559 17.906 1 46.84 295 LEU B N 1
ATOM 7023 C CA . LEU B 1 295 ? 2.629 6.973 18.047 1 46.84 295 LEU B CA 1
ATOM 7024 C C . LEU B 1 295 ? 3.191 7.441 16.703 1 46.84 295 LEU B C 1
ATOM 7026 O O . LEU B 1 295 ? 3.943 8.422 16.656 1 46.84 295 LEU B O 1
ATOM 7030 N N . ALA B 1 296 ? 2.914 6.723 15.727 1 55.62 296 ALA B N 1
ATOM 7031 C CA . ALA B 1 296 ? 3.41 6.875 14.359 1 55.62 296 ALA B CA 1
ATOM 7032 C C . ALA B 1 296 ? 2.752 8.062 13.664 1 55.62 296 ALA B C 1
ATOM 7034 O O . ALA B 1 296 ? 3.137 8.43 12.555 1 55.62 296 ALA B O 1
ATOM 7035 N N . ASP B 1 297 ? 2.023 9 14.672 1 74.75 297 ASP B N 1
ATOM 7036 C CA . ASP B 1 297 ? 1.239 10.031 13.992 1 74.75 297 ASP B CA 1
ATOM 7037 C C . ASP B 1 297 ? 1.797 11.422 14.281 1 74.75 297 ASP B C 1
ATOM 7039 O O . ASP B 1 297 ? 1.33 12.414 13.711 1 74.75 297 ASP B O 1
ATOM 7043 N N . LEU B 1 298 ? 2.828 11.57 15.219 1 83.94 298 LEU B N 1
ATOM 7044 C CA . LEU B 1 298 ? 3.377 12.883 15.562 1 83.94 298 LEU B CA 1
ATOM 7045 C C . LEU B 1 298 ? 4.852 12.961 15.188 1 83.94 298 LEU B C 1
ATOM 7047 O O . LEU B 1 298 ? 5.543 11.945 15.133 1 83.94 298 LEU B O 1
ATOM 7051 N N . SER B 1 299 ? 5.328 14.172 14.984 1 90.31 299 SER B N 1
ATOM 7052 C CA . SER B 1 299 ? 6.727 14.469 14.703 1 90.31 299 SER B CA 1
ATOM 7053 C C . SER B 1 299 ? 7.34 15.336 15.797 1 90.31 299 SER B C 1
ATOM 7055 O O . SER B 1 299 ? 6.676 16.219 16.344 1 90.31 299 SER B O 1
ATOM 7057 N N . PHE B 1 300 ? 8.562 15.211 16.062 1 91.62 300 PHE B N 1
ATOM 7058 C CA . PHE B 1 300 ? 9.32 15.852 17.125 1 91.62 300 PHE B CA 1
ATOM 7059 C C . PHE B 1 300 ? 9.633 17.297 16.766 1 91.62 300 PHE B C 1
ATOM 7061 O O . PHE B 1 300 ? 10.039 17.594 15.648 1 91.62 300 PHE B O 1
ATOM 7068 N N . CYS B 1 301 ? 9.375 18.203 17.766 1 93.44 301 CYS B N 1
ATOM 7069 C CA . CYS B 1 301 ? 9.758 19.609 17.688 1 93.44 301 CYS B CA 1
ATOM 7070 C C . CYS B 1 301 ? 10.523 20.031 18.938 1 93.44 301 CYS B C 1
ATOM 7072 O O . CYS B 1 301 ? 10.242 19.547 20.031 1 93.44 301 CYS B O 1
ATOM 7074 N N . PHE B 1 302 ? 11.484 20.953 18.672 1 95.25 302 PHE B N 1
ATOM 7075 C CA . PHE B 1 302 ? 12.305 21.375 19.797 1 95.25 302 PHE B CA 1
ATOM 7076 C C . PHE B 1 302 ? 12.523 22.891 19.781 1 95.25 302 PHE B C 1
ATOM 7078 O O . PHE B 1 302 ? 12.898 23.453 18.75 1 95.25 302 PHE B O 1
ATOM 7085 N N . ALA B 1 303 ? 12.203 23.5 20.938 1 93.81 303 ALA B N 1
ATOM 7086 C CA . ALA B 1 303 ? 12.523 24.906 21.141 1 93.81 303 ALA B CA 1
ATOM 7087 C C . ALA B 1 303 ? 13.82 25.078 21.922 1 93.81 303 ALA B C 1
ATOM 7089 O O . ALA B 1 303 ? 13.828 25 23.156 1 93.81 303 ALA B O 1
ATOM 7090 N N . PRO B 1 304 ? 14.828 25.422 21.172 1 92.94 304 PRO B N 1
ATOM 7091 C CA . PRO B 1 304 ? 16.125 25.438 21.859 1 92.94 304 PRO B CA 1
ATOM 7092 C C . PRO B 1 304 ? 16.219 26.547 22.906 1 92.94 304 PRO B C 1
ATOM 7094 O O . PRO B 1 304 ? 16.922 26.391 23.906 1 92.94 304 PRO B O 1
ATOM 7097 N N . HIS B 1 305 ? 15.562 27.688 22.75 1 87.81 305 HIS B N 1
ATOM 7098 C CA . HIS B 1 305 ? 15.664 28.812 23.672 1 87.81 305 HIS B CA 1
ATOM 7099 C C . HIS B 1 305 ? 15.172 28.438 25.062 1 87.81 305 HIS B C 1
ATOM 7101 O O . HIS B 1 305 ? 15.781 28.797 26.062 1 87.81 305 HIS B O 1
ATOM 7107 N N . ILE B 1 306 ? 14.133 27.734 25.047 1 87.25 306 ILE B N 1
ATOM 7108 C CA . ILE B 1 306 ? 13.562 27.359 26.344 1 87.25 306 ILE B CA 1
ATOM 7109 C C . ILE B 1 306 ? 13.812 25.875 26.594 1 87.25 306 ILE B C 1
ATOM 7111 O O . ILE B 1 306 ? 13.43 25.344 27.641 1 87.25 306 ILE B O 1
ATOM 7115 N N . ARG B 1 307 ? 14.492 25.156 25.75 1 90.25 307 ARG B N 1
ATOM 7116 C CA . ARG B 1 307 ? 14.836 23.75 25.844 1 90.25 307 ARG B CA 1
ATOM 7117 C C . ARG B 1 307 ? 13.602 22.906 26.125 1 90.25 307 ARG B C 1
ATOM 7119 O O . ARG B 1 307 ? 13.602 22.094 27.062 1 90.25 307 ARG B O 1
ATOM 7126 N N . LYS B 1 308 ? 12.609 23.141 25.375 1 91.94 308 LYS B N 1
ATOM 7127 C CA . LYS B 1 308 ? 11.352 22.406 25.531 1 91.94 308 LYS B CA 1
ATOM 7128 C C . LYS B 1 308 ? 11.008 21.625 24.281 1 91.94 308 LYS 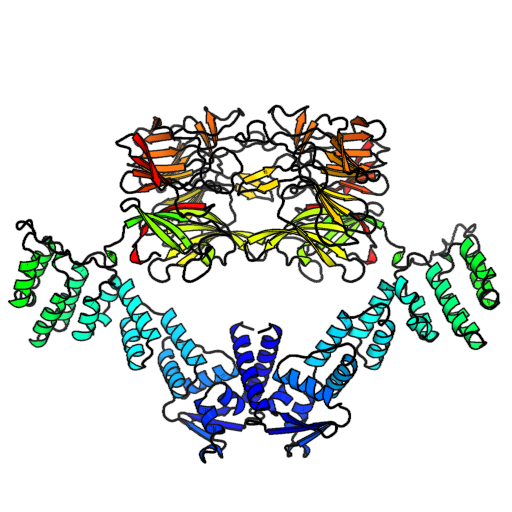B C 1
ATOM 7130 O O . LYS B 1 308 ? 11.258 22.078 23.156 1 91.94 308 LYS B O 1
ATOM 7135 N N . THR B 1 309 ? 10.469 20.422 24.531 1 91.56 309 THR B N 1
ATOM 7136 C CA . THR B 1 309 ? 10.086 19.531 23.438 1 91.56 309 THR B CA 1
ATOM 7137 C C . THR B 1 309 ? 8.594 19.641 23.156 1 91.56 309 THR B C 1
ATOM 7139 O O . THR B 1 309 ? 7.781 19.719 24.078 1 91.56 309 THR B O 1
ATOM 7142 N N . TYR B 1 310 ? 8.273 19.797 21.938 1 90.44 310 TYR B N 1
ATOM 7143 C CA . TYR B 1 310 ? 6.895 19.797 21.453 1 90.44 310 TYR B CA 1
ATOM 7144 C C . TYR B 1 310 ? 6.699 18.75 20.359 1 90.44 310 TYR B C 1
ATOM 7146 O O . TYR B 1 310 ? 7.652 18.078 19.969 1 90.44 310 TYR B O 1
ATOM 7154 N N . TYR B 1 311 ? 5.445 18.531 19.938 1 89.12 311 TYR B N 1
ATOM 7155 C CA . TYR B 1 311 ? 5.148 17.609 18.844 1 89.12 311 TYR B CA 1
ATOM 7156 C C . TYR B 1 311 ? 4.141 18.234 17.875 1 89.12 311 TYR B C 1
ATOM 7158 O O . TYR B 1 311 ? 3.289 19.031 18.281 1 89.12 311 TYR B O 1
ATOM 7166 N N . ILE B 1 312 ? 4.285 17.875 16.641 1 88.62 312 ILE B N 1
ATOM 7167 C CA . ILE B 1 312 ? 3.35 18.297 15.602 1 88.62 312 ILE B CA 1
ATOM 7168 C C . ILE B 1 312 ? 2.846 17.078 14.836 1 88.62 312 ILE B C 1
ATOM 7170 O O . ILE B 1 312 ? 3.514 16.031 14.805 1 88.62 312 ILE B O 1
ATOM 7174 N N . PRO B 1 313 ? 1.629 17.172 14.188 1 85.75 313 PRO B N 1
ATOM 7175 C CA . PRO B 1 313 ? 1.16 16.016 13.406 1 85.75 313 PRO B CA 1
ATOM 7176 C C . PRO B 1 313 ? 2.115 15.641 12.281 1 85.75 313 PRO B C 1
ATOM 7178 O O . PRO B 1 313 ? 2.678 16.516 11.617 1 85.75 313 PRO B O 1
ATOM 7181 N N . SER B 1 314 ? 2.293 14.336 12.086 1 88.19 314 SER B N 1
ATOM 7182 C CA . SER B 1 314 ? 3.166 13.844 11.023 1 88.19 314 SER B CA 1
ATOM 7183 C C . SER B 1 314 ? 2.553 14.07 9.648 1 88.19 314 SER B C 1
ATOM 7185 O O . SER B 1 314 ? 1.349 13.883 9.461 1 88.19 314 SER B O 1
ATOM 7187 N N . PRO B 1 315 ? 3.365 14.516 8.734 1 88.31 315 PRO B N 1
ATOM 7188 C CA . PRO B 1 315 ? 2.846 14.656 7.371 1 88.31 315 PRO B CA 1
ATOM 7189 C C . PRO B 1 315 ? 2.346 13.336 6.789 1 88.31 315 PRO B C 1
ATOM 7191 O O . PRO B 1 315 ? 1.52 13.328 5.875 1 88.31 315 PRO B O 1
ATOM 7194 N N . LEU B 1 316 ? 2.793 12.242 7.227 1 83.06 316 LEU B N 1
ATOM 7195 C CA . LEU B 1 316 ? 2.441 10.93 6.688 1 83.06 316 LEU B CA 1
ATOM 7196 C C . LEU B 1 316 ? 1.015 10.555 7.07 1 83.06 316 LEU B C 1
ATOM 7198 O O . LEU B 1 316 ? 0.41 9.68 6.441 1 83.06 316 LEU B O 1
ATOM 7202 N N . LYS B 1 317 ? 0.49 11.133 8.109 1 77.69 317 LYS B N 1
ATOM 7203 C CA . LYS B 1 317 ? -0.906 10.914 8.477 1 77.69 317 LYS B CA 1
ATOM 7204 C C . LYS B 1 317 ? -1.845 11.375 7.363 1 77.69 317 LYS B C 1
ATOM 7206 O O . LYS B 1 317 ? -2.861 10.727 7.098 1 77.69 317 LYS B O 1
ATOM 7211 N N . ALA B 1 318 ? -1.432 12.422 6.816 1 75.62 318 ALA B N 1
ATOM 7212 C CA . ALA B 1 318 ? -2.264 12.992 5.762 1 75.62 318 ALA B CA 1
ATOM 7213 C C . ALA B 1 318 ? -2.203 12.148 4.492 1 75.62 318 ALA B C 1
ATOM 7215 O O . ALA B 1 318 ? -3.098 12.227 3.646 1 75.62 318 ALA B O 1
ATOM 7216 N N . CYS B 1 319 ? -1.207 11.359 4.277 1 75.31 319 CYS B N 1
ATOM 7217 C CA . CYS B 1 319 ? -1.033 10.57 3.061 1 75.31 319 CYS B CA 1
ATOM 7218 C C . CYS B 1 319 ? -1.543 9.148 3.252 1 75.31 319 CYS B C 1
ATOM 7220 O O . CYS B 1 319 ? -1.295 8.273 2.416 1 75.31 319 CYS B O 1
ATOM 7222 N N . GLY B 1 320 ? -2.35 8.922 4.227 1 67.31 320 GLY B N 1
ATOM 7223 C CA . GLY B 1 320 ? -2.898 7.594 4.457 1 67.31 320 GLY B CA 1
ATOM 7224 C C . GLY B 1 320 ? -1.883 6.617 5.023 1 67.31 320 GLY B C 1
ATOM 7225 O O . GLY B 1 320 ? -2.109 5.406 5.023 1 67.31 320 GLY B O 1
ATOM 7226 N N . GLY B 1 321 ? -0.838 7.176 5.516 1 63.88 321 GLY B N 1
ATOM 7227 C CA . GLY B 1 321 ? 0.152 6.348 6.184 1 63.88 321 GLY B CA 1
ATOM 7228 C C . GLY B 1 321 ? 1.116 5.676 5.227 1 63.88 321 GLY B C 1
ATOM 7229 O O . GLY B 1 321 ? 2.084 5.043 5.652 1 63.88 321 GLY B O 1
ATOM 7230 N N . ALA B 1 322 ? 0.732 5.789 3.936 1 69 322 ALA B N 1
ATOM 7231 C CA . ALA B 1 322 ? 1.6 5.137 2.957 1 69 322 ALA B CA 1
ATOM 7232 C C . ALA B 1 322 ? 2.539 6.145 2.301 1 69 322 ALA B C 1
ATOM 7234 O O . ALA B 1 322 ? 2.211 7.328 2.191 1 69 322 ALA B O 1
ATOM 7235 N N . GLY B 1 323 ? 3.912 6.039 2.436 1 76.06 323 GLY B N 1
ATOM 7236 C CA . GLY B 1 323 ? 4.863 6.906 1.758 1 76.06 323 GLY B CA 1
ATOM 7237 C C . GLY B 1 323 ? 6.078 7.238 2.605 1 76.06 323 GLY B C 1
ATOM 7238 O O . GLY B 1 323 ? 6.211 6.75 3.729 1 76.06 323 GLY B O 1
ATOM 7239 N N . GLN B 1 324 ? 6.969 8.133 2.047 1 84.12 324 GLN B N 1
ATOM 7240 C CA . GLN B 1 324 ? 8.188 8.57 2.717 1 84.12 324 GLN B CA 1
ATOM 7241 C C . GLN B 1 324 ? 8.477 10.039 2.434 1 84.12 324 GLN B C 1
ATOM 7243 O O . GLN B 1 324 ? 8.445 10.477 1.28 1 84.12 324 GLN B O 1
ATOM 7248 N N . VAL B 1 325 ? 8.641 10.789 3.566 1 91.69 325 VAL B N 1
ATOM 7249 C CA . VAL B 1 325 ? 9.102 12.164 3.373 1 91.69 325 VAL B CA 1
ATOM 7250 C C . VAL B 1 325 ? 10.516 12.156 2.805 1 91.69 325 VAL B C 1
ATOM 7252 O O . VAL B 1 325 ? 11.398 11.477 3.326 1 91.69 325 VAL B O 1
ATOM 7255 N N . THR B 1 326 ? 10.719 12.891 1.745 1 93 326 THR B N 1
ATOM 7256 C CA . THR B 1 326 ? 12.023 12.852 1.088 1 93 326 THR B CA 1
ATOM 7257 C C . THR B 1 326 ? 12.742 14.188 1.225 1 93 326 THR B C 1
ATOM 7259 O O . THR B 1 326 ? 13.969 14.25 1.186 1 93 326 THR B O 1
ATOM 7262 N N . ALA B 1 327 ? 11.984 15.242 1.321 1 94.69 327 ALA B N 1
ATOM 7263 C CA . ALA B 1 327 ? 12.578 16.578 1.423 1 94.69 327 ALA B CA 1
ATOM 7264 C C . ALA B 1 327 ? 11.609 17.562 2.057 1 94.69 327 ALA B C 1
ATOM 7266 O O . ALA B 1 327 ? 10.43 17.25 2.258 1 94.69 327 ALA B O 1
ATOM 7267 N N . GLY B 1 328 ? 12.125 18.75 2.4 1 95.38 328 GLY B N 1
ATOM 7268 C CA . GLY B 1 328 ? 11.305 19.812 2.969 1 95.38 328 GLY B CA 1
ATOM 7269 C C . GLY B 1 328 ? 11.984 21.172 2.949 1 95.38 328 GLY B C 1
ATOM 7270 O O . GLY B 1 328 ? 13.195 21.25 2.775 1 95.38 328 GLY B O 1
ATOM 7271 N N . ALA B 1 329 ? 11.148 22.156 3.09 1 94.44 329 ALA B N 1
ATOM 7272 C CA . ALA B 1 329 ? 11.609 23.547 3.168 1 94.44 329 ALA B CA 1
ATOM 7273 C C . ALA B 1 329 ? 10.625 24.406 3.949 1 94.44 329 ALA B C 1
ATOM 7275 O O . ALA B 1 329 ? 9.422 24.141 3.945 1 94.44 329 ALA B O 1
ATOM 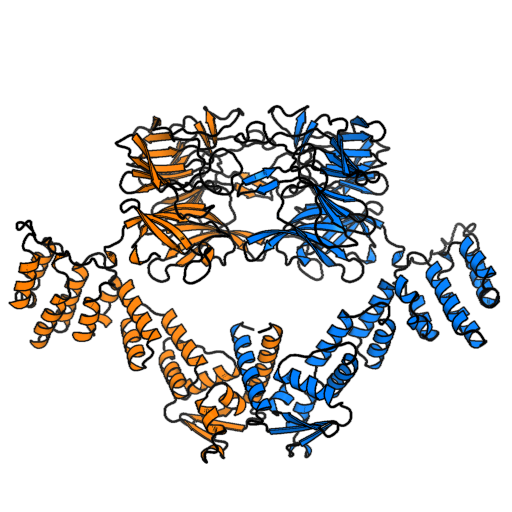7276 N N . ALA B 1 330 ? 11.188 25.391 4.609 1 92.94 330 ALA B N 1
ATOM 7277 C CA . ALA B 1 330 ? 10.336 26.266 5.414 1 92.94 330 ALA B CA 1
ATOM 7278 C C . ALA B 1 330 ? 10.695 27.734 5.219 1 92.94 330 ALA B C 1
ATOM 7280 O O . ALA B 1 330 ? 11.859 28.062 4.98 1 92.94 330 ALA B O 1
ATOM 7281 N N . SER B 1 331 ? 9.664 28.562 5.277 1 88.31 331 SER B N 1
ATOM 7282 C CA . SER B 1 331 ? 9.766 30.016 5.344 1 88.31 331 SER B CA 1
ATOM 7283 C C . SER B 1 331 ? 8.945 30.578 6.5 1 88.31 331 SER B C 1
ATOM 7285 O O . SER B 1 331 ? 8.5 29.828 7.371 1 88.31 331 SER B O 1
ATOM 7287 N N . ARG B 1 332 ? 8.805 31.781 6.477 1 79.31 332 ARG B N 1
ATOM 7288 C CA . ARG B 1 332 ? 8.078 32.438 7.562 1 79.31 332 ARG B CA 1
ATOM 7289 C C . ARG B 1 332 ? 6.617 31.984 7.578 1 79.31 332 ARG B C 1
ATOM 7291 O O . ARG B 1 332 ? 6.027 31.812 8.648 1 79.31 332 ARG B O 1
ATOM 7298 N N . ASP B 1 333 ? 6.168 31.766 6.41 1 78.5 333 ASP B N 1
ATOM 7299 C CA . ASP B 1 333 ? 4.723 31.562 6.332 1 78.5 333 ASP B CA 1
ATOM 7300 C C . ASP B 1 333 ? 4.395 30.125 5.891 1 78.5 333 ASP B C 1
ATOM 7302 O O . ASP B 1 333 ? 3.244 29.703 5.977 1 78.5 333 ASP B O 1
ATOM 7306 N N . ASN B 1 334 ? 5.477 29.5 5.496 1 87.31 334 ASN B N 1
ATOM 7307 C CA . ASN B 1 334 ? 5.172 28.219 4.887 1 87.31 334 ASN B CA 1
ATOM 7308 C C . ASN B 1 334 ? 6.082 27.109 5.422 1 87.31 334 ASN B C 1
ATOM 7310 O O . ASN B 1 334 ? 7.277 27.328 5.621 1 87.31 334 ASN B O 1
ATOM 7314 N N . ILE B 1 335 ? 5.48 26.016 5.73 1 93.44 335 ILE B N 1
ATOM 7315 C CA . ILE B 1 335 ? 6.191 24.781 5.984 1 93.44 335 ILE B CA 1
ATOM 7316 C C . ILE B 1 335 ? 5.77 23.719 4.961 1 93.44 335 ILE B C 1
ATOM 7318 O O . ILE B 1 335 ? 4.609 23.297 4.93 1 93.44 335 ILE B O 1
ATOM 7322 N N . LEU B 1 336 ? 6.727 23.344 4.16 1 95.69 336 LEU B N 1
ATOM 7323 C CA . LEU B 1 336 ? 6.418 22.422 3.066 1 95.69 336 LEU B CA 1
ATOM 7324 C C . LEU B 1 336 ? 7.246 21.156 3.178 1 95.69 336 LEU B C 1
ATOM 7326 O O . LEU B 1 336 ? 8.406 21.188 3.588 1 95.69 336 LEU B O 1
ATOM 7330 N N . VAL B 1 337 ? 6.664 20.031 2.762 1 95.31 337 VAL B N 1
ATOM 7331 C CA . VAL B 1 337 ? 7.398 18.766 2.68 1 95.31 337 VAL B CA 1
ATOM 7332 C C . VAL B 1 337 ? 7.07 18.062 1.366 1 95.31 337 VAL B C 1
ATOM 7334 O O . VAL B 1 337 ? 5.965 18.203 0.838 1 95.31 337 VAL B O 1
ATOM 7337 N N . ALA B 1 338 ? 8.039 17.406 0.833 1 95.62 338 ALA B N 1
ATOM 7338 C CA . ALA B 1 338 ? 7.871 16.531 -0.326 1 95.62 338 ALA B CA 1
ATOM 7339 C C . ALA B 1 338 ? 7.777 15.062 0.097 1 95.62 338 ALA B C 1
ATOM 7341 O O . ALA B 1 338 ? 8.648 14.562 0.814 1 95.62 338 ALA B O 1
ATOM 7342 N N . VAL B 1 339 ? 6.699 14.375 -0.377 1 92.88 339 VAL B N 1
ATOM 7343 C CA . VAL B 1 339 ? 6.461 12.992 0.003 1 92.88 339 VAL B CA 1
ATOM 7344 C C . VAL B 1 339 ? 6.426 12.109 -1.246 1 92.88 339 VAL B C 1
ATOM 7346 O O . VAL B 1 339 ? 5.727 12.422 -2.213 1 92.88 339 VAL B O 1
ATOM 7349 N N . GLU B 1 340 ? 7.254 11.047 -1.241 1 90.75 340 GLU B N 1
ATOM 7350 C CA . GLU B 1 340 ? 7.141 10.023 -2.275 1 90.75 340 GLU B CA 1
ATOM 7351 C C . GLU B 1 340 ? 5.934 9.125 -2.033 1 90.75 340 GLU B C 1
ATOM 7353 O O . GLU B 1 340 ? 5.789 8.547 -0.954 1 90.75 340 GLU B O 1
ATOM 7358 N N . ALA B 1 341 ? 4.973 9.031 -2.996 1 84.38 341 ALA B N 1
ATOM 7359 C CA . ALA B 1 341 ? 3.754 8.234 -2.889 1 84.38 341 ALA B CA 1
ATOM 7360 C C . ALA B 1 341 ? 3.584 7.328 -4.105 1 84.38 341 ALA B C 1
ATOM 7362 O O . ALA B 1 341 ? 4.176 7.578 -5.16 1 84.38 341 ALA B O 1
ATOM 7363 N N . GLU B 1 342 ? 2.994 6.148 -3.867 1 77.56 342 GLU B N 1
ATOM 7364 C CA . GLU B 1 342 ? 2.68 5.199 -4.934 1 77.56 342 GLU B CA 1
ATOM 7365 C C . GLU B 1 342 ? 1.171 5.047 -5.105 1 77.56 342 GLU B C 1
ATOM 7367 O O . GLU B 1 342 ? 0.438 4.91 -4.125 1 77.56 342 GLU B O 1
ATOM 7372 N N . ASP B 1 343 ? 0.767 5.16 -6.285 1 71.75 343 ASP B N 1
ATOM 7373 C CA . ASP B 1 343 ? -0.668 5.047 -6.527 1 71.75 343 ASP B CA 1
ATOM 7374 C C . ASP B 1 343 ? -1.092 3.584 -6.641 1 71.75 343 ASP B C 1
ATOM 7376 O O . ASP B 1 343 ? -0.282 2.68 -6.434 1 71.75 343 ASP B O 1
ATOM 7380 N N . GLN B 1 344 ? -2.336 3.398 -6.883 1 61.06 344 GLN B N 1
ATOM 7381 C CA . GLN B 1 344 ? -2.914 2.061 -6.957 1 61.06 344 GLN B CA 1
ATOM 7382 C C . GLN B 1 344 ? -2.293 1.254 -8.094 1 61.06 344 GLN B C 1
ATOM 7384 O O . GLN B 1 344 ? -2.283 0.021 -8.055 1 61.06 344 GLN B O 1
ATOM 7389 N N . HIS B 1 345 ? -1.712 1.992 -9.094 1 59.75 345 HIS B N 1
ATOM 7390 C CA . HIS B 1 345 ? -1.094 1.331 -10.234 1 59.75 345 HIS B CA 1
ATOM 7391 C C . HIS B 1 345 ? 0.41 1.178 -10.039 1 59.75 345 HIS B C 1
ATOM 7393 O O . HIS B 1 345 ? 1.142 0.903 -10.992 1 59.75 345 HIS B O 1
ATOM 7399 N N . ARG B 1 346 ? 0.821 1.458 -8.852 1 66.38 346 ARG B N 1
ATOM 7400 C CA . ARG B 1 346 ? 2.215 1.31 -8.445 1 66.38 346 ARG B CA 1
ATOM 7401 C C . ARG B 1 346 ? 3.109 2.299 -9.18 1 66.38 346 ARG B C 1
ATOM 7403 O O . ARG B 1 346 ? 4.27 1.997 -9.477 1 66.38 346 ARG B O 1
ATOM 7410 N N . VAL B 1 347 ? 2.404 3.316 -9.602 1 74.56 347 VAL B N 1
ATOM 7411 C CA . VAL B 1 347 ? 3.195 4.398 -10.18 1 74.56 347 VAL B CA 1
ATOM 7412 C C . VAL B 1 347 ? 3.66 5.344 -9.078 1 74.56 347 VAL B C 1
ATOM 7414 O O . VAL B 1 347 ? 2.848 5.84 -8.297 1 74.56 347 VAL B O 1
ATOM 7417 N N . LYS B 1 348 ? 4.949 5.488 -9.102 1 82.19 348 LYS B N 1
ATOM 7418 C CA . LYS B 1 348 ? 5.531 6.367 -8.086 1 82.19 348 LYS B CA 1
ATOM 7419 C C . LYS B 1 348 ? 5.418 7.832 -8.5 1 82.19 348 LYS B C 1
ATOM 7421 O O . LYS B 1 348 ? 5.562 8.164 -9.68 1 82.19 348 LYS B O 1
ATOM 7426 N N . ARG B 1 349 ? 5.117 8.734 -7.559 1 89.5 349 ARG B N 1
ATOM 7427 C CA . ARG B 1 349 ? 5.047 10.18 -7.75 1 89.5 349 ARG B CA 1
ATOM 7428 C C . ARG B 1 349 ? 5.59 10.914 -6.531 1 89.5 349 ARG B C 1
ATOM 7430 O O . ARG B 1 349 ? 5.82 10.312 -5.48 1 89.5 349 ARG B O 1
ATOM 7437 N N . VAL B 1 350 ? 5.949 12.25 -6.723 1 93.88 350 VAL B N 1
ATOM 7438 C CA . VAL B 1 350 ? 6.297 13.133 -5.613 1 93.88 350 VAL B CA 1
ATOM 7439 C C . VAL B 1 350 ? 5.137 14.086 -5.328 1 93.88 350 VAL B C 1
ATOM 7441 O O . VAL B 1 350 ? 4.715 14.836 -6.215 1 93.88 350 VAL B O 1
ATOM 7444 N N . GLU B 1 351 ? 4.648 14.07 -4.09 1 94.12 351 GLU B N 1
ATOM 7445 C CA . GLU B 1 351 ? 3.568 14.961 -3.67 1 94.12 351 GLU B CA 1
ATOM 7446 C C . GLU B 1 351 ? 4.07 16.016 -2.682 1 94.12 351 GLU B C 1
ATOM 7448 O O . GLU B 1 351 ? 4.867 15.703 -1.792 1 94.12 351 GLU B O 1
ATOM 7453 N N . ILE B 1 352 ? 3.596 17.234 -2.816 1 95.38 352 ILE B N 1
ATOM 7454 C CA . ILE B 1 352 ? 4.004 18.328 -1.937 1 95.38 352 ILE B CA 1
ATOM 7455 C C . ILE B 1 352 ? 2.869 18.672 -0.977 1 95.38 352 ILE B C 1
ATOM 7457 O O . ILE B 1 352 ? 1.727 18.875 -1.401 1 95.38 352 ILE B O 1
ATOM 7461 N N . TYR B 1 353 ? 3.217 18.734 0.336 1 93.62 353 TYR B N 1
ATOM 7462 C CA . TYR B 1 353 ? 2.246 19.062 1.374 1 93.62 353 TYR B CA 1
ATOM 7463 C C . TYR B 1 353 ? 2.645 20.344 2.109 1 93.62 353 TYR B C 1
ATOM 7465 O O . TYR B 1 353 ? 3.832 20.609 2.307 1 93.62 353 TYR B O 1
ATOM 7473 N N . ARG B 1 354 ? 1.651 21.031 2.559 1 93.25 354 ARG B N 1
ATOM 7474 C CA . ARG B 1 354 ? 1.831 22.234 3.361 1 93.25 354 ARG B CA 1
ATOM 7475 C C . ARG B 1 354 ? 1.158 22.094 4.723 1 93.25 354 ARG B C 1
ATOM 7477 O O . ARG B 1 354 ? 0.062 21.547 4.824 1 93.25 354 ARG B O 1
ATOM 7484 N N . TYR B 1 355 ? 1.834 22.531 5.738 1 91.56 355 TYR B N 1
ATOM 7485 C CA . TYR B 1 355 ? 1.255 22.469 7.074 1 91.56 355 TYR B CA 1
ATOM 7486 C C . TYR B 1 355 ? 0.306 23.641 7.316 1 91.56 355 TYR B C 1
ATOM 7488 O O . TYR B 1 355 ? 0.67 24.797 7.098 1 91.56 355 TYR B O 1
ATOM 7496 N N . ASP B 1 356 ? -0.943 23.203 7.73 1 78.44 356 ASP B N 1
ATOM 7497 C CA . ASP B 1 356 ? -1.942 24.188 8.102 1 78.44 356 ASP B CA 1
ATOM 7498 C C . ASP B 1 356 ? -2.049 24.328 9.617 1 78.44 356 ASP B C 1
ATOM 7500 O O . ASP B 1 356 ? -2.611 23.469 10.281 1 78.44 356 ASP B O 1
ATOM 7504 N N . HIS B 1 357 ? -1.41 25.25 10.203 1 65.31 357 HIS B N 1
ATOM 7505 C CA . HIS B 1 357 ? -1.387 25.375 11.656 1 65.31 357 HIS B CA 1
ATOM 7506 C C . HIS B 1 357 ? -2.646 26.062 12.164 1 65.31 357 HIS B C 1
ATOM 7508 O O . HIS B 1 357 ? -2.932 26.031 13.367 1 65.31 357 HIS B O 1
ATOM 7514 N N . ALA B 1 358 ? -3.35 26.703 11.344 1 57.94 358 ALA B N 1
ATOM 7515 C CA . ALA B 1 358 ? -4.477 27.484 11.852 1 57.94 358 ALA B CA 1
ATOM 7516 C C . ALA B 1 358 ? -5.656 26.578 12.195 1 57.94 358 ALA B C 1
ATOM 7518 O O . ALA B 1 358 ? -6.203 26.656 13.305 1 57.94 358 ALA B O 1
ATOM 7519 N N . GLU B 1 359 ? -6.059 25.828 11.148 1 54.59 359 GLU B N 1
ATOM 7520 C CA . GLU B 1 359 ? -7.391 25.234 11.289 1 54.59 359 GLU B CA 1
ATOM 7521 C C . GLU B 1 359 ? -7.305 23.781 11.742 1 54.59 359 GLU B C 1
ATOM 7523 O O . GLU B 1 359 ? -7.902 23.406 12.75 1 54.59 359 GLU B O 1
ATOM 7528 N N . LEU B 1 360 ? -6.598 23.094 11.023 1 55.53 360 LEU B N 1
ATOM 7529 C CA . LEU B 1 360 ? -6.828 21.656 11.133 1 55.53 360 LEU B CA 1
ATOM 7530 C C . LEU B 1 360 ? -5.602 20.953 11.703 1 55.53 360 LEU B C 1
ATOM 7532 O O . LEU B 1 360 ? -5.688 19.797 12.133 1 55.53 360 LEU B O 1
ATOM 7536 N N . LYS B 1 361 ? -4.469 21.906 12.25 1 71.94 361 LYS B N 1
ATOM 7537 C CA . LYS B 1 361 ? -3.246 21.25 12.711 1 71.94 361 LYS B CA 1
ATOM 7538 C C . LYS B 1 361 ? -2.967 19.984 11.914 1 71.94 361 LYS B C 1
ATOM 7540 O O . LYS B 1 361 ? -2.775 18.906 12.492 1 71.94 361 LYS B O 1
ATOM 7545 N N . SER B 1 362 ? -3.127 20.203 10.531 1 83.94 362 SER B N 1
ATOM 7546 C CA . SER B 1 362 ? -2.951 19.047 9.648 1 83.94 362 SER B CA 1
ATOM 7547 C C . SER B 1 362 ? -2.197 19.438 8.383 1 83.94 362 SER B C 1
ATOM 7549 O O . SER B 1 362 ? -1.981 20.625 8.117 1 83.94 362 SER B O 1
ATOM 7551 N N . TRP B 1 363 ? -1.713 18.453 7.676 1 90.38 363 TRP B N 1
ATOM 7552 C CA . TRP B 1 363 ? -1.006 18.641 6.41 1 90.38 363 TRP B CA 1
ATOM 7553 C C . TRP B 1 363 ? -1.968 18.547 5.23 1 90.38 363 TRP B C 1
ATOM 7555 O O . TRP B 1 363 ? -2.828 17.656 5.191 1 90.38 363 TRP B O 1
ATOM 7565 N N . GLU B 1 364 ? -1.872 19.562 4.297 1 89.94 364 GLU B N 1
ATOM 7566 C CA . GLU B 1 364 ? -2.729 19.594 3.117 1 89.94 364 GLU B CA 1
ATOM 7567 C C . GLU B 1 364 ? -1.915 19.391 1.841 1 89.94 364 GLU B C 1
ATOM 7569 O O . GLU B 1 364 ? -0.861 20 1.668 1 89.94 364 GLU B O 1
ATOM 7574 N N . LYS B 1 365 ? -2.418 18.594 0.885 1 91.19 365 LYS B N 1
ATOM 7575 C CA . LYS B 1 365 ? -1.746 18.359 -0.391 1 91.19 365 LYS B CA 1
ATOM 7576 C C . LYS B 1 365 ? -1.895 19.578 -1.315 1 91.19 365 LYS B C 1
ATOM 7578 O O . LYS B 1 365 ? -3.006 20.062 -1.537 1 91.19 365 LYS B O 1
ATOM 7583 N N . MET B 1 366 ? -0.776 20.047 -1.885 1 92.12 366 MET B N 1
ATOM 7584 C CA . MET B 1 366 ? -0.787 21.219 -2.756 1 92.12 366 MET B CA 1
ATOM 7585 C C . MET B 1 366 ? -0.732 20.797 -4.223 1 92.12 366 MET B C 1
ATOM 7587 O O . MET B 1 366 ? -1.487 21.328 -5.047 1 92.12 366 MET B O 1
ATOM 7591 N N . CYS B 1 367 ? 0.198 19.969 -4.504 1 93.5 367 CYS B N 1
ATOM 7592 C CA . CYS B 1 367 ? 0.417 19.547 -5.883 1 93.5 367 CYS B CA 1
ATOM 7593 C C . CYS B 1 367 ? 1.196 18.234 -5.93 1 93.5 367 CYS B C 1
ATOM 7595 O O . CYS B 1 367 ? 1.528 17.656 -4.891 1 93.5 367 CYS B O 1
ATOM 7597 N N . SER B 1 368 ? 1.423 17.688 -7.16 1 93 368 SER B N 1
ATOM 7598 C CA . SER B 1 368 ? 2.217 16.484 -7.41 1 93 368 SER B CA 1
ATOM 7599 C C . SER B 1 368 ? 3.027 16.609 -8.695 1 93 368 SER B C 1
ATOM 7601 O O . SER B 1 368 ? 2.715 17.453 -9.547 1 93 368 SER B O 1
ATOM 7603 N N . THR B 1 369 ? 4.129 15.898 -8.789 1 92.62 369 THR B N 1
ATOM 7604 C CA . THR B 1 369 ? 4.977 15.867 -9.977 1 92.62 369 THR B CA 1
ATOM 7605 C C . THR B 1 369 ? 5.512 14.461 -10.227 1 92.62 369 THR B C 1
ATOM 7607 O O . THR B 1 369 ? 5.277 13.555 -9.422 1 92.62 369 THR B O 1
ATOM 7610 N N . GLY B 1 370 ? 6.105 14.336 -11.461 1 90.06 370 GLY B N 1
ATOM 7611 C CA . GLY B 1 370 ? 6.707 13.047 -11.766 1 90.06 370 GLY B CA 1
ATOM 7612 C C . GLY B 1 370 ? 7.711 12.594 -10.719 1 90.06 370 GLY B C 1
ATOM 7613 O O . GLY B 1 370 ? 8.305 13.422 -10.023 1 90.06 370 GLY B O 1
ATOM 7614 N N . HIS B 1 371 ? 7.84 11.297 -10.68 1 90.38 371 HIS B N 1
ATOM 7615 C CA . HIS B 1 371 ? 8.727 10.711 -9.68 1 90.38 371 HIS B CA 1
ATOM 7616 C C . HIS B 1 371 ? 10.172 11.148 -9.898 1 90.38 371 HIS B C 1
ATOM 7618 O O . HIS B 1 371 ? 10.633 11.211 -11.039 1 90.38 371 HIS B O 1
ATOM 7624 N N . ARG B 1 372 ? 10.836 11.469 -8.812 1 92.12 372 ARG B N 1
ATOM 7625 C CA . ARG B 1 372 ? 12.25 11.836 -8.734 1 92.12 372 ARG B CA 1
ATOM 7626 C C . ARG B 1 372 ? 12.828 11.461 -7.371 1 92.12 372 ARG B C 1
ATOM 7628 O O . ARG B 1 372 ? 12.172 11.633 -6.344 1 92.12 372 ARG B O 1
ATOM 7635 N N . ASP B 1 373 ? 14.062 10.867 -7.566 1 89.62 373 ASP B N 1
ATOM 7636 C CA . ASP B 1 373 ? 14.734 10.477 -6.328 1 89.62 373 ASP B CA 1
ATOM 7637 C C . ASP B 1 373 ? 15.984 11.32 -6.09 1 89.62 373 ASP B C 1
ATOM 7639 O O . ASP B 1 373 ? 16.562 11.852 -7.035 1 89.62 373 ASP B O 1
ATOM 7643 N N . MET B 1 374 ? 16.344 11.5 -4.832 1 94.25 374 MET B N 1
ATOM 7644 C CA . MET B 1 374 ? 17.609 12.094 -4.418 1 94.25 374 MET B CA 1
ATOM 7645 C C . MET B 1 374 ? 17.75 13.516 -4.961 1 94.25 374 MET B C 1
ATOM 7647 O O . MET B 1 374 ? 18.828 13.906 -5.406 1 94.25 374 MET B O 1
ATOM 7651 N N . PHE B 1 375 ? 16.719 14.219 -5.121 1 96.38 375 PHE B N 1
ATOM 7652 C CA . PHE B 1 375 ? 16.734 15.602 -5.582 1 96.38 375 PHE B CA 1
ATOM 7653 C C . PHE B 1 375 ? 16.922 16.562 -4.414 1 96.38 375 PHE B C 1
ATOM 7655 O O . PHE B 1 375 ? 16.859 16.156 -3.252 1 96.38 375 PHE B O 1
ATOM 7662 N N . ALA B 1 376 ? 17.25 17.797 -4.719 1 97 376 ALA B N 1
ATOM 7663 C CA . ALA B 1 376 ? 17.25 18.859 -3.725 1 97 376 ALA B CA 1
ATOM 7664 C C . ALA B 1 376 ? 15.984 19.703 -3.814 1 97 376 ALA B C 1
ATOM 7666 O O . ALA B 1 376 ? 15.438 19.906 -4.902 1 97 376 ALA B O 1
ATOM 7667 N N . PHE B 1 377 ? 15.539 20.141 -2.662 1 96.5 377 PHE B N 1
ATOM 7668 C CA . PHE B 1 377 ? 14.297 20.875 -2.523 1 96.5 377 PHE B CA 1
ATOM 7669 C C . PHE B 1 377 ? 14.555 22.281 -1.961 1 96.5 377 PHE B C 1
ATOM 7671 O O . PHE B 1 377 ? 15.258 22.422 -0.955 1 96.5 377 PHE B O 1
ATOM 7678 N N . GLY B 1 378 ? 14.039 23.312 -2.686 1 94.81 378 GLY B N 1
ATOM 7679 C CA . GLY B 1 378 ? 14.297 24.672 -2.24 1 94.81 378 GLY B CA 1
ATOM 7680 C C . GLY B 1 378 ? 13.07 25.562 -2.293 1 94.81 378 GLY B C 1
ATOM 7681 O O . GLY B 1 378 ? 12.156 25.312 -3.084 1 94.81 378 GLY B O 1
ATOM 7682 N N . LEU B 1 379 ? 13.062 26.531 -1.445 1 95.19 379 LEU B N 1
ATOM 7683 C CA . LEU B 1 379 ? 12.016 27.547 -1.398 1 95.19 379 LEU B CA 1
ATOM 7684 C C . LEU B 1 379 ? 12.609 28.938 -1.544 1 95.19 379 LEU B C 1
ATOM 7686 O O . LEU B 1 379 ? 13.492 29.328 -0.779 1 95.19 379 LEU B O 1
ATOM 7690 N N . LEU B 1 380 ? 12.203 29.641 -2.576 1 93.12 380 LEU B N 1
ATOM 7691 C CA . LEU B 1 380 ? 12.57 31.031 -2.822 1 93.12 380 LEU B CA 1
ATOM 7692 C C . LEU B 1 380 ? 11.328 31.906 -2.963 1 93.12 380 LEU B C 1
ATOM 7694 O O . LEU B 1 380 ? 10.609 31.812 -3.961 1 93.12 380 LEU B O 1
ATOM 7698 N N . GLY B 1 381 ? 11.102 32.75 -2.008 1 88.25 381 GLY B N 1
ATOM 7699 C CA . GLY B 1 381 ? 9.867 33.531 -2.027 1 88.25 381 GLY B CA 1
ATOM 7700 C C . GLY B 1 381 ? 8.625 32.656 -1.973 1 88.25 381 GLY B C 1
ATOM 7701 O O . GLY B 1 381 ? 8.477 31.828 -1.06 1 88.25 381 GLY B O 1
ATOM 7702 N N . ASP B 1 382 ? 7.805 32.812 -3.018 1 90.25 382 ASP B N 1
ATOM 7703 C CA . ASP B 1 382 ? 6.574 32.031 -3.059 1 90.25 382 ASP B CA 1
ATOM 7704 C C . ASP B 1 382 ? 6.668 30.922 -4.109 1 90.25 382 ASP B C 1
ATOM 7706 O O . ASP B 1 382 ? 5.676 30.594 -4.766 1 90.25 382 ASP B O 1
ATOM 7710 N N . SER B 1 383 ? 7.961 30.484 -4.223 1 94.44 383 SER B N 1
ATOM 7711 C CA . SER B 1 383 ? 8.141 29.453 -5.23 1 94.44 383 SER B CA 1
ATOM 7712 C C . SER B 1 383 ? 8.945 28.281 -4.676 1 94.44 383 SER B C 1
ATOM 7714 O O . SER B 1 383 ? 9.898 28.469 -3.918 1 94.44 383 SER B O 1
ATOM 7716 N N . VAL B 1 384 ? 8.523 27.125 -5.156 1 95.94 384 VAL B N 1
ATOM 7717 C CA . VAL B 1 384 ? 9.211 25.891 -4.781 1 95.94 384 VAL B CA 1
ATOM 7718 C C . VAL B 1 384 ? 10.055 25.391 -5.953 1 95.94 384 VAL B C 1
ATOM 7720 O O . VAL B 1 384 ? 9.617 25.453 -7.105 1 95.94 384 VAL B O 1
ATOM 7723 N N . TYR B 1 385 ? 11.273 24.953 -5.652 1 97.06 385 TYR B N 1
ATOM 7724 C CA . TYR B 1 385 ? 12.172 24.453 -6.684 1 97.06 385 TYR B CA 1
ATOM 7725 C C . TYR B 1 385 ? 12.547 23 -6.418 1 97.06 385 TYR B C 1
ATOM 7727 O O . TYR B 1 385 ? 12.852 22.625 -5.285 1 97.06 385 TYR B O 1
ATOM 7735 N N . ILE B 1 386 ? 12.516 22.188 -7.426 1 97.38 386 ILE B N 1
ATOM 7736 C CA . ILE B 1 386 ? 13.094 20.844 -7.441 1 97.38 386 ILE B CA 1
ATOM 7737 C C . ILE B 1 386 ? 14.312 20.812 -8.359 1 97.38 386 ILE B C 1
ATOM 7739 O O . ILE B 1 386 ? 14.211 21.125 -9.555 1 97.38 386 ILE B O 1
ATOM 7743 N N . VAL B 1 387 ? 15.445 20.438 -7.773 1 97.88 387 VAL B N 1
ATOM 7744 C CA . VAL B 1 387 ? 16.719 20.594 -8.484 1 97.88 387 VAL B CA 1
ATOM 7745 C C . VAL B 1 387 ? 17.406 19.234 -8.586 1 97.88 387 VAL B C 1
ATOM 7747 O O . VAL B 1 387 ? 17.703 18.594 -7.57 1 97.88 387 VAL B O 1
ATOM 7750 N N . GLY B 1 388 ? 17.734 18.859 -9.844 1 97.38 388 GLY B N 1
ATOM 7751 C CA . GLY B 1 388 ? 18.5 17.656 -10.078 1 97.38 388 GLY B CA 1
ATOM 7752 C C . GLY B 1 388 ? 17.797 16.391 -9.594 1 97.38 388 GLY B C 1
ATOM 7753 O O . GLY B 1 388 ? 16.578 16.297 -9.672 1 97.38 388 GLY B O 1
ATOM 7754 N N . GLY B 1 389 ? 18.672 15.414 -9.195 1 95.25 389 GLY B N 1
ATOM 7755 C CA . GLY B 1 389 ? 18.156 14.125 -8.758 1 95.25 389 GLY B CA 1
ATOM 7756 C C . GLY B 1 389 ? 18.266 13.055 -9.828 1 95.25 389 GLY B C 1
ATOM 7757 O O . GLY B 1 389 ? 19.016 13.203 -10.797 1 95.25 389 GLY B O 1
ATOM 7758 N N . GLN B 1 390 ? 17.594 11.969 -9.555 1 91.38 390 GLN B N 1
ATOM 7759 C CA . GLN B 1 390 ? 17.562 10.844 -10.484 1 91.38 390 GLN B CA 1
ATOM 7760 C C . GLN B 1 390 ? 16.156 10.625 -11.031 1 91.38 390 GLN B C 1
ATOM 7762 O O . GLN B 1 390 ? 15.18 10.664 -10.281 1 91.38 390 GLN B O 1
ATOM 7767 N N . MET B 1 391 ? 16.031 10.484 -12.312 1 88.31 391 MET B N 1
ATOM 7768 C CA . MET B 1 391 ? 14.75 10.273 -12.984 1 88.31 391 MET B CA 1
ATOM 7769 C C . MET B 1 391 ? 14.812 9.055 -13.898 1 88.31 391 MET B C 1
ATOM 7771 O O . MET B 1 391 ? 15.891 8.664 -14.344 1 88.31 391 MET B O 1
ATOM 7775 N N . LYS B 1 392 ? 13.664 8.57 -14.141 1 77.81 392 LYS B N 1
ATOM 7776 C CA . LYS B 1 392 ? 13.555 7.457 -15.078 1 77.81 392 LYS B CA 1
ATOM 7777 C C . LYS B 1 392 ? 13.258 7.961 -16.484 1 77.81 392 LYS B C 1
ATOM 7779 O O . LYS B 1 392 ? 12.258 8.641 -16.719 1 77.81 392 LYS B O 1
ATOM 7784 N N . VAL B 1 393 ? 14.203 7.777 -17.438 1 75.12 393 VAL B N 1
ATOM 7785 C CA . VAL B 1 393 ? 14.039 8.148 -18.844 1 75.12 393 VAL B CA 1
ATOM 7786 C C . VAL B 1 393 ? 14.203 6.906 -19.719 1 75.12 393 VAL B C 1
ATOM 7788 O O . VAL B 1 393 ? 15.258 6.266 -19.703 1 75.12 393 VAL B O 1
ATOM 7791 N N . GLU B 1 394 ? 13.25 6.617 -20.594 1 70.69 394 GLU B N 1
ATOM 7792 C CA . GLU B 1 394 ? 13.281 5.469 -21.484 1 70.69 394 GLU B CA 1
ATOM 7793 C C . GLU B 1 394 ? 13.703 4.199 -20.75 1 70.69 394 GLU B C 1
ATOM 7795 O O . GLU B 1 394 ? 14.609 3.486 -21.188 1 70.69 394 GLU B O 1
ATOM 7800 N N . HIS B 1 395 ? 13.289 4.047 -19.531 1 65.56 395 HIS B N 1
ATOM 7801 C CA . HIS B 1 395 ? 13.461 2.857 -18.703 1 65.56 395 HIS B CA 1
ATOM 7802 C C . HIS B 1 395 ? 14.859 2.809 -18.094 1 65.56 395 HIS B C 1
ATOM 7804 O O . HIS B 1 395 ? 15.336 1.738 -17.703 1 65.56 395 HIS B O 1
ATOM 7810 N N . HIS B 1 396 ? 15.57 3.961 -18.156 1 72.19 396 HIS B N 1
ATOM 7811 C CA . HIS B 1 396 ? 16.859 4.105 -17.5 1 72.19 396 HIS B CA 1
ATOM 7812 C C . HIS B 1 396 ? 16.828 5.211 -16.453 1 72.19 396 HIS B C 1
ATOM 7814 O O . HIS B 1 396 ? 16.25 6.277 -16.688 1 72.19 396 HIS B O 1
ATOM 7820 N N . TYR B 1 397 ? 17.406 4.762 -15.258 1 76.31 397 TYR B N 1
ATOM 7821 C CA . TYR B 1 397 ? 17.578 5.832 -14.289 1 76.31 397 TYR B CA 1
ATOM 7822 C C . TYR B 1 397 ? 18.828 6.66 -14.602 1 76.31 397 TYR B C 1
ATOM 7824 O O . TYR B 1 397 ? 19.906 6.109 -14.812 1 76.31 397 TYR B O 1
ATOM 7832 N N . ILE B 1 398 ? 18.641 7.922 -14.641 1 83.25 398 ILE B N 1
ATOM 7833 C CA . ILE B 1 398 ? 19.75 8.812 -14.953 1 83.25 398 ILE B CA 1
ATOM 7834 C C . ILE B 1 398 ? 19.766 9.977 -13.961 1 83.25 398 ILE B C 1
ATOM 7836 O O . ILE B 1 398 ? 18.719 10.453 -13.531 1 83.25 398 ILE B O 1
ATOM 7840 N N . ILE B 1 399 ? 21 10.32 -13.586 1 90.19 399 ILE B N 1
ATOM 7841 C CA . ILE B 1 399 ? 21.156 11.555 -12.836 1 90.19 399 ILE B CA 1
ATOM 7842 C C . ILE B 1 399 ? 20.922 12.75 -13.758 1 90.19 399 ILE B C 1
ATOM 7844 O O . ILE B 1 399 ? 21.562 12.867 -14.812 1 90.19 399 ILE B O 1
ATOM 7848 N N . THR B 1 400 ? 20.062 13.648 -13.352 1 93.06 400 THR B N 1
ATOM 7849 C CA . THR B 1 400 ? 19.625 14.711 -14.258 1 93.06 400 THR B CA 1
ATOM 7850 C C . THR B 1 400 ? 20.109 16.062 -13.766 1 93.06 400 THR B C 1
ATOM 7852 O O . THR B 1 400 ? 20.5 16.219 -12.609 1 93.06 400 THR B O 1
ATOM 7855 N N . ASP B 1 401 ? 20.156 17.031 -14.742 1 96.5 401 ASP B N 1
ATOM 7856 C CA . ASP B 1 401 ? 20.469 18.422 -14.43 1 96.5 401 ASP B CA 1
ATOM 7857 C C . ASP B 1 401 ? 19.203 19.281 -14.453 1 96.5 401 ASP B C 1
ATOM 7859 O O . ASP B 1 401 ? 19.281 20.516 -14.367 1 96.5 401 ASP B O 1
ATOM 7863 N N . SER B 1 402 ? 18.094 18.719 -14.453 1 96.56 402 SER B N 1
ATOM 7864 C CA . SER B 1 402 ? 16.812 19.406 -14.625 1 96.56 402 SER B CA 1
ATOM 7865 C C . SER B 1 402 ? 16.469 20.234 -13.398 1 96.56 402 SER B C 1
ATOM 7867 O O . SER B 1 402 ? 16.703 19.812 -12.266 1 96.56 402 SER B O 1
ATOM 7869 N N . VAL B 1 403 ? 15.891 21.453 -13.648 1 97.75 403 VAL B N 1
ATOM 7870 C CA . VAL B 1 403 ? 15.391 22.344 -12.609 1 97.75 403 VAL B CA 1
ATOM 7871 C C . VAL B 1 403 ? 13.969 22.781 -12.945 1 97.75 403 VAL B C 1
ATOM 7873 O O . VAL B 1 403 ? 13.719 23.328 -14.031 1 97.75 403 VAL B O 1
ATOM 7876 N N . VAL B 1 404 ? 13.039 22.531 -11.992 1 97.06 404 VAL B N 1
ATOM 7877 C CA . VAL B 1 404 ? 11.656 22.938 -12.227 1 97.06 404 VAL B CA 1
ATOM 7878 C C . VAL B 1 404 ? 11.156 23.766 -11.047 1 97.06 404 VAL B C 1
ATOM 7880 O O . VAL B 1 404 ? 11.656 23.625 -9.93 1 97.06 404 VAL B O 1
ATOM 7883 N N . ARG B 1 405 ? 10.125 24.641 -11.32 1 96.19 405 ARG B N 1
ATOM 7884 C CA . ARG B 1 405 ? 9.586 25.562 -10.328 1 96.19 405 ARG B CA 1
ATOM 7885 C C . ARG B 1 405 ? 8.055 25.5 -10.305 1 96.19 405 ARG B C 1
ATOM 7887 O O . ARG B 1 405 ? 7.422 25.344 -11.352 1 96.19 405 ARG B O 1
ATOM 7894 N N . TRP B 1 406 ? 7.469 25.625 -9.148 1 96.56 406 TRP B N 1
ATOM 7895 C CA . TRP B 1 406 ? 6.027 25.719 -8.945 1 96.56 406 TRP B CA 1
ATOM 7896 C C . TRP B 1 406 ? 5.676 26.891 -8.039 1 96.56 406 TRP B C 1
ATOM 7898 O O . TRP B 1 406 ? 6.285 27.078 -6.984 1 96.56 406 TRP B O 1
ATOM 7908 N N . SER B 1 407 ? 4.66 27.641 -8.367 1 94.19 407 SER B N 1
ATOM 7909 C CA . SER B 1 407 ? 4.262 28.828 -7.621 1 94.19 407 SER B CA 1
ATOM 7910 C C . SER B 1 407 ? 3.223 28.5 -6.559 1 94.19 407 SER B C 1
ATOM 7912 O O . SER B 1 407 ? 2.162 27.953 -6.871 1 94.19 407 SER B O 1
ATOM 7914 N N . LEU B 1 408 ? 3.471 28.875 -5.355 1 90.5 408 LEU B N 1
ATOM 7915 C CA . LEU B 1 408 ? 2.539 28.641 -4.258 1 90.5 408 LEU B CA 1
ATOM 7916 C C . LEU B 1 408 ? 1.315 29.547 -4.383 1 90.5 408 LEU B C 1
ATOM 7918 O O . LEU B 1 408 ? 0.228 29.188 -3.92 1 90.5 408 LEU B O 1
ATOM 7922 N N . ARG B 1 409 ? 1.443 30.688 -4.879 1 85.38 409 ARG B N 1
ATOM 7923 C CA . ARG B 1 409 ? 0.38 31.672 -4.996 1 85.38 409 ARG B CA 1
ATOM 7924 C C . ARG B 1 409 ? -0.528 31.375 -6.184 1 85.38 409 ARG B C 1
ATOM 7926 O O . ARG B 1 409 ? -1.754 31.359 -6.047 1 85.38 409 ARG B O 1
ATOM 7933 N N . ARG B 1 410 ? 0.096 31.094 -7.266 1 87.19 410 ARG B N 1
ATOM 7934 C CA . ARG B 1 410 ? -0.652 30.922 -8.508 1 87.19 410 ARG B CA 1
ATOM 7935 C C . ARG B 1 410 ? -1.079 29.484 -8.711 1 87.19 410 ARG B C 1
ATOM 7937 O O . ARG B 1 410 ? -2.092 29.203 -9.359 1 87.19 410 ARG B O 1
ATOM 7944 N N . GLY B 1 411 ? -0.345 28.625 -8.086 1 87.62 411 GLY B N 1
ATOM 7945 C CA . GLY B 1 411 ? -0.582 27.219 -8.375 1 87.62 411 GLY B CA 1
ATOM 7946 C C . GLY B 1 411 ? -0.371 26.875 -9.836 1 87.62 411 GLY B C 1
ATOM 7947 O O . GLY B 1 411 ? 0.471 27.469 -10.508 1 87.62 411 GLY B O 1
ATOM 7948 N N . GLY B 1 412 ? -0.941 25.75 -10.328 1 85.94 412 GLY B N 1
ATOM 7949 C CA . GLY B 1 412 ? -0.892 25.391 -11.734 1 85.94 412 GLY B CA 1
ATOM 7950 C C . GLY B 1 412 ? 0.155 24.344 -12.047 1 85.94 412 GLY B C 1
ATOM 7951 O O . GLY B 1 412 ? 0.254 23.328 -11.344 1 85.94 412 GLY B O 1
ATOM 7952 N N . SER B 1 413 ? 0.959 24.672 -13.32 1 90.81 413 SER B N 1
ATOM 7953 C CA . SER B 1 413 ? 1.889 23.656 -13.82 1 90.81 413 SER B CA 1
ATOM 7954 C C . SER B 1 413 ? 3.316 23.953 -13.367 1 90.81 413 SER B C 1
ATOM 7956 O O . SER B 1 413 ? 3.645 25.094 -13.031 1 90.81 413 SER B O 1
ATOM 7958 N N . TRP B 1 414 ? 4.031 22.969 -13.383 1 94.81 414 TRP B N 1
ATOM 7959 C CA . TRP B 1 414 ? 5.465 23.109 -13.156 1 94.81 414 TRP B CA 1
ATOM 7960 C C . TRP B 1 414 ? 6.152 23.703 -14.383 1 94.81 414 TRP B C 1
ATOM 7962 O O . TRP B 1 414 ? 5.844 23.344 -15.516 1 94.81 414 TRP B O 1
ATOM 7972 N N . LEU B 1 415 ? 7.117 24.672 -14.164 1 95.06 415 LEU B N 1
ATOM 7973 C CA . LEU B 1 415 ? 7.855 25.312 -15.25 1 95.06 415 LEU B CA 1
ATOM 7974 C C . LEU B 1 415 ? 9.328 24.938 -15.203 1 95.06 415 LEU B C 1
ATOM 7976 O O . LEU B 1 415 ? 9.914 24.844 -14.117 1 95.06 415 LEU B O 1
ATOM 7980 N N . SER B 1 416 ? 9.922 24.766 -16.406 1 95.88 416 SER B N 1
ATOM 7981 C CA . SER B 1 416 ? 11.344 24.469 -16.484 1 95.88 416 SER B CA 1
ATOM 7982 C C . SER B 1 416 ? 12.188 25.734 -16.453 1 95.88 416 SER B C 1
ATOM 7984 O O . SER B 1 416 ? 11.828 26.734 -17.078 1 95.88 416 SER B O 1
ATOM 7986 N N . PHE B 1 417 ? 13.328 25.703 -15.797 1 96.56 417 PHE B N 1
ATOM 7987 C CA . PHE B 1 417 ? 14.281 26.797 -15.68 1 96.56 417 PHE B CA 1
ATOM 7988 C C . PHE B 1 417 ? 15.672 26.344 -16.109 1 96.56 417 PHE B C 1
ATOM 7990 O O . PHE B 1 417 ? 15.844 25.234 -16.609 1 96.56 417 PHE B O 1
ATOM 7997 N N . ALA B 1 418 ? 16.672 27.266 -16.016 1 97.25 418 ALA B N 1
ATOM 7998 C CA . ALA B 1 418 ? 18.031 26.938 -16.438 1 97.25 418 ALA B CA 1
ATOM 7999 C C . ALA B 1 418 ? 18.531 25.656 -15.758 1 97.25 418 ALA B C 1
ATOM 8001 O O . ALA B 1 418 ? 18.469 25.531 -14.531 1 97.25 418 ALA B O 1
ATOM 8002 N N . PRO B 1 419 ? 19 24.75 -16.531 1 97.62 419 PRO B N 1
ATOM 8003 C CA . PRO B 1 419 ? 19.5 23.516 -15.945 1 97.62 419 PRO B CA 1
ATOM 8004 C C . PRO B 1 419 ? 20.781 23.703 -15.148 1 97.62 419 PRO B C 1
ATOM 8006 O O . PRO B 1 419 ? 21.516 24.672 -15.391 1 97.62 419 PRO B O 1
ATOM 8009 N N . LEU B 1 420 ? 21.016 22.797 -14.25 1 97.31 420 LEU B N 1
ATOM 8010 C CA . LEU B 1 420 ? 22.281 22.781 -13.531 1 97.31 420 LEU B CA 1
ATOM 8011 C C . LEU B 1 420 ? 23.453 22.656 -14.508 1 97.31 420 LEU B C 1
ATOM 8013 O O . LEU B 1 420 ? 23.359 21.969 -15.523 1 97.31 420 LEU B O 1
ATOM 8017 N N . PRO B 1 421 ? 24.547 23.297 -14.148 1 96.62 421 PRO B N 1
ATOM 8018 C CA . PRO B 1 421 ? 25.734 23.141 -14.984 1 96.62 421 PRO B CA 1
ATOM 8019 C C . PRO B 1 421 ? 26.266 21.703 -14.977 1 96.62 421 PRO B C 1
ATOM 8021 O O . PRO B 1 421 ? 27.031 21.312 -15.852 1 96.62 421 PRO B O 1
ATOM 8024 N N . LEU B 1 422 ? 25.969 20.984 -13.969 1 94.5 422 LEU B N 1
ATOM 8025 C CA . LEU B 1 422 ? 26.359 19.594 -13.766 1 94.5 422 LEU B CA 1
ATOM 8026 C C . LEU B 1 422 ? 25.203 18.781 -13.195 1 94.5 422 LEU B C 1
ATOM 8028 O O . LEU B 1 422 ? 24.578 19.203 -12.211 1 94.5 422 LEU B O 1
ATOM 8032 N N . PRO B 1 423 ? 24.953 17.562 -13.883 1 95.12 423 PRO B N 1
ATOM 8033 C CA . PRO B 1 423 ? 23.922 16.734 -13.234 1 95.12 423 PRO B CA 1
ATOM 8034 C C . PRO B 1 423 ? 24.328 16.297 -11.828 1 95.12 423 PRO B C 1
ATOM 8036 O O . PRO B 1 423 ? 25.469 15.906 -11.609 1 95.12 423 PRO B O 1
ATOM 8039 N N . LEU B 1 424 ? 23.375 16.344 -10.867 1 96.62 424 LEU B N 1
ATOM 8040 C CA . LEU B 1 424 ? 23.703 16.047 -9.477 1 96.62 424 LEU B CA 1
ATOM 8041 C C . LEU B 1 424 ? 22.594 15.258 -8.812 1 96.62 424 LEU B C 1
ATOM 8043 O O . LEU B 1 424 ? 21.406 15.484 -9.086 1 96.62 424 LEU B O 1
ATOM 8047 N N . ALA B 1 425 ? 23 14.32 -7.973 1 95.31 425 ALA B N 1
ATOM 8048 C CA . ALA B 1 425 ? 22.109 13.602 -7.066 1 95.31 425 ALA B CA 1
ATOM 8049 C C . ALA B 1 425 ? 22.656 13.594 -5.645 1 95.31 425 ALA B C 1
ATOM 8051 O O . ALA B 1 425 ? 23.859 13.742 -5.438 1 95.31 425 ALA B O 1
ATOM 8052 N N . CYS B 1 426 ? 21.766 13.484 -4.605 1 95.62 426 CYS B N 1
ATOM 8053 C CA . CYS B 1 426 ? 22.156 13.469 -3.197 1 95.62 426 CYS B CA 1
ATOM 8054 C C . CYS B 1 426 ? 22.891 14.75 -2.822 1 95.62 426 CYS B C 1
ATOM 8056 O O . CYS B 1 426 ? 23.828 14.719 -2.02 1 95.62 426 CYS B O 1
ATOM 8058 N N . HIS B 1 427 ? 22.656 15.844 -3.494 1 97.38 427 HIS B N 1
ATOM 8059 C CA . HIS B 1 427 ? 23.25 17.156 -3.211 1 97.38 427 HIS B CA 1
ATOM 8060 C C . HIS B 1 427 ? 22.344 17.969 -2.281 1 97.38 427 HIS B C 1
ATOM 8062 O O . HIS B 1 427 ? 21.234 17.547 -1.971 1 97.38 427 HIS B O 1
ATOM 8068 N N . CYS B 1 428 ? 22.875 19.078 -1.823 1 96.38 428 CYS B N 1
ATOM 8069 C CA . CYS B 1 428 ? 22.156 19.953 -0.912 1 96.38 428 CYS B CA 1
ATOM 8070 C C . CYS B 1 428 ? 21.766 21.25 -1.599 1 96.38 428 CYS B C 1
ATOM 8072 O O . CYS B 1 428 ? 22.438 21.672 -2.547 1 96.38 428 CYS B O 1
ATOM 8074 N N . ALA B 1 429 ? 20.703 21.812 -1.103 1 96.5 429 ALA B N 1
ATOM 8075 C CA . ALA B 1 429 ? 20.281 23.141 -1.53 1 96.5 429 ALA B CA 1
ATOM 8076 C C . ALA B 1 429 ? 19.938 24.016 -0.331 1 96.5 429 ALA B C 1
ATOM 8078 O O . ALA B 1 429 ? 19.312 23.547 0.629 1 96.5 429 ALA B O 1
ATOM 8079 N N . VAL B 1 430 ? 20.328 25.281 -0.368 1 96.19 430 VAL B N 1
ATOM 8080 C CA . VAL B 1 430 ? 20 26.234 0.698 1 96.19 430 VAL B CA 1
ATOM 8081 C C . VAL B 1 430 ? 19.719 27.609 0.101 1 96.19 430 VAL B C 1
ATOM 8083 O O . VAL B 1 430 ? 20.281 27.969 -0.929 1 96.19 430 VAL B O 1
ATOM 8086 N N . THR B 1 431 ? 18.828 28.297 0.741 1 96.12 431 THR B N 1
ATOM 8087 C CA . THR B 1 431 ? 18.469 29.641 0.306 1 96.12 431 THR B CA 1
ATOM 8088 C C . THR B 1 431 ? 19.234 30.688 1.118 1 96.12 431 THR B C 1
ATOM 8090 O O . THR B 1 431 ? 19.234 30.641 2.35 1 96.12 431 THR B O 1
ATOM 8093 N N . LEU B 1 432 ? 19.859 31.578 0.447 1 96.25 432 LEU B N 1
ATOM 8094 C CA . LEU B 1 432 ? 20.594 32.688 1.079 1 96.25 432 LEU B CA 1
ATOM 8095 C C . LEU B 1 432 ? 20.547 33.938 0.217 1 96.25 432 LEU B C 1
ATOM 8097 O O . LEU B 1 432 ? 20.875 33.875 -0.971 1 96.25 432 LEU B O 1
ATOM 8101 N N . LYS B 1 433 ? 20.094 35.031 0.785 1 93.25 433 LYS B N 1
ATOM 8102 C CA . LYS B 1 433 ? 20.047 36.344 0.121 1 93.25 433 LYS B CA 1
ATOM 8103 C C . LYS B 1 433 ? 19.297 36.25 -1.203 1 93.25 433 LYS B C 1
ATOM 8105 O O . LYS B 1 433 ? 19.812 36.688 -2.242 1 93.25 433 LYS B O 1
ATOM 8110 N N . GLU B 1 434 ? 18.203 35.625 -1.248 1 93.31 434 GLU B N 1
ATOM 8111 C CA . GLU B 1 434 ? 17.266 35.531 -2.363 1 93.31 434 GLU B CA 1
ATOM 8112 C C . GLU B 1 434 ? 17.875 34.719 -3.518 1 93.31 434 GLU B C 1
ATOM 8114 O O . GLU B 1 434 ? 17.484 34.906 -4.676 1 93.31 434 GLU B O 1
ATOM 8119 N N . HIS B 1 435 ? 18.922 33.969 -3.123 1 97.06 435 HIS B N 1
ATOM 8120 C CA . HIS B 1 435 ? 19.516 33.031 -4.074 1 97.06 435 HIS B CA 1
ATOM 8121 C C . HIS B 1 435 ? 19.453 31.594 -3.545 1 97.06 435 HIS B C 1
ATOM 8123 O O . HIS B 1 435 ? 19.328 31.375 -2.338 1 97.06 435 HIS B O 1
ATOM 8129 N N . LEU B 1 436 ? 19.547 30.719 -4.547 1 97.06 436 LEU B N 1
ATOM 8130 C CA . LEU B 1 436 ? 19.625 29.297 -4.203 1 97.06 436 LEU B CA 1
ATOM 8131 C C . LEU B 1 436 ? 21.047 28.766 -4.426 1 97.06 436 LEU B C 1
ATOM 8133 O O . LEU B 1 436 ? 21.609 28.969 -5.5 1 97.06 436 LEU B O 1
ATOM 8137 N N . TYR B 1 437 ? 21.672 28.219 -3.428 1 98.19 437 TYR B N 1
ATOM 8138 C CA . TYR B 1 437 ? 22.984 27.594 -3.527 1 98.19 437 TYR B CA 1
ATOM 8139 C C . TYR B 1 437 ? 22.875 26.078 -3.543 1 98.19 437 TYR B C 1
ATOM 8141 O O . TYR B 1 437 ? 22.188 25.5 -2.703 1 98.19 437 TYR B O 1
ATOM 8149 N N . VAL B 1 438 ? 23.578 25.453 -4.473 1 98.19 438 VAL B N 1
ATOM 8150 C CA . VAL B 1 438 ? 23.609 24 -4.598 1 98.19 438 VAL B CA 1
ATOM 8151 C C . VAL B 1 438 ? 25.031 23.484 -4.418 1 98.19 438 VAL B C 1
ATOM 8153 O O . VAL B 1 438 ? 25.969 24 -5.043 1 98.19 438 VAL B O 1
ATOM 8156 N N . LEU B 1 439 ? 25.219 22.469 -3.555 1 97.38 439 LEU B N 1
ATOM 8157 C CA . LEU B 1 439 ? 26.562 22 -3.266 1 97.38 439 LEU B CA 1
ATOM 8158 C C . LEU B 1 439 ? 26.594 20.5 -3.008 1 97.38 439 LEU B C 1
ATOM 8160 O O . LEU B 1 439 ? 25.562 19.922 -2.627 1 97.38 439 LEU B O 1
ATOM 8164 N N . ALA B 1 440 ? 27.828 19.828 -3.229 1 97.25 440 ALA B N 1
ATOM 8165 C CA . ALA B 1 440 ? 28.094 18.422 -2.938 1 97.25 440 ALA B CA 1
ATOM 8166 C C . ALA B 1 440 ? 27.266 17.516 -3.83 1 97.25 440 ALA B C 1
ATOM 8168 O O . ALA B 1 440 ? 26.75 17.938 -4.863 1 97.25 440 ALA B O 1
ATOM 8169 N N . GLY B 1 441 ? 27.328 16.203 -3.484 1 95.94 441 GLY B N 1
ATOM 8170 C CA . GLY B 1 441 ? 26.484 15.242 -4.176 1 95.94 441 GLY B CA 1
ATOM 8171 C C . GLY B 1 441 ? 27.266 14.32 -5.09 1 95.94 441 GLY B C 1
ATOM 8172 O O . GLY B 1 441 ? 28.5 14.289 -5.047 1 95.94 441 GLY B O 1
ATOM 8173 N N . TRP B 1 442 ? 26.438 13.547 -5.855 1 92.38 442 TRP B N 1
ATOM 8174 C CA . TRP B 1 442 ? 26.953 12.602 -6.84 1 92.38 442 TRP B CA 1
ATOM 8175 C C . TRP B 1 442 ? 26.812 13.156 -8.258 1 92.38 442 TRP B C 1
ATOM 8177 O O . TRP B 1 442 ? 25.828 13.844 -8.562 1 92.38 442 TRP B O 1
ATOM 8187 N N . THR B 1 443 ? 27.766 12.812 -9.086 1 92.19 443 THR B N 1
ATOM 8188 C CA . THR B 1 443 ? 27.719 13.109 -10.516 1 92.19 443 THR B CA 1
ATOM 8189 C C . THR B 1 443 ? 28.172 11.898 -11.336 1 92.19 443 THR B C 1
ATOM 8191 O O . THR B 1 443 ? 29 11.102 -10.883 1 92.19 443 THR B O 1
ATOM 8194 N N . PRO B 1 444 ? 27.547 11.758 -12.508 1 84.81 444 PRO B N 1
ATOM 8195 C CA . PRO B 1 444 ? 27.875 10.562 -13.297 1 84.81 444 PRO B CA 1
ATOM 8196 C C . PRO B 1 444 ? 29.359 10.484 -13.641 1 84.81 444 PRO B C 1
ATOM 8198 O O . PRO B 1 444 ? 30.016 11.508 -13.828 1 84.81 444 PRO B O 1
ATOM 8201 N N . GLN B 1 445 ? 29.75 9.172 -13.805 1 77.38 445 GLN B N 1
ATOM 8202 C CA . GLN B 1 445 ? 31.094 8.922 -14.305 1 77.38 445 GLN B CA 1
ATOM 8203 C C . GLN B 1 445 ? 31.172 9.164 -15.805 1 77.38 445 GLN B C 1
ATOM 8205 O O . GLN B 1 445 ? 30.156 9.367 -16.469 1 77.38 445 GLN B O 1
ATOM 8210 N N . GLN B 1 446 ? 32.5 9.148 -16.25 1 67.31 446 GLN B N 1
ATOM 8211 C CA . GLN B 1 446 ? 32.719 9.367 -17.672 1 67.31 446 GLN B CA 1
ATOM 8212 C C . GLN B 1 446 ? 32.219 8.203 -18.516 1 67.31 446 GLN B C 1
ATOM 8214 O O . GLN B 1 446 ? 31.594 8.406 -19.562 1 67.31 446 GLN B O 1
ATOM 8219 N N . LEU B 1 447 ? 32.531 7.047 -17.953 1 63.22 447 LEU B N 1
ATOM 8220 C CA . LEU B 1 447 ? 31.984 5.883 -18.641 1 63.22 447 LEU B CA 1
ATOM 8221 C C . LEU B 1 447 ? 30.703 5.387 -17.984 1 63.22 447 LEU B C 1
ATOM 8223 O O . LEU B 1 447 ? 30.75 4.828 -16.891 1 63.22 447 LEU B O 1
ATOM 8227 N N . PRO B 1 448 ? 29.594 5.641 -18.641 1 59.91 448 PRO B N 1
ATOM 8228 C CA . PRO B 1 448 ? 28.266 5.434 -18.031 1 59.91 448 PRO B CA 1
ATOM 8229 C C . PRO B 1 448 ? 28.062 4 -17.547 1 59.91 448 PRO B C 1
ATOM 8231 O O . PRO B 1 448 ? 27.234 3.76 -16.656 1 59.91 448 PRO B O 1
ATOM 8234 N N . GLU B 1 449 ? 28.875 3.158 -18.156 1 61.19 449 GLU B N 1
ATOM 8235 C CA . GLU B 1 449 ? 28.656 1.756 -17.812 1 61.19 449 GLU B CA 1
ATOM 8236 C C . GLU B 1 449 ? 29.453 1.365 -16.562 1 61.19 449 GLU B C 1
ATOM 8238 O O . GLU B 1 449 ? 29.281 0.265 -16.031 1 61.19 449 GLU B O 1
ATOM 8243 N N . ASP B 1 450 ? 30.219 2.371 -15.992 1 63.09 450 ASP B N 1
ATOM 8244 C CA . ASP B 1 450 ? 31.062 2.014 -14.852 1 63.09 450 ASP B CA 1
ATOM 8245 C C . ASP B 1 450 ? 30.453 2.502 -13.539 1 63.09 450 ASP B C 1
ATOM 8247 O O . ASP B 1 450 ? 29.734 3.498 -13.523 1 63.09 450 ASP B O 1
ATOM 8251 N N . GLU B 1 451 ? 30.312 1.618 -12.516 1 64.44 451 GLU B N 1
ATOM 8252 C CA . GLU B 1 451 ? 30.031 2.012 -11.141 1 64.44 451 GLU B CA 1
ATOM 8253 C C . GLU B 1 451 ? 31.312 2.033 -10.305 1 64.44 451 GLU B C 1
ATOM 8255 O O . GLU B 1 451 ? 32.281 1.378 -10.656 1 64.44 451 GLU B O 1
ATOM 8260 N N . PRO B 1 452 ? 31.406 3.076 -9.164 1 64.56 452 PRO B N 1
ATOM 8261 C CA . PRO B 1 452 ? 30.328 3.955 -8.719 1 64.56 452 PRO B CA 1
ATOM 8262 C C . PRO B 1 452 ? 30.391 5.344 -9.352 1 64.56 452 PRO B C 1
ATOM 8264 O O . PRO B 1 452 ? 31.438 5.73 -9.883 1 64.56 452 PRO B O 1
ATOM 8267 N N . ASP B 1 453 ? 29.328 6.18 -9.219 1 77 453 ASP B N 1
ATOM 8268 C CA . ASP B 1 453 ? 29.312 7.59 -9.594 1 77 453 ASP B CA 1
ATOM 8269 C C . ASP B 1 453 ? 30.344 8.383 -8.781 1 77 453 ASP B C 1
ATOM 8271 O O . ASP B 1 453 ? 30.734 7.957 -7.695 1 77 453 ASP B O 1
ATOM 8275 N N . LYS B 1 454 ? 30.719 9.5 -9.305 1 86.31 454 LYS B N 1
ATOM 8276 C CA . LYS B 1 454 ? 31.719 10.352 -8.664 1 86.31 454 LYS B CA 1
ATOM 8277 C C . LYS B 1 454 ? 31.062 11.328 -7.691 1 86.31 454 LYS B C 1
ATOM 8279 O O . LYS B 1 454 ? 29.906 11.719 -7.883 1 86.31 454 LYS B O 1
ATOM 8284 N N . LEU B 1 455 ? 31.891 11.688 -6.668 1 91.62 455 LEU B N 1
ATOM 8285 C CA . LEU B 1 455 ? 31.438 12.719 -5.742 1 91.62 455 LEU B CA 1
ATOM 8286 C C . LEU B 1 455 ? 31.828 14.109 -6.246 1 91.62 455 LEU B C 1
ATOM 8288 O O . LEU B 1 455 ? 32.844 14.258 -6.941 1 91.62 455 LEU B O 1
ATOM 8292 N N . SER B 1 456 ? 31.016 15.086 -5.867 1 95.88 456 SER B N 1
ATOM 8293 C CA . SER B 1 456 ? 31.281 16.453 -6.289 1 95.88 456 SER B CA 1
ATOM 8294 C C . SER B 1 456 ? 31.656 17.344 -5.105 1 95.88 456 SER B C 1
ATOM 8296 O O . SER B 1 456 ? 31.094 17.203 -4.016 1 95.88 456 SER B O 1
ATOM 8298 N N . ASN B 1 457 ? 32.594 18.297 -5.316 1 97.81 457 ASN B N 1
ATOM 8299 C CA . ASN B 1 457 ? 32.906 19.359 -4.367 1 97.81 457 ASN B CA 1
ATOM 8300 C C . ASN B 1 457 ? 32.562 20.734 -4.922 1 97.81 457 ASN B C 1
ATOM 8302 O O . ASN B 1 457 ? 32.938 21.75 -4.355 1 97.81 457 ASN B O 1
ATOM 8306 N N . ARG B 1 458 ? 31.797 20.797 -5.945 1 97.56 458 ARG B N 1
ATOM 8307 C CA . ARG B 1 458 ? 31.5 22.062 -6.629 1 97.56 458 ARG B CA 1
ATOM 8308 C C . ARG B 1 458 ? 30.297 22.75 -5.988 1 97.56 458 ARG B C 1
ATOM 8310 O O . ARG B 1 458 ? 29.469 22.109 -5.336 1 97.56 458 ARG B O 1
ATOM 8317 N N . VAL B 1 459 ? 30.266 24.125 -6.184 1 98.38 459 VAL B N 1
ATOM 8318 C CA . VAL B 1 459 ? 29.203 24.969 -5.625 1 98.38 459 VAL B CA 1
ATOM 8319 C C . VAL B 1 459 ? 28.625 25.859 -6.715 1 98.38 459 VAL B C 1
ATOM 8321 O O . VAL B 1 459 ? 29.359 26.531 -7.438 1 98.38 459 VAL B O 1
ATOM 8324 N N . PHE B 1 460 ? 27.281 25.875 -6.777 1 98.56 460 PHE B N 1
ATOM 8325 C CA . PHE B 1 460 ? 26.594 26.688 -7.781 1 98.56 460 PHE B CA 1
ATOM 8326 C C . PHE B 1 460 ? 25.562 27.609 -7.129 1 98.56 460 PHE B C 1
ATOM 8328 O O . PHE B 1 460 ? 24.875 27.219 -6.184 1 98.56 460 PHE B O 1
ATOM 8335 N N . ARG B 1 461 ? 25.484 28.766 -7.609 1 98.31 461 ARG B N 1
ATOM 8336 C CA . ARG B 1 461 ? 24.516 29.766 -7.16 1 98.31 461 ARG B CA 1
ATOM 8337 C C . ARG B 1 461 ? 23.516 30.094 -8.258 1 98.31 461 ARG B C 1
ATOM 8339 O O . ARG B 1 461 ? 23.891 30.359 -9.398 1 98.31 461 ARG B O 1
ATOM 8346 N N . PHE B 1 462 ? 22.281 30.125 -7.887 1 97.88 462 PHE B N 1
ATOM 8347 C CA . PHE B 1 462 ? 21.203 30.375 -8.844 1 97.88 462 PHE B CA 1
ATOM 8348 C C . PHE B 1 462 ? 20.578 31.75 -8.594 1 97.88 462 PHE B C 1
ATOM 8350 O O . PHE B 1 462 ? 20.203 32.062 -7.461 1 97.88 462 PHE B O 1
ATOM 8357 N N . ASP B 1 463 ? 20.375 32.438 -9.664 1 95.94 463 ASP B N 1
ATOM 8358 C CA . ASP B 1 463 ? 19.656 33.719 -9.648 1 95.94 463 ASP B CA 1
ATOM 8359 C C . ASP B 1 463 ? 18.281 33.594 -10.281 1 95.94 463 ASP B C 1
ATOM 8361 O O . ASP B 1 463 ? 18.156 33.5 -11.508 1 95.94 463 ASP B O 1
ATOM 8365 N N . PRO B 1 464 ? 17.266 33.688 -9.547 1 93.44 464 PRO B N 1
ATOM 8366 C CA . PRO B 1 464 ? 15.938 33.438 -10.094 1 93.44 464 PRO B CA 1
ATOM 8367 C C . PRO B 1 464 ? 15.477 34.562 -11.023 1 93.44 464 PRO B C 1
ATOM 8369 O O . PRO B 1 464 ? 14.633 34.344 -11.898 1 93.44 464 PRO B O 1
ATOM 8372 N N . VAL B 1 465 ? 15.945 35.719 -10.805 1 92.25 465 VAL B N 1
ATOM 8373 C CA . VAL B 1 465 ? 15.562 36.844 -11.633 1 92.25 465 VAL B CA 1
ATOM 8374 C C . VAL B 1 465 ? 16.172 36.719 -13.023 1 92.25 465 VAL B C 1
ATOM 8376 O O . VAL B 1 465 ? 15.492 36.875 -14.031 1 92.25 465 VAL B O 1
ATOM 8379 N N . ARG B 1 466 ? 17.375 36.312 -13.117 1 94.88 466 ARG B N 1
ATOM 8380 C CA . ARG B 1 466 ? 18.094 36.188 -14.383 1 94.88 466 ARG B CA 1
ATOM 8381 C C . ARG B 1 466 ? 17.969 34.781 -14.945 1 94.88 466 ARG B C 1
ATOM 8383 O O . ARG B 1 466 ? 18.344 34.531 -16.094 1 94.88 466 ARG B O 1
ATOM 8390 N N . ASP B 1 467 ? 17.5 33.875 -14.148 1 95.88 467 ASP B N 1
ATOM 8391 C CA . ASP B 1 467 ? 17.406 32.469 -14.531 1 95.88 467 ASP B CA 1
ATOM 8392 C C . ASP B 1 467 ? 18.766 31.953 -15.023 1 95.88 467 ASP B C 1
ATOM 8394 O O . ASP B 1 467 ? 18.859 31.422 -16.141 1 95.88 467 ASP B O 1
ATOM 8398 N N . ARG B 1 468 ? 19.703 32.062 -14.148 1 97.38 468 ARG B N 1
ATOM 8399 C CA . ARG B 1 468 ? 21.062 31.688 -14.516 1 97.38 468 ARG B CA 1
ATOM 8400 C C . ARG B 1 468 ? 21.828 31.156 -13.312 1 97.38 468 ARG B C 1
ATOM 8402 O O . ARG B 1 468 ? 21.609 31.594 -12.188 1 97.38 468 ARG B O 1
ATOM 8409 N N . TRP B 1 469 ? 22.797 30.281 -13.672 1 98.12 469 TRP B N 1
ATOM 8410 C CA . TRP B 1 469 ? 23.656 29.703 -12.641 1 98.12 469 TRP B CA 1
ATOM 8411 C C . TRP B 1 469 ? 25.047 30.312 -12.703 1 98.12 469 TRP B C 1
ATOM 8413 O O . TRP B 1 469 ? 25.578 30.562 -13.789 1 98.12 469 TRP B O 1
ATOM 8423 N N . THR B 1 470 ? 25.641 30.5 -11.562 1 98.06 470 THR B N 1
ATOM 8424 C CA . THR B 1 470 ? 27.031 30.922 -11.43 1 98.06 470 THR B CA 1
ATOM 8425 C C . THR B 1 470 ? 27.812 29.953 -10.562 1 98.06 470 THR B C 1
ATOM 8427 O O . THR B 1 470 ? 27.375 29.562 -9.484 1 98.06 470 THR B O 1
ATOM 8430 N N . GLU B 1 471 ? 29 29.516 -11.055 1 98 471 GLU B N 1
ATOM 8431 C CA . GLU B 1 471 ? 29.844 28.625 -10.273 1 98 471 GLU B CA 1
ATOM 8432 C C . GLU B 1 471 ? 30.672 29.391 -9.258 1 98 471 GLU B C 1
ATOM 8434 O O . GLU B 1 471 ? 31.344 30.375 -9.617 1 98 471 GLU B O 1
ATOM 8439 N N . CYS B 1 472 ? 30.688 28.953 -8.047 1 98.31 472 CYS B N 1
ATOM 8440 C CA . CYS B 1 472 ? 31.438 29.562 -6.957 1 98.31 472 CYS B CA 1
ATOM 8441 C C . CYS B 1 472 ? 32.656 28.719 -6.617 1 98.31 472 CYS B C 1
ATOM 8443 O O . CYS B 1 472 ? 32.938 27.719 -7.281 1 98.31 472 CYS B O 1
ATOM 8445 N N . THR B 1 473 ? 33.406 29.234 -5.602 1 98.25 473 THR B N 1
ATOM 8446 C CA . THR B 1 473 ? 34.594 28.5 -5.168 1 98.25 473 THR B CA 1
ATOM 8447 C C . THR B 1 473 ? 34.219 27.125 -4.617 1 98.25 473 THR B C 1
ATOM 8449 O O . THR B 1 473 ? 33.281 27.016 -3.82 1 98.25 473 THR B O 1
ATOM 8452 N N . SER B 1 474 ? 35.031 26.109 -4.973 1 98.06 474 SER B N 1
ATOM 8453 C CA . SER B 1 474 ? 34.719 24.734 -4.59 1 98.06 474 SER B CA 1
ATOM 8454 C C . SER B 1 474 ? 35.062 24.469 -3.125 1 98.06 474 SER B C 1
ATOM 8456 O O . SER B 1 474 ? 35.938 25.141 -2.564 1 98.06 474 SER B O 1
ATOM 8458 N N . MET B 1 475 ? 34.438 23.5 -2.613 1 98.12 475 MET B N 1
ATOM 8459 C CA . MET B 1 475 ? 34.75 23.016 -1.276 1 98.12 475 MET B CA 1
ATOM 8460 C C . MET B 1 475 ? 36.062 22.234 -1.293 1 98.12 475 MET B C 1
ATOM 8462 O O . MET B 1 475 ? 36.531 21.828 -2.357 1 98.12 475 MET B O 1
ATOM 8466 N N . ARG B 1 476 ? 36.531 22 -0.178 1 97.56 476 ARG B N 1
ATOM 8467 C CA . ARG B 1 476 ? 37.719 21.172 -0.065 1 97.56 476 ARG B CA 1
ATOM 8468 C C . ARG B 1 476 ? 37.406 19.703 -0.312 1 97.56 476 ARG B C 1
ATOM 8470 O O . ARG B 1 476 ? 38.125 19.016 -1.052 1 97.56 476 ARG B O 1
ATOM 8477 N N . PHE B 1 477 ? 36.406 19.234 0.3 1 96.75 477 PHE B N 1
ATOM 8478 C CA . PHE B 1 477 ? 36.062 17.828 0.215 1 96.75 477 PHE B CA 1
ATOM 8479 C C . PHE B 1 477 ? 34.938 17.609 -0.776 1 96.75 477 PHE B C 1
ATOM 8481 O O . PHE B 1 477 ? 34 18.391 -0.833 1 96.75 477 PHE B O 1
ATOM 8488 N N . SER B 1 478 ? 35.125 16.516 -1.59 1 96.06 478 SER B N 1
ATOM 8489 C CA . SER B 1 478 ? 33.969 15.945 -2.258 1 96.06 478 SER B CA 1
ATOM 8490 C C . SER B 1 478 ? 33.156 15.07 -1.305 1 96.06 478 SER B C 1
ATOM 8492 O O . SER B 1 478 ? 33.719 14.227 -0.6 1 96.06 478 SER B O 1
ATOM 8494 N N . ARG B 1 479 ? 31.844 15.305 -1.257 1 95.25 479 ARG B N 1
ATOM 8495 C CA . ARG B 1 479 ? 31.141 14.578 -0.206 1 95.25 479 ARG B CA 1
ATOM 8496 C C . ARG B 1 479 ? 29.656 14.484 -0.516 1 95.25 479 ARG B C 1
ATOM 8498 O O . ARG B 1 479 ? 29.156 15.156 -1.418 1 95.25 479 ARG B O 1
ATOM 8505 N N . TYR B 1 480 ? 29.016 13.578 0.132 1 93.06 480 TYR B N 1
ATOM 8506 C CA . TYR B 1 480 ? 27.562 13.453 0.193 1 93.06 480 TYR B CA 1
ATOM 8507 C C . TYR B 1 480 ? 27.109 13.055 1.592 1 93.06 480 TYR B C 1
ATOM 8509 O O . TYR B 1 480 ? 27.938 12.844 2.482 1 93.06 480 TYR B O 1
ATOM 8517 N N . ARG B 1 481 ? 25.75 13.102 1.922 1 92 481 ARG B N 1
ATOM 8518 C CA . ARG B 1 481 ? 25.172 12.797 3.227 1 92 481 ARG B CA 1
ATOM 8519 C C . ARG B 1 481 ? 25.688 13.758 4.289 1 92 481 ARG B C 1
ATOM 8521 O O . ARG B 1 481 ? 26.078 13.336 5.383 1 92 481 ARG B O 1
ATOM 8528 N N . CYS B 1 482 ? 25.781 14.945 3.941 1 95.31 482 CYS B N 1
ATOM 8529 C CA . CYS B 1 482 ? 26.266 16 4.82 1 95.31 482 CYS B CA 1
ATOM 8530 C C . CYS B 1 482 ? 25.125 16.953 5.207 1 95.31 482 CYS B C 1
ATOM 8532 O O . CYS B 1 482 ? 24.109 17.016 4.512 1 95.31 482 CYS B O 1
ATOM 8534 N N . GLY B 1 483 ? 25.25 17.625 6.34 1 95.38 483 GLY B N 1
ATOM 8535 C CA . GLY B 1 483 ? 24.312 18.641 6.762 1 95.38 483 GLY B CA 1
ATOM 8536 C C . GLY B 1 483 ? 24.672 20.031 6.273 1 95.38 483 GLY B C 1
ATOM 8537 O O . GLY B 1 483 ? 25.844 20.359 6.125 1 95.38 483 GLY B O 1
ATOM 8538 N N . VAL B 1 484 ? 23.625 20.844 6.051 1 97.12 484 VAL B N 1
ATOM 8539 C CA . VAL B 1 484 ? 23.875 22.219 5.59 1 97.12 484 VAL B CA 1
ATOM 8540 C C . VAL B 1 484 ? 22.875 23.172 6.25 1 97.12 484 VAL B C 1
ATOM 8542 O O . VAL B 1 484 ? 21.719 22.797 6.496 1 97.12 484 VAL B O 1
ATOM 8545 N N . ALA B 1 485 ? 23.328 24.359 6.578 1 97.12 485 ALA B N 1
ATOM 8546 C CA . ALA B 1 485 ? 22.469 25.406 7.125 1 97.12 485 ALA B CA 1
ATOM 8547 C C . ALA B 1 485 ? 23.094 26.781 6.926 1 97.12 485 ALA B C 1
ATOM 8549 O O . ALA B 1 485 ? 24.281 26.906 6.652 1 97.12 485 ALA B O 1
ATOM 8550 N N . VAL B 1 486 ? 22.234 27.781 7.035 1 97.25 486 VAL B N 1
ATOM 8551 C CA . VAL B 1 486 ? 22.688 29.156 6.949 1 97.25 486 VAL B CA 1
ATOM 8552 C C . VAL B 1 486 ? 22.688 29.797 8.344 1 97.25 486 VAL B C 1
ATOM 8554 O O . VAL B 1 486 ? 21.688 29.766 9.047 1 97.25 486 VAL B O 1
ATOM 8557 N N . LEU B 1 487 ? 23.766 30.281 8.703 1 97 487 LEU B N 1
ATOM 8558 C CA . LEU B 1 487 ? 23.938 31 9.961 1 97 487 LEU B CA 1
ATOM 8559 C C . LEU B 1 487 ? 24.703 32.281 9.75 1 97 487 LEU B C 1
ATOM 8561 O O . LEU B 1 487 ? 25.781 32.281 9.172 1 97 487 LEU B O 1
ATOM 8565 N N . ASN B 1 488 ? 24.141 33.406 10.195 1 94.56 488 ASN B N 1
ATOM 8566 C CA . ASN B 1 488 ? 24.766 34.719 10.078 1 94.56 488 ASN B CA 1
ATOM 8567 C C . ASN B 1 488 ? 25.156 35.031 8.633 1 94.56 488 ASN B C 1
ATOM 8569 O O . ASN B 1 488 ? 26.297 35.438 8.359 1 94.56 488 ASN B O 1
ATOM 8573 N N . GLU B 1 489 ? 24.359 34.625 7.699 1 96.06 489 GLU B N 1
ATOM 8574 C CA . GLU B 1 489 ? 24.484 34.906 6.273 1 96.06 489 GLU B CA 1
ATOM 8575 C C . GLU B 1 489 ? 25.672 34.125 5.668 1 96.06 489 GLU B C 1
ATOM 8577 O O . GLU B 1 489 ? 26.25 34.594 4.68 1 96.06 489 GLU B O 1
ATOM 8582 N N . GLU B 1 490 ? 26.062 33.156 6.316 1 97.94 490 GLU B N 1
ATOM 8583 C CA . GLU B 1 490 ? 27.047 32.219 5.773 1 97.94 490 GLU B CA 1
ATOM 8584 C C . GLU B 1 490 ? 26.5 30.797 5.691 1 97.94 490 GLU B C 1
ATOM 8586 O O . GLU B 1 490 ? 25.594 30.438 6.453 1 97.94 490 GLU B O 1
ATOM 8591 N N . ILE B 1 491 ? 27.141 30.016 4.785 1 98.31 491 ILE B N 1
ATOM 8592 C CA . ILE B 1 491 ? 26.688 28.656 4.609 1 98.31 491 ILE B CA 1
ATOM 8593 C C . ILE B 1 491 ? 27.609 27.703 5.359 1 98.31 491 ILE B C 1
ATOM 8595 O O . ILE B 1 491 ? 28.828 27.719 5.164 1 98.31 491 ILE B O 1
ATOM 8599 N N . TYR B 1 492 ? 27.094 26.891 6.227 1 98.12 492 TYR B N 1
ATOM 8600 C CA . TYR B 1 492 ? 27.812 25.859 6.965 1 98.12 492 TYR B CA 1
ATOM 8601 C C . TYR B 1 492 ? 27.531 24.469 6.379 1 98.12 492 TYR B C 1
ATOM 8603 O O . TYR B 1 492 ? 26.375 24.094 6.18 1 98.12 492 TYR B O 1
ATOM 8611 N N . ILE B 1 493 ? 28.547 23.672 6.047 1 97.94 493 ILE B N 1
ATOM 8612 C CA . ILE B 1 493 ? 28.391 22.281 5.625 1 97.94 493 ILE B CA 1
ATOM 8613 C C . ILE B 1 493 ? 29.109 21.359 6.609 1 97.94 493 ILE B C 1
ATOM 8615 O O . ILE B 1 493 ? 30.25 21.609 6.984 1 97.94 493 ILE B O 1
ATOM 8619 N N . LEU B 1 494 ? 28.406 20.312 7.016 1 97.12 494 LEU B N 1
ATOM 8620 C CA . LEU B 1 494 ? 28.875 19.516 8.141 1 97.12 494 LEU B CA 1
ATOM 8621 C C . LEU B 1 494 ? 28.969 18.031 7.762 1 97.12 494 LEU B C 1
ATOM 8623 O O . LEU B 1 494 ? 27.984 17.438 7.32 1 97.12 494 LEU B O 1
ATOM 8627 N N . GLY B 1 495 ? 30.172 17.406 8 1 94.88 495 GLY B N 1
ATOM 8628 C CA . GLY B 1 495 ? 30.359 15.969 7.941 1 94.88 495 GLY B CA 1
ATOM 8629 C C . GLY B 1 495 ? 30.078 15.391 6.57 1 94.88 495 GLY B C 1
ATOM 8630 O O . GLY B 1 495 ? 30.438 15.984 5.555 1 94.88 495 GLY B O 1
ATOM 8631 N N . GLY B 1 496 ? 29.547 14.086 6.621 1 92.5 496 GLY B N 1
ATOM 8632 C CA . GLY B 1 496 ? 29.266 13.359 5.391 1 92.5 496 GLY B CA 1
ATOM 8633 C C . GLY B 1 496 ? 30.297 12.281 5.09 1 92.5 496 GLY B C 1
ATOM 8634 O O . GLY B 1 496 ? 31.109 11.938 5.949 1 92.5 496 GLY B O 1
ATOM 8635 N N . ILE B 1 497 ? 30.141 11.68 3.959 1 88.81 497 ILE B N 1
ATOM 8636 C CA . ILE B 1 497 ? 31.094 10.711 3.41 1 88.81 497 ILE B CA 1
ATOM 8637 C C . ILE B 1 497 ? 31.766 11.297 2.176 1 88.81 497 ILE B C 1
ATOM 8639 O O . ILE B 1 497 ? 31.109 11.844 1.293 1 88.81 497 ILE B O 1
ATOM 8643 N N . GLY B 1 498 ? 33.031 11.188 2.221 1 89.19 498 GLY B N 1
ATOM 8644 C CA . GLY B 1 498 ? 33.688 11.75 1.052 1 89.19 498 GLY B CA 1
ATOM 8645 C C . GLY B 1 498 ? 35.188 11.5 1.028 1 89.19 498 GLY B C 1
ATOM 8646 O O . GLY B 1 498 ? 35.688 10.516 1.593 1 89.19 498 GLY B O 1
ATOM 8647 N N . CYS B 1 499 ? 35.844 12.32 0.158 1 88.38 499 CYS B N 1
ATOM 8648 C CA . CYS B 1 499 ? 37.281 12.266 -0.006 1 88.38 499 CYS B CA 1
ATOM 8649 C C . CYS B 1 499 ? 37.875 13.664 -0.162 1 88.38 499 CYS B C 1
ATOM 8651 O O . CYS B 1 499 ? 37.156 14.617 -0.462 1 88.38 499 CYS B O 1
ATOM 8653 N N . ASP B 1 500 ? 39.156 13.656 0.068 1 92.94 500 ASP B N 1
ATOM 8654 C CA . ASP B 1 500 ? 39.844 14.938 -0.021 1 92.94 500 ASP B CA 1
ATOM 8655 C C . ASP B 1 500 ? 40.062 15.352 -1.477 1 92.94 500 ASP B C 1
ATOM 8657 O O . ASP B 1 500 ? 40.562 14.562 -2.279 1 92.94 500 ASP B O 1
ATOM 8661 N N . GLY B 1 501 ? 39.625 16.531 -1.769 1 94 501 GLY B N 1
ATOM 8662 C CA . GLY B 1 501 ? 39.781 17.047 -3.121 1 94 501 GLY B CA 1
ATOM 8663 C C . GLY B 1 501 ? 38.719 16.5 -4.086 1 94 501 GLY B C 1
ATOM 8664 O O . GLY B 1 501 ? 37.656 16.062 -3.67 1 94 501 GLY B O 1
ATOM 8665 N N . GLN B 1 502 ? 39.062 16.594 -5.344 1 91.38 502 GLN B N 1
ATOM 8666 C CA . GLN B 1 502 ? 38.188 16.062 -6.387 1 91.38 502 GLN B CA 1
ATOM 8667 C C . GLN B 1 502 ? 38.188 14.531 -6.379 1 91.38 502 GLN B C 1
ATOM 8669 O O . GLN B 1 502 ? 39.25 13.906 -6.207 1 91.38 502 GLN B O 1
ATOM 8674 N N . ASP B 1 503 ? 37.094 13.992 -6.559 1 87.56 503 ASP B N 1
ATOM 8675 C CA . ASP B 1 503 ? 36.969 12.539 -6.539 1 87.56 503 ASP B CA 1
ATOM 8676 C C . ASP B 1 503 ? 37.531 11.922 -7.82 1 87.56 503 ASP B C 1
ATOM 8678 O O . ASP B 1 503 ? 36.906 12.016 -8.883 1 87.56 503 ASP B O 1
ATOM 8682 N N . GLY B 1 504 ? 38.625 11.273 -7.727 1 76.31 504 GLY B N 1
ATOM 8683 C CA . GLY B 1 504 ? 39.25 10.555 -8.828 1 76.31 504 GLY B CA 1
ATOM 8684 C C . GLY B 1 504 ? 39.188 9.047 -8.656 1 76.31 504 GLY B C 1
ATOM 8685 O O . GLY B 1 504 ? 40 8.32 -9.234 1 76.31 504 GLY B O 1
ATOM 8686 N N . GLY B 1 505 ? 38.344 8.68 -7.77 1 70.94 505 GLY B N 1
ATOM 8687 C CA . GLY B 1 505 ? 38.219 7.246 -7.543 1 70.94 505 GLY B CA 1
ATOM 8688 C C . GLY B 1 505 ? 38.906 6.781 -6.273 1 70.94 505 GLY B C 1
ATOM 8689 O O . GLY B 1 505 ? 38.906 5.594 -5.949 1 70.94 505 GLY B O 1
ATOM 8690 N N . GLN B 1 506 ? 39.406 7.59 -5.516 1 72.62 506 GLN B N 1
ATOM 8691 C CA . GLN B 1 506 ? 40.094 7.219 -4.285 1 72.62 506 GLN B CA 1
ATOM 8692 C C . GLN B 1 506 ? 39.125 6.742 -3.225 1 72.62 506 GLN B C 1
ATOM 8694 O O . GLN B 1 506 ? 37.906 6.914 -3.381 1 72.62 506 GLN B O 1
ATOM 8699 N N . SER B 1 507 ? 39.625 6.203 -2.127 1 72.25 507 SER B N 1
ATOM 8700 C CA . SER B 1 507 ? 38.812 5.664 -1.047 1 72.25 507 SER B CA 1
ATOM 8701 C C . SER B 1 507 ? 38 6.762 -0.356 1 72.25 507 SER B C 1
ATOM 8703 O O . SER B 1 507 ? 38.531 7.855 -0.117 1 72.25 507 SER B O 1
ATOM 8705 N N . ARG B 1 508 ? 36.812 6.438 -0.09 1 80.38 508 ARG B N 1
ATOM 8706 C CA . ARG B 1 508 ? 35.906 7.344 0.604 1 80.38 508 ARG B CA 1
ATOM 8707 C C . ARG B 1 508 ? 35.812 6.98 2.08 1 80.38 508 ARG B C 1
ATOM 8709 O O . ARG B 1 508 ? 35.875 5.805 2.443 1 80.38 508 ARG B O 1
ATOM 8716 N N . TYR B 1 509 ? 35.625 8.016 2.943 1 79.94 509 TYR B N 1
ATOM 8717 C CA . TYR B 1 509 ? 35.5 7.781 4.379 1 79.94 509 TYR B CA 1
ATOM 8718 C C . TYR B 1 509 ? 34.562 8.789 5.02 1 79.94 509 TYR B C 1
ATOM 8720 O O . TYR B 1 509 ? 34.219 9.789 4.402 1 79.94 509 TYR B O 1
ATOM 8728 N N . CYS B 1 510 ? 34.188 8.5 6.277 1 86.19 510 CYS B N 1
ATOM 8729 C CA . CYS B 1 510 ? 33.312 9.406 7.02 1 86.19 510 CYS B CA 1
ATOM 8730 C C . CYS B 1 510 ? 34.094 10.625 7.512 1 86.19 510 CYS B C 1
ATOM 8732 O O . CYS B 1 510 ? 35.219 10.492 8.008 1 86.19 510 CYS B O 1
ATOM 8734 N N . LEU B 1 511 ? 33.469 11.805 7.406 1 91.19 511 LEU B N 1
ATOM 8735 C CA . LEU B 1 511 ? 34.156 13.062 7.688 1 91.19 511 LEU B CA 1
ATOM 8736 C C . LEU B 1 511 ? 33.625 13.68 8.984 1 91.19 511 LEU B C 1
ATOM 8738 O O . LEU B 1 511 ? 32.438 13.586 9.297 1 91.19 511 LEU B O 1
ATOM 8742 N N . SER B 1 512 ? 34.531 14.406 9.703 1 93.38 512 SER B N 1
ATOM 8743 C CA . SER B 1 512 ? 34.156 15.234 10.852 1 93.38 512 SER B CA 1
ATOM 8744 C C . SER B 1 512 ? 34.375 16.719 10.547 1 93.38 512 SER B C 1
ATOM 8746 O O . SER B 1 512 ? 34.25 17.562 11.438 1 93.38 512 SER B O 1
ATOM 8748 N N . SER B 1 513 ? 34.594 17.047 9.375 1 95.75 513 SER B N 1
ATOM 8749 C CA . SER B 1 513 ? 34.938 18.406 8.977 1 95.75 513 SER B CA 1
ATOM 8750 C C . SER B 1 513 ? 33.719 19.312 8.914 1 95.75 513 SER B C 1
ATOM 8752 O O . SER B 1 513 ? 32.625 18.859 8.641 1 95.75 513 SER B O 1
ATOM 8754 N N . VAL B 1 514 ? 33.938 20.609 9.211 1 97.75 514 VAL B N 1
ATOM 8755 C CA . VAL B 1 514 ? 33 21.688 9.008 1 97.75 514 VAL B CA 1
ATOM 8756 C C . VAL B 1 514 ? 33.625 22.766 8.125 1 97.75 514 VAL B C 1
ATOM 8758 O O . VAL B 1 514 ? 34.688 23.281 8.43 1 97.75 514 VAL B O 1
ATOM 8761 N N . GLU B 1 515 ? 32.938 23.047 7.02 1 98.25 515 GLU B N 1
ATOM 8762 C CA . GLU B 1 515 ? 33.375 24.125 6.133 1 98.25 515 GLU B CA 1
ATOM 8763 C C . GLU B 1 515 ? 32.344 25.266 6.098 1 98.25 515 GLU B C 1
ATOM 8765 O O . GLU B 1 515 ? 31.141 25.031 6.102 1 98.25 515 GLU B O 1
ATOM 8770 N N . ILE B 1 516 ? 32.875 26.469 6.098 1 98.38 516 ILE B N 1
ATOM 8771 C CA . ILE B 1 516 ? 32.031 27.656 6.125 1 98.38 516 ILE B CA 1
ATOM 8772 C C . ILE B 1 516 ? 32.281 28.5 4.887 1 98.38 516 ILE B C 1
ATOM 8774 O O . ILE B 1 516 ? 33.438 28.875 4.617 1 98.38 516 ILE B O 1
ATOM 8778 N N . TYR B 1 517 ? 31.25 28.859 4.262 1 98.56 517 TYR B N 1
ATOM 8779 C CA . TYR B 1 517 ? 31.344 29.641 3.025 1 98.56 517 TYR B CA 1
ATOM 8780 C C . TYR B 1 517 ? 30.844 31.062 3.23 1 98.56 517 TYR B C 1
ATOM 8782 O O . TYR B 1 517 ? 29.734 31.266 3.732 1 98.56 517 TYR B O 1
ATOM 8790 N N . ASN B 1 518 ? 31.562 32 2.779 1 98.12 518 ASN B N 1
ATOM 8791 C CA . ASN B 1 518 ? 31.156 33.406 2.748 1 98.12 518 ASN B CA 1
ATOM 8792 C C . ASN B 1 518 ? 30.766 33.844 1.34 1 98.12 518 ASN B C 1
ATOM 8794 O O . ASN B 1 518 ? 31.625 34 0.474 1 98.12 518 ASN B O 1
ATOM 8798 N N . PRO B 1 519 ? 29.562 34.125 1.136 1 96.94 519 PRO B N 1
ATOM 8799 C CA . PRO B 1 519 ? 29.125 34.469 -0.222 1 96.94 519 PRO B CA 1
ATOM 8800 C C . PRO B 1 519 ? 29.625 35.812 -0.695 1 96.94 519 PRO B C 1
ATOM 8802 O O . PRO B 1 519 ? 29.703 36.062 -1.901 1 96.94 519 PRO B O 1
ATOM 8805 N N . ASP B 1 520 ? 29.906 36.688 0.192 1 96.88 520 ASP B N 1
ATOM 8806 C CA . ASP B 1 520 ? 30.359 38 -0.186 1 96.88 520 ASP B CA 1
ATOM 8807 C C . ASP B 1 520 ? 31.781 37.969 -0.722 1 96.88 520 ASP B C 1
ATOM 8809 O O . ASP B 1 520 ? 32.094 38.656 -1.697 1 96.88 520 ASP B O 1
ATOM 8813 N N . THR B 1 521 ? 32.625 37.156 -0.188 1 97.44 521 THR B N 1
ATOM 8814 C CA . THR B 1 521 ? 34.031 37.062 -0.611 1 97.44 521 THR B CA 1
ATOM 8815 C C . THR B 1 521 ? 34.219 35.812 -1.471 1 97.44 521 THR B C 1
ATOM 8817 O O . THR B 1 521 ? 35.312 35.625 -2.047 1 97.44 521 THR B O 1
ATOM 8820 N N . ASP B 1 522 ? 33.312 34.969 -1.548 1 97.88 522 ASP B N 1
ATOM 8821 C CA . ASP B 1 522 ? 33.406 33.719 -2.291 1 97.88 522 ASP B CA 1
ATOM 8822 C C . ASP B 1 522 ? 34.594 32.906 -1.822 1 97.88 522 ASP B C 1
ATOM 8824 O O . ASP B 1 522 ? 35.438 32.5 -2.631 1 97.88 522 ASP B O 1
ATOM 8828 N N . THR B 1 523 ? 34.625 32.719 -0.547 1 98.19 523 THR B N 1
ATOM 8829 C CA . THR B 1 523 ? 35.719 31.969 0.038 1 98.19 523 THR B CA 1
ATOM 8830 C C . THR B 1 523 ? 35.219 31 1.095 1 98.19 523 THR B C 1
ATOM 8832 O O . THR B 1 523 ? 34.125 31.172 1.634 1 98.19 523 THR B O 1
ATOM 8835 N N . TRP B 1 524 ? 36.125 30 1.317 1 98.25 524 TRP B N 1
ATOM 8836 C CA . TRP B 1 524 ? 35.812 29.016 2.342 1 98.25 524 TRP B CA 1
ATOM 8837 C C . TRP B 1 524 ? 36.781 29.125 3.51 1 98.25 524 TRP B C 1
ATOM 8839 O O . TRP B 1 524 ? 37.969 29.438 3.316 1 98.25 524 TRP B O 1
ATOM 8849 N N . ARG B 1 525 ? 36.312 28.859 4.617 1 97.25 525 ARG B N 1
ATOM 8850 C CA . ARG B 1 525 ? 37.156 28.688 5.785 1 97.25 525 ARG B CA 1
ATOM 8851 C C . ARG B 1 525 ? 36.75 27.453 6.582 1 97.25 525 ARG B C 1
ATOM 8853 O O . ARG B 1 525 ? 35.625 26.969 6.469 1 97.25 525 ARG B O 1
ATOM 8860 N N . GLU B 1 526 ? 37.656 26.969 7.422 1 96.44 526 GLU B N 1
ATOM 8861 C CA . GLU B 1 526 ? 37.406 25.797 8.25 1 96.44 526 GLU B CA 1
ATOM 8862 C C . GLU B 1 526 ? 36.688 26.188 9.547 1 96.44 526 GLU B C 1
ATOM 8864 O O . GLU B 1 526 ? 37.062 27.156 10.203 1 96.44 526 GLU B O 1
ATOM 8869 N N . GLY B 1 527 ? 35.656 25.484 9.789 1 96.31 527 GLY B N 1
ATOM 8870 C CA . GLY B 1 527 ? 34.969 25.641 11.062 1 96.31 527 GLY B CA 1
ATOM 8871 C C . GLY B 1 527 ? 35.406 24.641 12.109 1 96.31 527 GLY B C 1
ATOM 8872 O O . GLY B 1 527 ? 36.281 23.812 11.852 1 96.31 527 GLY B O 1
ATOM 8873 N N . PRO B 1 528 ? 34.812 24.812 13.289 1 96.06 528 PRO B N 1
ATOM 8874 C CA . PRO B 1 528 ? 35.125 23.828 14.328 1 96.06 528 PRO B CA 1
ATOM 8875 C C . PRO B 1 528 ? 34.688 22.406 13.961 1 96.06 528 PRO B C 1
ATOM 8877 O O . PRO B 1 528 ? 33.531 22.188 13.648 1 96.06 528 PRO B O 1
ATOM 8880 N N . SER B 1 529 ? 35.625 21.516 14.109 1 95.62 529 SER B N 1
ATOM 8881 C CA . SER B 1 529 ? 35.312 20.125 13.75 1 95.62 529 SER B CA 1
ATOM 8882 C C . SER B 1 529 ? 34.219 19.547 14.625 1 95.62 529 SER B C 1
ATOM 8884 O O . SER B 1 529 ? 34.125 19.891 15.805 1 95.62 529 SER B O 1
ATOM 8886 N N . LEU B 1 530 ? 33.469 18.641 14.023 1 95.5 530 LEU B N 1
ATOM 8887 C CA . LEU B 1 530 ? 32.469 17.906 14.773 1 95.5 530 LEU B CA 1
ATOM 8888 C C . LEU B 1 530 ? 33.125 16.969 15.797 1 95.5 530 LEU B C 1
ATOM 8890 O O . LEU B 1 530 ? 34.281 16.562 15.625 1 95.5 530 LEU B O 1
ATOM 8894 N N . PRO B 1 531 ? 32.438 16.656 16.844 1 91.38 531 PRO B N 1
ATOM 8895 C CA . PRO B 1 531 ? 33 15.766 17.875 1 91.38 531 PRO B CA 1
ATOM 8896 C C . PRO B 1 531 ? 33.312 14.375 17.328 1 91.38 531 PRO B C 1
ATOM 8898 O O . PRO B 1 531 ? 34.25 13.711 17.828 1 91.38 531 PRO B O 1
ATOM 8901 N N . THR B 1 532 ? 32.594 13.844 16.422 1 88.62 532 THR B N 1
ATOM 8902 C CA . THR B 1 532 ? 32.781 12.586 15.711 1 88.62 532 THR B CA 1
ATOM 8903 C C . THR B 1 532 ? 32.375 12.719 14.25 1 88.62 532 THR B C 1
ATOM 8905 O O . THR B 1 532 ? 31.766 13.727 13.859 1 88.62 532 THR B O 1
ATOM 8908 N N . SER B 1 533 ? 32.75 11.633 13.508 1 88.44 533 SER B N 1
ATOM 8909 C CA . SER B 1 533 ? 32.25 11.625 12.141 1 88.44 533 SER B CA 1
ATOM 8910 C C . SER B 1 533 ? 30.766 11.352 12.094 1 88.44 533 SER B C 1
ATOM 8912 O O . SER B 1 533 ? 30.281 10.367 12.672 1 88.44 533 SER B O 1
ATOM 8914 N N . LEU B 1 534 ? 30.078 12.281 11.492 1 89.5 534 LEU B N 1
ATOM 8915 C CA . LEU B 1 534 ? 28.625 12.188 11.539 1 89.5 534 LEU B CA 1
ATOM 8916 C C . LEU B 1 534 ? 28.031 12.234 10.133 1 89.5 534 LEU B C 1
ATOM 8918 O O . LEU B 1 534 ? 28.594 12.883 9.242 1 89.5 534 LEU B O 1
ATOM 8922 N N . LEU B 1 535 ? 26.953 11.492 9.984 1 90.12 535 LEU B N 1
ATOM 8923 C CA . LEU B 1 535 ? 26.172 11.508 8.758 1 90.12 535 LEU B CA 1
ATOM 8924 C C . LEU B 1 535 ? 24.781 12.07 9 1 90.12 535 LEU B C 1
ATOM 8926 O O . LEU B 1 535 ? 24.219 11.898 10.086 1 90.12 535 LEU B O 1
ATOM 8930 N N . THR B 1 536 ? 24.312 12.688 7.957 1 92 536 THR B N 1
ATOM 8931 C CA . THR B 1 536 ? 22.953 13.203 8.031 1 92 536 THR B CA 1
ATOM 8932 C C . THR B 1 536 ? 21.938 12.07 7.875 1 92 536 THR B C 1
ATOM 8934 O O . THR B 1 536 ? 22.25 10.914 8.133 1 92 536 THR B O 1
ATOM 8937 N N . LEU B 1 537 ? 20.781 12.508 7.516 1 89.5 537 LEU B N 1
ATOM 8938 C CA . LEU B 1 537 ? 19.641 11.602 7.457 1 89.5 537 LEU B CA 1
ATOM 8939 C C . LEU B 1 537 ? 19.75 10.672 6.25 1 89.5 537 LEU B C 1
ATOM 8941 O O . LEU B 1 537 ? 20.516 10.953 5.316 1 89.5 537 LEU B O 1
ATOM 8945 N N . ARG B 1 538 ? 19.047 9.617 6.238 1 82.69 538 ARG B N 1
ATOM 8946 C CA . ARG B 1 538 ? 19.094 8.625 5.168 1 82.69 538 ARG B CA 1
ATOM 8947 C C . ARG B 1 538 ? 18.5 9.188 3.877 1 82.69 538 ARG B C 1
ATOM 8949 O O . ARG B 1 538 ? 18.844 8.734 2.783 1 82.69 538 ARG B O 1
ATOM 8956 N N . THR B 1 539 ? 17.641 10.102 4.008 1 86.25 539 THR B N 1
ATOM 8957 C CA . THR B 1 539 ? 17.078 10.758 2.836 1 86.25 539 THR B CA 1
ATOM 8958 C C . THR B 1 539 ? 18.062 11.727 2.211 1 86.25 539 THR B C 1
ATOM 8960 O O . THR B 1 539 ? 17.797 12.305 1.157 1 86.25 539 THR B O 1
ATOM 8963 N N . ASN B 1 540 ? 19.156 11.938 2.795 1 88.69 540 ASN B N 1
ATOM 8964 C CA . ASN B 1 540 ? 20.188 12.891 2.383 1 88.69 540 ASN B CA 1
ATOM 8965 C C . ASN B 1 540 ? 19.766 14.328 2.682 1 88.69 540 ASN B C 1
ATOM 8967 O O . ASN B 1 540 ? 20.5 15.266 2.365 1 88.69 540 ASN B O 1
ATOM 8971 N N . ALA B 1 541 ? 18.625 14.453 3.26 1 91.5 541 ALA B N 1
ATOM 8972 C CA . ALA B 1 541 ? 18.219 15.789 3.695 1 91.5 541 ALA B CA 1
ATOM 8973 C C . ALA B 1 541 ? 19.031 16.234 4.902 1 91.5 541 ALA B C 1
ATOM 8975 O O . ALA B 1 541 ? 19.641 15.414 5.594 1 91.5 541 ALA B O 1
ATOM 8976 N N . SER B 1 542 ? 18.953 17.516 5.152 1 91.88 542 SER B N 1
ATOM 8977 C CA . SER B 1 542 ? 19.766 18.062 6.227 1 91.88 542 SER B CA 1
ATOM 8978 C C . SER B 1 542 ? 19.125 17.828 7.59 1 91.88 542 SER B C 1
ATOM 8980 O O . SER B 1 542 ? 17.906 17.812 7.711 1 91.88 542 SER B O 1
ATOM 8982 N N . ASN B 1 543 ? 19.984 17.656 8.57 1 96.06 543 ASN B N 1
ATOM 8983 C CA . ASN B 1 543 ? 19.562 17.531 9.961 1 96.06 543 ASN B CA 1
ATOM 8984 C C . ASN B 1 543 ? 20 18.719 10.797 1 96.06 543 ASN B C 1
ATOM 8986 O O . ASN B 1 543 ? 20.109 18.625 12.016 1 96.06 543 ASN B O 1
ATOM 8990 N N . THR B 1 544 ? 20.266 19.844 10.148 1 96.75 544 THR B N 1
ATOM 8991 C CA . THR B 1 544 ? 20.812 21.016 10.805 1 96.75 544 THR B CA 1
ATOM 8992 C C . THR B 1 544 ? 19.906 22.234 10.602 1 96.75 544 THR B C 1
ATOM 8994 O O . THR B 1 544 ? 19.266 22.375 9.555 1 96.75 544 THR B O 1
ATOM 8997 N N . GLY B 1 545 ? 19.828 23.094 11.648 1 96.12 545 GLY B N 1
ATOM 8998 C CA . GLY B 1 545 ? 19.047 24.312 11.578 1 96.12 545 GLY B CA 1
ATOM 8999 C C . GLY B 1 545 ? 19.609 25.422 12.445 1 96.12 545 GLY B C 1
ATOM 9000 O O . GLY B 1 545 ? 20.25 25.156 13.469 1 96.12 545 GLY B O 1
ATOM 9001 N N . ALA B 1 546 ? 19.328 26.609 12.016 1 96.62 546 ALA B N 1
ATOM 9002 C CA . ALA B 1 546 ? 19.766 27.781 12.781 1 96.62 546 ALA B CA 1
ATOM 9003 C C . ALA B 1 546 ? 18.609 28.422 13.516 1 96.62 546 ALA B C 1
ATOM 9005 O O . ALA B 1 546 ? 17.578 28.75 12.906 1 96.62 546 ALA B O 1
ATOM 9006 N N . VAL B 1 547 ? 18.766 28.578 14.773 1 95.5 547 VAL B N 1
ATOM 9007 C CA . VAL B 1 547 ? 17.766 29.234 15.609 1 95.5 547 VAL B CA 1
ATOM 9008 C C . VAL B 1 547 ? 18.469 30.172 16.594 1 95.5 547 VAL B C 1
ATOM 9010 O O . VAL B 1 547 ? 19.406 29.781 17.281 1 95.5 547 VAL B O 1
ATOM 9013 N N . GLY B 1 548 ? 18.047 31.406 16.656 1 92 548 GLY B N 1
ATOM 9014 C CA . GLY B 1 548 ? 18.547 32.344 17.641 1 92 548 GLY B CA 1
ATOM 9015 C C . GLY B 1 548 ? 20.031 32.656 17.469 1 92 548 GLY B C 1
ATOM 9016 O O . GLY B 1 548 ? 20.766 32.75 18.438 1 92 548 GLY B O 1
ATOM 9017 N N . GLY B 1 549 ? 20.516 32.562 16.328 1 94.06 549 GLY B N 1
ATOM 9018 C CA . GLY B 1 549 ? 21.906 32.906 16.062 1 94.06 549 GLY B CA 1
ATOM 9019 C C . GLY B 1 549 ? 22.859 31.75 16.344 1 94.06 549 GLY B C 1
ATOM 9020 O O . GLY B 1 549 ? 24.078 31.938 16.375 1 94.06 549 GLY B O 1
ATOM 9021 N N . LYS B 1 550 ? 22.328 30.688 16.547 1 96.44 550 LYS B N 1
ATOM 9022 C CA . LYS B 1 550 ? 23.141 29.5 16.797 1 96.44 550 LYS B CA 1
ATOM 9023 C C . LYS B 1 550 ? 22.781 28.391 15.812 1 96.44 550 LYS B C 1
ATOM 9025 O O . LYS B 1 550 ? 21.734 28.422 15.172 1 96.44 550 LYS B O 1
ATOM 9030 N N . LEU B 1 551 ? 23.75 27.453 15.75 1 97.38 551 LEU B N 1
ATOM 9031 C CA . LEU B 1 551 ? 23.547 26.312 14.867 1 97.38 551 LEU B CA 1
ATOM 9032 C C . LEU B 1 551 ? 23.234 25.047 15.664 1 97.38 551 LEU B C 1
ATOM 9034 O O . LEU B 1 551 ? 23.906 24.766 16.656 1 97.38 551 LEU B O 1
ATOM 9038 N N . TYR B 1 552 ? 22.219 24.375 15.219 1 97.75 552 TYR B N 1
ATOM 9039 C CA . TYR B 1 552 ? 21.828 23.156 15.914 1 97.75 552 TYR B CA 1
ATOM 9040 C C . TYR B 1 552 ? 21.844 21.953 14.977 1 97.75 552 TYR B C 1
ATOM 9042 O O . TYR B 1 552 ? 21.438 22.062 13.82 1 97.75 552 TYR B O 1
ATOM 9050 N N . LEU B 1 553 ? 22.375 20.891 15.43 1 96.81 553 LEU B N 1
ATOM 9051 C CA . LEU B 1 553 ? 22.344 19.594 14.766 1 96.81 553 LEU B CA 1
ATOM 9052 C C . LEU B 1 553 ? 21.422 18.625 15.5 1 96.81 553 LEU B C 1
ATOM 9054 O O . LEU B 1 553 ? 21.688 18.281 16.656 1 96.81 553 LEU B O 1
ATOM 9058 N N . CYS B 1 554 ? 20.359 18.172 14.773 1 96.5 554 CYS B N 1
ATOM 9059 C CA . CYS B 1 554 ? 19.344 17.359 15.406 1 96.5 554 CYS B CA 1
ATOM 9060 C C . CYS B 1 554 ? 19.5 15.891 15.023 1 96.5 554 CYS B C 1
ATOM 9062 O O . CYS B 1 554 ? 19.031 15.469 13.969 1 96.5 554 CYS B O 1
ATOM 9064 N N . GLY B 1 555 ? 20.078 15.094 15.914 1 93.5 555 GLY B N 1
ATOM 9065 C CA . GLY B 1 555 ? 20.281 13.68 15.625 1 93.5 555 GLY B CA 1
ATOM 9066 C C . GLY B 1 555 ? 21.203 13.43 14.445 1 93.5 555 GLY B C 1
ATOM 9067 O O . GLY B 1 555 ? 21.281 14.258 13.531 1 93.5 555 GLY B O 1
ATOM 9068 N N . PHE B 1 556 ? 21.859 12.32 14.445 1 91.69 556 PHE B N 1
ATOM 9069 C CA . PHE B 1 556 ? 22.812 12.008 13.391 1 91.69 556 PHE B CA 1
ATOM 9070 C C . PHE B 1 556 ? 23.188 10.531 13.414 1 91.69 556 PHE B C 1
ATOM 9072 O O . PHE B 1 556 ? 22.922 9.836 14.398 1 91.69 556 PHE B O 1
ATOM 9079 N N . PHE B 1 557 ? 23.703 10.055 12.305 1 87.56 557 PHE B N 1
ATOM 9080 C CA . PHE B 1 557 ? 24.266 8.711 12.234 1 87.56 557 PHE B CA 1
ATOM 9081 C C . PHE B 1 557 ? 25.781 8.75 12.422 1 87.56 557 PHE B C 1
ATOM 9083 O O . PHE B 1 557 ? 26.438 9.672 11.953 1 87.56 557 PHE B O 1
ATOM 9090 N N . ARG B 1 558 ? 26.172 7.715 13.078 1 80.5 558 ARG B N 1
ATOM 9091 C CA . ARG B 1 558 ? 27.609 7.598 13.266 1 80.5 558 ARG B CA 1
ATOM 9092 C C . ARG B 1 558 ? 28.219 6.625 12.258 1 80.5 558 ARG B C 1
ATOM 9094 O O . ARG B 1 558 ? 27.734 5.504 12.094 1 80.5 558 ARG B O 1
ATOM 9101 N N . GLY B 1 559 ? 29.234 7.051 11.641 1 70.75 559 GLY B N 1
ATOM 9102 C CA . GLY B 1 559 ? 29.953 6.184 10.719 1 70.75 559 GLY B CA 1
ATOM 9103 C C . GLY B 1 559 ? 29.094 5.707 9.562 1 70.75 559 GLY B C 1
ATOM 9104 O O . GLY B 1 559 ? 27.953 6.129 9.422 1 70.75 559 GLY B O 1
ATOM 9105 N N . ALA B 1 560 ? 29.797 5.051 8.656 1 59.78 560 ALA B N 1
ATOM 9106 C CA . ALA B 1 560 ? 29.094 4.559 7.469 1 59.78 560 ALA B CA 1
ATOM 9107 C C . ALA B 1 560 ? 28.297 3.299 7.781 1 59.78 560 ALA B C 1
ATOM 9109 O O . ALA B 1 560 ? 27.75 2.666 6.879 1 59.78 560 ALA B O 1
ATOM 9110 N N . GLY B 1 561 ? 28.312 3.01 9.07 1 57.53 561 GLY B N 1
ATOM 9111 C CA . GLY B 1 561 ? 27.594 1.785 9.406 1 57.53 561 GLY B CA 1
ATOM 9112 C C . GLY B 1 561 ? 26.125 1.843 9.07 1 57.53 561 GLY B C 1
ATOM 9113 O O . GLY B 1 561 ? 25.578 2.924 8.852 1 57.53 561 GLY B O 1
ATOM 9114 N N . ARG B 1 562 ? 25.578 0.866 8.492 1 63.5 562 ARG B N 1
ATOM 9115 C CA . ARG B 1 562 ? 24.188 0.709 8.086 1 63.5 562 ARG B CA 1
ATOM 9116 C C . ARG B 1 562 ? 23.25 0.739 9.289 1 63.5 562 ARG B C 1
ATOM 9118 O O . ARG B 1 562 ? 22.562 -0.245 9.578 1 63.5 562 ARG B O 1
ATOM 9125 N N . HIS B 1 563 ? 23.375 1.951 10.047 1 62.72 563 HIS B N 1
ATOM 9126 C CA . HIS B 1 563 ? 22.516 2.094 11.219 1 62.72 563 HIS B CA 1
ATOM 9127 C C . HIS B 1 563 ? 21.094 2.473 10.82 1 62.72 563 HIS B C 1
ATOM 9129 O O . HIS B 1 563 ? 20.906 3.262 9.891 1 62.72 563 HIS B O 1
ATOM 9135 N N . GLU B 1 564 ? 20.219 1.802 11.562 1 68.5 564 GLU B N 1
ATOM 9136 C CA . GLU B 1 564 ? 18.812 2.096 11.289 1 68.5 564 GLU B CA 1
ATOM 9137 C C . GLU B 1 564 ? 18.297 3.221 12.188 1 68.5 564 GLU B C 1
ATOM 9139 O O . GLU B 1 564 ? 17.406 3.973 11.797 1 68.5 564 GLU B O 1
ATOM 9144 N N . ILE B 1 565 ? 18.969 3.264 13.477 1 77.94 565 ILE B N 1
ATOM 9145 C CA . ILE B 1 565 ? 18.453 4.242 14.43 1 77.94 565 ILE B CA 1
ATOM 9146 C C . ILE B 1 565 ? 19.422 5.406 14.555 1 77.94 565 ILE B C 1
ATOM 9148 O O . ILE B 1 565 ? 20.641 5.203 14.672 1 77.94 565 ILE B O 1
ATOM 9152 N N . ILE B 1 566 ? 19 6.555 14.57 1 84.88 566 ILE B N 1
ATOM 9153 C CA . ILE B 1 566 ? 19.797 7.773 14.672 1 84.88 566 ILE B CA 1
ATOM 9154 C C . ILE B 1 566 ? 20.266 7.973 16.109 1 84.88 566 ILE B C 1
ATOM 9156 O O . ILE B 1 566 ? 19.609 7.508 17.047 1 84.88 566 ILE B O 1
ATOM 9160 N N . THR B 1 567 ? 21.422 8.508 16.281 1 87.81 567 THR B N 1
ATOM 9161 C CA . THR B 1 567 ? 21.797 9.023 17.594 1 87.81 567 THR B CA 1
ATOM 9162 C C . THR B 1 567 ? 20.922 10.211 17.984 1 87.81 567 THR B C 1
ATOM 9164 O O . THR B 1 567 ? 20.953 11.25 17.312 1 87.81 567 THR B O 1
ATOM 9167 N N . LYS B 1 568 ? 20.203 10.062 19.062 1 91.25 568 LYS B N 1
ATOM 9168 C CA . LYS B 1 568 ? 19.156 11.023 19.422 1 91.25 568 LYS B CA 1
ATOM 9169 C C . LYS B 1 568 ? 19.719 12.125 20.328 1 91.25 568 LYS B C 1
ATOM 9171 O O . LYS B 1 568 ? 19.203 12.375 21.406 1 91.25 568 LYS B O 1
ATOM 9176 N N . GLU B 1 569 ? 20.734 12.812 19.891 1 95.06 569 GLU B N 1
ATOM 9177 C CA . GLU B 1 569 ? 21.328 13.969 20.547 1 95.06 569 GLU B CA 1
ATOM 9178 C C . GLU B 1 569 ? 21.172 15.234 19.719 1 95.06 569 GLU B C 1
ATOM 9180 O O . GLU B 1 569 ? 21.156 15.172 18.484 1 95.06 569 GLU B O 1
ATOM 9185 N N . ILE B 1 570 ? 20.953 16.297 20.422 1 97.06 570 ILE B N 1
ATOM 9186 C CA . ILE B 1 570 ? 20.969 17.594 19.766 1 97.06 570 ILE B CA 1
ATOM 9187 C C . ILE B 1 570 ? 22.234 18.359 20.141 1 97.06 570 ILE B C 1
ATOM 9189 O O . ILE B 1 570 ? 22.484 18.609 21.328 1 97.06 570 ILE B O 1
ATOM 9193 N N . LEU B 1 571 ? 23.016 18.734 19.125 1 97.31 571 LEU B N 1
ATOM 9194 C CA . LEU B 1 571 ? 24.234 19.516 19.312 1 97.31 571 LEU B CA 1
ATOM 9195 C C . LEU B 1 571 ? 24.016 20.984 18.984 1 97.31 571 LEU B C 1
ATOM 9197 O O . LEU B 1 571 ? 23.188 21.312 18.141 1 97.31 571 LEU B O 1
ATOM 9201 N N . GLU B 1 572 ? 24.703 21.75 19.672 1 97.06 572 GLU B N 1
ATOM 9202 C CA . GLU B 1 572 ? 24.656 23.188 19.453 1 97.06 572 GLU B CA 1
ATOM 9203 C C . GLU B 1 572 ? 26.047 23.766 19.203 1 97.06 572 GLU B C 1
ATOM 9205 O O . GLU B 1 572 ? 27.016 23.359 19.859 1 97.06 572 GLU B O 1
ATOM 9210 N N . LEU B 1 573 ? 26.141 24.609 18.219 1 97.38 573 LEU B N 1
ATOM 9211 C CA . LEU B 1 573 ? 27.344 25.406 17.984 1 97.38 573 LEU B CA 1
ATOM 9212 C C . LEU B 1 573 ? 27.062 26.891 18.156 1 97.38 573 LEU B C 1
ATOM 9214 O O . LEU B 1 573 ? 26.234 27.469 17.422 1 97.38 573 LEU B O 1
ATOM 9218 N N . ASP B 1 574 ? 27.688 27.438 19.062 1 94.5 574 ASP B N 1
ATOM 9219 C CA . ASP B 1 574 ? 27.719 28.891 19.188 1 94.5 574 ASP B CA 1
ATOM 9220 C C . ASP B 1 574 ? 28.891 29.484 18.438 1 94.5 574 ASP B C 1
ATOM 9222 O O . ASP B 1 574 ? 30.047 29.25 18.797 1 94.5 574 ASP B O 1
ATOM 9226 N N . PRO B 1 575 ? 28.578 30.203 17.438 1 92 575 PRO B N 1
ATOM 9227 C CA . PRO B 1 575 ? 29.688 30.734 16.625 1 92 575 PRO B CA 1
ATOM 9228 C C . PRO B 1 575 ? 30.625 31.625 17.438 1 92 575 PRO B C 1
ATOM 9230 O O . PRO B 1 575 ? 31.781 31.812 17.031 1 92 575 PRO B O 1
ATOM 9233 N N . THR B 1 576 ? 30.172 32.156 18.484 1 91.25 576 THR B N 1
ATOM 9234 C CA . THR B 1 576 ? 31.031 33 19.328 1 91.25 576 THR B CA 1
ATOM 9235 C C . THR B 1 576 ? 32.031 32.156 20.094 1 91.25 576 THR B C 1
ATOM 9237 O O . THR B 1 576 ? 33.219 32.5 20.172 1 91.25 576 THR B O 1
ATOM 9240 N N . ASP B 1 577 ? 31.719 31.047 20.578 1 90.06 577 ASP B N 1
ATOM 9241 C CA . ASP B 1 577 ? 32.594 30.156 21.359 1 90.06 577 ASP B CA 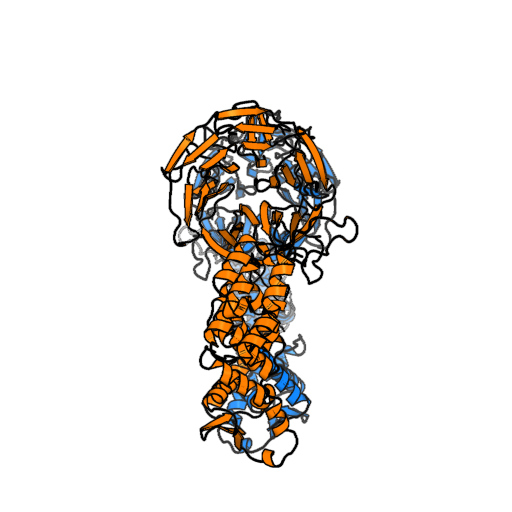1
ATOM 9242 C C . ASP B 1 577 ? 33.312 29.156 20.453 1 90.06 577 ASP B C 1
ATOM 9244 O O . ASP B 1 577 ? 34.312 28.578 20.828 1 90.06 577 ASP B O 1
ATOM 9248 N N . ASN B 1 578 ? 32.812 28.906 19.359 1 91.75 578 ASN B N 1
ATOM 9249 C CA . ASN B 1 578 ? 33.344 27.969 18.375 1 91.75 578 ASN B CA 1
ATOM 9250 C C . ASN B 1 578 ? 33.531 26.578 18.953 1 91.75 578 ASN B C 1
ATOM 9252 O O . ASN B 1 578 ? 34.562 25.953 18.781 1 91.75 578 ASN B O 1
ATOM 9256 N N . ARG B 1 579 ? 32.531 26.219 19.703 1 93.06 579 ARG B N 1
ATOM 9257 C CA . ARG B 1 579 ? 32.562 24.891 20.312 1 93.06 579 ARG B CA 1
ATOM 9258 C C . ARG B 1 579 ? 31.188 24.234 20.234 1 93.06 579 ARG B C 1
ATOM 9260 O O . ARG B 1 579 ? 30.156 24.922 20.359 1 93.06 579 ARG B O 1
ATOM 9267 N N . TRP B 1 580 ? 31.281 22.891 20.047 1 95.94 580 TRP B N 1
ATOM 9268 C CA . TRP B 1 580 ? 30.047 22.109 20.016 1 95.94 580 TRP B CA 1
ATOM 9269 C C . TRP B 1 580 ? 29.672 21.641 21.422 1 95.94 580 TRP B C 1
ATOM 9271 O O . TRP B 1 580 ? 30.531 21.188 22.188 1 95.94 580 TRP B O 1
ATOM 9281 N N . THR B 1 581 ? 28.422 21.844 21.719 1 95.38 581 THR B N 1
ATOM 9282 C CA . THR B 1 581 ? 27.906 21.375 23 1 95.38 581 THR B CA 1
ATOM 9283 C C . THR B 1 581 ? 26.641 20.562 22.812 1 95.38 581 THR B C 1
ATOM 9285 O O . THR B 1 581 ? 25.891 20.781 21.859 1 95.38 581 THR B O 1
ATOM 9288 N N . VAL B 1 582 ? 26.422 19.594 23.766 1 95.12 582 VAL B N 1
ATOM 9289 C CA . VAL B 1 582 ? 25.203 18.797 23.719 1 95.12 582 VAL B CA 1
ATOM 9290 C C . VAL B 1 582 ? 24.078 19.516 24.469 1 95.12 582 VAL B C 1
ATOM 9292 O O . VAL B 1 582 ? 24.234 19.828 25.656 1 95.12 582 VAL B O 1
ATOM 9295 N N . VAL B 1 583 ? 23.031 19.797 23.812 1 94.94 583 VAL B N 1
ATOM 9296 C CA . VAL B 1 583 ? 21.906 20.484 24.422 1 94.94 583 VAL B CA 1
ATOM 9297 C C . VAL B 1 583 ? 20.906 19.469 24.953 1 94.94 583 VAL B C 1
ATOM 9299 O O . VAL B 1 583 ? 20.281 19.688 26 1 94.94 583 VAL B O 1
ATOM 9302 N N . GLU B 1 584 ? 20.688 18.484 24.203 1 94.19 584 GLU B N 1
ATOM 9303 C CA . GLU B 1 584 ? 19.781 17.406 24.562 1 94.19 584 GLU B CA 1
ATOM 9304 C C . GLU B 1 584 ? 20.391 16.031 24.266 1 94.19 584 GLU B C 1
ATOM 9306 O O . GLU B 1 584 ? 20.797 15.773 23.125 1 94.19 584 GLU B O 1
ATOM 9311 N N . ARG B 1 585 ? 20.516 15.172 25.172 1 91.12 585 ARG B N 1
ATOM 9312 C CA . ARG B 1 585 ? 21.188 13.891 25.016 1 91.12 585 ARG B CA 1
ATOM 9313 C C . ARG B 1 585 ? 20.203 12.805 24.594 1 91.12 585 ARG B C 1
ATOM 9315 O O . ARG B 1 585 ? 20.578 11.883 23.859 1 91.12 585 ARG B O 1
ATOM 9322 N N . ARG B 1 586 ? 19.016 12.844 25.094 1 89.56 586 ARG B N 1
ATOM 9323 C CA . ARG B 1 586 ? 18.016 11.844 24.766 1 89.56 586 ARG B CA 1
ATOM 9324 C C . ARG B 1 586 ? 16.734 12.508 24.266 1 89.56 586 ARG B C 1
ATOM 9326 O O . ARG B 1 586 ? 15.688 12.414 24.906 1 89.56 586 ARG B O 1
ATOM 9333 N N . ALA B 1 587 ? 16.969 13.062 23.078 1 90.5 587 ALA B N 1
ATOM 9334 C CA . ALA B 1 587 ? 15.805 13.727 22.484 1 90.5 587 ALA B CA 1
ATOM 9335 C C . ALA B 1 587 ? 14.734 12.711 22.094 1 90.5 587 ALA B C 1
ATOM 9337 O O . ALA B 1 587 ? 15.039 11.625 21.609 1 90.5 587 ALA B O 1
ATOM 9338 N N . ALA B 1 588 ? 13.539 13.031 22.312 1 86.75 588 ALA B N 1
ATOM 9339 C CA . ALA B 1 588 ? 12.422 12.125 22.047 1 86.75 588 ALA B CA 1
ATOM 9340 C C . ALA B 1 588 ? 12.039 12.141 20.578 1 86.75 588 ALA B C 1
ATOM 9342 O O . ALA B 1 588 ? 10.852 12.25 20.234 1 86.75 588 ALA B O 1
ATOM 9343 N N . MET B 1 589 ? 13.023 12.125 19.703 1 88.12 589 MET B N 1
ATOM 9344 C CA . MET B 1 589 ? 12.742 12.086 18.266 1 88.12 589 MET B CA 1
ATOM 9345 C C . MET B 1 589 ? 12.594 10.648 17.766 1 88.12 589 MET B C 1
ATOM 9347 O O . MET B 1 589 ? 12.898 9.711 18.5 1 88.12 589 MET B O 1
ATOM 9351 N N . HIS B 1 590 ? 12.094 10.492 16.578 1 83.25 590 HIS B N 1
ATOM 9352 C CA . HIS B 1 590 ? 11.938 9.172 15.977 1 83.25 590 HIS B CA 1
ATOM 9353 C C . HIS B 1 590 ? 13.297 8.516 15.742 1 83.25 590 HIS B C 1
ATOM 9355 O O . HIS B 1 590 ? 14.312 9.195 15.641 1 83.25 590 HIS B O 1
ATOM 9361 N N . ASP B 1 591 ? 13.312 7.152 15.742 1 80.12 591 ASP B N 1
ATOM 9362 C CA . ASP B 1 591 ? 14.523 6.395 15.477 1 80.12 591 ASP B CA 1
ATOM 9363 C C . ASP B 1 591 ? 15.133 6.793 14.133 1 80.12 591 ASP B C 1
ATOM 9365 O O . ASP B 1 591 ? 16.344 6.672 13.93 1 80.12 591 ASP B O 1
ATOM 9369 N N . SER B 1 592 ? 14.227 7.082 13.336 1 82.44 592 SER B N 1
ATOM 9370 C CA . SER B 1 592 ? 14.633 7.648 12.055 1 82.44 592 SER B CA 1
ATOM 9371 C C . SER B 1 592 ? 13.609 8.664 11.555 1 82.44 592 SER B C 1
ATOM 9373 O O . SER B 1 592 ? 12.398 8.438 11.648 1 82.44 592 SER B O 1
ATOM 9375 N N . TYR B 1 593 ? 14.047 9.859 11.375 1 89.19 593 TYR B N 1
ATOM 9376 C CA . TYR B 1 593 ? 13.188 10.852 10.742 1 89.19 593 TYR B CA 1
ATOM 9377 C C . TYR B 1 593 ? 13.758 11.281 9.398 1 89.19 593 TYR B C 1
ATOM 9379 O O . TYR B 1 593 ? 14.836 10.836 9 1 89.19 593 TYR B O 1
ATOM 9387 N N . ASP B 1 594 ? 13.125 12.148 8.672 1 90.81 594 ASP B N 1
ATOM 9388 C CA . ASP B 1 594 ? 13.445 12.273 7.254 1 90.81 594 ASP B CA 1
ATOM 9389 C C . ASP B 1 594 ? 14.016 13.656 6.938 1 90.81 594 ASP B C 1
ATOM 9391 O O . ASP B 1 594 ? 14.82 13.805 6.02 1 90.81 594 ASP B O 1
ATOM 9395 N N . VAL B 1 595 ? 13.555 14.695 7.668 1 94.44 595 VAL B N 1
ATOM 9396 C CA . VAL B 1 595 ? 14.016 16.031 7.344 1 94.44 595 VAL B CA 1
ATOM 9397 C C . VAL B 1 595 ? 13.938 16.922 8.586 1 94.44 595 VAL B C 1
ATOM 9399 O O . VAL B 1 595 ? 13.031 16.781 9.406 1 94.44 595 VAL B O 1
ATOM 9402 N N . CYS B 1 596 ? 14.844 17.828 8.711 1 96.56 596 CYS B N 1
ATOM 9403 C CA . CYS B 1 596 ? 14.852 18.828 9.781 1 96.56 596 CYS B CA 1
ATOM 9404 C C . CYS B 1 596 ? 14.625 20.219 9.227 1 96.56 596 CYS B C 1
ATOM 9406 O O . CYS B 1 596 ? 15.344 20.656 8.32 1 96.56 596 CYS B O 1
ATOM 9408 N N . LEU B 1 597 ? 13.625 20.938 9.797 1 96.31 597 LEU B N 1
ATOM 9409 C CA . LEU B 1 597 ? 13.297 22.281 9.359 1 96.31 597 LEU B CA 1
ATOM 9410 C C . LEU B 1 597 ? 13.242 23.234 10.547 1 96.31 597 LEU B C 1
ATOM 9412 O O . LEU B 1 597 ? 13.18 22.797 11.703 1 96.31 597 LEU B O 1
ATOM 9416 N N . VAL B 1 598 ? 13.359 24.5 10.242 1 95.94 598 VAL B N 1
ATOM 9417 C CA . VAL B 1 598 ? 13.141 25.547 11.234 1 95.94 598 VAL B CA 1
ATOM 9418 C C . VAL B 1 598 ? 11.891 26.344 10.883 1 95.94 598 VAL B C 1
ATOM 9420 O O . VAL B 1 598 ? 11.742 26.812 9.75 1 95.94 598 VAL B O 1
ATOM 9423 N N . ALA B 1 599 ? 11.016 26.422 11.844 1 93.31 599 ALA B N 1
ATOM 9424 C CA . ALA B 1 599 ? 9.781 27.156 11.602 1 93.31 599 ALA B CA 1
ATOM 9425 C C . ALA B 1 599 ? 9.336 27.922 12.852 1 93.31 599 ALA B C 1
ATOM 9427 O O . ALA B 1 599 ? 9.711 27.547 13.969 1 93.31 599 ALA B O 1
ATOM 9428 N N . ASN B 1 600 ? 8.555 28.953 12.578 1 89.31 600 ASN B N 1
ATOM 9429 C CA . ASN B 1 600 ? 7.957 29.734 13.656 1 89.31 600 ASN B CA 1
ATOM 9430 C C . ASN B 1 600 ? 6.535 29.281 13.969 1 89.31 600 ASN B C 1
ATOM 9432 O O . ASN B 1 600 ? 5.633 29.422 13.141 1 89.31 600 ASN B O 1
ATOM 9436 N N . LEU B 1 601 ? 6.395 28.641 15.148 1 88.5 601 LEU B N 1
ATOM 9437 C CA . LEU B 1 601 ? 5.094 28.109 15.539 1 88.5 601 LEU B CA 1
ATOM 9438 C C . LEU B 1 601 ? 4.738 28.531 16.969 1 88.5 601 LEU B C 1
ATOM 9440 O O . LEU B 1 601 ? 5.621 28.891 17.75 1 88.5 601 LEU B O 1
ATOM 9444 N N . ASN B 1 602 ? 3.365 28.516 17.219 1 83.31 602 ASN B N 1
ATOM 9445 C CA . ASN B 1 602 ? 2.891 28.797 18.578 1 83.31 602 ASN B CA 1
ATOM 9446 C C . ASN B 1 602 ? 2.861 27.531 19.438 1 83.31 602 ASN B C 1
ATOM 9448 O O . ASN B 1 602 ? 2.17 26.562 19.109 1 83.31 602 ASN B O 1
ATOM 9452 N N . PRO B 1 603 ? 3.531 27.484 20.5 1 83.06 603 PRO B N 1
ATOM 9453 C CA . PRO B 1 603 ? 3.607 26.297 21.359 1 83.06 603 PRO B CA 1
ATOM 9454 C C . PRO B 1 603 ? 2.236 25.844 21.844 1 83.06 603 PRO B C 1
ATOM 9456 O O . PRO B 1 603 ? 2.053 24.656 22.156 1 83.06 603 PRO B O 1
ATOM 9459 N N . ARG B 1 604 ? 1.271 26.703 21.844 1 79.44 604 ARG B N 1
ATOM 9460 C CA . ARG B 1 604 ? -0.068 26.359 22.312 1 79.44 604 ARG B CA 1
ATOM 9461 C C . ARG B 1 604 ? -0.754 25.391 21.344 1 79.44 604 ARG B C 1
ATOM 9463 O O . ARG B 1 604 ? -1.722 24.719 21.703 1 79.44 604 ARG B O 1
ATOM 9470 N N . ASP B 1 605 ? -0.254 25.469 20.141 1 80.62 605 ASP B N 1
ATOM 9471 C CA . ASP B 1 605 ? -0.867 24.641 19.109 1 80.62 605 ASP B CA 1
ATOM 9472 C C . ASP B 1 605 ? -0.142 23.297 18.969 1 80.62 605 ASP B C 1
ATOM 9474 O O . ASP B 1 605 ? -0.464 22.5 18.078 1 80.62 605 ASP B O 1
ATOM 9478 N N . LEU B 1 606 ? 0.816 23.188 19.734 1 84.62 606 LEU B N 1
ATOM 9479 C CA . LEU B 1 606 ? 1.623 21.969 19.641 1 84.62 606 LEU B CA 1
ATOM 9480 C C . LEU B 1 606 ? 1.281 21.016 20.781 1 84.62 606 LEU B C 1
ATOM 9482 O O . LEU B 1 606 ? 0.482 21.344 21.656 1 84.62 606 LEU B O 1
ATOM 9486 N N . PHE B 1 607 ? 1.6 19.859 20.688 1 81.38 607 PHE B N 1
ATOM 9487 C CA . PHE B 1 607 ? 1.294 18.844 21.688 1 81.38 607 PHE B CA 1
ATOM 9488 C C . PHE B 1 607 ? 2.477 18.641 22.625 1 81.38 607 PHE B C 1
ATOM 9490 O O . PHE B 1 607 ? 3.631 18.688 22.203 1 81.38 607 PHE B O 1
#

pLDDT: mean 87.4, std 12.55, range [37.75, 98.56]

Sequence (1214 aa):
MSTTQAQHGSYLLMHLQRMRSSKELTDMVLLAEGVPFHCHKVVLSAFSPYFQAMFTCGLRETQGNEVLLRDVPAQSLQMLLDYMYQGELPLDNDNIQAVATAAFLLDVDGAFKLCQNHMEANMDPSNCVGLYHWARDLGVAGLAGCALRFMCQHFAEVCEEEEVLKLDAQSLGNLLCSDDLNISEEQVLLELVLRWAQKRSGDLQTETEAAGLLRHVRLELIDPGFLRKSRRRNPILLQDAVCSEMIDAALRPSGLCETAAPTRPALRYGMESTDLLLCLGGVNRDGVPSKRGGLADLSFCFAPHIRKTYYIPSPLKACGGAGQVTAGAASRDNILVAVEAEDQHRVKRVEIYRYDHAELKSWEKMCSTGHRDMFAFGLLGDSVYIVGGQMKVEHHYIITDSVVRWSLRRGGSWLSFAPLPLPLACHCAVTLKEHLYVLAGWTPQQLPEDEPDKLSNRVFRFDPVRDRWTECTSMRFSRYRCGVAVLNEEIYILGGIGCDGQDGGQSRYCLSSVEIYNPDTDTWREGPSLPTSLLTLRTNASNTGAVGGKLYLCGFFRGAGRHEIITKEILELDPTDNRWTVVERRAAMHDSYDVCLVANLNPRDLFMSTTQAQHGSYLLMHLQRMRSSKELTDMVLLAEGVPFHCHKVVLSAFSPYFQAMFTCGLRETQGNEVLLRDVPAQSLQMLLDYMYQGELPLDNDNIQAVATAAFLLDVDGAFKLCQNHMEANMDPSNCVGLYHWARDLGVAGLAGCALRFMCQHFAEVCEEEEVLKLDAQSLGNLLCSDDLNISEEQVLLELVLRWAQKRSGDLQTETEAAGLLRHVRLELIDPGFLRKSRRRNPILLQDAVCSEMIDAALRPSGLCETAAPTRPALRYGMESTDLLLCLGGVNRDGVPSKRGGLADLSFCFAPHIRKTYYIPSPLKACGGAGQVTAGAASRDNILVAVEAEDQHRVKRVEIYRYDHAELKSWEKMCSTGHRDMFAFGLLGDSVYIVGGQMKVEHHYIITDSVVRWSLRRGGSWLSFAPLPLPLACHCAVTLKEHLYVLAGWTPQQLPEDEPDKLSNRVFRFDPVRDRWTECTSMRFSRYRCGVAVLNEEIYILGGIGCDGQDGGQSRYCLSSVEIYNPDTDTWREGPSLPTSLLTLRTNASNTGAVGGKLYLCGFFRGAGRHEIITKEILELDPTDNRWTVVERRAAMHDSYDVCLVANLNPRDLF

Foldseek 3Di:
DPPVVVVVVLVVLVVQLVCQVVVHPFQAWEAEPRDIGTHHLVLLVVQFVLSVCVQPVPDPVNVDRYYYDYLAHPVLVVQVVCCSSPVDHDDDPVCLLRNLVRCVVRVRPVSNVVSLVVCLVPDDLQCLLVQLVSCVVVPVVVSNVSSLLLCQLPVLPNLPYVSLLPDDLVVNLVNLLDLAHQDQALVSQVVSLVVSLVVVPDDPVSLVSSLVSCVSRPLLRHDLVVLVVVCVVDVVNCVPPSNVVVNVVSNPPPPDDPPDPPPPDDHGLNNQKFKKKWFAWDQQPPADAPPVGDRRFWFWIADLVVGDIFIAGHQCVVVVVAWTFQAWADDAVWTKTWTWHADPVRAIWIWMWTQDLRRDSYIDTQDIDHDFAQWEWDDFPQKIKTAWGWDADPNDIDTFQWMWMAGNVPGDDIHTFDGHPFRFGLWYWDDFPRKIKIAKGFGADPDNVDDDTWIAQWMWIADPVVRDIDTFDGDQWRFHQWAWEDFPRKIKIAWGKTDGHGTPPDDIWTAQWIWIADPVVRDIDTAQGHPARWGHAPSSAHQWYDGPRKIKGAWTDHIPPPDQFTQGWMWIAHPVVRDIDTSGRHRSGRRHTHYIYMYIGRSVSTD/DDPVVVVVVLVVLVVQLVCQVVVHPFQAWEAEPRDIGTHHLVLLVVQFVLSVCVQPVPDPVNVDRYYYDYLAHPVLVVQLVCCSSPVDHDDDPVCLLRNLVRCVVRVRPVSNVVSLVVCLVPDDLQCLLVQLVSCVVVPVVVSNVSSLLLCQLPVLPNLPYVVLLPDDLVVNLVNLLDLSHQDQALVSQVVSLVVSLVVVPDDPVSLVSSLVSCVSRPLLRHDLVVLVVVCVVDVVRCVPPSNVVVNVVSNPPPDDDPPDPPPPDDHRLNNQKFKKKWFAWDQFPPADADPVGHSSFWFWIADLVVGDIFIAGHQCVVVVVAWTFQAWADDAVWTKTWTWHADPVRAIWIWMWTQDLRRDSYIDTQDIDHDFAQWEWDDFPQKIKTAWGWDADPNDIDTFQWMWMAGNVPGDDIHTFDGHPFRFGLWYWDDFPRKIKIAKGFGADPPNVDDDTWIAQWMWIADPVVRDIDTFDGDQWRFHQWAWEDFPRKIKIAWGKTDGHGTPPDDIWTAQWIWIADPVVRDIDTAQGHPARWGHAPSSAHQWYDGPRKIKGAWTDHIPPPDQFTQGWMWIAHPVVRDIDTSGRHRSGRRHTHYIYMYIGRSVSTD

Secondary structure (DSSP, 8-state):
--HHHHHHHHHHHHHHHHHHHTT-S--EEEEETTEEEEE-HHHHHHH-HHHHHHHHS--GGGGSSEEEESSS-HHHHHHHHHHHHHS-----TTTHHHHHHHHHHTT-HHHHHHHHHHHHHT--TTTHHHHHHHHHHHT-HHHHHHHHHHHHHTHHHHTTSHHHHTS-HHHHHHHHT-TT---S-THHHHHHHHHHHHHTTT-HHHHHHHHHHHTTS-GGGS-HHHHHHHHHH-HHHHTSHHHHHHHHHHHS-S-S-SSS----PPPPGGG--EEEEEEE----SS---BTTB-GGGEEEEEETTTTEEEEEE-HHHHTTT--EEEEEEE-SS-EEEEEEEE-TT--EEEEEEEEETTTTSEEEEEEEEE--BS-EEEEETTEEEEE--EEEETTEEEE---EEEEETTT----EE-PPPSS--BS-EEEEETTEEEEE--EE--SSTTSSSPEE---EEEEETTTTEEEEEPPPSEEEES-EEEEETTEEEEE--EEEEBS-SSPPPEE---EEEEETTTTEEEE-PPPSS-EE--TTS---EEEETTEEEEEEEEESSS-BSS-EEEEEEEETTTTEEEEEESS----SS-SEEEEEEE-GGG--/--HHHHHHHHHHHHHHHHHHHTT-S--EEEEETTEEEEE-HHHHHHH-HHHHHHHHS--GGGGSSEEEESSS-HHHHHHHHHHHHHS-----TTTHHHHHHHHHHTT-HHHHHHHHHHHHHT--TTTHHHHHHHHHHHT-HHHHHHHHHHHHHTHHHHTTSHHHHTS-HHHHHHHHT-TT---S-THHHHHHHHHHHHHTTT-HHHHHHHHHHHTTS-GGGS-HHHHHHHHHH-HHHHTSHHHHHHHHHHHS-S-S-SSS----PPPPGGG--EEEEEEE----SS---BTTB-GGGEEEEEETTTTEEEEEE-HHHHTTT--EEEEEEE-SS-EEEEEEEE-TT--EEEEEEEEETTTTSEEEEEEEEE--BS-EEEEETTEEEEE--EEEETTEEEE---EEEEETTT----EE-PPPSS--BS-EEEEETTEEEEE--EE--SSTTSSSPEE---EEEEETTTTEEEEEPPPSEEEES-EEEEETTEEEEE--EEEEBS-SSPPPEE---EEEEETTTTEEEE-PPPSS-EE--TTS---EEEETTEEEEEEEEESSS-BSS-EEEEEEEETTTTEEEEEESS----SS-SEEEEEEE-GGG--